Protein 6T6P (pdb70)

Solvent-accessible surface area: 33226 Å² total; per-residue (Å²): 102,107,61,1,49,91,77,3,0,0,0,0,16,0,3,131,35,38,0,36,1,0,0,55,2,0,14,125,20,16,3,68,0,0,0,2,25,158,52,83,71,0,84,51,4,0,41,56,7,91,162,92,68,21,97,1,67,42,20,79,6,42,10,11,89,57,101,59,0,73,42,1,0,52,87,0,33,142,49,19,23,78,5,42,1,0,0,4,21,16,37,37,80,98,77,25,54,0,35,142,2,73,59,60,38,3,58,39,0,11,59,22,1,0,19,0,5,0,2,0,0,5,13,1,0,68,43,2,54,131,117,44,60,5,23,0,0,0,7,4,14,26,7,30,72,0,36,79,10,19,0,0,29,0,0,0,8,0,0,2,0,0,0,0,44,0,0,4,50,9,2,7,143,64,40,1,4,0,0,0,0,1,8,19,16,3,50,25,124,158,29,149,65,49,82,120,92,55,38,107,95,23,42,94,66,7,29,12,42,80,15,0,101,19,106,11,0,0,34,1,0,7,24,0,8,12,110,20,0,90,1,3,7,6,15,28,4,59,0,5,0,18,22,66,40,102,107,59,1,50,91,75,2,0,0,0,0,17,0,3,89,8,42,0,36,1,0,0,55,1,0,14,125,20,15,3,65,0,0,0,1,26,171,53,82,72,0,84,50,4,0,26,48,7,98,151,93,69,21,96,6,61,33,14,80,6,30,12,11,82,54,99,66,0,70,42,2,0,48,86,0,33,146,51,24,23,77,5,40,1,0,0,4,20,16,36,49,67,111,76,25,60,0,34,144,1,72,60,66,46,3,62,53,0,12,56,31,1,0,20,0,5,0,1,0,0,5,13,1,0,68,44,1,54,131,114,44,60,5,24,0,0,0,7,4,14,24,7,28,73,1,36,78,9,20,1,0,29,0,0,0,8,0,0,2,0,0,0,0,43,0,0,4,51,7,2,6,140,66,40,1,4,0,0,0,0,1,9,16,32,11,72,19,57,125,36,200,75,43,78,132,93,59,51,107,106,29,53,94,71,7,31,13,41,79,21,0,100,15,105,10,0,0,36,1,0,6,24,0,8,13,107,21,0,89,1,2,7,7,17,28,3,57,1,5,0,17,21,65,39,104,105,60,1,45,79,66,1,0,0,0,1,14,0,4,133,35,39,0,39,1,0,0,55,2,0,14,125,24,20,3,59,0,0,0,1,25,163,52,82,71,0,84,50,4,0,24,49,6,94,149,92,70,22,99,2,66,43,18,77,6,43,11,12,87,58,103,59,0,71,42,1,0,54,83,0,33,143,54,28,24,78,4,42,1,0,0,5,23,18,36,38,80,99,76,26,56,1,35,139,2,72,60,62,38,3,58,40,0,10,58,23,1,0,20,0,5,0,1,0,0,5,13,1,0,70,44,2,56,132,115,42,60,6,22,0,0,0,6,3,14,23,7,28,72,0,37,78,10,18,1,0,30,0,0,0,8,0,0,2,0,0,0,0,43,0,0,3,52,8,2,6,142,63,38,1,4,0,0,0,0,1,9,19,16,3,49,23,131,157,29,148,65,49,84,122,98,59,33,97,99,22,39,94,65,7,29,13,41,83,14,0,100,18,104,10,0,0,33,1,0,6,24,0,5,13,107,20,0,91,1,3,7,6,15,30,4,56,0,4,0,17,22,63,39,102,106,60,1,44,77,65,1,0,0,0,1,15,0,4,89,9,41,0,38,1,0,0,56,2,0,16,126,23,21,3,60,0,0,0,1,26,175,54,82,70,0,85,49,4,0,26,49,6,93,150,92,71,23,99,2,66,42,20,78,5,27,13,12,82,54,98,63,0,70,41,1,0,51,89,0,33,148,54,29,24,76,4,42,1,0,0,4,20,16,37,48,68,110,76,24,58,1,36,143,2,72,61,67,44,3,60,53,0,11,58,29,1,0,21,0,5,0,2,0,0,4,13,1,0,62,44,1,67,143,114,44,60,6,23,0,1,0,7,3,13,23,7,29,72,1,36,77,10,19,1,0,31,0,0,0,8,0,0,2,0,0,0,0,42,0,0,3,50,6,2,6,138,66,39,1,4,0,0,0,0,1,10,17,30,11,72,20,79,126,35,212,75,43,78,132,92,60,44,107,104,30,64,94,71,6,31,13,41,79,20,0,96,15,103,10,0,0,34,1,0,7,25,0,5,13,104,21,0,91,1,3,7,6,15,29,4,56,0,4,0,18,21,66,36

Radius of gyration: 27.62 Å; Cα contacts (8 Å, |Δi|>4): 2661; chains: 4; bounding box: 66×59×77 Å

Foldseek 3Di:
DQLQALAEEEQEPCLFFLSLLLVLLNQVNHYAYEYEYQDPSSQVSQVVSVVVPGHYDYDYAQLLDLVRLVVSQVVSCVVRNHHAEYEADDFDADFAAPVPQDPVRLVVRLSRLAVSLVSNVVVNQVRLLVVLHHEYEYEAALCLVHDGRGPSNNVSRVNVLVVQQVCLVVCLVSQYAGEYEHEQAADGPVSVPDDPVVNVVSLVQAQQSDHHHSNLVSVVSNVCSGPNVSPPHSYYHYSTNNGRD/DQLQALAEEEFEPCLWFLRLLLVLLNQVNHYAYEYEYQDPSSQVSQVVSVVVPGHYDYDYAQLLDLVRLVVSQVVSCVVRNHHAEYEADDFDADFAAPVPQDPVRLVVRLSRQANSLVSNLVVNQVRLLVVLAHEYEYEAALCLVHDGRPPSNNVSRVNVLVVQQVCLVVCLVSQYAGEYEHEQAEDIPVCPPPDPVRVVVSLVQAPQSDHHYSNLVSVVSSVCSGPVVSPPHSYYHYSYNNGRD/DQLQALAEEEQEPCLFFLNLLLVLLLQVNHYAYEYEYQDPSSQVSQVVSVVVPGHYDYDYAQLLDLVRLVVVQVVSCVVRNHHAEYEADDFDADFAAPVPQDPVRLVVRLSRLAVSLVSNVVVNQVRLLVVLAHEYEYEAALCLVHDGRPPSNVVSRVNVLVVQQVCLVVCLVSQYAGEYEHEAAADGPVSVPDDPVVNVVSLVQAPQNDHHHSNLVSVVSSVCSGPVVSPPHSYYHYSTNNGRD/DQLQALAEEEQEPCLWFLNLLLVLLNQVNHYAYEYEYQDPSSQVSQVVSVVVPGHYDYDYAQLLDLVRLVVSQVVSCVVRNHHAEYEYDDFDADFAAPVPDDPVRLVVRLSRQANSLVSNVVVNQVPLLVVLAHEYEYEAALCLVHDGRPPSNVVSRVNVLVVQQVCLVVCLVSQYAGEYEHEQAEDIPVCPPPDPVNVVVSLVQAPQSDHHYSNLVSVVSSVCSGPVVSPPHSYYHYSTNNGRD

InterPro domains:
  IPR002347 Short-chain dehydrogenase/reductase SDR [PF13561] (12-242)
  IPR002347 Short-chain dehydrogenase/reductase SDR [PR00080] (80-91)
  IPR002347 Short-chain dehydrogenase/reductase SDR [PR00080] (133-141)
  IPR002347 Short-chain dehydrogenase/reductase SDR [PR00080] (152-171)
  IPR002347 Short-chain dehydrogenase/reductase SDR [PR00081] (7-24)
  IPR002347 Short-chain dehydrogenase/reductase SDR [PR00081] (80-91)
  IPR002347 Short-chain dehydrogenase/reductase SDR [PR00081] (127-143)
  IPR002347 Short-chain dehydrogenase/reductase SDR [PR00081] (152-171)
  IPR002347 Short-chain dehydrogenase/reductase SDR [PR00081] (173-190)
  IPR002347 Short-chain dehydrogenase/reductase SDR [PR00081] (206-226)
  IPR020904 Short-chain dehydrogenase/reductase, conserved site [PS00061] (139-167)
  IPR036291 NAD(P)-binding domain superfamily [SSF51735] (6-243)
  IPR050259 Short-chain dehydrogenases/reductases [PTHR42879] (2-243)
  IPR057326 Ketoreductase domain [SM00822] (6-183)

Sequence (980 aa):
SMALASKTAIVTGAARGIGFGIAQVLAREGARVIIADRDAHGEAAAASLRESGAQALFISCCNIAEKTQVEALFSSQAEEEAFGPVDILVNNAGINRDAMLHKLTEADWDTVIDVNLKGTFLCMQQAAIRMRERGAGRIINIASASWLGNVGQTNYSASKAGVVGMTKTACRELAKKGVTVNAICPGFIDTDMTRGVPENVWQIMISKIPAGYAGEAKDVGECVAFLASDGARYINGEVINVGGGMMVLSMALASKTAIVTGAARGIGFGIAQVLAREGARVIIADRDAHGEAAAASLRESGAQALLFISCCNIAEKTQVEALFSSQAEEAFGPVDILVNNAGINRDAMLHKLTEADWDTTVIDVNLKGTFLCMQQAAIRMRERGAGRIINIASASWLGNVGQTNYSASKAGVVGMTKTACRELAKKGVTVNAICPGFIDTDMMTRGVPENVWQIMISKIPAGYAGEAKDVGECVAFLASDGARYINGEVINVGGGMVLSMALASKTAIVTGAARGIGFGIAQVLAREGARVIIADRDAHGEAAAASLRESGAQALFISCNIAEEKTQVEALFSQAEEAFGPVDILVNNAGINRRDAMLHKLTEADWDTVIDVNLKGTFLCMQQAAIRMRERGAGRIINIASASWLGNVGQTNYSASKAGVVGMTKTACRELAKKGVTVNAICPGFIDTDMTRGVPENVWQIMISKIPAGYAGEAKDVGECVAFLASDGARYINGEVINVGGGMMVLSMALASKTAIVTGAARGIGFGIAQVLAREGARVIIADRDAHGEAAAASLRESGAQALFISCCNIAEKTQVEALFSSQAEEEAFGPVDILVNNAGINRDAMLHKLTEADWDTVIDVNLKGTFLCMQQAAIRMRERGAGRIINIASASWLGNVGQTNYSASKAGVVGMTKTACRELAKKGVTVNAICPGFIDTDMMTRGVPENVWQIMISKIPAGYAGEAKDVGECVAFLASDGARYINGEVINVGGGMVL

B-factor: mean 18.11, std 8.37, range [7.95, 67.36]

Secondary structure (DSSP, 8-state):
--TTTT-EEEEET-SSHHHHHHHHHHHHTT-EEEEEESSTTHHHHHHHHHHTT--EEEEE--TTSHHHHHHHHHHHHHHHSS--EEEE-------B-TTT--HHHHHHHIIIIIIHHHHHHHHHHHHHHHHT-EEEEEE--GGGG--TTBHHHHHHHHHHHHHHHHHHHHHGGGTEEEEEEEE-SB-STTGGGS-HHHHHHHHHT-TTSS-B-HHHHHHHHHHHHSGGGTT--S-EEEESTT---/--TTTT-EEEEET-SSHHHHHHHHHHHHTT-EEEEEESSTTHHHHHHHHHHTT--EEEEE--TTSHHHHHHHHHHHHHHHSS--EEEE-------B-TTT--HHHHHHHIIIIIIHHHHHHHHHHHHHHHHT-EEEEEE--GGGG--TTBHHHHHHHHHHHHHHHHHHHHHGGGTEEEEEEEE-SB--TT-TT--HHHHHHHHHT-TTSS-B-HHHHHHHHHHHHSGGGTT--S-EEEESTT---/--TTTT-EEEEET-SSHHHHHHHHHHHHTT-EEEEEESSTTHHHHHHHHHHTT--EEEEE--TTSHHHHHHHHHHHHHHHSS--EEEE-------B-TTT--HHHHHHHHIIIIIHHHHHHHHHHHHHHHHT-EEEEEE--GGGG--TTBHHHHHHHHHHHHHHHHHHHHHGGGTEEEEEEEE-SB-STTGGGS-HHHHHHHHHT-TTSS-B-HHHHHHHHHHHHSGGGTT--S-EEEESTT---/--TTTT-EEEEET-SSHHHHHHHHHHHHTT-EEEEEESSTTHHHHHHHHHHTT--EEEEE--TTSHHHHHHHHHHHHHHHSS--EEEE-------B-TTT--HHHHHHHIIIIIIHHHHHHHHHHHHHHHHT-EEEEEE--GGGG--TTBHHHHHHHHHHHHHHHHHHHHHGGGTEEEEEEEE-SB--TT-TTS-HHHHHHHHHT-TTSS-B-HHHHHHHHHHHHSGGGTT--S-EEEESTT---

Structure (mmCIF, N/CA/C/O backbone):
data_6T6P
#
_entry.id   6T6P
#
_cell.length_a   71.639
_cell.length_b   94.358
_cell.length_c   151.068
_cell.angle_alpha   90.000
_cell.angle_beta   90.000
_cell.angle_gamma   90.000
#
_symmetry.space_group_name_H-M   'P 21 21 21'
#
loop_
_entity.id
_entity.type
_entity.pdbx_description
1 polymer '3-oxoacyl-[acyl-carrier protein] reductase'
2 non-polymer 'PHOSPHATE ION'
3 non-polymer GLYCEROL
4 water water
#
loop_
_atom_site.group_PDB
_atom_site.id
_atom_site.type_symbol
_atom_site.label_atom_id
_atom_site.label_alt_id
_atom_site.label_comp_id
_atom_site.label_asym_id
_atom_site.label_entity_id
_atom_site.label_seq_id
_atom_site.pdbx_PDB_ins_code
_atom_site.Cartn_x
_atom_site.Cartn_y
_atom_site.Cartn_z
_atom_site.occupancy
_atom_site.B_iso_or_equiv
_atom_site.auth_seq_id
_atom_site.auth_comp_id
_atom_site.auth_asym_id
_atom_site.auth_atom_id
_atom_site.pdbx_PDB_model_num
ATOM 1 N N . SER A 1 1 ? 89.782 93.538 -33.513 1.00 48.26 0 SER A N 1
ATOM 2 C CA . SER A 1 1 ? 91.120 93.454 -34.177 1.00 45.63 0 SER A CA 1
ATOM 3 C C . SER A 1 1 ? 91.948 94.711 -33.869 1.00 41.18 0 SER A C 1
ATOM 4 O O . SER A 1 1 ? 91.426 95.831 -33.806 1.00 43.40 0 SER A O 1
ATOM 7 N N . MET A 1 2 ? 93.231 94.505 -33.630 1.00 34.91 1 MET A N 1
ATOM 8 C CA . MET A 1 2 ? 94.214 95.546 -33.649 1.00 31.07 1 MET A CA 1
ATOM 9 C C . MET A 1 2 ? 93.975 96.689 -32.625 1.00 26.80 1 MET A C 1
ATOM 10 O O . MET A 1 2 ? 94.321 97.844 -32.886 1.00 25.43 1 MET A O 1
ATOM 15 N N . ALA A 1 3 ? 93.519 96.340 -31.416 1.00 23.01 2 ALA A N 1
ATOM 16 C CA . ALA A 1 3 ? 93.326 97.317 -30.378 1.00 20.98 2 ALA A CA 1
ATOM 17 C C . ALA A 1 3 ? 94.641 97.981 -29.942 1.00 19.86 2 ALA A C 1
ATOM 18 O O . ALA A 1 3 ? 94.633 99.053 -29.365 1.00 20.65 2 ALA A O 1
ATOM 20 N N . LEU A 1 4 ? 95.774 97.315 -30.152 1.00 17.71 3 LEU A N 1
ATOM 21 C CA . LEU A 1 4 ? 97.068 97.820 -29.693 1.00 17.06 3 LEU A CA 1
ATOM 22 C C . LEU A 1 4 ? 98.018 98.045 -30.866 1.00 17.95 3 LEU A C 1
ATOM 23 O O . LEU A 1 4 ? 99.222 97.965 -30.709 1.00 17.12 3 LEU A O 1
ATOM 28 N N . ALA A 1 5 ? 97.469 98.358 -32.022 1.00 19.33 4 ALA A N 1
ATOM 29 C CA . ALA A 1 5 ? 98.292 98.523 -33.222 1.00 21.45 4 ALA A CA 1
ATOM 30 C C . ALA A 1 5 ? 99.475 99.454 -33.075 1.00 23.04 4 ALA A C 1
ATOM 31 O O . ALA A 1 5 ? 99.326 100.526 -32.605 1.00 24.98 4 ALA A O 1
ATOM 33 N N . SER A 1 6 ? 100.659 98.934 -33.339 1.00 24.85 5 SER A N 1
ATOM 34 C CA . SER A 1 6 ? 101.974 99.548 -33.225 1.00 26.41 5 SER A CA 1
ATOM 35 C C . SER A 1 6 ? 102.387 100.113 -31.878 1.00 24.31 5 SER A C 1
ATOM 36 O O . SER A 1 6 ? 103.389 100.789 -31.775 1.00 26.02 5 SER A O 1
ATOM 39 N N . LYS A 1 7 ? 101.685 99.694 -30.844 1.00 21.16 6 LYS A N 1
ATOM 40 C CA . LYS A 1 7 ? 102.175 99.901 -29.490 1.00 20.19 6 LYS A CA 1
ATOM 41 C C . LYS A 1 7 ? 103.340 98.977 -29.176 1.00 19.17 6 LYS A C 1
ATOM 42 O O . LYS A 1 7 ? 103.410 97.890 -29.710 1.00 22.56 6 LYS A O 1
ATOM 48 N N . THR A 1 8 ? 104.251 99.430 -28.385 1.00 16.96 7 THR A N 1
ATOM 49 C CA . THR A 1 8 ? 105.399 98.622 -27.952 1.00 16.20 7 THR A CA 1
ATOM 50 C C . THR A 1 8 ? 105.153 98.136 -26.512 1.00 14.63 7 THR A C 1
ATOM 51 O O . THR A 1 8 ? 104.844 98.986 -25.644 1.00 13.89 7 THR A O 1
ATOM 55 N N . ALA A 1 9 ? 105.283 96.828 -26.292 1.00 13.11 8 ALA A N 1
ATOM 56 C CA . ALA A 1 9 ? 105.079 96.271 -24.964 1.00 12.22 8 ALA A CA 1
ATOM 57 C C . ALA A 1 9 ? 106.258 95.471 -24.497 1.00 12.09 8 ALA A C 1
ATOM 58 O O . ALA A 1 9 ? 106.796 94.685 -25.269 1.00 12.93 8 ALA A O 1
ATOM 60 N N . ILE A 1 10 ? 106.654 95.650 -23.255 1.00 11.39 9 ILE A N 1
ATOM 61 C CA . ILE A 1 10 ? 107.584 94.746 -22.579 1.00 11.30 9 ILE A CA 1
ATOM 62 C C . ILE A 1 10 ? 106.761 93.858 -21.679 1.00 11.12 9 ILE A C 1
ATOM 63 O O . ILE A 1 10 ? 105.972 94.363 -20.868 1.00 10.58 9 ILE A O 1
ATOM 68 N N . VAL A 1 11 ? 106.940 92.529 -21.778 1.00 11.08 10 VAL A N 1
ATOM 69 C CA . VAL A 1 11 ? 106.341 91.578 -20.877 1.00 10.71 10 VAL A CA 1
ATOM 70 C C . VAL A 1 11 ? 107.491 90.852 -20.184 1.00 10.61 10 VAL A C 1
ATOM 71 O O . VAL A 1 11 ? 108.251 90.127 -20.846 1.00 10.49 10 VAL A O 1
ATOM 75 N N . THR A 1 12 ? 107.6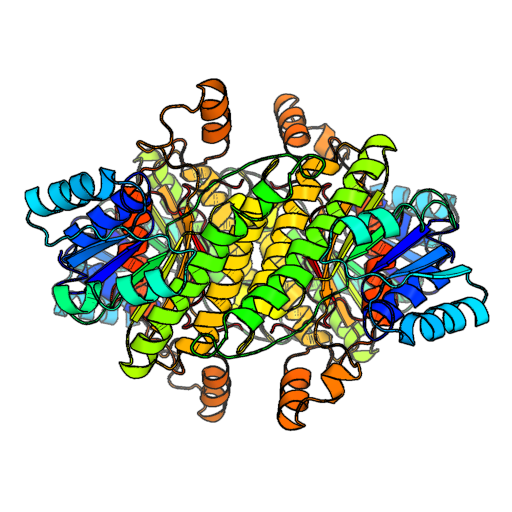23 91.037 -18.885 1.00 10.58 11 THR A N 1
ATOM 76 C CA . THR A 1 12 ? 108.657 90.306 -18.138 1.00 11.34 11 THR A CA 1
ATOM 77 C C . THR A 1 12 ? 108.161 88.902 -17.794 1.00 12.01 11 THR A C 1
ATOM 78 O O . THR A 1 12 ? 106.978 88.682 -17.610 1.00 12.80 11 THR A O 1
ATOM 82 N N . GLY A 1 13 ? 109.068 87.952 -17.706 1.00 12.50 12 GLY A N 1
ATOM 83 C CA . GLY A 1 13 ? 108.684 86.566 -17.390 1.00 13.29 12 GLY A CA 1
ATOM 84 C C . GLY A 1 13 ? 107.839 85.943 -18.466 1.00 14.56 12 GLY A C 1
ATOM 85 O O . GLY A 1 13 ? 106.908 85.190 -18.160 1.00 16.27 12 GLY A O 1
ATOM 86 N N . ALA A 1 14 ? 108.065 86.278 -19.719 1.00 13.67 13 ALA A N 1
ATOM 87 C CA . ALA A 1 14 ? 107.201 85.860 -20.807 1.00 14.52 13 ALA A CA 1
ATOM 88 C C . ALA A 1 14 ? 107.688 84.722 -21.650 1.00 14.59 13 ALA A C 1
ATOM 89 O O . ALA A 1 14 ? 107.110 84.427 -22.684 1.00 14.85 13 ALA A O 1
ATOM 91 N N . ALA A 1 15 ? 108.742 84.016 -21.224 1.00 14.51 14 ALA A N 1
ATOM 92 C CA . ALA A 1 15 ? 109.204 82.865 -21.975 1.00 15.89 14 ALA A CA 1
ATOM 93 C C . ALA A 1 15 ? 108.218 81.718 -21.949 1.00 16.24 14 ALA A C 1
ATOM 94 O O . ALA A 1 15 ? 108.174 80.951 -22.915 1.00 17.40 14 ALA A O 1
ATOM 96 N N . ARG A 1 16 ? 107.473 81.589 -20.848 1.00 16.44 15 ARG A N 1
ATOM 97 C CA . ARG A 1 16 ? 106.577 80.428 -20.633 1.00 17.54 15 ARG A CA 1
ATOM 98 C C . ARG A 1 16 ? 105.347 80.848 -19.875 1.00 16.24 15 ARG A C 1
ATOM 99 O O . ARG A 1 16 ? 105.259 81.963 -19.363 1.00 15.63 15 ARG A O 1
ATOM 107 N N . GLY A 1 17 ? 104.393 79.909 -19.795 1.00 16.27 16 GLY A N 1
ATOM 108 C CA . GLY A 1 17 ? 103.290 80.063 -18.868 1.00 15.42 16 GLY A CA 1
ATOM 109 C C . GLY A 1 17 ? 102.413 81.275 -19.080 1.00 14.48 16 GLY A C 1
ATOM 110 O O . GLY A 1 17 ? 102.127 81.627 -20.215 1.00 14.30 16 GLY A O 1
ATOM 111 N N . ILE A 1 18 ? 101.942 81.847 -17.991 1.00 14.24 17 ILE A N 1
ATOM 112 C CA . ILE A 1 18 ? 101.047 82.997 -18.037 1.00 13.40 17 ILE A CA 1
ATOM 113 C C . ILE A 1 18 ? 101.657 84.123 -18.862 1.00 12.95 17 ILE A C 1
ATOM 114 O O . ILE A 1 18 ? 100.973 84.699 -19.734 1.00 12.91 17 ILE A O 1
ATOM 119 N N . GLY A 1 19 ? 102.944 84.407 -18.652 1.00 12.55 18 GLY A N 1
ATOM 120 C CA . GLY A 1 19 ? 103.558 85.534 -19.366 1.00 12.08 18 GLY A CA 1
ATOM 121 C C . GLY A 1 19 ? 103.578 85.346 -20.882 1.00 12.21 18 GLY A C 1
ATOM 122 O O . GLY A 1 19 ? 103.353 86.292 -21.641 1.00 11.77 18 GLY A O 1
ATOM 123 N N . PHE A 1 20 ? 103.821 84.105 -21.345 1.00 12.39 19 PHE A N 1
ATOM 124 C CA . PHE A 1 20 ? 103.828 83.861 -22.767 1.00 13.08 19 PHE A CA 1
ATOM 125 C C . PHE A 1 20 ? 102.407 84.045 -23.330 1.00 13.37 19 PHE A C 1
ATOM 126 O O . PHE A 1 20 ? 102.235 84.596 -24.427 1.00 13.82 19 PHE A O 1
ATOM 134 N N . GLY A 1 21 ? 101.384 83.568 -22.623 1.00 13.26 20 GLY A N 1
ATOM 135 C CA . GLY A 1 21 ? 99.994 83.798 -23.094 1.00 13.37 20 GLY A CA 1
ATOM 136 C C . GLY A 1 21 ? 99.648 85.268 -23.166 1.00 13.01 20 GLY A C 1
ATOM 137 O O . GLY A 1 21 ? 98.936 85.698 -24.091 1.00 13.46 20 GLY A O 1
ATOM 138 N N . ILE A 1 22 ? 100.158 86.044 -22.208 1.00 11.79 21 ILE A N 1
ATOM 139 C CA . ILE A 1 22 ? 99.992 87.491 -22.297 1.00 11.35 21 ILE A CA 1
ATOM 140 C C . ILE A 1 22 ? 100.633 88.047 -23.588 1.00 11.61 21 ILE A C 1
ATOM 141 O O . ILE A 1 22 ? 100.027 88.840 -24.340 1.00 12.06 21 ILE A O 1
ATOM 146 N N . ALA A 1 23 ? 101.873 87.657 -23.811 1.00 11.38 22 ALA A N 1
ATOM 147 C CA . ALA A 1 23 ? 102.573 88.075 -25.009 1.00 12.26 22 ALA A CA 1
ATOM 148 C C . ALA A 1 23 ? 101.823 87.710 -26.280 1.00 12.89 22 ALA A C 1
ATOM 149 O O . ALA A 1 23 ? 101.746 88.509 -27.227 1.00 13.20 22 ALA A O 1
ATOM 151 N N . GLN A 1 24 ? 101.273 86.501 -26.340 1.00 13.60 23 GLN A N 1
ATOM 152 C CA . GLN A 1 24 ? 100.494 86.086 -27.495 1.00 14.56 23 GLN A CA 1
ATOM 153 C C . GLN A 1 24 ? 99.306 87.004 -27.776 1.00 13.96 23 GLN A C 1
ATOM 154 O O . GLN A 1 24 ? 99.046 87.336 -28.917 1.00 14.70 23 GLN A O 1
ATOM 160 N N . VAL A 1 25 ? 98.556 87.322 -26.724 1.00 13.27 24 VAL A N 1
ATOM 161 C CA . VAL A 1 25 ? 97.384 88.157 -26.929 1.00 13.36 24 VAL A CA 1
ATOM 162 C C . VAL A 1 25 ? 97.793 89.589 -27.311 1.00 13.07 24 VAL A C 1
ATOM 163 O O . VAL A 1 25 ? 97.165 90.202 -28.178 1.00 13.15 24 VAL A O 1
ATOM 167 N N . LEU A 1 26 ? 98.808 90.144 -26.688 1.00 12.38 25 LEU A N 1
ATOM 168 C CA . LEU A 1 26 ? 99.236 91.496 -27.059 1.00 12.46 25 LEU A CA 1
ATOM 169 C C . LEU A 1 26 ? 99.665 91.534 -28.540 1.00 13.15 25 LEU A C 1
ATOM 170 O O . LEU A 1 26 ? 99.332 92.473 -29.269 1.00 13.19 25 LEU A O 1
ATOM 175 N N . ALA A 1 27 ? 100.419 90.523 -28.961 1.00 13.32 26 ALA A N 1
ATOM 176 C CA . ALA A 1 27 ? 100.827 90.418 -30.363 1.00 14.49 26 ALA A CA 1
ATOM 177 C C . ALA A 1 27 ? 99.633 90.245 -31.301 1.00 15.23 26 ALA A C 1
ATOM 178 O O . ALA A 1 27 ? 99.587 90.841 -32.384 1.00 16.02 26 ALA A O 1
ATOM 180 N N . ARG A 1 28 ? 98.627 89.482 -30.878 1.00 15.35 27 ARG A N 1
ATOM 181 C CA . ARG A 1 28 ? 97.415 89.304 -31.687 1.00 16.58 27 ARG A CA 1
ATOM 182 C C . ARG A 1 28 ? 96.735 90.648 -31.931 1.00 16.53 27 ARG A C 1
ATOM 183 O O . ARG A 1 28 ? 96.226 90.919 -33.048 1.00 16.72 27 ARG A O 1
ATOM 191 N N . GLU A 1 29 ? 96.759 91.510 -30.927 1.00 15.40 28 GLU A N 1
ATOM 192 C CA . GLU A 1 29 ? 96.165 92.847 -31.003 1.00 16.04 28 GLU A CA 1
ATOM 193 C C . GLU A 1 29 ? 97.083 93.898 -31.616 1.00 15.75 28 GLU A C 1
ATOM 194 O O . GLU A 1 29 ? 96.725 95.090 -31.628 1.00 15.98 28 GLU A O 1
ATOM 200 N N . GLY A 1 30 ? 98.223 93.484 -32.126 1.00 15.94 29 GLY A N 1
ATOM 201 C CA . GLY A 1 30 ? 99.084 94.359 -32.916 1.00 16.45 29 GLY A CA 1
ATOM 202 C C . GLY A 1 30 ? 100.269 94.988 -32.218 1.00 16.02 29 GLY A C 1
ATOM 203 O O . GLY A 1 30 ? 101.003 95.776 -32.882 1.00 16.71 29 GLY A O 1
ATOM 204 N N . ALA A 1 31 ? 100.533 94.640 -30.958 1.00 14.78 30 ALA A N 1
ATOM 205 C CA . ALA A 1 31 ? 101.663 95.192 -30.259 1.00 14.50 30 ALA A CA 1
ATOM 206 C C . ALA A 1 31 ? 102.936 94.516 -30.725 1.00 15.01 30 ALA A C 1
ATOM 207 O O . ALA A 1 31 ? 102.940 93.351 -31.121 1.00 15.87 30 ALA A O 1
ATOM 209 N N . ARG A 1 32 ? 104.016 95.287 -30.723 1.00 14.95 31 ARG A N 1
ATOM 210 C CA . ARG A 1 32 ? 105.378 94.735 -30.900 1.00 15.67 31 ARG A CA 1
ATOM 211 C C . ARG A 1 32 ? 105.865 94.385 -29.516 1.00 14.57 31 ARG A C 1
ATOM 212 O O . ARG A 1 32 ? 105.806 95.218 -28.607 1.00 14.30 31 ARG A O 1
ATOM 220 N N . VAL A 1 33 ? 106.325 93.155 -29.321 1.00 14.43 32 VAL A N 1
ATOM 221 C CA . VAL A 1 33 ? 106.525 92.635 -27.992 1.00 13.91 32 VAL A CA 1
ATOM 222 C C . VAL A 1 33 ? 107.965 92.282 -27.688 1.00 13.95 32 VAL A C 1
ATOM 223 O O . VAL A 1 33 ? 108.597 91.572 -28.475 1.00 14.26 32 VAL A O 1
ATOM 227 N N . ILE A 1 34 ? 108.459 92.824 -26.559 1.00 13.20 33 ILE A N 1
ATOM 228 C CA . ILE A 1 34 ? 109.728 92.408 -25.979 1.00 13.87 33 ILE A CA 1
ATOM 229 C C . ILE A 1 34 ? 109.435 91.350 -24.921 1.00 13.44 33 ILE A C 1
ATOM 230 O O . ILE A 1 34 ? 108.730 91.616 -23.951 1.00 12.29 33 ILE A O 1
ATOM 235 N N . ILE A 1 35 ? 109.955 90.133 -25.135 1.00 14.41 34 ILE A N 1
ATOM 236 C CA . ILE A 1 35 ? 109.937 89.103 -24.122 1.00 15.51 34 ILE A CA 1
ATOM 237 C C . ILE A 1 35 ? 111.193 89.298 -23.271 1.00 14.52 34 ILE A C 1
ATOM 238 O O . ILE A 1 35 ? 112.295 89.126 -23.792 1.00 14.84 34 ILE A O 1
ATOM 243 N N . ALA A 1 36 ? 111.032 89.656 -22.009 1.00 14.12 35 ALA A N 1
ATOM 244 C CA . ALA A 1 36 ? 112.147 89.899 -21.118 1.00 14.75 35 ALA A CA 1
ATOM 245 C C . ALA A 1 36 ? 112.177 88.759 -20.101 1.00 15.36 35 ALA A C 1
ATOM 246 O O . ALA A 1 36 ? 111.207 88.582 -19.379 1.00 15.89 35 ALA A O 1
ATOM 248 N N . ASP A 1 37 ? 113.239 87.962 -20.056 1.00 16.16 36 ASP A N 1
ATOM 249 C CA . ASP A 1 37 ? 113.229 86.830 -19.148 1.00 16.17 36 ASP A CA 1
ATOM 250 C C . ASP A 1 37 ? 114.693 86.403 -18.938 1.00 17.27 36 ASP A C 1
ATOM 251 O O . ASP A 1 37 ? 115.556 86.743 -19.696 1.00 16.73 36 ASP A O 1
ATOM 256 N N . ARG A 1 38 ? 114.905 85.664 -17.849 1.00 18.36 37 ARG A N 1
ATOM 257 C CA . ARG A 1 38 ? 116.172 84.974 -17.628 1.00 21.09 37 ARG A CA 1
ATOM 258 C C . ARG A 1 38 ? 116.220 83.645 -18.352 1.00 21.50 37 ARG A C 1
ATOM 259 O O . ARG A 1 38 ? 117.285 83.143 -18.688 1.00 22.95 37 ARG A O 1
ATOM 267 N N . ASP A 1 39 ? 115.068 83.028 -18.538 1.00 21.07 38 ASP A N 1
ATOM 268 C CA . ASP A 1 39 ? 114.937 81.747 -19.188 1.00 22.28 38 ASP A CA 1
ATOM 269 C C . ASP A 1 39 ? 115.293 81.871 -20.665 1.00 23.82 38 ASP A C 1
ATOM 270 O O . ASP A 1 39 ? 114.608 82.601 -21.387 1.00 23.73 38 ASP A O 1
ATOM 275 N N . ALA A 1 40 ? 116.278 81.102 -21.106 1.00 24.17 39 ALA A N 1
ATOM 276 C CA . ALA A 1 40 ? 116.740 81.130 -22.498 1.00 25.63 39 ALA A CA 1
ATOM 277 C C . ALA A 1 40 ? 115.667 80.670 -23.497 1.00 25.30 39 ALA A C 1
ATOM 278 O O . ALA A 1 40 ? 115.796 80.944 -24.706 1.00 26.14 39 ALA A O 1
ATOM 280 N N . HIS A 1 41 ? 114.619 79.989 -23.008 1.00 23.99 40 HIS A N 1
ATOM 281 C CA . HIS A 1 41 ? 113.516 79.587 -23.848 1.00 23.58 40 HIS A CA 1
ATOM 282 C C . HIS A 1 41 ? 112.800 80.834 -24.372 1.00 22.20 40 HIS A C 1
ATOM 283 O O . HIS A 1 41 ? 111.952 80.735 -25.256 1.00 22.76 40 HIS A O 1
ATOM 290 N N . GLY A 1 42 ? 113.140 81.990 -23.820 1.00 21.21 41 GLY A N 1
ATOM 291 C CA . GLY A 1 42 ? 112.574 83.242 -24.305 1.00 19.78 41 GLY A CA 1
ATOM 292 C C . GLY A 1 42 ? 112.815 83.451 -25.790 1.00 20.89 41 GLY A C 1
ATOM 293 O O . GLY A 1 42 ? 111.992 84.063 -26.464 1.00 19.28 41 GLY A O 1
ATOM 294 N N . GLU A 1 43 ? 113.938 82.977 -26.292 1.00 21.98 42 GLU A N 1
ATOM 295 C CA . GLU A 1 43 ? 114.206 83.120 -27.720 1.00 23.29 42 GLU A CA 1
ATOM 296 C C . GLU A 1 43 ? 113.183 82.333 -28.573 1.00 24.05 42 GLU A C 1
ATOM 297 O O . GLU A 1 43 ? 112.651 82.835 -29.559 1.00 23.90 42 GLU A O 1
ATOM 303 N N . ALA A 1 44 ? 112.919 81.086 -28.171 1.00 24.18 43 ALA A N 1
ATOM 304 C CA . ALA A 1 44 ? 111.921 80.248 -28.849 1.00 24.33 43 ALA A CA 1
ATOM 305 C C . ALA A 1 44 ? 110.512 80.886 -28.753 1.00 22.89 43 ALA A C 1
ATOM 306 O O . ALA A 1 44 ? 109.717 80.814 -29.724 1.00 23.32 43 ALA A O 1
ATOM 308 N N . ALA A 1 45 ? 110.211 81.501 -27.607 1.00 20.94 44 ALA A N 1
ATOM 309 C CA . ALA A 1 45 ? 108.965 82.224 -27.393 1.00 20.09 44 ALA A CA 1
ATOM 310 C C . ALA A 1 45 ? 108.851 83.389 -28.415 1.00 19.80 44 ALA A C 1
ATOM 311 O O . ALA A 1 45 ? 107.830 83.548 -29.121 1.00 20.09 44 ALA A O 1
ATOM 313 N N . ALA A 1 46 ? 109.907 84.187 -28.507 1.00 19.24 45 ALA A N 1
ATOM 314 C CA . ALA A 1 46 ? 109.893 85.296 -29.457 1.00 19.34 45 ALA A CA 1
ATOM 315 C C . ALA A 1 46 ? 109.771 84.799 -30.904 1.00 20.50 45 ALA A C 1
ATOM 316 O O . ALA A 1 46 ? 109.028 85.370 -31.710 1.00 21.34 45 ALA A O 1
ATOM 318 N N . ALA A 1 47 ? 110.480 83.721 -31.218 1.00 21.33 46 ALA A N 1
ATOM 319 C CA . ALA A 1 47 ? 110.421 83.110 -32.541 1.00 23.19 46 ALA A CA 1
ATOM 320 C C . ALA A 1 47 ? 109.013 82.616 -32.879 1.00 23.47 46 ALA A C 1
ATOM 321 O O . ALA A 1 47 ? 108.557 82.743 -34.026 1.00 23.94 46 ALA A O 1
ATOM 323 N N . SER A 1 48 ? 108.323 82.057 -31.888 1.00 23.50 47 SER A N 1
ATOM 324 C CA . SER A 1 48 ? 106.951 81.586 -32.115 1.00 24.56 47 SER A CA 1
ATOM 325 C C . SER A 1 48 ? 106.038 82.776 -32.496 1.00 23.71 47 SER A C 1
ATOM 326 O O . SER A 1 48 ? 105.227 82.701 -33.452 1.00 24.32 47 SER A O 1
ATOM 329 N N . LEU A 1 49 ? 106.207 83.881 -31.795 1.00 21.93 48 LEU A N 1
ATOM 330 C CA . LEU A 1 49 ? 105.421 85.048 -32.115 1.00 21.42 48 LEU A CA 1
ATOM 331 C C . LEU A 1 49 ? 105.719 85.574 -33.551 1.00 22.33 48 LEU A C 1
ATOM 332 O O . LEU A 1 49 ? 104.804 85.982 -34.303 1.00 22.27 48 LEU A O 1
ATOM 337 N N . ARG A 1 50 ? 107.007 85.591 -33.883 1.00 22.71 49 ARG A N 1
ATOM 338 C CA . ARG A 1 50 ? 107.434 86.054 -35.208 1.00 24.48 49 ARG A CA 1
ATOM 339 C C . ARG A 1 50 ? 106.898 85.177 -36.311 1.00 26.99 49 ARG A C 1
ATOM 340 O O . ARG A 1 50 ? 106.489 85.702 -37.374 1.00 26.09 49 ARG A O 1
ATOM 348 N N . GLU A 1 51 ? 106.886 83.862 -36.072 1.00 30.31 50 GLU A N 1
ATOM 349 C CA . GLU A 1 51 ? 106.337 82.911 -37.042 1.00 33.69 50 GLU A CA 1
ATOM 350 C C . GLU A 1 51 ? 104.879 83.174 -37.355 1.00 33.02 50 GLU A C 1
ATOM 351 O O . GLU A 1 51 ? 104.442 82.975 -38.532 1.00 33.03 50 GLU A O 1
ATOM 357 N N . SER A 1 52 ? 104.137 83.675 -36.381 1.00 31.42 51 SER A N 1
ATOM 358 C CA . SER A 1 52 ? 102.745 84.095 -36.586 1.00 30.50 51 SER A CA 1
ATOM 359 C C . SER A 1 52 ? 102.556 85.451 -37.290 1.00 28.82 51 SER A C 1
ATOM 360 O O . SER A 1 52 ? 101.457 85.792 -37.641 1.00 30.25 51 SER A O 1
ATOM 363 N N . GLY A 1 53 ? 103.623 86.213 -37.531 1.00 26.41 52 GLY A N 1
ATOM 364 C CA . GLY A 1 53 ? 103.537 87.509 -38.216 1.00 24.82 52 GLY A CA 1
ATOM 365 C C . GLY A 1 53 ? 103.739 88.727 -37.375 1.00 23.32 52 GLY A C 1
ATOM 366 O O . GLY A 1 53 ? 103.765 89.846 -37.876 1.00 23.18 52 GLY A O 1
ATOM 367 N N . ALA A 1 54 ? 103.944 88.519 -36.073 1.00 21.27 53 ALA A N 1
ATOM 368 C CA . ALA A 1 54 ? 104.139 89.602 -35.134 1.00 19.76 53 ALA A CA 1
ATOM 369 C C . ALA A 1 54 ? 105.610 89.987 -35.075 1.00 19.23 53 ALA A C 1
ATOM 370 O O . ALA A 1 54 ? 106.502 89.254 -35.529 1.00 20.17 53 ALA A O 1
ATOM 372 N N . GLN A 1 55 ? 105.861 91.211 -34.628 1.00 18.59 54 GLN A N 1
ATOM 373 C CA . GLN A 1 55 ? 107.215 91.640 -34.327 1.00 18.19 54 GLN A CA 1
ATOM 374 C C . GLN A 1 55 ? 107.481 91.401 -32.857 1.00 16.71 54 GLN A C 1
ATOM 375 O O . GLN A 1 55 ? 106.769 91.863 -31.974 1.00 15.69 54 GLN A O 1
ATOM 381 N N . ALA A 1 56 ? 108.515 90.629 -32.602 1.00 16.95 55 ALA A N 1
ATOM 382 C CA . ALA A 1 56 ? 108.892 90.282 -31.247 1.00 16.37 55 ALA A CA 1
ATOM 383 C C . ALA A 1 56 ? 110.374 90.035 -31.139 1.00 17.12 55 ALA A C 1
ATOM 384 O O . ALA A 1 56 ? 111.006 89.562 -32.068 1.00 18.03 55 ALA A O 1
ATOM 386 N N . LEU A 1 57 ? 110.886 90.321 -29.950 1.00 16.67 56 LEU A N 1
ATOM 387 C CA . LEU A 1 57 ? 112.308 90.163 -29.646 1.00 18.03 56 LEU A CA 1
ATOM 388 C C . LEU A 1 57 ? 112.473 89.655 -28.237 1.00 16.47 56 LEU A C 1
ATOM 389 O O . LEU A 1 57 ? 111.765 90.114 -27.337 1.00 15.32 56 LEU A O 1
ATOM 394 N N . PHE A 1 58 ? 113.446 88.776 -28.058 1.00 16.72 57 PHE A N 1
ATOM 395 C CA . PHE A 1 58 ? 113.830 88.306 -26.692 1.00 16.46 57 PHE A CA 1
ATOM 396 C C . PHE A 1 58 ? 115.010 89.138 -26.199 1.00 16.52 57 PHE A C 1
ATOM 397 O O . PHE A 1 58 ? 116.006 89.275 -26.931 1.00 17.45 57 PHE A O 1
ATOM 405 N N . ILE A 1 59 ? 114.896 89.624 -24.977 1.00 16.56 58 ILE A N 1
ATOM 406 C CA . ILE A 1 59 ? 115.998 90.272 -24.260 1.00 17.10 58 ILE A CA 1
ATOM 407 C C . ILE A 1 59 ? 116.196 89.532 -22.952 1.00 17.62 58 ILE A C 1
ATOM 408 O O . ILE A 1 59 ? 115.325 89.552 -22.097 1.00 16.21 58 ILE A O 1
ATOM 413 N N . SER A 1 60 ? 117.363 88.912 -22.799 1.00 19.80 59 SER A N 1
ATOM 414 C CA . SER A 1 60 ? 117.755 88.219 -21.567 1.00 21.36 59 SER A CA 1
ATOM 415 C C . SER A 1 60 ? 117.981 89.276 -20.469 1.00 22.44 59 SER A C 1
ATOM 416 O O . SER A 1 60 ? 118.723 90.230 -20.694 1.00 25.42 59 SER A O 1
ATOM 419 N N . CYS A 1 61 ? 117.348 89.151 -19.314 1.00 20.28 60 CYS A N 1
ATOM 420 C CA A CYS A 1 61 ? 117.389 90.196 -18.278 0.80 20.43 60 CYS A CA 1
ATOM 421 C CA B CYS A 1 61 ? 117.605 90.052 -18.203 0.20 19.77 60 CYS A CA 1
ATOM 422 C C . CYS A 1 61 ? 117.096 89.515 -16.911 1.00 20.37 60 CYS A C 1
ATOM 423 O O . CYS A 1 61 ? 116.114 88.750 -16.822 1.00 21.21 60 CYS A O 1
ATOM 428 N N . ASN A 1 62 ? 117.815 89.894 -15.883 1.00 19.21 61 ASN A N 1
ATOM 429 C CA . ASN A 1 62 ? 117.435 89.590 -14.503 1.00 18.43 61 ASN A CA 1
ATOM 430 C C . ASN A 1 62 ? 116.938 90.902 -13.908 1.00 16.65 61 ASN A C 1
ATOM 431 O O . ASN A 1 62 ? 117.726 91.833 -13.621 1.00 16.31 61 ASN A O 1
ATOM 436 N N . ILE A 1 63 ? 115.615 90.983 -13.724 1.00 16.07 62 ILE A N 1
ATOM 437 C CA . ILE A 1 63 ? 114.992 92.237 -13.293 1.00 16.53 62 ILE A CA 1
ATOM 438 C C . ILE A 1 63 ? 115.326 92.656 -11.847 1.00 16.64 62 ILE A C 1
ATOM 439 O O . ILE A 1 63 ? 115.043 93.782 -11.467 1.00 15.56 62 ILE A O 1
ATOM 444 N N . ALA A 1 64 ? 115.973 91.790 -11.075 1.00 16.30 63 ALA A N 1
ATOM 445 C CA . ALA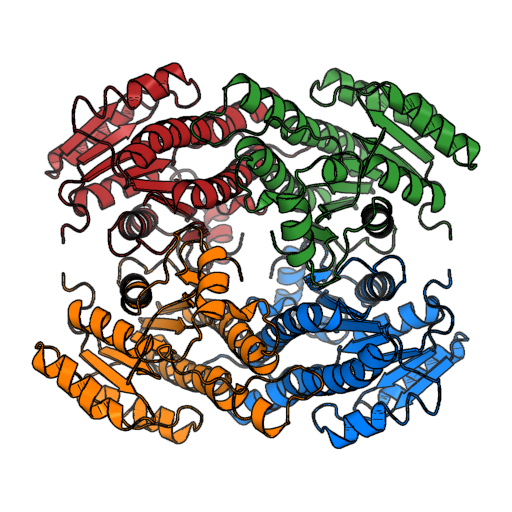 A 1 64 ? 116.426 92.179 -9.753 1.00 16.38 63 ALA A CA 1
ATOM 446 C C . ALA A 1 64 ? 117.591 93.154 -9.756 1.00 16.37 63 ALA A C 1
ATOM 447 O O . ALA A 1 64 ? 117.918 93.722 -8.710 1.00 17.42 63 ALA A O 1
ATOM 449 N N . GLU A 1 65 ? 118.296 93.286 -10.903 1.00 16.14 64 GLU A N 1
ATOM 450 C CA . GLU A 1 65 ? 119.411 94.209 -11.003 1.00 16.43 64 GLU A CA 1
ATOM 451 C C . GLU A 1 65 ? 119.029 95.464 -11.753 1.00 15.55 64 GLU A C 1
ATOM 452 O O . GLU A 1 65 ? 118.716 95.367 -12.956 1.00 14.28 64 GLU A O 1
ATOM 458 N N . LYS A 1 66 ? 119.126 96.614 -11.084 1.00 14.50 65 LYS A N 1
ATOM 459 C CA . LYS A 1 66 ? 118.729 97.879 -11.720 1.00 14.51 65 LYS A CA 1
ATOM 460 C C . LYS A 1 66 ? 119.436 98.144 -13.058 1.00 14.72 65 LYS A C 1
ATOM 461 O O . LYS A 1 66 ? 118.812 98.590 -14.024 1.00 14.53 65 LYS A O 1
ATOM 467 N N . THR A 1 67 ? 120.739 97.864 -13.125 1.00 15.25 66 THR A N 1
ATOM 468 C CA . THR A 1 67 ? 121.482 98.097 -14.393 1.00 16.00 66 THR A CA 1
ATOM 469 C C . THR A 1 67 ? 120.885 97.268 -15.535 1.00 15.57 66 THR A C 1
ATOM 470 O O . THR A 1 67 ? 120.838 97.760 -16.662 1.00 15.49 66 THR A O 1
ATOM 474 N N . GLN A 1 68 ? 120.469 96.030 -15.258 1.00 15.27 67 GLN A N 1
ATOM 475 C CA . GLN A 1 68 ? 119.884 95.180 -16.292 1.00 15.75 67 GLN A CA 1
ATOM 476 C C . GLN A 1 68 ? 118.501 95.716 -16.728 1.00 14.55 67 GLN A C 1
ATOM 477 O O . GLN A 1 68 ? 118.173 95.676 -17.908 1.00 14.47 67 GLN A O 1
ATOM 483 N N . VAL A 1 69 ? 117.714 96.202 -15.765 1.00 13.69 68 VAL A N 1
ATOM 484 C CA . VAL A 1 69 ? 116.427 96.813 -16.112 1.00 12.95 68 VAL A CA 1
ATOM 485 C C . VAL A 1 69 ? 116.617 98.080 -16.934 1.00 13.43 68 VAL A C 1
ATOM 486 O O . VAL A 1 69 ? 115.878 98.299 -17.920 1.00 13.07 68 VAL A O 1
ATOM 490 N N . GLU A 1 70 ? 117.605 98.889 -16.588 1.00 13.63 69 GLU A N 1
ATOM 491 C CA . GLU A 1 70 ? 117.898 100.087 -17.398 1.00 14.67 69 GLU A CA 1
ATOM 492 C C . GLU A 1 70 ? 118.275 99.695 -18.827 1.00 15.12 69 GLU A C 1
ATOM 493 O O . GLU A 1 70 ? 117.826 100.316 -19.795 1.00 15.75 69 GLU A O 1
ATOM 499 N N . ALA A 1 71 ? 119.100 98.663 -18.950 1.00 14.98 70 ALA A N 1
ATOM 500 C CA . ALA A 1 71 ? 119.512 98.180 -20.258 1.00 15.57 70 ALA A CA 1
ATOM 501 C C . ALA A 1 71 ? 118.345 97.585 -21.058 1.00 15.22 70 ALA A C 1
ATOM 502 O O . ALA A 1 71 ? 118.260 97.775 -22.267 1.00 16.04 70 ALA A O 1
ATOM 504 N N . LEU A 1 72 ? 117.482 96.866 -20.379 1.00 14.15 71 LEU A N 1
ATOM 505 C CA . LEU A 1 72 ? 116.275 96.323 -20.991 1.00 13.92 71 LEU A CA 1
ATOM 506 C C . LEU A 1 72 ? 115.461 97.421 -21.661 1.00 13.91 71 LEU A C 1
ATOM 507 O O . LEU A 1 72 ? 115.066 97.304 -22.844 1.00 13.64 71 LEU A O 1
ATOM 512 N N . PHE A 1 73 ? 115.187 98.469 -20.899 1.00 13.57 72 PHE A N 1
ATOM 513 C CA . PHE A 1 73 ? 114.370 99.565 -21.452 1.00 13.79 72 PHE A CA 1
ATOM 514 C C . PHE A 1 73 ? 115.084 100.287 -22.574 1.00 14.97 72 PHE A C 1
ATOM 515 O O . PHE A 1 73 ? 114.466 100.596 -23.608 1.00 15.06 72 PHE A O 1
ATOM 523 N N . SER A 1 74 ? 116.388 100.531 -22.441 1.00 15.55 73 SER A N 1
ATOM 524 C CA A SER A 1 74 ? 117.107 101.206 -23.524 0.70 16.85 73 SER A CA 1
ATOM 525 C CA B SER A 1 74 ? 117.105 101.212 -23.521 0.30 16.56 73 SER A CA 1
ATOM 526 C C . SER A 1 74 ? 117.124 100.366 -24.802 1.00 17.02 73 SER A C 1
ATOM 527 O O . SER A 1 74 ? 116.865 100.861 -25.892 1.00 16.79 73 SER A O 1
ATOM 532 N N . GLN A 1 75 ? 117.370 99.074 -24.670 1.00 17.10 74 GLN A N 1
ATOM 533 C CA . GLN A 1 75 ? 117.380 98.177 -25.816 1.00 18.51 74 GLN A CA 1
ATOM 534 C C . GLN A 1 75 ? 115.992 98.036 -26.456 1.00 17.41 74 GLN A C 1
ATOM 535 O O . GLN A 1 75 ? 115.869 97.993 -27.698 1.00 17.96 74 GLN A O 1
ATOM 541 N N . ALA A 1 76 ? 114.978 97.924 -25.619 1.00 16.05 75 ALA A N 1
ATOM 542 C CA . ALA A 1 76 ? 113.595 97.818 -26.100 1.00 16.08 75 ALA A CA 1
ATOM 543 C C . ALA A 1 76 ? 113.228 99.022 -26.979 1.00 16.56 75 ALA A C 1
ATOM 544 O O . ALA A 1 76 ? 112.642 98.875 -28.064 1.00 16.75 75 ALA A O 1
ATOM 546 N N . GLU A 1 77 ? 113.610 100.200 -26.507 1.00 16.85 76 GLU A N 1
ATOM 547 C CA . GLU A 1 77 ? 113.270 101.446 -27.195 1.00 17.78 76 GLU A CA 1
ATOM 548 C C . GLU A 1 77 ? 114.109 101.643 -28.447 1.00 18.81 76 GLU A C 1
ATOM 549 O O . GLU A 1 77 ? 113.615 102.188 -29.444 1.00 18.90 76 GLU A O 1
ATOM 555 N N . GLU A 1 78 ? 115.361 101.190 -28.430 1.00 19.33 77 GLU A N 1
ATOM 556 C CA A GLU A 1 78 ? 116.177 101.222 -29.659 0.70 21.47 77 GLU A CA 1
ATOM 557 C CA B GLU A 1 78 ? 116.181 101.217 -29.656 0.30 20.43 77 GLU A CA 1
ATOM 558 C C . GLU A 1 78 ? 115.564 100.340 -30.751 1.00 20.60 77 GLU A C 1
ATOM 559 O O . GLU A 1 78 ? 115.605 100.701 -31.930 1.00 21.67 77 GLU A O 1
ATOM 570 N N . ALA A 1 79 ? 115.012 99.191 -30.378 1.00 19.29 78 ALA A N 1
ATOM 571 C CA . ALA A 1 79 ? 114.448 98.249 -31.335 1.00 19.74 78 ALA A CA 1
ATOM 572 C C . ALA A 1 79 ? 113.050 98.683 -31.852 1.00 19.26 78 ALA A C 1
ATOM 573 O O . ALA A 1 79 ? 112.808 98.675 -33.052 1.00 19.97 78 ALA A O 1
ATOM 575 N N . PHE A 1 80 ? 112.171 99.064 -30.934 1.00 18.24 79 PHE A N 1
ATOM 576 C CA . PHE A 1 80 ? 110.749 99.216 -31.231 1.00 18.18 79 PHE A CA 1
ATOM 577 C C . PHE A 1 80 ? 110.199 100.590 -30.904 1.00 18.85 79 PHE A C 1
ATOM 578 O O . PHE A 1 80 ? 108.976 100.803 -31.077 1.00 20.57 79 PHE A O 1
ATOM 586 N N . GLY A 1 81 ? 111.010 101.539 -30.473 1.00 18.88 80 GLY A N 1
ATOM 587 C CA . GLY A 1 81 ? 110.494 102.851 -30.080 1.00 18.89 80 GLY A CA 1
ATOM 588 C C . GLY A 1 81 ? 109.955 102.896 -28.675 1.00 18.20 80 GLY A C 1
ATOM 589 O O . GLY A 1 81 ? 110.088 101.944 -27.926 1.00 18.01 80 GLY A O 1
ATOM 590 N N . PRO A 1 82 ? 109.351 104.028 -28.284 1.00 18.40 81 PRO A N 1
ATOM 591 C CA . PRO A 1 82 ? 108.912 104.228 -26.909 1.00 18.02 81 PRO A CA 1
ATOM 592 C C . PRO A 1 82 ? 108.037 103.099 -26.383 1.00 17.23 81 PRO A C 1
ATOM 593 O O . PRO A 1 82 ? 107.125 102.637 -27.108 1.00 17.22 81 PRO A O 1
ATOM 597 N N . VAL A 1 83 ? 108.278 102.699 -25.138 1.00 16.89 82 VAL A N 1
ATOM 598 C CA . VAL A 1 83 ? 107.528 101.627 -24.511 1.00 16.40 82 VAL A CA 1
ATOM 599 C C . VAL A 1 83 ? 106.187 102.163 -24.041 1.00 15.49 82 VAL A C 1
ATOM 600 O O . VAL A 1 83 ? 106.138 103.019 -23.161 1.00 17.82 82 VAL A O 1
ATOM 604 N N . ASP A 1 84 ? 105.131 101.697 -24.642 1.00 14.06 83 ASP A N 1
ATOM 605 C CA . ASP A 1 84 ? 103.770 102.138 -24.308 1.00 14.24 83 ASP A CA 1
ATOM 606 C C . ASP A 1 84 ? 103.186 101.330 -23.149 1.00 12.85 83 ASP A C 1
ATOM 607 O O . ASP A 1 84 ? 102.321 101.844 -22.437 1.00 11.61 83 ASP A O 1
ATOM 612 N N . ILE A 1 85 ? 103.549 100.046 -23.059 1.00 11.35 84 ILE A N 1
ATOM 613 C CA . ILE A 1 85 ? 102.934 99.102 -22.168 1.00 10.83 84 ILE A CA 1
ATOM 614 C C . ILE A 1 85 ? 104.044 98.305 -21.474 1.00 10.41 84 ILE A C 1
ATOM 615 O O . ILE A 1 85 ? 104.906 97.728 -22.135 1.00 10.04 84 ILE A O 1
ATOM 620 N N . LEU A 1 86 ? 104.002 98.259 -20.142 1.00 9.71 85 LEU A N 1
ATOM 621 C CA . LEU A 1 86 ? 104.854 97.378 -19.360 1.00 9.50 85 LEU A CA 1
ATOM 622 C C . LEU A 1 86 ? 103.937 96.392 -18.643 1.00 9.35 85 LEU A C 1
ATOM 623 O O . LEU A 1 86 ? 103.042 96.824 -17.893 1.00 9.61 85 LEU A O 1
ATOM 628 N N . VAL A 1 87 ? 104.202 95.102 -18.805 1.00 9.44 86 VAL A N 1
ATOM 629 C CA . VAL A 1 87 ? 103.530 94.051 -18.046 1.00 9.85 86 VAL A CA 1
ATOM 630 C C . VAL A 1 87 ? 104.560 93.363 -17.172 1.00 9.81 86 VAL A C 1
ATOM 631 O O . VAL A 1 87 ? 105.493 92.700 -17.661 1.00 10.13 86 VAL A O 1
ATOM 635 N N . ASN A 1 88 ? 104.411 93.535 -15.852 1.00 9.51 87 ASN A N 1
ATOM 636 C CA . ASN A 1 88 ? 105.322 92.926 -14.875 1.00 9.97 87 ASN A CA 1
ATOM 637 C C . ASN A 1 88 ? 104.757 91.569 -14.479 1.00 10.36 87 ASN A C 1
ATOM 638 O O . ASN A 1 88 ? 103.912 91.479 -13.564 1.00 10.60 87 ASN A O 1
ATOM 643 N N . ASN A 1 89 ? 105.214 90.533 -15.153 1.00 11.24 88 ASN A N 1
ATOM 644 C CA . ASN A 1 89 ? 104.789 89.145 -14.853 1.00 12.44 88 ASN A CA 1
ATOM 645 C C . ASN A 1 89 ? 105.862 88.296 -14.207 1.00 12.84 88 ASN A C 1
ATOM 646 O O . ASN A 1 89 ? 105.574 87.251 -13.622 1.00 14.29 88 ASN A O 1
ATOM 651 N N . ALA A 1 90 ? 107.110 88.696 -14.282 1.00 12.55 89 ALA A N 1
ATOM 652 C CA . ALA A 1 90 ? 108.211 87.880 -13.766 1.00 13.23 89 ALA A CA 1
ATOM 653 C C . ALA A 1 90 ? 108.026 87.663 -12.256 1.00 13.72 89 ALA A C 1
ATOM 654 O O . ALA A 1 90 ? 107.680 88.602 -11.496 1.00 12.48 89 ALA A O 1
ATOM 656 N N . GLY A 1 91 ? 108.252 86.421 -11.866 1.00 14.41 90 GLY A N 1
ATOM 657 C CA . GLY A 1 91 ? 108.176 86.076 -10.429 1.00 14.53 90 GLY A CA 1
ATOM 658 C C . GLY A 1 91 ? 108.709 84.681 -10.246 1.00 15.09 90 GLY A C 1
ATOM 659 O O . GLY A 1 91 ? 108.754 83.875 -11.215 1.00 16.98 90 GLY A O 1
ATOM 660 N N . ILE A 1 92 ? 109.226 84.402 -9.075 1.00 13.52 91 ILE A N 1
ATOM 661 C CA . ILE A 1 92 ? 109.709 83.092 -8.718 1.00 14.05 91 ILE A CA 1
ATOM 662 C C . ILE A 1 92 ? 109.051 82.642 -7.406 1.00 14.15 91 ILE A C 1
ATOM 663 O O . ILE A 1 92 ? 108.526 83.479 -6.633 1.00 12.35 91 ILE A O 1
ATOM 668 N N . ASN A 1 93 ? 109.118 81.337 -7.169 1.00 14.32 92 ASN A N 1
ATOM 669 C CA . ASN A 1 93 ? 108.687 80.772 -5.879 1.00 15.57 92 ASN A CA 1
ATOM 670 C C . ASN A 1 93 ? 109.868 80.082 -5.216 1.00 16.05 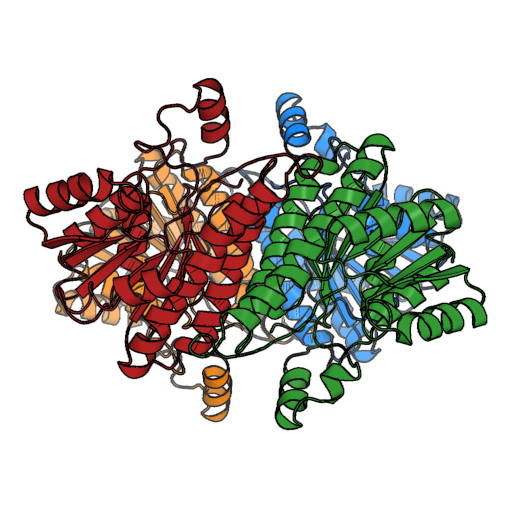92 ASN A C 1
ATOM 671 O O . ASN A 1 93 ? 110.632 79.329 -5.872 1.00 16.40 92 ASN A O 1
ATOM 676 N N . ARG A 1 94 ? 109.961 80.258 -3.907 1.00 15.52 93 ARG A N 1
ATOM 677 C CA . ARG A 1 94 ? 110.850 79.426 -3.061 1.00 16.37 93 ARG A CA 1
ATOM 678 C C . ARG A 1 94 ? 109.997 79.177 -1.801 1.00 16.00 93 ARG A C 1
ATOM 679 O O . ARG A 1 94 ? 110.185 79.837 -0.780 1.00 15.20 93 ARG A O 1
ATOM 687 N N . ASP A 1 95 ? 109.028 78.281 -1.945 1.00 15.22 94 ASP A N 1
ATOM 688 C CA . ASP A 1 95 ? 108.021 78.122 -0.878 1.00 15.32 94 ASP A CA 1
ATOM 689 C C . ASP A 1 95 ? 108.606 77.380 0.326 1.00 14.93 94 ASP A C 1
ATOM 690 O O . ASP A 1 95 ? 109.485 76.495 0.204 1.00 15.80 94 ASP A O 1
ATOM 695 N N . ALA A 1 96 ? 108.065 77.703 1.494 1.00 13.85 95 ALA A N 1
ATOM 696 C CA . ALA A 1 96 ? 108.394 77.068 2.735 1.00 14.38 95 ALA A CA 1
ATOM 697 C C . ALA A 1 96 ? 107.461 77.590 3.825 1.00 13.78 95 ALA A C 1
ATOM 698 O O . ALA A 1 96 ? 107.039 78.742 3.736 1.00 12.75 95 ALA A O 1
ATOM 700 N N . MET A 1 97 ? 107.209 76.736 4.799 1.00 14.85 96 MET A N 1
ATOM 701 C CA . MET A 1 97 ? 106.416 77.149 5.980 1.00 15.00 96 MET A CA 1
ATOM 702 C C . MET A 1 97 ? 107.143 78.296 6.712 1.00 14.50 96 MET A C 1
ATOM 703 O O . MET A 1 97 ? 108.370 78.370 6.677 1.00 14.64 96 MET A O 1
ATOM 708 N N . LEU A 1 98 ? 106.361 79.153 7.392 1.00 13.96 97 LEU A N 1
ATOM 709 C CA . LEU A 1 98 ? 106.950 80.328 8.071 1.00 13.71 97 LEU A CA 1
ATOM 710 C C . LEU A 1 98 ? 108.074 79.960 9.023 1.00 14.63 97 LEU A C 1
ATOM 711 O O . LEU A 1 98 ? 109.076 80.648 9.053 1.00 15.07 97 LEU A O 1
ATOM 716 N N . HIS A 1 99 ? 107.929 78.874 9.742 1.00 15.18 98 HIS A N 1
ATOM 717 C CA . HIS A 1 99 ? 108.924 78.453 10.764 1.00 16.38 98 HIS A CA 1
ATOM 718 C C . HIS A 1 99 ? 110.188 77.814 10.161 1.00 17.01 98 HIS A C 1
ATOM 719 O O . HIS A 1 99 ? 111.141 77.556 10.887 1.00 17.49 98 HIS A O 1
ATOM 726 N N . LYS A 1 100 ? 110.174 77.569 8.850 1.00 17.02 99 LYS A N 1
ATOM 727 C CA . LYS A 1 100 ? 111.264 76.886 8.141 1.00 18.31 99 LYS A CA 1
ATOM 728 C C . LYS A 1 100 ? 111.912 77.722 7.032 1.00 16.70 99 LYS A C 1
ATOM 729 O O . LYS A 1 100 ? 112.968 77.340 6.577 1.00 17.68 99 LYS A O 1
ATOM 735 N N . LEU A 1 101 ? 111.347 78.851 6.679 1.00 15.11 100 LEU A N 1
ATOM 736 C CA . LEU A 1 101 ? 111.803 79.620 5.515 1.00 14.25 100 LEU A CA 1
ATOM 737 C C . LEU A 1 101 ? 113.204 80.190 5.787 1.00 14.38 100 LEU A C 1
ATOM 738 O O . LEU A 1 101 ? 113.441 80.879 6.771 1.00 13.99 100 LEU A O 1
ATOM 743 N N . THR A 1 102 ? 114.183 79.841 4.937 1.00 14.52 101 THR A N 1
ATOM 744 C CA . THR A 1 102 ? 115.509 80.332 5.148 1.00 14.71 101 THR A CA 1
ATOM 745 C C . THR A 1 102 ? 115.587 81.810 4.758 1.00 14.06 101 THR A C 1
ATOM 746 O O . THR A 1 102 ? 114.835 82.325 3.940 1.00 13.43 101 THR A O 1
ATOM 750 N N . GLU A 1 103 ? 116.579 82.467 5.338 1.00 14.97 102 GLU A N 1
ATOM 751 C CA . GLU A 1 103 ? 116.795 83.844 4.981 1.00 14.91 102 GLU A CA 1
ATOM 752 C C . GLU A 1 103 ? 117.104 84.024 3.477 1.00 14.40 102 GLU A C 1
ATOM 753 O O . GLU A 1 103 ? 116.631 84.983 2.836 1.00 13.59 102 GLU A O 1
ATOM 759 N N . ALA A 1 104 ? 117.879 83.097 2.915 1.00 15.08 103 ALA A N 1
ATOM 760 C CA . ALA A 1 104 ? 118.191 83.229 1.485 1.00 15.31 103 ALA A CA 1
ATOM 761 C C . ALA A 1 104 ? 116.954 83.100 0.635 1.00 14.83 103 ALA A C 1
ATOM 762 O O . ALA A 1 104 ? 116.798 83.812 -0.358 1.00 14.39 103 ALA A O 1
ATOM 764 N N . ASP A 1 105 ? 116.051 82.186 0.983 1.00 14.64 104 ASP A N 1
ATOM 765 C CA . ASP A 1 105 ? 114.847 81.986 0.223 1.00 14.60 104 ASP A CA 1
ATOM 766 C C . ASP A 1 105 ? 113.859 83.167 0.349 1.00 13.31 104 ASP A C 1
ATOM 767 O O . ASP A 1 105 ? 113.129 83.521 -0.567 1.00 13.33 104 ASP A O 1
ATOM 772 N N . TRP A 1 106 ? 113.834 83.783 1.526 1.00 12.58 105 TRP A N 1
ATOM 773 C CA . TRP A 1 106 ? 113.114 85.044 1.731 1.00 11.94 105 TRP A CA 1
ATOM 774 C C . TRP A 1 106 ? 113.713 86.109 0.816 1.00 11.97 105 TRP A C 1
ATOM 775 O O . TRP A 1 106 ? 113.010 86.744 0.031 1.00 11.00 105 TRP A O 1
ATOM 786 N N . ASP A 1 107 ? 115.025 86.302 0.940 1.00 12.66 106 ASP A N 1
ATOM 787 C CA . ASP A 1 107 ? 115.677 87.395 0.260 1.00 13.37 106 ASP A CA 1
ATOM 788 C C . ASP A 1 107 ? 115.497 87.313 -1.240 1.00 13.28 106 ASP A C 1
ATOM 789 O O . ASP A 1 107 ? 115.210 88.320 -1.911 1.00 13.23 106 ASP A O 1
ATOM 794 N N . THR A 1 108 ? 115.687 86.114 -1.797 1.00 14.00 107 THR A N 1
ATOM 795 C CA . THR A 1 108 ? 115.638 85.955 -3.237 1.00 14.74 107 THR A CA 1
ATOM 796 C C . THR A 1 108 ? 114.277 86.248 -3.794 1.00 13.70 107 THR A C 1
ATOM 797 O O . THR A 1 108 ? 114.114 86.918 -4.848 1.00 13.86 107 THR A O 1
ATOM 801 N N . VAL A 1 109 ? 113.221 85.738 -3.161 1.00 13.00 108 VAL A N 1
ATOM 802 C CA . VAL A 1 109 ? 111.870 85.987 -3.648 1.00 12.01 108 VAL A CA 1
ATOM 803 C C . VAL A 1 109 ? 111.470 87.473 -3.553 1.00 11.11 108 VAL A C 1
ATOM 804 O O . VAL A 1 109 ? 110.832 88.006 -4.494 1.00 11.63 108 VAL A O 1
ATOM 808 N N . ILE A 1 110 ? 111.830 88.157 -2.469 1.00 11.13 109 ILE A N 1
ATOM 809 C CA . ILE A 1 110 ? 111.537 89.574 -2.368 1.00 11.78 109 ILE A CA 1
ATOM 810 C C . ILE A 1 110 ? 112.313 90.335 -3.448 1.00 11.52 109 ILE A C 1
ATOM 811 O O . ILE A 1 110 ? 111.791 91.258 -4.085 1.00 11.95 109 ILE A O 1
ATOM 816 N N . ASP A 1 111 ? 113.571 89.972 -3.657 1.00 12.52 110 ASP A N 1
ATOM 817 C CA . ASP A 1 111 ? 114.451 90.704 -4.588 1.00 13.71 110 ASP A CA 1
ATOM 818 C C . ASP A 1 111 ? 113.893 90.622 -6.025 1.00 13.39 110 ASP A C 1
ATOM 819 O O . ASP A 1 111 ? 113.832 91.642 -6.723 1.00 13.08 110 ASP A O 1
ATOM 824 N N . VAL A 1 112 ? 113.483 89.441 -6.478 1.00 13.20 111 VAL A N 1
ATOM 825 C CA . VAL A 1 112 ? 112.932 89.322 -7.808 1.00 13.83 111 VAL A CA 1
ATOM 826 C C . VAL A 1 112 ? 111.525 89.868 -7.894 1.00 13.37 111 VAL A C 1
ATOM 827 O O . VAL A 1 112 ? 111.205 90.693 -8.743 1.00 13.46 111 VAL A O 1
ATOM 831 N N . ASN A 1 113 ? 110.625 89.383 -7.045 1.00 11.85 112 ASN A N 1
ATOM 832 C CA . ASN A 1 113 ? 109.231 89.596 -7.252 1.00 11.27 112 ASN A CA 1
ATOM 833 C C . ASN A 1 113 ? 108.796 90.977 -6.860 1.00 11.51 112 ASN A C 1
ATOM 834 O O . ASN A 1 113 ? 107.847 91.527 -7.464 1.00 12.70 112 ASN A O 1
ATOM 839 N N . LEU A 1 114 ? 109.387 91.514 -5.805 1.00 10.35 113 LEU A N 1
ATOM 840 C CA . LEU A 1 114 ? 108.969 92.809 -5.304 1.00 10.08 113 LEU A CA 1
ATOM 841 C C . LEU A 1 114 ? 109.914 93.912 -5.781 1.00 9.84 113 LEU A C 1
ATOM 842 O O . LEU A 1 114 ? 109.468 94.857 -6.467 1.00 10.04 113 LEU A O 1
ATOM 847 N N . LYS A 1 115 ? 111.180 93.812 -5.442 1.00 9.89 114 LYS A N 1
ATOM 848 C CA . LYS A 1 115 ? 112.168 94.828 -5.904 1.00 10.35 114 LYS A CA 1
ATOM 849 C C . LYS A 1 115 ? 112.230 94.876 -7.411 1.00 10.33 114 LYS A C 1
ATOM 850 O O . LYS A 1 115 ? 112.249 95.960 -8.008 1.00 10.17 114 LYS A O 1
ATOM 856 N N . GLY A 1 116 ? 112.278 93.732 -8.063 1.00 10.25 115 GLY A N 1
ATOM 857 C CA . GLY A 1 116 ? 112.368 93.698 -9.552 1.00 10.69 115 GLY A CA 1
ATOM 858 C C . GLY A 1 116 ? 111.173 94.388 -10.174 1.00 10.40 115 GLY A C 1
ATOM 859 O O . GLY A 1 116 ? 111.319 95.158 -11.133 1.00 10.72 115 GLY A O 1
ATOM 860 N N . THR A 1 117 ? 109.983 94.154 -9.635 1.00 10.30 116 THR A N 1
ATOM 861 C CA . THR A 1 117 ? 108.782 94.822 -10.152 1.00 10.09 116 THR A CA 1
ATOM 862 C C . THR A 1 117 ? 108.875 96.333 -9.928 1.00 9.85 116 THR A C 1
ATOM 863 O O . THR A 1 117 ? 108.569 97.130 -10.834 1.00 9.61 116 THR A O 1
ATOM 867 N N . PHE A 1 118 ? 109.355 96.741 -8.751 1.00 9.29 117 PHE A N 1
ATOM 868 C CA . PHE A 1 118 ? 109.581 98.180 -8.522 1.00 9.33 117 PHE A CA 1
ATOM 869 C C . PHE A 1 118 ? 110.531 98.761 -9.562 1.00 9.64 117 PHE A C 1
ATOM 870 O O . PHE A 1 118 ? 110.284 99.815 -10.128 1.00 9.44 117 PHE A O 1
ATOM 878 N N . LEU A 1 119 ? 111.675 98.117 -9.788 1.00 9.25 118 LEU A N 1
ATOM 879 C CA . LEU A 1 119 ? 112.667 98.680 -10.689 1.00 9.85 118 LEU A CA 1
ATOM 880 C C . LEU A 1 119 ? 112.123 98.867 -12.105 1.00 9.87 118 LEU A C 1
ATOM 881 O O . LEU A 1 119 ? 112.382 99.858 -12.761 1.00 9.56 118 LEU A O 1
ATOM 886 N N . CYS A 1 120 ? 111.333 97.890 -12.560 1.00 9.69 119 CYS A N 1
ATOM 887 C CA . CYS A 1 120 ? 110.700 98.002 -13.899 1.00 9.70 119 CYS A CA 1
ATOM 888 C C . CYS A 1 120 ? 109.649 99.100 -13.932 1.00 9.53 119 CYS A C 1
ATOM 889 O O . CYS A 1 120 ? 109.591 99.884 -14.876 1.00 9.58 119 CYS A O 1
ATOM 892 N N . MET A 1 121 ? 108.788 99.145 -12.897 1.00 9.30 120 MET A N 1
ATOM 893 C CA . MET A 1 121 ? 107.801 100.221 -12.799 1.00 9.34 120 MET A CA 1
ATOM 894 C C . MET A 1 121 ? 108.465 101.562 -12.812 1.00 9.84 120 MET A C 1
ATOM 895 O O . MET A 1 121 ? 107.941 102.496 -13.433 1.00 9.97 120 MET A O 1
ATOM 900 N N . GLN A 1 122 ? 109.617 101.679 -12.148 1.00 9.51 121 GLN A N 1
ATOM 901 C CA . GLN A 1 122 ? 110.308 102.957 -12.072 1.00 10.13 121 GLN A CA 1
ATOM 902 C C . GLN A 1 122 ? 110.821 103.375 -13.448 1.00 10.82 121 GLN A C 1
ATOM 903 O O . GLN A 1 122 ? 110.687 104.555 -13.846 1.00 11.48 121 GLN A O 1
ATOM 909 N N . GLN A 1 123 ? 111.434 102.449 -14.180 1.00 10.80 122 GLN A N 1
ATOM 910 C CA . GLN A 1 123 ? 111.902 102.792 -15.529 1.00 11.24 122 GLN A CA 1
ATOM 911 C C . GLN A 1 123 ? 110.744 103.194 -16.458 1.00 11.30 122 GLN A C 1
ATOM 912 O O . GLN A 1 123 ? 110.896 104.067 -17.317 1.00 11.77 122 GLN A O 1
ATOM 918 N N . ALA A 1 124 ? 109.599 102.504 -16.323 1.00 10.86 123 ALA A N 1
ATOM 919 C CA . ALA A 1 124 ? 108.423 102.886 -17.097 1.00 11.05 123 ALA A CA 1
ATOM 920 C C . ALA A 1 124 ? 107.915 104.258 -16.717 1.00 11.58 123 ALA A C 1
ATOM 921 O O . ALA A 1 124 ? 107.652 105.109 -17.565 1.00 11.65 123 ALA A O 1
ATOM 923 N N . ALA A 1 125 ? 107.810 104.492 -15.406 1.00 11.35 124 ALA A N 1
ATOM 924 C CA . ALA A 1 125 ? 107.253 105.768 -14.915 1.00 11.93 124 ALA A CA 1
ATOM 925 C C . ALA A 1 125 ? 108.089 106.954 -15.363 1.00 12.74 124 ALA A C 1
ATOM 926 O O . ALA A 1 125 ? 107.514 107.978 -15.723 1.00 14.17 124 ALA A O 1
ATOM 928 N N . ILE A 1 126 ? 109.425 106.856 -15.327 1.00 13.16 125 ILE A N 1
ATOM 929 C CA . ILE A 1 126 ? 110.287 107.952 -15.693 1.00 14.52 125 ILE A CA 1
ATOM 930 C C . ILE A 1 126 ? 109.932 108.411 -17.120 1.00 14.67 125 ILE A C 1
ATOM 931 O O . ILE A 1 126 ? 109.901 109.634 -17.412 1.00 15.80 125 ILE A O 1
ATOM 936 N N . ARG A 1 127 ? 109.750 107.444 -17.982 1.00 13.59 126 ARG A N 1
ATOM 937 C CA . ARG A 1 127 ? 109.503 107.699 -19.395 1.00 14.11 126 ARG A CA 1
ATOM 938 C C . ARG A 1 127 ? 108.050 108.116 -19.647 1.00 13.90 126 ARG A C 1
ATOM 939 O O . ARG A 1 127 ? 107.789 109.114 -20.376 1.00 14.72 126 ARG A O 1
ATOM 947 N N . MET A 1 128 ? 107.126 107.339 -19.094 1.00 13.24 127 MET A N 1
ATOM 948 C CA . MET A 1 128 ? 105.707 107.569 -19.410 1.00 13.75 127 MET A CA 1
ATOM 949 C C . MET A 1 128 ? 105.196 108.879 -18.875 1.00 14.49 127 MET A C 1
ATOM 950 O O . MET A 1 128 ? 104.345 109.542 -19.540 1.00 14.68 127 MET A O 1
ATOM 955 N N . ARG A 1 129 ? 105.685 109.306 -17.713 1.00 15.66 128 ARG A N 1
ATOM 956 C CA . ARG A 1 129 ? 105.209 110.576 -17.189 1.00 17.14 128 ARG A CA 1
ATOM 957 C C . ARG A 1 129 ? 105.655 111.735 -18.029 1.00 18.87 128 ARG A C 1
ATOM 958 O O . ARG A 1 129 ? 104.956 112.727 -18.070 1.00 19.56 128 ARG A O 1
ATOM 966 N N . GLU A 1 130 ? 106.795 111.627 -18.706 1.00 19.85 129 GLU A N 1
ATOM 967 C CA . GLU A 1 130 ? 107.268 112.698 -19.602 1.00 22.82 129 GLU A CA 1
ATOM 968 C C . GLU A 1 130 ? 106.535 112.716 -20.906 1.00 21.62 129 GLU A C 1
ATOM 969 O O . GLU A 1 130 ? 106.356 113.759 -21.530 1.00 22.19 129 GLU A O 1
ATOM 975 N N . ARG A 1 131 ? 106.155 111.556 -21.361 1.00 21.09 130 ARG A N 1
ATOM 976 C CA . ARG A 1 131 ? 105.453 111.407 -22.647 1.00 21.95 130 ARG A CA 1
ATOM 977 C C . ARG A 1 131 ? 103.955 111.641 -22.533 1.00 21.07 130 ARG A C 1
ATOM 978 O O . ARG A 1 131 ? 103.307 111.888 -23.535 1.00 21.49 130 ARG A O 1
ATOM 986 N N . GLY A 1 132 ? 103.406 111.557 -21.333 1.00 19.13 131 GLY A N 1
ATOM 987 C CA . GLY A 1 132 ? 101.980 111.838 -21.130 1.00 18.82 131 GLY A CA 1
ATOM 988 C C . GLY A 1 132 ? 101.032 110.715 -21.506 1.00 17.49 131 GLY A C 1
ATOM 989 O O . GLY A 1 132 ? 99.858 110.949 -21.754 1.00 17.86 131 GLY A O 1
ATOM 990 N N . ALA A 1 133 ? 101.533 109.495 -21.491 1.00 16.33 132 ALA A N 1
ATOM 991 C CA . ALA A 1 133 ? 100.750 108.331 -21.820 1.00 15.66 132 ALA A CA 1
ATOM 992 C C . ALA A 1 133 ? 101.454 107.092 -21.369 1.00 14.58 132 ALA A C 1
ATOM 993 O O . ALA A 1 133 ? 102.662 107.032 -21.391 1.00 15.10 132 ALA A O 1
ATOM 995 N N . GLY A 1 134 ? 100.682 106.066 -21.020 1.00 12.56 133 GLY A N 1
ATOM 996 C CA . GLY A 1 134 ? 101.275 104.784 -20.712 1.00 11.98 133 GLY A CA 1
ATOM 997 C C . GLY A 1 134 ? 100.341 103.817 -20.045 1.00 11.10 133 GLY A C 1
ATOM 998 O O . GLY A 1 134 ? 99.267 104.190 -19.573 1.00 10.84 133 GLY A O 1
ATOM 999 N N . ARG A 1 135 ? 100.787 102.568 -20.002 1.00 10.58 134 ARG A N 1
ATOM 1000 C CA . ARG A 1 135 ? 100.081 101.478 -19.327 1.00 10.13 134 ARG A CA 1
ATOM 1001 C C . ARG A 1 135 ? 101.095 100.660 -18.552 1.00 10.27 134 ARG A C 1
ATOM 1002 O O . ARG A 1 135 ? 102.075 100.213 -19.121 1.00 9.55 134 ARG A O 1
ATOM 1010 N N . ILE A 1 136 ? 100.841 100.423 -17.267 1.00 9.60 135 ILE A N 1
ATOM 1011 C CA . ILE A 1 136 ? 101.614 99.505 -16.440 1.00 10.20 135 ILE A CA 1
ATOM 1012 C C . ILE A 1 136 ? 100.603 98.498 -15.898 1.00 9.80 135 ILE A C 1
ATOM 1013 O O . ILE A 1 136 ? 99.608 98.889 -15.251 1.00 9.90 135 ILE A O 1
ATOM 1018 N N . ILE A 1 137 ? 100.848 97.208 -16.142 1.00 9.52 136 ILE A N 1
ATOM 1019 C CA . ILE A 1 137 ? 99.949 96.144 -15.696 1.00 9.79 136 ILE A CA 1
ATOM 1020 C C . ILE A 1 137 ? 100.815 95.181 -14.916 1.00 9.89 136 ILE A C 1
ATOM 1021 O O . ILE A 1 137 ? 101.722 94.552 -15.467 1.00 9.90 136 ILE A O 1
ATOM 1026 N N . ASN A 1 138 ? 100.514 95.063 -13.631 1.00 9.52 137 ASN A N 1
ATOM 1027 C CA . ASN A 1 138 ? 101.255 94.147 -12.762 1.00 9.53 137 ASN A CA 1
ATOM 1028 C C . ASN A 1 138 ? 100.496 92.868 -12.582 1.00 9.92 137 ASN A C 1
ATOM 1029 O O . ASN A 1 138 ? 99.310 92.873 -12.280 1.00 10.98 137 ASN A O 1
ATOM 1034 N N . ILE A 1 139 ? 101.172 91.740 -12.738 1.00 9.54 138 ILE A N 1
ATOM 1035 C CA . ILE A 1 139 ? 100.528 90.450 -12.479 1.00 10.31 138 ILE A CA 1
ATOM 1036 C C . ILE A 1 139 ? 100.858 90.104 -11.037 1.00 10.84 138 ILE A C 1
ATOM 1037 O O . ILE A 1 139 ? 102.049 89.866 -10.689 1.00 11.71 138 ILE A O 1
ATOM 1042 N N . ALA A 1 140 ? 99.843 90.057 -10.185 1.00 11.00 139 ALA A N 1
ATOM 1043 C CA . ALA A 1 140 ? 100.050 89.742 -8.773 1.00 11.95 139 ALA A CA 1
ATOM 1044 C C . ALA A 1 140 ? 99.786 88.220 -8.656 1.00 12.88 139 ALA A C 1
ATOM 1045 O O . ALA A 1 140 ? 100.403 87.436 -9.385 1.00 13.16 139 ALA A O 1
ATOM 1047 N N . SER A 1 141 ? 98.860 87.799 -7.819 1.00 11.87 140 SER A N 1
ATOM 1048 C CA . SER A 1 141 ? 98.640 86.371 -7.565 1.00 12.06 140 SER A CA 1
ATOM 1049 C C . SER A 1 141 ? 97.416 86.277 -6.670 1.00 12.01 140 SER A C 1
ATOM 1050 O O . SER A 1 141 ? 97.234 87.129 -5.812 1.00 12.45 140 SER A O 1
ATOM 1053 N N . ALA A 1 142 ? 96.683 85.199 -6.785 1.00 11.87 141 ALA A N 1
ATOM 1054 C CA . ALA A 1 142 ? 95.668 84.859 -5.820 1.00 12.41 141 ALA A CA 1
ATOM 1055 C C . ALA A 1 142 ? 96.223 84.731 -4.397 1.00 12.60 141 ALA A C 1
ATOM 1056 O O . ALA A 1 142 ? 95.478 84.974 -3.423 1.00 13.43 141 ALA A O 1
ATOM 1058 N N . SER A 1 143 ? 97.512 84.437 -4.277 1.00 11.84 142 SER A N 1
ATOM 1059 C CA . SER A 1 143 ? 98.181 84.318 -2.993 1.00 12.34 142 SER A CA 1
ATOM 1060 C C . SER A 1 143 ? 98.402 85.624 -2.237 1.00 11.49 142 SER A C 1
ATOM 1061 O O . SER A 1 143 ? 98.886 85.566 -1.098 1.00 11.40 142 SER A O 1
ATOM 1064 N N . TRP A 1 144 ? 98.078 86.778 -2.809 1.00 10.92 143 TRP A N 1
ATOM 1065 C CA . TRP A 1 144 ? 98.383 88.038 -2.139 1.00 11.04 143 TRP A CA 1
ATOM 1066 C C . TRP A 1 144 ? 97.604 88.201 -0.835 1.00 10.88 143 TRP A C 1
ATOM 1067 O O . TRP A 1 144 ? 98.057 88.963 0.041 1.00 11.87 143 TRP A O 1
ATOM 1078 N N . LEU A 1 145 ? 96.470 87.514 -0.701 1.00 10.57 144 LEU A N 1
ATOM 1079 C CA . LEU A 1 145 ? 95.703 87.503 0.569 1.00 10.76 144 LEU A CA 1
ATOM 1080 C C . LEU A 1 145 ? 95.867 86.225 1.379 1.00 10.54 144 LEU A C 1
ATOM 1081 O O . LEU A 1 145 ? 95.001 85.857 2.160 1.00 10.86 144 LEU A O 1
ATOM 1086 N N . GLY A 1 146 ? 97.038 85.601 1.204 1.00 10.53 145 GLY A N 1
ATOM 1087 C CA . GLY A 1 146 ? 97.454 84.468 1.973 1.00 11.04 145 GLY A CA 1
ATOM 1088 C C . GLY A 1 146 ? 97.416 83.127 1.270 1.00 12.00 145 GLY A C 1
ATOM 1089 O O . GLY A 1 146 ? 96.489 82.847 0.518 1.00 12.04 145 GLY A O 1
ATOM 1090 N N . ASN A 1 147 ? 98.422 82.286 1.544 1.00 11.37 146 ASN A N 1
ATOM 1091 C CA . ASN A 1 147 ? 98.429 80.914 1.053 1.00 11.82 146 ASN A CA 1
ATOM 1092 C C . ASN A 1 147 ? 99.470 80.154 1.851 1.00 12.31 146 ASN A C 1
ATOM 1093 O O . ASN A 1 147 ? 100.587 80.621 1.971 1.00 11.96 146 ASN A O 1
ATOM 1098 N N . VAL A 1 148 ? 99.100 78.983 2.351 1.00 12.88 147 VAL A N 1
ATOM 1099 C CA . VAL A 1 148 ? 100.009 78.122 3.117 1.00 13.45 147 VAL A CA 1
ATOM 1100 C C . VAL A 1 148 ? 101.321 77.913 2.347 1.00 13.69 147 VAL A C 1
ATOM 1101 O O . VAL A 1 148 ? 101.306 77.618 1.125 1.00 13.88 147 VAL A O 1
ATOM 1105 N N . GLY A 1 149 ? 102.444 78.056 3.051 1.00 13.38 148 GLY A N 1
ATOM 1106 C CA . GLY A 1 149 ? 103.768 77.808 2.473 1.00 13.59 148 GLY A CA 1
ATOM 1107 C C . GLY A 1 149 ? 104.338 78.970 1.697 1.00 12.67 148 GLY A C 1
ATOM 1108 O O . GLY A 1 149 ? 105.400 78.843 1.110 1.00 13.33 148 GLY A O 1
ATOM 1109 N N . GLN A 1 150 ? 103.658 80.135 1.683 1.00 12.30 149 GLN A N 1
ATOM 1110 C CA . GLN A 1 150 ? 104.029 81.230 0.805 1.00 12.05 149 GLN A CA 1
ATOM 1111 C C . GLN A 1 150 ? 104.198 82.548 1.556 1.00 11.50 149 GLN A C 1
ATOM 1112 O O . GLN A 1 150 ? 103.843 83.607 1.058 1.00 11.33 149 GLN A O 1
ATOM 1118 N N . THR A 1 151 ? 104.832 82.488 2.728 1.00 11.54 150 THR A N 1
ATOM 1119 C CA . THR A 1 151 ? 105.141 83.760 3.431 1.00 11.13 150 THR A CA 1
ATOM 1120 C C . THR A 1 151 ? 105.847 84.768 2.514 1.00 10.80 150 THR A C 1
ATOM 1121 O O . THR A 1 151 ? 105.428 85.942 2.412 1.00 10.34 150 THR A O 1
ATOM 1125 N N . ASN A 1 152 ? 106.928 84.335 1.887 1.00 10.44 151 ASN A N 1
ATOM 1126 C CA . ASN A 1 152 ? 107.700 85.212 1.002 1.00 10.34 151 ASN A CA 1
ATOM 1127 C C . ASN A 1 152 ? 106.928 85.606 -0.253 1.00 9.96 151 ASN A C 1
ATOM 1128 O O . ASN A 1 152 ? 106.913 86.772 -0.635 1.00 10.04 151 ASN A O 1
ATOM 1133 N N . TYR A 1 153 ? 106.284 84.623 -0.876 1.00 10.35 152 TYR A N 1
ATOM 1134 C CA . TYR A 1 153 ? 105.571 84.886 -2.145 1.00 10.08 152 TYR A CA 1
ATOM 1135 C C . TYR A 1 153 ? 104.372 85.793 -1.914 1.00 9.69 152 TYR A C 1
ATOM 1136 O O . TYR A 1 153 ? 104.188 86.786 -2.650 1.00 9.39 152 TYR A O 1
ATOM 1145 N N . SER A 1 154 ? 103.591 85.506 -0.896 1.00 9.66 153 SER A N 1
ATOM 1146 C CA . SER A 1 154 ? 102.432 86.357 -0.560 1.00 9.80 153 SER A CA 1
ATOM 1147 C C . SER A 1 154 ? 102.863 87.772 -0.158 1.00 9.71 153 SER A C 1
ATOM 1148 O O . SER A 1 154 ? 102.248 88.759 -0.562 1.00 9.89 153 SER A O 1
ATOM 1151 N N . ALA A 1 155 ? 103.957 87.889 0.581 1.00 9.53 154 ALA A N 1
ATOM 1152 C CA . ALA A 1 155 ? 104.503 89.213 0.902 1.00 9.74 154 ALA A CA 1
ATOM 1153 C C . ALA A 1 155 ? 104.812 89.955 -0.370 1.00 9.90 154 ALA A C 1
ATOM 1154 O O . ALA A 1 155 ? 104.478 91.152 -0.511 1.00 9.28 154 ALA A O 1
ATOM 1156 N N . SER A 1 156 ? 105.506 89.274 -1.277 1.00 9.96 155 SER A N 1
ATOM 1157 C CA . SER A 1 156 ? 105.955 89.933 -2.492 1.00 9.59 155 SER A CA 1
ATOM 1158 C C . SER A 1 156 ? 104.755 90.384 -3.362 1.00 9.22 155 SER A C 1
ATOM 1159 O O . SER A 1 156 ? 104.746 91.493 -3.920 1.00 9.27 155 SER A O 1
ATOM 1162 N N . LYS A 1 157 ? 103.749 89.541 -3.489 1.00 9.21 156 LYS A N 1
ATOM 1163 C CA . LYS A 1 157 ? 102.646 89.864 -4.387 1.00 9.23 156 LYS A CA 1
ATOM 1164 C C . LYS A 1 157 ? 101.653 90.856 -3.782 1.00 9.14 156 LYS A C 1
ATOM 1165 O O . LYS A 1 157 ? 101.107 91.712 -4.482 1.00 9.02 156 LYS A O 1
ATOM 1171 N N . ALA A 1 158 ? 101.437 90.782 -2.463 1.00 8.87 157 ALA A N 1
ATOM 1172 C CA . ALA A 1 158 ? 100.690 91.874 -1.791 1.00 8.96 157 ALA A CA 1
ATOM 1173 C C . ALA A 1 158 ? 101.454 93.176 -1.917 1.00 8.58 157 ALA A C 1
ATOM 1174 O O . ALA A 1 158 ? 100.861 94.227 -2.174 1.00 9.14 157 ALA A O 1
ATOM 1176 N N . GLY A 1 159 ? 102.770 93.145 -1.789 1.00 9.07 158 GLY A N 1
ATOM 1177 C CA . GLY A 1 159 ? 103.557 94.347 -1.980 1.00 9.13 158 GLY A CA 1
ATOM 1178 C C . GLY A 1 159 ? 103.395 94.946 -3.355 1.00 9.25 158 GLY A C 1
ATOM 1179 O O . GLY A 1 159 ? 103.306 96.192 -3.487 1.00 8.91 158 GLY A O 1
ATOM 1180 N N . VAL A 1 160 ? 103.302 94.102 -4.362 1.00 8.73 159 VAL A N 1
ATOM 1181 C CA . VAL A 1 160 ? 103.029 94.568 -5.751 1.00 9.01 159 VAL A CA 1
ATOM 1182 C C . VAL A 1 160 ? 101.687 95.296 -5.824 1.00 9.40 159 VAL A C 1
ATOM 1183 O O . VAL A 1 160 ? 101.563 96.320 -6.464 1.00 9.22 159 VAL A O 1
ATOM 1187 N N . VAL A 1 161 ? 100.670 94.784 -5.150 1.00 8.92 160 VAL A N 1
ATOM 1188 C CA . VAL A 1 161 ? 99.377 95.491 -5.113 1.00 8.89 160 VAL A CA 1
ATOM 1189 C C . VAL A 1 161 ? 99.497 96.863 -4.466 1.00 9.35 160 VAL A C 1
ATOM 1190 O O . VAL A 1 161 ? 98.990 97.857 -5.016 1.00 9.24 160 VAL A O 1
ATOM 1194 N N . GLY A 1 162 ? 100.218 96.961 -3.346 1.00 9.04 161 GLY A N 1
ATOM 1195 C CA . GLY A 1 162 ? 100.400 98.278 -2.728 1.00 9.36 161 GLY A CA 1
ATOM 1196 C C . GLY A 1 162 ? 101.099 99.224 -3.684 1.00 9.12 161 GLY A C 1
ATOM 1197 O O . GLY A 1 162 ? 100.711 100.432 -3.805 1.00 9.21 161 GLY A O 1
ATOM 1198 N N . MET A 1 163 ? 102.119 98.764 -4.400 1.00 9.27 162 MET A N 1
ATOM 1199 C CA . MET A 1 163 ? 102.837 99.658 -5.290 1.00 9.29 162 MET A CA 1
ATOM 1200 C C . MET A 1 163 ? 101.942 100.069 -6.472 1.00 8.72 162 MET A C 1
ATOM 1201 O O . MET A 1 163 ? 102.067 101.192 -6.995 1.00 9.01 162 MET A O 1
ATOM 1206 N N . THR A 1 164 ? 101.108 99.146 -6.939 1.00 8.27 163 THR A N 1
ATOM 1207 C CA . THR A 1 164 ? 100.183 99.427 -8.041 1.00 8.47 163 THR A CA 1
ATOM 1208 C C . THR A 1 164 ? 99.309 100.616 -7.691 1.00 8.86 163 THR A C 1
ATOM 1209 O O . THR A 1 164 ? 99.110 101.545 -8.476 1.00 8.84 163 THR A O 1
ATOM 1213 N N . LYS A 1 165 ? 98.756 100.549 -6.478 1.00 8.53 164 LYS A N 1
ATOM 1214 C CA . LYS A 1 165 ? 97.857 101.590 -6.043 1.00 9.36 164 LYS A CA 1
ATOM 1215 C C . LYS A 1 165 ? 98.570 102.942 -5.852 1.00 9.07 164 LYS A C 1
ATOM 1216 O O . LYS A 1 165 ? 98.074 103.999 -6.237 1.00 9.73 164 LYS A O 1
ATOM 1222 N N . THR A 1 166 ? 99.748 102.904 -5.249 1.00 8.81 165 THR A N 1
ATOM 1223 C CA . THR A 1 166 ? 100.558 104.119 -5.127 1.00 9.08 165 THR A CA 1
ATOM 1224 C C . THR A 1 166 ? 100.868 104.752 -6.501 1.00 9.54 165 THR A C 1
ATOM 1225 O O . THR A 1 166 ? 100.760 105.973 -6.666 1.00 9.69 165 THR A O 1
ATOM 1229 N N . ALA A 1 167 ? 101.260 103.894 -7.425 1.00 9.29 166 ALA A N 1
ATOM 1230 C CA . ALA A 1 167 ? 101.634 104.373 -8.738 1.00 9.40 166 ALA A CA 1
ATOM 1231 C C . ALA A 1 167 ? 100.481 105.002 -9.490 1.00 9.24 166 ALA A C 1
ATOM 1232 O O . ALA A 1 167 ? 100.616 106.039 -10.167 1.00 9.57 166 ALA A O 1
ATOM 1234 N N . CYS A 1 168 ? 99.294 104.390 -9.357 1.00 9.03 167 CYS A N 1
ATOM 1235 C CA . CYS A 1 168 ? 98.064 105.035 -9.869 1.00 9.57 167 CYS A CA 1
ATOM 1236 C C . CYS A 1 168 ? 97.915 106.448 -9.331 1.00 9.88 167 CYS A C 1
ATOM 1237 O O . CYS A 1 168 ? 97.720 107.425 -10.093 1.00 9.77 167 CYS A O 1
ATOM 1240 N N . ARG A 1 169 ? 98.065 106.619 -8.005 1.00 9.83 168 ARG A N 1
ATOM 1241 C CA . ARG A 1 169 ? 97.887 107.932 -7.455 1.00 10.68 168 ARG A CA 1
ATOM 1242 C C . ARG A 1 169 ? 98.894 108.948 -7.980 1.00 10.66 168 ARG A C 1
ATOM 1243 O O . ARG A 1 169 ? 98.540 110.142 -8.129 1.00 11.84 168 ARG A O 1
ATOM 1251 N N . GLU A 1 170 ? 100.121 108.520 -8.237 1.00 10.37 169 GLU A N 1
ATOM 1252 C CA . GLU A 1 170 ? 101.154 109.434 -8.725 1.00 10.71 169 GLU A CA 1
ATOM 1253 C C . GLU A 1 170 ? 101.064 109.692 -10.223 1.00 10.73 169 GLU A C 1
ATOM 1254 O O . GLU A 1 170 ? 101.443 110.804 -10.651 1.00 11.31 169 GLU A O 1
ATOM 1260 N N . LEU A 1 171 ? 100.651 108.703 -10.999 1.00 10.48 170 LEU A N 1
ATOM 1261 C CA . LEU A 1 171 ? 100.797 108.773 -12.451 1.00 10.95 170 LEU A CA 1
ATOM 1262 C C . LEU A 1 171 ? 99.519 109.016 -13.237 1.00 10.73 170 LEU A C 1
ATOM 1263 O O . LEU A 1 171 ? 99.572 109.379 -14.424 1.00 10.84 170 LEU A O 1
ATOM 1268 N N . ALA A 1 172 ? 98.366 108.852 -12.581 1.00 10.59 171 ALA A N 1
ATOM 1269 C CA . ALA A 1 172 ? 97.089 109.039 -13.323 1.00 10.87 171 ALA A CA 1
ATOM 1270 C C . ALA A 1 172 ? 96.978 110.391 -13.991 1.00 11.96 171 ALA A C 1
ATOM 1271 O O . ALA A 1 172 ? 96.462 110.480 -15.128 1.00 11.41 171 ALA A O 1
ATOM 1273 N N . LYS A 1 173 ? 97.403 111.449 -13.325 1.00 12.86 172 LYS A N 1
ATOM 1274 C CA . LYS A 1 173 ? 97.277 112.787 -13.890 1.00 15.20 172 LYS A CA 1
ATOM 1275 C C . LYS A 1 173 ? 98.214 113.013 -15.069 1.00 15.42 172 LYS A C 1
ATOM 1276 O O . LYS A 1 173 ? 98.067 113.985 -15.771 1.00 16.15 172 LYS A O 1
ATOM 1282 N N . LYS A 1 174 ? 99.158 112.115 -15.270 1.00 15.39 173 LYS A N 1
ATOM 1283 C CA . LYS A 1 174 ? 100.076 112.140 -16.421 1.00 16.82 173 LYS A CA 1
ATOM 1284 C C . LYS A 1 174 ? 99.581 111.293 -17.576 1.00 16.99 173 LYS A C 1
ATOM 1285 O O . LYS A 1 174 ? 100.375 111.046 -18.516 1.00 18.60 173 LYS A O 1
ATOM 1291 N N . GLY A 1 175 ? 98.364 110.765 -17.505 1.00 15.36 174 GLY A N 1
ATOM 1292 C CA . GLY A 1 175 ? 97.822 109.938 -18.577 1.00 15.49 174 GLY A CA 1
ATOM 1293 C C . GLY A 1 175 ? 98.256 108.483 -18.573 1.00 14.71 174 GLY A C 1
ATOM 1294 O O . GLY A 1 175 ? 98.125 107.804 -19.603 1.00 15.41 174 GLY A O 1
ATOM 1295 N N . VAL A 1 176 ? 98.728 108.005 -17.432 1.00 13.15 175 VAL A N 1
ATOM 1296 C CA . VAL A 1 176 ? 99.164 106.656 -17.310 1.00 12.36 175 VAL A CA 1
ATOM 1297 C C . VAL A 1 176 ? 98.182 105.890 -16.417 1.00 12.20 175 VAL A C 1
ATOM 1298 O O . VAL A 1 176 ? 97.707 106.450 -15.414 1.00 13.51 175 VAL A O 1
ATOM 1302 N N . THR A 1 177 ? 97.867 104.654 -16.748 1.00 10.96 176 THR A N 1
ATOM 1303 C CA . THR A 1 177 ? 97.124 103.811 -15.827 1.00 10.15 176 THR A CA 1
ATOM 1304 C C . THR A 1 177 ? 97.999 102.711 -15.300 1.00 10.00 176 THR A C 1
ATOM 1305 O O . THR A 1 177 ? 98.899 102.214 -16.034 1.00 9.71 176 THR A O 1
ATOM 1309 N N . VAL A 1 178 ? 97.772 102.342 -14.039 1.00 9.21 177 VAL A N 1
ATOM 1310 C CA . VAL A 1 178 ? 98.527 101.293 -13.353 1.00 9.24 177 VAL A CA 1
ATOM 1311 C C . VAL A 1 178 ? 97.503 100.420 -12.703 1.00 9.11 177 VAL A C 1
ATOM 1312 O O . VAL A 1 178 ? 96.748 100.879 -11.812 1.00 9.60 177 VAL A O 1
ATOM 1316 N N . ASN A 1 179 ? 97.485 99.150 -13.079 1.00 8.63 178 ASN A N 1
ATOM 1317 C CA . ASN A 1 179 ? 96.493 98.191 -12.599 1.00 8.45 178 ASN A CA 1
ATOM 1318 C C . ASN A 1 179 ? 97.146 96.873 -12.348 1.00 9.01 178 ASN A C 1
ATOM 1319 O O . ASN A 1 179 ? 98.254 96.595 -12.861 1.00 9.47 178 ASN A O 1
ATOM 1324 N N . ALA A 1 180 ? 96.494 95.995 -11.579 1.00 9.03 179 ALA A N 1
ATOM 1325 C CA . ALA A 1 180 ? 97.027 94.666 -11.300 1.00 9.17 179 ALA A CA 1
ATOM 1326 C C . ALA A 1 180 ? 95.988 93.624 -11.674 1.00 10.43 179 ALA A C 1
ATOM 1327 O O . ALA A 1 180 ? 94.755 93.863 -11.570 1.00 10.48 179 ALA A O 1
ATOM 1329 N N . ILE A 1 181 ? 96.462 92.467 -12.106 1.00 10.19 180 ILE A N 1
ATOM 1330 C CA . ILE A 1 181 ? 95.618 91.309 -12.340 1.00 11.03 180 ILE A CA 1
ATOM 1331 C C . ILE A 1 181 ? 96.071 90.208 -11.381 1.00 11.75 180 ILE A C 1
ATOM 1332 O O . ILE A 1 181 ? 97.283 89.968 -11.249 1.00 12.04 180 ILE A O 1
ATOM 1337 N N . CYS A 1 182 ? 95.136 89.495 -10.742 1.00 11.80 181 CYS A N 1
ATOM 1338 C CA . CYS A 1 182 ? 95.417 88.266 -9.939 1.00 12.15 181 CYS A CA 1
ATOM 1339 C C . CYS A 1 182 ? 94.856 87.071 -10.674 1.00 12.11 181 CYS A C 1
ATOM 1340 O O . CYS A 1 182 ? 93.653 86.812 -10.662 1.00 11.94 181 CYS A O 1
ATOM 1343 N N . PRO A 1 183 ? 95.726 86.316 -11.391 1.00 11.20 182 PRO A N 1
ATOM 1344 C CA . PRO A 1 183 ? 95.226 85.065 -11.975 1.00 11.81 182 PRO A CA 1
ATOM 1345 C C . PRO A 1 183 ? 94.741 84.133 -10.864 1.00 12.90 182 PRO A C 1
ATOM 1346 O O . PRO A 1 183 ? 95.277 84.191 -9.731 1.00 13.95 182 PRO A O 1
ATOM 1350 N N . GLY A 1 184 ? 93.764 83.304 -11.175 1.00 13.00 183 GLY A N 1
ATOM 1351 C CA . GLY A 1 184 ? 93.302 82.221 -10.310 1.00 14.02 183 GLY A CA 1
ATOM 1352 C C . GLY A 1 184 ? 94.162 81.014 -10.545 1.00 15.19 183 GLY A C 1
ATOM 1353 O O . GLY A 1 184 ? 95.420 81.106 -10.572 1.00 16.88 183 GLY A O 1
ATOM 1354 N N . PHE A 1 185 ? 93.540 79.878 -10.703 1.00 14.55 184 PHE A N 1
ATOM 1355 C CA . PHE A 1 185 ? 94.212 78.631 -11.000 1.00 15.19 184 PHE A CA 1
ATOM 1356 C C . PHE A 1 185 ? 94.191 78.514 -12.514 1.00 14.87 184 PHE A C 1
ATOM 1357 O O . PHE A 1 185 ? 93.127 78.218 -13.143 1.00 15.27 184 PHE A O 1
ATOM 1365 N N . ILE A 1 186 ? 95.361 78.701 -13.132 1.00 14.35 185 ILE A N 1
ATOM 1366 C CA . ILE A 1 186 ? 95.549 78.666 -14.588 1.00 15.15 185 ILE A CA 1
ATOM 1367 C C . ILE A 1 186 ? 96.309 77.411 -14.959 1.00 17.16 185 ILE A C 1
ATOM 1368 O O . ILE A 1 186 ? 97.315 77.119 -14.300 1.00 17.31 185 ILE A O 1
ATOM 1373 N N . ASP A 1 187 ? 95.857 76.694 -15.974 1.00 17.95 186 ASP A N 1
ATOM 1374 C CA . ASP A 1 187 ? 96.434 75.437 -16.438 1.00 20.47 186 ASP A CA 1
ATOM 1375 C C . ASP A 1 187 ? 97.732 75.812 -17.148 1.00 21.33 186 ASP A C 1
ATOM 1376 O O . ASP A 1 187 ? 97.746 76.395 -18.211 1.00 20.92 186 ASP A O 1
ATOM 1381 N N . THR A 1 188 ? 98.826 75.468 -16.478 1.00 22.04 187 THR A N 1
ATOM 1382 C CA . THR A 1 188 ? 100.169 75.644 -17.004 1.00 22.58 187 THR A CA 1
ATOM 1383 C C . THR A 1 188 ? 100.965 74.425 -16.579 1.00 24.24 187 THR A C 1
ATOM 1384 O O . THR A 1 188 ? 100.481 73.561 -15.779 1.00 23.47 187 THR A O 1
ATOM 1388 N N . ASP A 1 189 ? 102.201 74.373 -17.102 1.00 25.80 188 ASP A N 1
ATOM 1389 C CA . ASP A 1 189 ? 103.083 73.298 -16.668 1.00 26.97 188 ASP A CA 1
ATOM 1390 C C . ASP A 1 189 ? 103.292 73.265 -15.165 1.00 26.03 188 ASP A C 1
ATOM 1391 O O . ASP A 1 189 ? 103.421 72.116 -14.617 1.00 26.57 188 ASP A O 1
ATOM 1396 N N . MET A 1 190 ? 103.296 74.441 -14.553 1.00 25.75 189 MET A N 1
ATOM 1397 C CA . MET A 1 190 ? 103.530 74.506 -13.099 1.00 27.04 189 MET A CA 1
ATOM 1398 C C . MET A 1 190 ? 102.346 73.991 -12.265 1.00 26.99 189 MET A C 1
ATOM 1399 O O . MET A 1 190 ? 102.520 73.206 -11.291 1.00 25.46 189 MET A O 1
ATOM 1404 N N . THR A 1 191 ? 101.145 74.376 -12.700 1.00 25.85 190 THR A N 1
ATOM 1405 C CA . THR A 1 191 ? 99.976 73.866 -11.937 1.00 25.95 190 THR A CA 1
ATOM 1406 C C . THR A 1 191 ? 99.715 72.428 -12.244 1.00 27.67 190 THR A C 1
ATOM 1407 O O . THR A 1 191 ? 99.233 71.717 -11.382 1.00 28.56 190 THR A O 1
ATOM 1411 N N . ARG A 1 192 ? 100.046 71.918 -13.444 1.00 28.93 191 ARG A N 1
ATOM 1412 C CA . ARG A 1 192 ? 99.919 70.509 -13.722 1.00 31.38 191 ARG A CA 1
ATOM 1413 C C . ARG A 1 192 ? 100.911 69.631 -12.937 1.00 32.04 191 ARG A C 1
ATOM 1414 O O . ARG A 1 192 ? 100.746 68.415 -12.939 1.00 31.43 191 ARG A O 1
ATOM 1422 N N . GLY A 1 193 ? 101.900 70.251 -12.292 1.00 31.24 192 GLY A N 1
ATOM 1423 C CA . GLY A 1 193 ? 102.866 69.528 -11.494 1.00 33.02 192 GLY A CA 1
ATOM 1424 C C . GLY A 1 193 ? 102.550 69.362 -10.006 1.00 33.17 192 GLY A C 1
ATOM 1425 O O . GLY A 1 193 ? 103.256 68.669 -9.307 1.00 33.91 192 GLY A O 1
ATOM 1426 N N . VAL A 1 194 ? 101.410 69.882 -9.574 1.00 31.82 193 VAL A N 1
ATOM 1427 C CA . VAL A 1 194 ? 100.941 69.654 -8.236 1.00 31.47 193 VAL A CA 1
ATOM 1428 C C . VAL A 1 194 ? 100.413 68.232 -8.112 1.00 32.58 193 VAL A C 1
ATOM 1429 O O . VAL A 1 194 ? 100.071 67.574 -9.111 1.00 33.73 193 VAL A O 1
ATOM 1433 N N . PRO A 1 195 ? 100.353 67.717 -6.874 1.00 34.19 194 PRO A N 1
ATOM 1434 C CA . PRO A 1 195 ? 99.754 66.383 -6.679 1.00 36.17 194 PRO A CA 1
ATOM 1435 C C . PRO A 1 195 ? 98.283 66.324 -7.138 1.00 38.63 194 PRO A C 1
ATOM 1436 O O . PRO A 1 195 ? 97.562 67.337 -7.114 1.00 34.45 194 PRO A O 1
ATOM 1440 N N . GLU A 1 196 ? 97.866 65.148 -7.550 1.00 42.05 195 GLU A N 1
ATOM 1441 C CA . GLU A 1 196 ? 96.485 64.920 -7.978 1.00 44.94 195 GLU A CA 1
ATOM 1442 C C . GLU A 1 196 ? 95.434 65.440 -6.957 1.00 43.88 195 GLU A C 1
ATOM 1443 O O . GLU A 1 196 ? 94.456 66.089 -7.371 1.00 40.01 195 GLU A O 1
ATOM 1449 N N . ASN A 1 197 ? 95.636 65.165 -5.649 1.00 43.82 196 ASN A N 1
ATOM 1450 C CA . ASN A 1 197 ? 94.667 65.587 -4.624 1.00 43.78 196 ASN A CA 1
ATOM 1451 C C . ASN A 1 197 ? 94.540 67.110 -4.568 1.00 39.66 196 ASN A C 1
ATOM 1452 O O . ASN A 1 197 ? 93.440 67.629 -4.389 1.00 39.23 196 ASN A O 1
ATOM 1457 N N . VAL A 1 198 ? 95.663 67.812 -4.747 1.00 34.52 197 VAL A N 1
ATOM 1458 C CA . VAL A 1 198 ? 95.690 69.266 -4.758 1.00 30.79 197 VAL A CA 1
ATOM 1459 C C . VAL A 1 198 ? 94.997 69.807 -6.013 1.00 28.15 197 VAL A C 1
ATOM 1460 O O . VAL A 1 198 ? 94.258 70.777 -5.888 1.00 25.33 197 VAL A O 1
ATOM 1464 N N . TRP A 1 199 ? 95.199 69.197 -7.186 1.00 26.88 198 TRP A N 1
ATOM 1465 C CA . TRP A 1 199 ? 94.518 69.589 -8.398 1.00 27.10 198 TRP A CA 1
ATOM 1466 C C . TRP A 1 199 ? 92.985 69.491 -8.205 1.00 27.91 198 TRP A C 1
ATOM 1467 O O . TRP A 1 199 ? 92.237 70.449 -8.530 1.00 26.35 198 TRP A O 1
ATOM 1478 N N . GLN A 1 200 ? 92.538 68.391 -7.640 1.00 29.22 199 GLN A N 1
ATOM 1479 C CA . GLN A 1 200 ? 91.102 68.178 -7.450 1.00 30.60 199 GLN A CA 1
ATOM 1480 C C . GLN A 1 200 ? 90.529 69.144 -6.491 1.00 28.63 199 GLN A C 1
ATOM 1481 O O . GLN A 1 200 ? 89.444 69.669 -6.754 1.00 27.58 199 GLN A O 1
ATOM 1487 N N . ILE A 1 201 ? 91.240 69.412 -5.408 1.00 27.57 200 ILE A N 1
ATOM 1488 C CA . ILE A 1 201 ? 90.817 70.415 -4.430 1.00 28.43 200 ILE A CA 1
ATOM 1489 C C . ILE A 1 201 ? 90.701 71.788 -5.125 1.00 26.02 200 ILE A C 1
ATOM 1490 O O . ILE A 1 201 ? 89.745 72.478 -4.944 1.00 25.43 200 ILE A O 1
ATOM 1495 N N . MET A 1 202 ? 91.714 72.177 -5.870 1.00 24.69 201 MET A N 1
ATOM 1496 C CA . MET A 1 202 ? 91.690 73.469 -6.569 1.00 23.60 201 MET A CA 1
ATOM 1497 C C . MET A 1 202 ? 90.528 73.555 -7.556 1.00 22.44 201 MET A C 1
ATOM 1498 O O . MET A 1 202 ? 89.857 74.581 -7.504 1.00 21.02 201 MET A O 1
ATOM 1503 N N . ILE A 1 203 ? 90.275 72.539 -8.376 1.00 23.10 202 ILE A N 1
ATOM 1504 C CA . ILE A 1 203 ? 89.140 72.607 -9.296 1.00 23.43 202 ILE A CA 1
ATOM 1505 C C . ILE A 1 203 ? 87.810 72.754 -8.505 1.00 23.59 202 ILE A C 1
ATOM 1506 O O . ILE A 1 203 ? 86.924 73.523 -8.905 1.00 21.72 202 ILE A O 1
ATOM 1511 N N . SER A 1 204 ? 87.712 72.092 -7.337 1.00 23.66 203 SER A N 1
ATOM 1512 C CA . SER A 1 204 ? 86.503 72.185 -6.522 1.00 23.62 203 SER A CA 1
ATOM 1513 C C . SER A 1 204 ? 86.296 73.589 -5.959 1.00 21.80 203 SER A C 1
ATOM 1514 O O . SER A 1 204 ? 85.157 73.899 -5.568 1.00 22.41 203 SER A O 1
ATOM 1517 N N . LYS A 1 205 ? 87.327 74.444 -5.931 1.00 19.84 204 LYS A N 1
ATOM 1518 C CA . LYS A 1 205 ? 87.221 75.801 -5.436 1.00 18.88 204 LYS A CA 1
ATOM 1519 C C . LYS A 1 205 ? 86.870 76.796 -6.541 1.00 16.87 204 LYS A C 1
ATOM 1520 O O . LYS A 1 205 ? 86.747 77.970 -6.258 1.00 16.74 204 LYS A O 1
ATOM 1526 N N . ILE A 1 206 ? 86.769 76.315 -7.785 1.00 16.22 205 ILE A N 1
ATOM 1527 C CA . ILE A 1 206 ? 86.530 77.228 -8.939 1.00 15.27 205 ILE A CA 1
ATOM 1528 C C . ILE A 1 206 ? 85.055 77.057 -9.394 1.00 15.35 205 ILE A C 1
ATOM 1529 O O . ILE A 1 206 ? 84.654 76.044 -9.943 1.00 16.38 205 ILE A O 1
ATOM 1534 N N . PRO A 1 207 ? 84.239 78.122 -9.194 1.00 14.61 206 PRO A N 1
ATOM 1535 C CA . PRO A 1 207 ? 82.878 78.014 -9.655 1.00 14.90 206 PRO A CA 1
ATOM 1536 C C . PRO A 1 207 ? 82.710 77.625 -11.154 1.00 14.93 206 PRO A C 1
ATOM 1537 O O . PRO A 1 207 ? 81.841 76.838 -11.489 1.00 15.67 206 PRO A O 1
ATOM 1541 N N . ALA A 1 208 ? 83.564 78.177 -11.992 1.00 14.20 207 ALA A N 1
ATOM 1542 C CA . ALA A 1 208 ? 83.552 77.801 -13.435 1.00 14.61 207 ALA A CA 1
ATOM 1543 C C . ALA A 1 208 ? 83.781 76.335 -13.708 1.00 15.71 207 ALA A C 1
ATOM 1544 O O . ALA A 1 208 ? 83.319 75.848 -14.700 1.00 16.52 207 ALA A O 1
ATOM 1546 N N . GLY A 1 209 ? 84.488 75.667 -12.797 1.00 16.01 208 GLY A N 1
ATOM 1547 C CA . GLY A 1 209 ? 84.642 74.199 -12.877 1.00 17.47 208 GLY A CA 1
ATOM 1548 C C . GLY A 1 209 ? 85.819 73.734 -13.732 1.00 18.02 208 GLY A C 1
ATOM 1549 O O . GLY A 1 209 ? 85.886 72.547 -14.005 1.00 19.69 208 GLY A O 1
ATOM 1550 N N . TYR A 1 210 ? 86.683 74.654 -14.146 1.00 17.69 209 TYR A N 1
ATOM 1551 C CA . TYR A 1 210 ? 87.871 74.316 -14.945 1.00 18.33 209 TYR A CA 1
ATOM 1552 C C . TYR A 1 210 ? 88.926 75.338 -14.668 1.00 16.93 209 TYR A C 1
ATOM 1553 O O . TYR A 1 210 ? 88.670 76.469 -14.262 1.00 15.66 209 TYR A O 1
ATOM 1562 N N . ALA A 1 211 ? 90.186 74.931 -14.854 1.00 17.08 210 ALA A N 1
ATOM 1563 C CA . ALA A 1 211 ? 91.325 75.796 -14.767 1.00 16.36 210 ALA A CA 1
ATOM 1564 C C . ALA A 1 211 ? 91.453 76.622 -16.040 1.00 16.13 210 ALA A C 1
ATOM 1565 O O . ALA A 1 211 ? 91.256 76.082 -17.138 1.00 16.95 210 ALA A O 1
ATOM 1567 N N . GLY A 1 212 ? 91.730 77.883 -15.890 1.00 15.34 211 GLY A N 1
ATOM 1568 C CA . GLY A 1 212 ? 91.793 78.829 -17.011 1.00 15.68 211 GLY A CA 1
ATOM 1569 C C . GLY A 1 212 ? 93.061 78.641 -17.851 1.00 16.78 211 GLY A C 1
ATOM 1570 O O . GLY A 1 212 ? 93.861 77.730 -17.567 1.00 16.75 211 GLY A O 1
ATOM 1571 N N . GLU A 1 213 ? 93.191 79.403 -18.914 1.00 16.97 212 GLU A N 1
ATOM 1572 C CA . GLU A 1 213 ? 94.373 79.327 -19.806 1.00 17.87 212 GLU A CA 1
ATOM 1573 C C . GLU A 1 213 ? 95.150 80.603 -19.688 1.00 15.66 212 GLU A C 1
ATOM 1574 O O . GLU A 1 213 ? 94.632 81.646 -19.296 1.00 13.51 212 GLU A O 1
ATOM 1580 N N . ALA A 1 214 ? 96.437 80.539 -20.052 1.00 14.68 213 ALA A N 1
ATOM 1581 C CA . ALA A 1 214 ? 97.227 81.748 -20.009 1.00 13.89 213 ALA A CA 1
ATOM 1582 C C . ALA A 1 214 ? 96.611 82.874 -20.835 1.00 13.51 213 ALA A C 1
ATOM 1583 O O . ALA A 1 214 ? 96.706 84.039 -20.414 1.00 12.56 213 ALA A O 1
ATOM 1585 N N . LYS A 1 215 ? 96.027 82.542 -21.965 1.00 14.31 214 LYS A N 1
ATOM 1586 C CA . LYS A 1 215 ? 95.385 83.561 -22.801 1.00 15.54 214 LYS A CA 1
ATOM 1587 C C . LYS A 1 215 ? 94.220 84.269 -22.125 1.00 14.35 214 LYS A C 1
ATOM 1588 O O . LYS A 1 215 ? 93.921 85.417 -22.485 1.00 13.82 214 LYS A O 1
ATOM 1594 N N . ASP A 1 216 ? 93.591 83.645 -21.124 1.00 14.27 215 ASP A N 1
ATOM 1595 C CA . ASP A 1 216 ? 92.545 84.366 -20.386 1.00 13.35 215 ASP A CA 1
ATOM 1596 C C . ASP A 1 216 ? 93.138 85.531 -19.657 1.00 12.38 215 ASP A C 1
ATOM 1597 O O . ASP A 1 216 ? 92.556 86.648 -19.622 1.00 12.13 215 ASP A O 1
ATOM 1602 N N . VAL A 1 217 ? 94.300 85.368 -19.027 1.00 11.67 216 VAL A N 1
ATOM 1603 C CA . VAL A 1 217 ? 94.985 86.461 -18.416 1.00 11.16 216 VAL A CA 1
ATOM 1604 C C . VAL A 1 217 ? 95.351 87.502 -19.480 1.00 10.94 216 VAL A C 1
ATOM 1605 O O . VAL A 1 217 ? 95.165 88.723 -19.274 1.00 10.75 216 VAL A O 1
ATOM 1609 N N . GLY A 1 218 ? 95.859 87.027 -20.606 1.00 11.05 217 GLY A N 1
ATOM 1610 C CA . GLY A 1 218 ? 96.214 87.907 -21.692 1.00 11.06 217 GLY A CA 1
ATOM 1611 C C . GLY A 1 218 ? 95.075 88.807 -22.197 1.00 11.05 217 GLY A C 1
ATOM 1612 O O . GLY A 1 218 ? 95.313 89.966 -22.521 1.00 10.29 217 GLY A O 1
ATOM 1613 N N . GLU A 1 219 ? 93.889 88.263 -22.297 1.00 11.52 218 GLU A N 1
ATOM 1614 C CA . GLU A 1 219 ? 92.723 89.081 -22.744 1.00 12.26 218 GLU A CA 1
ATOM 1615 C C . GLU A 1 219 ? 92.488 90.246 -21.800 1.00 11.63 218 GLU A C 1
ATOM 1616 O O . GLU A 1 219 ? 92.192 91.367 -22.249 1.00 12.00 218 GLU A O 1
ATOM 1622 N N . CYS A 1 220 ? 92.593 90.029 -20.491 1.00 11.28 219 CYS A N 1
ATOM 1623 C CA . CYS A 1 220 ? 92.395 91.116 -19.546 1.00 11.35 219 CYS A CA 1
ATOM 1624 C C . CYS A 1 220 ? 93.532 92.138 -19.636 1.00 10.79 219 CYS A C 1
ATOM 1625 O O . CYS A 1 220 ? 93.309 93.359 -19.601 1.00 10.62 219 CYS A O 1
ATOM 1628 N N . VAL A 1 221 ? 94.766 91.663 -19.809 1.00 10.47 220 VAL A N 1
ATOM 1629 C CA . VAL A 1 221 ? 95.889 92.573 -19.993 1.00 10.36 220 VAL A CA 1
ATOM 1630 C C . VAL A 1 221 ? 95.651 93.447 -21.232 1.00 10.36 220 VAL A C 1
ATOM 1631 O O . VAL A 1 221 ? 95.869 94.678 -21.183 1.00 10.95 220 VAL A O 1
ATOM 1635 N N . ALA A 1 222 ? 95.230 92.844 -22.315 1.00 10.61 221 ALA A N 1
ATOM 1636 C CA . ALA A 1 222 ? 95.061 93.558 -23.575 1.00 11.05 221 ALA A CA 1
ATOM 1637 C C . ALA A 1 222 ? 93.961 94.605 -23.447 1.00 11.00 221 ALA A C 1
ATOM 1638 O O . ALA A 1 222 ? 94.105 95.727 -23.959 1.00 11.61 221 ALA A O 1
ATOM 1640 N N . PHE A 1 223 ? 92.869 94.287 -22.743 1.00 10.84 222 PHE A N 1
ATOM 1641 C CA . PHE A 1 223 ? 91.862 95.317 -22.480 1.00 10.97 222 PHE A CA 1
ATOM 1642 C C . PHE A 1 223 ? 92.430 96.443 -21.666 1.00 10.18 222 PHE A C 1
ATOM 1643 O O . PHE A 1 223 ? 92.249 97.622 -22.018 1.00 10.47 222 PHE A O 1
ATOM 1651 N N . LEU A 1 224 ? 93.086 96.149 -20.555 1.00 9.98 223 LEU A N 1
ATOM 1652 C CA . LEU A 1 224 ? 93.610 97.242 -19.719 1.00 9.85 223 LEU A CA 1
ATOM 1653 C C . LEU A 1 224 ? 94.630 98.110 -20.489 1.00 10.26 223 LEU A C 1
ATOM 1654 O O . LEU A 1 224 ? 94.695 99.324 -20.295 1.00 10.26 223 LEU A O 1
ATOM 1659 N N . ALA A 1 225 ? 95.381 97.477 -21.417 1.00 10.35 224 ALA A N 1
ATOM 1660 C CA . ALA A 1 225 ? 96.350 98.193 -22.217 1.00 11.13 224 ALA A CA 1
ATOM 1661 C C . ALA A 1 225 ? 95.757 99.090 -23.263 1.00 11.63 224 ALA A C 1
ATOM 1662 O O . ALA A 1 225 ? 96.459 99.943 -23.865 1.00 12.86 224 ALA A O 1
ATOM 1664 N N . SER A 1 226 ? 94.491 98.876 -23.595 1.00 11.57 225 SER A N 1
ATOM 1665 C CA . SER A 1 226 ? 93.821 99.581 -24.655 1.00 12.66 225 SER A CA 1
ATOM 1666 C C . SER A 1 226 ? 93.383 100.996 -24.279 1.00 13.02 225 SER A C 1
ATOM 1667 O O . SER A 1 226 ? 93.251 101.331 -23.102 1.00 11.91 225 SER A O 1
ATOM 1670 N N . ASP A 1 227 ? 93.116 101.803 -25.312 1.00 14.41 226 ASP A N 1
ATOM 1671 C CA . ASP A 1 227 ? 92.602 103.166 -25.058 1.00 16.61 226 ASP A CA 1
ATOM 1672 C C . ASP A 1 227 ? 91.293 103.171 -24.352 1.00 15.72 226 ASP A C 1
ATOM 1673 O O . ASP A 1 227 ? 91.015 104.115 -23.559 1.00 16.67 226 ASP A O 1
ATOM 1678 N N . GLY A 1 228 ? 90.464 102.156 -24.608 1.00 15.20 227 GLY A N 1
ATOM 1679 C CA . GLY A 1 228 ? 89.185 102.001 -23.921 1.00 15.28 227 GLY A CA 1
ATOM 1680 C C . GLY A 1 228 ? 89.180 101.934 -22.437 1.00 14.93 227 GLY A C 1
ATOM 1681 O O . GLY A 1 228 ? 88.170 102.229 -21.793 1.00 16.18 227 GLY A O 1
ATOM 1682 N N . ALA A 1 229 ? 90.305 101.489 -21.870 1.00 13.04 228 ALA A N 1
ATOM 1683 C CA . ALA A 1 229 ? 90.459 101.354 -20.435 1.00 12.07 228 ALA A CA 1
ATOM 1684 C C . ALA A 1 229 ? 91.185 102.535 -19.799 1.00 11.75 228 ALA A C 1
ATOM 1685 O O . ALA A 1 229 ? 91.707 102.388 -18.699 1.00 10.73 228 ALA A O 1
ATOM 1687 N N . ARG A 1 230 ? 91.171 103.694 -20.432 1.00 11.99 229 ARG A N 1
ATOM 1688 C CA . ARG A 1 230 ? 91.866 104.869 -19.912 1.00 12.69 229 ARG A CA 1
ATOM 1689 C C . ARG A 1 230 ? 91.422 105.323 -18.509 1.00 11.92 229 ARG A C 1
ATOM 1690 O O . ARG A 1 230 ? 92.214 105.949 -17.811 1.00 11.66 229 ARG A O 1
ATOM 1698 N N . TYR A 1 231 ? 90.185 104.998 -18.142 1.00 11.21 230 TYR A N 1
ATOM 1699 C CA . TYR A 1 231 ? 89.612 105.425 -16.866 1.00 10.60 230 TYR A CA 1
ATOM 1700 C C . TYR A 1 231 ? 89.600 104.337 -15.825 1.00 10.45 230 TYR A C 1
ATOM 1701 O O . TYR A 1 231 ? 88.933 104.499 -14.765 1.00 10.91 230 TYR A O 1
ATOM 1710 N N . ILE A 1 232 ? 90.247 103.194 -16.086 1.00 9.92 231 ILE A N 1
ATOM 1711 C CA . ILE A 1 232 ? 90.429 102.161 -15.088 1.00 9.90 231 ILE A CA 1
ATOM 1712 C C . ILE A 1 232 ? 91.814 102.326 -14.516 1.00 9.74 231 ILE A C 1
ATOM 1713 O O . ILE A 1 232 ? 92.804 102.233 -15.258 1.00 9.43 231 ILE A O 1
ATOM 1718 N N . ASN A 1 233 ? 91.934 102.609 -13.210 1.00 9.66 232 ASN A N 1
ATOM 1719 C CA . ASN A 1 233 ? 93.227 102.912 -12.639 1.00 9.74 232 ASN A CA 1
ATOM 1720 C C . ASN A 1 233 ? 93.254 102.476 -11.195 1.00 9.67 232 ASN A C 1
ATOM 1721 O O . ASN A 1 233 ? 92.281 102.734 -10.445 1.00 9.79 232 ASN A O 1
ATOM 1726 N N . GLY A 1 234 ? 94.334 101.798 -10.797 1.00 9.10 233 GLY A N 1
ATOM 1727 C CA . GLY A 1 234 ? 94.496 101.337 -9.409 1.00 9.52 233 GLY A CA 1
ATOM 1728 C C . GLY A 1 234 ? 93.722 100.106 -9.067 1.00 9.92 233 GLY A C 1
ATOM 1729 O O . GLY A 1 234 ? 93.595 99.811 -7.877 1.00 10.53 233 GLY A O 1
ATOM 1730 N N . GLU A 1 235 ? 93.204 99.386 -10.058 1.00 9.92 234 GLU A N 1
ATOM 1731 C CA . GLU A 1 235 ? 92.366 98.223 -9.810 1.00 10.91 234 GLU A CA 1
ATOM 1732 C C . GLU A 1 235 ? 93.163 96.946 -9.642 1.00 11.03 234 GLU A C 1
ATOM 1733 O O . GLU A 1 235 ? 94.275 96.830 -10.151 1.00 11.58 234 GLU A O 1
ATOM 1739 N N . VAL A 1 236 ? 92.542 95.981 -8.970 1.00 11.57 235 VAL A N 1
ATOM 1740 C CA . VAL A 1 236 ? 93.081 94.645 -8.817 1.00 12.07 235 VAL A CA 1
ATOM 1741 C C . VAL A 1 236 ? 92.008 93.719 -9.329 1.00 12.76 235 VAL A C 1
ATOM 1742 O O . VAL A 1 236 ? 90.939 93.595 -8.697 1.00 14.99 235 VAL A O 1
ATOM 1746 N N . ILE A 1 237 ? 92.194 93.139 -10.495 1.00 11.87 236 ILE A N 1
ATOM 1747 C CA . ILE A 1 237 ? 91.148 92.348 -11.143 1.00 11.41 236 ILE A CA 1
ATOM 1748 C C . ILE A 1 237 ? 91.542 90.864 -11.117 1.00 11.18 236 ILE A C 1
ATOM 1749 O O . ILE A 1 237 ? 92.612 90.514 -11.592 1.00 11.65 236 ILE A O 1
ATOM 1754 N N . ASN A 1 238 ? 90.680 90.035 -10.549 1.00 10.44 237 ASN A N 1
ATOM 1755 C CA . ASN A 1 238 ? 90.889 88.589 -10.540 1.00 10.94 237 ASN A CA 1
ATOM 1756 C C . ASN A 1 238 ? 90.439 87.993 -11.849 1.00 10.31 237 ASN A C 1
ATOM 1757 O O . ASN A 1 238 ? 89.371 88.295 -12.347 1.00 10.73 237 ASN A O 1
ATOM 1762 N N . VAL A 1 239 ? 91.289 87.153 -12.427 1.00 9.81 238 VAL A N 1
ATOM 1763 C CA . VAL A 1 239 ? 90.955 86.360 -13.610 1.00 10.18 238 VAL A CA 1
ATOM 1764 C C . VAL A 1 239 ? 91.039 84.900 -13.181 1.00 10.30 238 VAL A C 1
ATOM 1765 O O . VAL A 1 239 ? 92.078 84.233 -13.300 1.00 10.70 238 VAL A O 1
ATOM 1769 N N . GLY A 1 240 ? 89.946 84.414 -12.640 1.00 9.99 239 GLY A N 1
ATOM 1770 C CA . GLY A 1 240 ? 89.925 83.129 -11.934 1.00 10.25 239 GLY A CA 1
ATOM 1771 C C . GLY A 1 240 ? 88.678 82.348 -11.909 1.00 11.05 239 GLY A C 1
ATOM 1772 O O . GLY A 1 240 ? 88.550 81.397 -11.114 1.00 11.31 239 GLY A O 1
ATOM 1773 N N . GLY A 1 241 ? 87.688 82.651 -12.759 1.00 10.78 240 GLY A N 1
ATOM 1774 C CA . GLY A 1 241 ? 86.485 81.859 -12.818 1.00 11.59 240 GLY A CA 1
ATOM 1775 C C . GLY A 1 241 ? 85.677 81.817 -11.522 1.00 11.76 240 GLY A C 1
ATOM 1776 O O . GLY A 1 241 ? 84.907 80.877 -11.355 1.00 12.08 240 GLY A O 1
ATOM 1777 N N . GLY A 1 242 ? 85.868 82.853 -10.691 1.00 11.44 241 GLY A N 1
ATOM 1778 C CA . GLY A 1 242 ? 85.187 82.937 -9.417 1.00 12.31 241 GLY A CA 1
ATOM 1779 C C . GLY A 1 242 ? 85.960 82.336 -8.243 1.00 13.54 241 GLY A C 1
ATOM 1780 O O . GLY A 1 242 ? 85.414 82.307 -7.114 1.00 13.68 241 GLY A O 1
ATOM 1781 N N . MET A 1 243 ? 87.146 81.785 -8.484 1.00 13.67 242 MET A N 1
ATOM 1782 C CA A MET A 1 243 ? 87.863 81.067 -7.418 0.70 14.83 242 MET A CA 1
ATOM 1783 C CA B MET A 1 243 ? 87.858 81.070 -7.425 0.30 14.53 242 MET A CA 1
ATOM 1784 C C . MET A 1 243 ? 88.276 81.978 -6.273 1.00 14.42 242 MET A C 1
ATOM 1785 O O . MET A 1 243 ? 88.839 83.052 -6.491 1.00 14.02 242 MET A O 1
ATOM 1794 N N . VAL A 1 244 ? 88.009 81.524 -5.039 1.00 15.84 243 VAL A N 1
ATOM 1795 C CA . VAL A 1 244 ? 88.514 82.230 -3.838 1.00 17.02 243 VAL A CA 1
ATOM 1796 C C . VAL A 1 244 ? 89.518 81.300 -3.152 1.00 16.76 243 VAL A C 1
ATOM 1797 O O . VAL A 1 244 ? 89.203 80.148 -2.897 1.00 18.35 243 VAL A O 1
ATOM 1801 N N . LEU A 1 245 ? 90.748 81.781 -3.010 1.00 17.20 244 LEU A N 1
ATOM 1802 C CA . LEU A 1 245 ? 91.827 80.890 -2.529 1.00 18.06 244 LEU A CA 1
ATOM 1803 C C . LEU A 1 245 ? 91.722 80.824 -1.014 1.00 19.86 244 LEU A C 1
ATOM 1804 O O . LEU A 1 245 ? 91.476 81.865 -0.337 1.00 20.33 244 LEU A O 1
ATOM 1810 N N . SER B 1 1 ? 89.866 94.810 33.739 1.00 50.44 0 SER B N 1
ATOM 1811 C CA . SER B 1 1 ? 91.186 94.775 34.451 1.00 49.33 0 SER B CA 1
ATOM 1812 C C . SER B 1 1 ? 91.912 93.441 34.189 1.00 43.18 0 SER B C 1
ATOM 1813 O O . SER B 1 1 ? 91.291 92.380 34.131 1.00 44.42 0 SER B O 1
ATOM 1816 N N . MET B 1 2 ? 93.205 93.529 33.954 1.00 36.56 1 MET B N 1
ATOM 1817 C CA . MET B 1 2 ? 94.092 92.401 33.941 1.00 32.04 1 MET B CA 1
ATOM 1818 C C . MET B 1 2 ? 93.733 91.305 32.901 1.00 28.03 1 MET B C 1
ATOM 1819 O O . MET B 1 2 ? 93.963 90.127 33.137 1.00 27.46 1 MET B O 1
ATOM 1824 N N . ALA B 1 3 ? 93.311 91.724 31.700 1.00 23.08 2 ALA B N 1
ATOM 1825 C CA . ALA B 1 3 ? 93.016 90.791 30.634 1.00 21.72 2 ALA B CA 1
ATOM 1826 C C . ALA B 1 3 ? 94.265 89.991 30.196 1.00 20.64 2 ALA B C 1
ATOM 1827 O O . ALA B 1 3 ? 94.144 88.938 29.597 1.00 20.57 2 ALA B O 1
ATOM 1829 N N . LEU B 1 4 ? 95.466 90.529 30.416 1.00 18.81 3 LEU B N 1
ATOM 1830 C CA . LEU B 1 4 ? 96.681 89.910 29.943 1.00 18.22 3 LEU B CA 1
ATOM 1831 C C . LEU B 1 4 ? 97.613 89.569 31.123 1.00 18.94 3 LEU B C 1
ATOM 1832 O O . LEU B 1 4 ? 98.813 89.516 30.949 1.00 18.63 3 LEU B O 1
ATOM 1837 N N . ALA B 1 5 ? 97.040 89.317 32.287 1.00 20.96 4 ALA B N 1
ATOM 1838 C CA . ALA B 1 5 ? 97.845 89.057 33.475 1.00 23.11 4 ALA B CA 1
ATOM 1839 C C . ALA B 1 5 ? 98.922 88.009 33.314 1.00 24.87 4 ALA B C 1
ATOM 1840 O O . ALA B 1 5 ? 98.649 86.958 32.859 1.00 25.51 4 ALA B O 1
ATOM 1842 N N . SER B 1 6 ? 100.161 88.402 33.572 1.00 26.15 5 SER B N 1
ATOM 1843 C CA . SER B 1 6 ? 101.406 87.642 33.436 1.00 27.38 5 SER B CA 1
ATOM 1844 C C . SER B 1 6 ? 101.748 87.055 32.091 1.00 25.51 5 SER B C 1
ATOM 1845 O O . SER B 1 6 ? 102.639 86.250 31.969 1.00 27.28 5 SER B O 1
ATOM 1848 N N . LYS B 1 7 ? 101.091 87.545 31.070 1.00 22.47 6 LYS B N 1
ATOM 1849 C CA . LYS B 1 7 ? 101.546 87.284 29.712 1.00 21.77 6 LYS B CA 1
ATOM 1850 C C . LYS B 1 7 ? 102.796 88.093 29.390 1.00 20.51 6 LYS B C 1
ATOM 1851 O O . LYS B 1 7 ? 102.963 89.158 29.904 1.00 24.74 6 LYS B O 1
ATOM 1857 N N . THR B 1 8 ? 103.674 87.546 28.604 1.00 18.38 7 THR B N 1
ATOM 1858 C CA . THR B 1 8 ? 104.890 88.233 28.163 1.00 17.77 7 THR B CA 1
ATOM 1859 C C . THR B 1 8 ? 104.695 88.757 26.743 1.00 15.90 7 THR B C 1
ATOM 1860 O O . THR B 1 8 ? 104.289 87.970 25.879 1.00 15.58 7 THR B O 1
ATOM 1864 N N . ALA B 1 9 ? 104.981 90.046 26.513 1.00 14.52 8 ALA B N 1
ATOM 1865 C CA . ALA B 1 9 ? 104.795 90.635 25.204 1.00 13.69 8 ALA B CA 1
ATOM 1866 C C . ALA B 1 9 ? 106.081 91.303 24.730 1.00 13.54 8 ALA B C 1
ATOM 1867 O O . ALA B 1 9 ? 106.698 92.019 25.511 1.00 15.10 8 ALA B O 1
ATOM 1869 N N . ILE B 1 10 ? 106.442 91.084 23.475 1.00 12.66 9 ILE B N 1
ATOM 1870 C CA . ILE B 1 10 ? 107.465 91.892 22.818 1.00 12.56 9 ILE B CA 1
ATOM 1871 C C . ILE B 1 10 ? 106.788 92.874 21.904 1.00 12.13 9 ILE B C 1
ATOM 1872 O O . ILE B 1 10 ? 105.945 92.466 21.102 1.00 11.42 9 ILE B O 1
ATOM 1877 N N . VAL B 1 11 ? 107.110 94.164 22.031 1.00 11.99 10 VAL B N 1
ATOM 1878 C CA . VAL B 1 11 ? 106.604 95.208 21.125 1.00 12.11 10 VAL B CA 1
ATOM 1879 C C . VAL B 1 11 ? 107.823 95.820 20.452 1.00 11.95 10 VAL B C 1
ATOM 1880 O O . VAL B 1 11 ? 108.659 96.419 21.107 1.00 12.37 10 VAL B O 1
ATOM 1884 N N . THR B 1 12 ? 107.925 95.635 19.141 1.00 11.77 11 THR B N 1
ATOM 1885 C CA . THR B 1 12 ? 109.029 96.259 18.403 1.00 12.06 11 THR B CA 1
ATOM 1886 C C . THR B 1 12 ? 108.694 97.716 18.083 1.00 12.71 11 THR B C 1
ATOM 1887 O O . THR B 1 12 ? 107.530 98.087 17.940 1.00 11.94 11 THR B O 1
ATOM 1891 N N . GLY B 1 13 ? 109.735 98.544 17.991 1.00 13.36 12 GLY B N 1
ATOM 1892 C CA . GLY B 1 13 ? 109.525 99.974 17.705 1.00 14.00 12 GLY B CA 1
ATOM 1893 C C . GLY B 1 13 ? 108.765 100.685 18.809 1.00 15.00 12 GLY B C 1
ATOM 1894 O O . GLY B 1 13 ? 107.955 101.561 18.505 1.00 17.35 12 GLY B O 1
ATOM 1895 N N . ALA B 1 14 ? 108.938 100.293 20.061 1.00 14.52 13 ALA B N 1
ATOM 1896 C CA . ALA B 1 14 ? 108.104 100.794 21.134 1.00 14.45 13 ALA B CA 1
ATOM 1897 C C . ALA B 1 14 ? 108.728 101.873 22.016 1.00 15.07 13 ALA B C 1
ATOM 1898 O O . ALA B 1 14 ? 108.186 102.193 23.069 1.00 15.66 13 ALA B O 1
ATOM 1900 N N . ALA B 1 15 ? 109.853 102.463 21.604 1.00 15.31 14 ALA B N 1
ATOM 1901 C CA . ALA B 1 15 ? 110.435 103.507 22.387 1.00 16.40 14 ALA B CA 1
ATOM 1902 C C . ALA B 1 15 ? 109.592 104.775 22.410 1.00 16.71 14 ALA B C 1
ATOM 1903 O O . ALA B 1 15 ? 109.643 105.526 23.395 1.00 17.23 14 ALA B O 1
ATOM 1905 N N . ARG B 1 16 ? 108.877 105.024 21.306 1.00 16.86 15 ARG B N 1
ATOM 1906 C CA . ARG B 1 16 ? 108.074 106.249 21.140 1.00 18.16 15 ARG B CA 1
ATOM 1907 C C . ARG B 1 16 ? 106.819 105.945 20.336 1.00 15.78 15 ARG B C 1
ATOM 1908 O O . ARG B 1 16 ? 106.618 104.841 19.841 1.00 14.74 15 ARG B O 1
ATOM 1916 N N . GLY B 1 17 ? 105.978 106.940 20.170 1.00 15.32 16 GLY B N 1
ATOM 1917 C CA . GLY B 1 17 ? 104.912 106.862 19.213 1.00 14.63 16 GLY B CA 1
ATOM 1918 C C . GLY B 1 17 ? 103.863 105.820 19.479 1.00 14.14 16 GLY B C 1
ATOM 1919 O O . GLY B 1 17 ? 103.513 105.520 20.630 1.00 14.42 16 GLY B O 1
ATOM 1920 N N . ILE B 1 18 ? 103.343 105.278 18.360 1.00 13.33 17 ILE B N 1
ATOM 1921 C CA . ILE B 1 18 ? 102.290 104.260 18.433 1.00 13.11 17 ILE B CA 1
ATOM 1922 C C . ILE B 1 18 ? 102.761 103.083 19.268 1.00 13.09 17 ILE B C 1
ATOM 1923 O O . ILE B 1 18 ? 102.026 102.589 20.144 1.00 13.17 17 ILE B O 1
ATOM 1928 N N . GLY B 1 19 ? 103.993 102.654 19.087 1.00 12.51 18 GLY B N 1
ATOM 1929 C CA . GLY B 1 19 ? 104.488 101.476 19.791 1.00 12.13 18 GLY B CA 1
ATOM 1930 C C . GLY B 1 19 ? 104.538 101.662 21.290 1.00 12.32 18 GLY B C 1
ATOM 1931 O O . GLY B 1 19 ? 104.206 100.723 22.046 1.00 11.97 18 GLY B O 1
ATOM 1932 N N . PHE B 1 20 ? 104.925 102.844 21.740 1.00 12.81 19 PHE B N 1
ATOM 1933 C CA . PHE B 1 20 ? 104.961 103.084 23.189 1.00 13.47 19 PHE B CA 1
ATOM 1934 C C . PHE B 1 20 ? 103.515 103.064 23.746 1.00 13.70 19 PHE B C 1
ATOM 1935 O O . PHE B 1 20 ? 103.274 102.523 24.822 1.00 14.21 19 PHE B O 1
ATOM 1943 N N . GLY B 1 21 ? 102.552 103.635 23.020 1.00 13.52 20 GLY B N 1
ATOM 1944 C CA . GLY B 1 21 ? 101.141 103.571 23.494 1.00 13.60 20 GLY B CA 1
ATOM 1945 C C . GLY B 1 21 ? 100.635 102.149 23.540 1.00 13.18 20 GLY B C 1
ATOM 1946 O O . GLY B 1 21 ? 99.874 101.791 24.468 1.00 14.17 20 GLY B O 1
ATOM 1947 N N . ILE B 1 22 ? 101.045 101.326 22.590 1.00 12.11 21 ILE B N 1
ATOM 1948 C CA . ILE B 1 22 ? 100.699 99.903 22.651 1.00 11.77 21 ILE B CA 1
ATOM 1949 C C . ILE B 1 22 ? 101.281 99.275 23.927 1.00 12.18 21 ILE B C 1
ATOM 1950 O O . ILE B 1 22 ? 100.592 98.557 24.691 1.00 12.18 21 ILE B O 1
ATOM 1955 N N . ALA B 1 23 ? 102.571 99.521 24.151 1.00 12.09 22 ALA B N 1
ATOM 1956 C CA . ALA B 1 23 ? 103.198 99.010 25.362 1.00 12.99 22 ALA B CA 1
ATOM 1957 C C . ALA B 1 23 ? 102.496 99.451 26.641 1.00 13.72 22 ALA B C 1
ATOM 1958 O O . ALA B 1 23 ? 102.327 98.649 27.566 1.00 13.46 22 ALA B O 1
ATOM 1960 N N . GLN B 1 24 ? 102.075 100.723 26.714 1.00 13.86 23 GLN B N 1
ATOM 1961 C CA . GLN B 1 24 ? 101.358 101.203 27.873 1.00 14.63 23 GLN B CA 1
ATOM 1962 C C . GLN B 1 24 ? 100.060 100.418 28.137 1.00 14.15 23 GLN B C 1
ATOM 1963 O O . GLN B 1 24 ? 99.743 100.117 29.268 1.00 14.46 23 GLN B O 1
ATOM 1969 N N . VAL B 1 25 ? 99.290 100.193 27.079 1.00 13.69 24 VAL B N 1
ATOM 1970 C CA . VAL B 1 25 ? 98.026 99.502 27.264 1.00 13.65 24 VAL B CA 1
ATOM 1971 C C . VAL B 1 25 ? 98.270 98.035 27.643 1.00 13.74 24 VAL B C 1
ATOM 1972 O O . VAL B 1 25 ? 97.572 97.478 28.498 1.00 13.79 24 VAL B O 1
ATOM 1976 N N . LEU B 1 26 ? 99.225 97.357 27.006 1.00 13.26 25 LEU B N 1
ATOM 1977 C CA . LEU B 1 26 ? 99.509 95.990 27.377 1.00 13.71 25 LEU B CA 1
ATOM 1978 C C . LEU B 1 26 ? 99.922 95.875 28.856 1.00 14.51 25 LEU B C 1
ATOM 1979 O O . LEU B 1 26 ? 99.499 94.972 29.569 1.00 14.58 25 LEU B O 1
ATOM 1984 N N . ALA B 1 27 ? 100.772 96.785 29.283 1.00 14.51 26 ALA B N 1
ATOM 1985 C CA . ALA B 1 27 ? 101.197 96.859 30.706 1.00 15.53 26 ALA B CA 1
ATOM 1986 C C . ALA B 1 27 ? 100.016 97.133 31.623 1.00 16.08 26 ALA B C 1
ATOM 1987 O O . ALA B 1 27 ? 99.916 96.534 32.717 1.00 15.92 26 ALA B O 1
ATOM 1989 N N . ARG B 1 28 ? 99.097 98.007 31.209 1.00 16.16 27 ARG B N 1
ATOM 1990 C CA . ARG B 1 28 ? 97.920 98.309 32.019 1.00 17.06 27 ARG B CA 1
ATOM 1991 C C . ARG B 1 28 ? 97.103 97.031 32.247 1.00 17.44 27 ARG B C 1
ATOM 1992 O O . ARG B 1 28 ? 96.562 96.817 33.357 1.00 18.41 27 ARG B O 1
ATOM 2000 N N . GLU B 1 29 ? 97.036 96.184 31.237 1.00 17.06 28 GLU B N 1
ATOM 2001 C CA . GLU B 1 29 ? 96.305 94.922 31.304 1.00 17.47 28 GLU B CA 1
ATOM 2002 C C . GLU B 1 29 ? 97.110 93.774 31.900 1.00 17.49 28 GLU B C 1
ATOM 2003 O O . GLU B 1 29 ? 96.631 92.630 31.923 1.00 18.12 28 GLU B O 1
ATOM 2009 N N . GLY B 1 30 ? 98.291 94.062 32.422 1.00 17.18 29 GLY B N 1
ATOM 2010 C CA . GLY B 1 30 ? 99.056 93.075 33.200 1.00 17.68 29 GLY B CA 1
ATOM 2011 C C . GLY B 1 30 ? 100.170 92.355 32.504 1.00 17.06 29 GLY B C 1
ATOM 2012 O O . GLY B 1 30 ? 100.802 91.507 33.131 1.00 17.45 29 GLY B O 1
ATOM 2013 N N . ALA B 1 31 ? 100.459 92.673 31.243 1.00 16.06 30 ALA B N 1
ATOM 2014 C CA . ALA B 1 31 ? 101.532 92.027 30.520 1.00 15.85 30 ALA B CA 1
ATOM 2015 C C . ALA B 1 31 ? 102.855 92.543 30.986 1.00 16.67 30 ALA B C 1
ATOM 2016 O O . ALA B 1 31 ? 102.989 93.703 31.383 1.00 16.93 30 ALA B O 1
ATOM 2018 N N . ARG B 1 32 ? 103.847 91.646 30.995 1.00 16.54 31 ARG B N 1
ATOM 2019 C CA . ARG B 1 32 ? 105.258 92.059 31.164 1.00 17.03 31 ARG B CA 1
ATOM 2020 C C . ARG B 1 32 ? 105.788 92.380 29.781 1.00 16.05 31 ARG B C 1
ATOM 2021 O O . ARG B 1 32 ? 105.635 91.565 28.851 1.00 16.30 31 ARG B O 1
ATOM 2029 N N . VAL B 1 33 ? 106.371 93.564 29.607 1.00 15.76 32 VAL B N 1
ATOM 2030 C CA . VAL B 1 33 ? 106.619 94.070 28.281 1.00 15.40 32 VAL B CA 1
ATOM 2031 C C . VAL B 1 33 ? 108.111 94.247 27.966 1.00 15.41 32 VAL B C 1
ATOM 2032 O O . VAL B 1 33 ? 108.823 94.864 28.768 1.00 15.58 32 VAL B O 1
ATOM 2036 N N . ILE B 1 34 ? 108.532 93.686 26.836 1.00 15.11 33 ILE B N 1
ATOM 2037 C CA . ILE B 1 34 ? 109.851 93.939 26.263 1.00 15.91 33 ILE B CA 1
ATOM 2038 C C . ILE B 1 34 ? 109.693 95.026 25.202 1.00 15.62 33 ILE B C 1
ATOM 2039 O O . ILE B 1 34 ? 108.960 94.844 24.225 1.00 14.22 33 ILE B O 1
ATOM 2044 N N . ILE B 1 35 ? 110.345 96.160 25.414 1.00 16.58 34 ILE B N 1
ATOM 2045 C CA . ILE B 1 35 ? 110.458 97.198 24.391 1.00 16.95 34 ILE B CA 1
ATOM 2046 C C . ILE B 1 35 ? 111.684 96.840 23.561 1.00 16.25 34 ILE B C 1
ATOM 2047 O O . ILE B 1 35 ? 112.797 96.897 24.087 1.00 16.97 34 ILE B O 1
ATOM 2052 N N . ALA B 1 36 ? 111.492 96.497 22.284 1.00 15.87 35 ALA B N 1
ATOM 2053 C CA . ALA B 1 36 ? 112.576 96.188 21.394 1.00 16.00 35 ALA B CA 1
ATOM 2054 C C . ALA B 1 36 ? 112.730 97.353 20.414 1.00 16.54 35 ALA B C 1
ATOM 2055 O O . ALA B 1 36 ? 111.791 97.652 19.663 1.00 16.38 35 ALA B O 1
ATOM 2057 N N . ASP B 1 37 ? 113.881 98.010 20.387 1.00 16.87 36 ASP B N 1
ATOM 2058 C CA . ASP B 1 37 ? 114.031 99.139 19.509 1.00 17.74 36 ASP B CA 1
ATOM 2059 C C . ASP B 1 37 ? 115.533 99.392 19.305 1.00 19.02 36 ASP B C 1
ATOM 2060 O O . ASP B 1 37 ? 116.345 98.949 20.096 1.00 18.06 36 ASP B O 1
ATOM 2065 N N . ARG B 1 38 ? 115.846 100.131 18.269 1.00 21.16 37 ARG B N 1
ATOM 2066 C CA . ARG B 1 38 ? 117.222 100.680 18.117 1.00 24.71 37 ARG B CA 1
ATOM 2067 C C . ARG B 1 38 ? 117.386 101.985 18.850 1.00 26.09 37 ARG B C 1
ATOM 2068 O O . ARG B 1 38 ? 118.503 102.341 19.235 1.00 29.63 37 ARG B O 1
ATOM 2076 N N . ASP B 1 39 ? 116.311 102.728 18.998 1.00 25.71 38 ASP B N 1
ATOM 2077 C CA . ASP B 1 39 ? 116.310 104.007 19.689 1.00 27.09 38 ASP B CA 1
ATOM 2078 C C . ASP B 1 39 ? 116.641 103.837 21.163 1.00 29.35 38 ASP B C 1
ATOM 2079 O O . ASP B 1 39 ? 115.886 103.179 21.875 1.00 28.90 38 ASP B O 1
ATOM 2084 N N . ALA B 1 40 ? 117.712 104.482 21.621 1.00 29.47 39 ALA B N 1
ATOM 2085 C CA . ALA B 1 40 ? 118.159 104.388 23.017 1.00 30.87 39 ALA B CA 1
ATOM 2086 C C . ALA B 1 40 ? 117.146 104.971 24.008 1.00 29.60 39 ALA B C 1
ATOM 2087 O O . ALA B 1 40 ? 117.228 104.670 25.210 1.00 30.36 39 ALA B O 1
ATOM 2089 N N . HIS B 1 41 ? 116.188 105.778 23.516 1.00 27.81 40 HIS B N 1
ATOM 2090 C CA . HIS B 1 41 ? 115.119 106.290 24.348 1.00 26.35 40 HIS B CA 1
ATOM 2091 C C . HIS B 1 41 ? 114.268 105.122 24.848 1.00 24.03 40 HIS B C 1
ATOM 2092 O O . HIS B 1 41 ? 113.434 105.301 25.735 1.00 24.03 40 HIS B O 1
ATOM 2099 N N . GLY B 1 42 ? 114.477 103.948 24.285 1.00 23.06 41 GLY B N 1
ATOM 2100 C CA . GLY B 1 42 ? 113.771 102.761 24.748 1.00 22.53 41 GLY B CA 1
ATOM 2101 C C . GLY B 1 42 ? 113.978 102.501 26.225 1.00 23.19 41 GLY B C 1
ATOM 2102 O O . GLY B 1 42 ? 113.093 101.979 26.900 1.00 22.83 41 GLY B O 1
ATOM 2103 N N . GLU B 1 43 ? 115.147 102.829 26.744 1.00 23.33 42 GLU B N 1
ATOM 2104 C CA . GLU B 1 43 ? 115.394 102.626 28.164 1.00 24.49 42 GLU B CA 1
ATOM 2105 C C . GLU B 1 43 ? 114.468 103.515 29.030 1.00 24.53 42 GLU B C 1
ATOM 2106 O O . GLU B 1 43 ? 113.862 103.057 30.009 1.00 24.77 42 GLU B O 1
ATOM 2112 N N . ALA B 1 44 ? 114.361 104.792 28.648 1.00 24.88 43 ALA B N 1
ATOM 2113 C CA . ALA B 1 44 ? 113.464 105.726 29.335 1.00 25.39 43 ALA B CA 1
ATOM 2114 C C . ALA B 1 44 ? 111.981 105.268 29.223 1.00 23.70 43 ALA B C 1
ATOM 2115 O O . ALA B 1 44 ? 111.194 105.419 30.182 1.00 23.89 43 ALA B O 1
ATOM 2117 N N . ALA B 1 45 ? 111.626 104.725 28.073 1.00 22.11 44 ALA B N 1
ATOM 2118 C CA . ALA B 1 45 ? 110.289 104.143 27.827 1.00 20.97 44 ALA B CA 1
ATOM 2119 C C . ALA B 1 45 ? 110.032 102.987 28.833 1.00 20.99 44 ALA B C 1
ATOM 2120 O O . ALA B 1 45 ? 108.995 102.949 29.526 1.00 20.20 44 ALA B O 1
ATOM 2122 N N . ALA B 1 46 ? 110.995 102.067 28.913 1.00 20.26 45 ALA B N 1
ATOM 2123 C CA . ALA B 1 46 ? 110.818 100.941 29.851 1.00 20.25 45 ALA B CA 1
ATOM 2124 C C . ALA B 1 46 ? 110.761 101.434 31.305 1.00 20.78 45 ALA B C 1
ATOM 2125 O O . ALA B 1 46 ? 109.957 100.950 32.107 1.00 20.62 45 ALA B O 1
ATOM 2127 N N . ALA B 1 47 ? 111.585 102.422 31.642 1.00 21.93 46 ALA B N 1
ATOM 2128 C CA . ALA B 1 47 ? 111.581 103.008 32.968 1.00 23.26 46 ALA B CA 1
ATOM 2129 C C . ALA B 1 47 ? 110.252 103.668 33.302 1.00 23.70 46 ALA B C 1
ATOM 2130 O O . ALA B 1 47 ? 109.782 103.579 34.450 1.00 24.10 46 ALA B O 1
ATOM 2132 N N . SER B 1 48 ? 109.630 104.316 32.313 1.00 23.65 47 SER B N 1
ATOM 2133 C CA . SER B 1 48 ? 108.323 104.938 32.543 1.00 24.31 47 SER B CA 1
ATOM 2134 C C . SER B 1 48 ? 107.286 103.871 32.901 1.00 23.24 47 SER B C 1
ATOM 2135 O O . SER B 1 48 ? 106.479 104.031 33.849 1.00 24.19 47 SER B O 1
ATOM 2138 N N . LEU B 1 49 ? 107.322 102.759 32.187 1.00 22.08 48 LEU B N 1
ATOM 2139 C CA . LEU B 1 49 ? 106.406 101.685 32.489 1.00 21.36 48 LEU B CA 1
ATOM 2140 C C . LEU B 1 49 ? 106.634 101.126 33.920 1.00 22.40 48 LEU B C 1
ATOM 2141 O O . LEU B 1 49 ? 105.667 100.825 34.674 1.00 22.02 48 LEU B O 1
ATOM 2146 N N . ARG B 1 50 ? 107.905 100.939 34.251 1.00 22.77 49 ARG B N 1
ATOM 2147 C CA . ARG B 1 50 ? 108.279 100.415 35.582 1.00 24.51 49 ARG B CA 1
ATOM 2148 C C . ARG B 1 50 ? 107.823 101.345 36.696 1.00 27.19 49 ARG B C 1
ATOM 2149 O O . ARG B 1 50 ? 107.350 100.874 37.744 1.00 27.02 49 ARG B O 1
ATOM 2157 N N . GLU B 1 51 ? 107.973 102.645 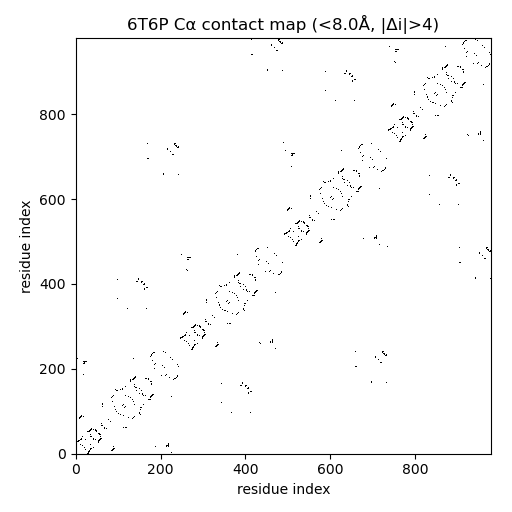36.470 1.00 30.73 50 GLU B N 1
ATOM 2158 C CA . GLU B 1 51 ? 107.541 103.654 37.441 1.00 33.94 50 GLU B CA 1
ATOM 2159 C C . GLU B 1 51 ? 106.054 103.577 37.749 1.00 33.18 50 GLU B C 1
ATOM 2160 O O . GLU B 1 51 ? 105.650 103.830 38.914 1.00 33.66 50 GLU B O 1
ATOM 2166 N N . SER B 1 52 ? 105.262 103.180 36.770 1.00 31.46 51 SER B N 1
ATOM 2167 C CA . SER B 1 52 ? 103.832 102.939 36.957 1.00 30.78 51 SER B CA 1
ATOM 2168 C C . SER B 1 52 ? 103.471 101.603 37.634 1.00 29.86 51 SER B C 1
ATOM 2169 O O . SER B 1 52 ? 102.320 101.386 37.957 1.00 31.09 51 SER B O 1
ATOM 2172 N N . GLY B 1 53 ? 104.440 100.717 37.884 1.00 27.28 52 GLY B N 1
ATOM 2173 C CA . GLY B 1 53 ? 104.206 99.440 38.539 1.00 26.08 52 GLY B CA 1
ATOM 2174 C C . GLY B 1 53 ? 104.251 98.210 37.678 1.00 24.08 52 GLY B C 1
ATOM 2175 O O . GLY B 1 53 ? 104.134 97.091 38.174 1.00 24.47 52 GLY B O 1
ATOM 2176 N N . ALA B 1 54 ? 104.485 98.406 36.396 1.00 22.34 53 ALA B N 1
ATOM 2177 C CA . ALA B 1 54 ? 104.569 97.311 35.441 1.00 20.77 53 ALA B CA 1
ATOM 2178 C C . ALA B 1 54 ? 105.989 96.752 35.393 1.00 20.60 53 ALA B C 1
ATOM 2179 O O . ALA B 1 54 ? 106.942 97.368 35.874 1.00 21.69 53 ALA B O 1
ATOM 2181 N N . GLN B 1 55 ? 106.104 95.524 34.921 1.00 19.57 54 GLN B N 1
ATOM 2182 C CA . GLN B 1 55 ? 107.415 94.945 34.633 1.00 19.60 54 GLN B CA 1
ATOM 2183 C C . GLN B 1 55 ? 107.697 95.153 33.164 1.00 18.16 54 GLN B C 1
ATOM 2184 O O . GLN B 1 55 ? 106.941 94.765 32.278 1.00 16.90 54 GLN B O 1
ATOM 2190 N N . ALA B 1 56 ? 108.816 95.820 32.912 1.00 17.93 55 ALA B N 1
ATOM 2191 C CA . ALA B 1 56 ? 109.247 96.097 31.556 1.00 17.39 55 ALA B CA 1
ATOM 2192 C C . ALA B 1 56 ? 110.726 96.172 31.437 1.00 17.97 55 ALA B C 1
ATOM 2193 O O . ALA B 1 56 ? 111.417 96.560 32.382 1.00 18.93 55 ALA B O 1
ATOM 2195 N N . LEU B 1 57 ? 111.213 95.845 30.249 1.00 17.71 56 LEU B N 1
ATOM 2196 C CA A LEU B 1 57 ? 112.653 95.846 29.950 0.60 18.66 56 LEU B CA 1
ATOM 2197 C CA B LEU B 1 57 ? 112.648 95.848 29.951 0.40 18.22 56 LEU B CA 1
ATOM 2198 C C . LEU B 1 57 ? 112.858 96.337 28.539 1.00 17.66 56 LEU B C 1
ATOM 2199 O O . LEU B 1 57 ? 112.116 95.991 27.638 1.00 17.05 56 LEU B O 1
ATOM 2208 N N . PHE B 1 58 ? 113.905 97.133 28.362 1.00 18.05 57 PHE B N 1
ATOM 2209 C CA . PHE B 1 58 ? 114.372 97.544 27.024 1.00 17.84 57 PHE B CA 1
ATOM 2210 C C . PHE B 1 58 ? 115.461 96.601 26.554 1.00 17.98 57 PHE B C 1
ATOM 2211 O O . PHE B 1 58 ? 116.417 96.349 27.298 1.00 19.30 57 PHE B O 1
ATOM 2219 N N . ILE B 1 59 ? 115.325 96.134 25.315 1.00 18.06 58 ILE B N 1
ATOM 2220 C CA . ILE B 1 59 ? 116.355 95.372 24.631 1.00 18.53 58 ILE B CA 1
ATOM 2221 C C . ILE B 1 59 ? 116.639 96.076 23.329 1.00 18.84 58 ILE B C 1
ATOM 2222 O O . ILE B 1 59 ? 115.763 96.149 22.436 1.00 17.54 58 ILE B O 1
ATOM 2227 N N . SER B 1 60 ? 117.880 96.555 23.202 1.00 20.01 59 SER B N 1
ATOM 2228 C CA . SER B 1 60 ? 118.338 97.221 21.964 1.00 20.88 59 SER B CA 1
ATOM 2229 C C . SER B 1 60 ? 118.468 96.143 20.873 1.00 21.50 59 SER B C 1
ATOM 2230 O O . SER B 1 60 ? 119.081 95.103 21.105 1.00 23.08 59 SER B O 1
ATOM 2233 N N A CYS B 1 61 ? 117.865 96.351 19.707 0.80 20.82 60 CYS B N 1
ATOM 2234 N N B CYS B 1 61 ? 117.861 96.354 19.709 0.20 20.07 60 CYS B N 1
ATOM 2235 C CA A CYS B 1 61 ? 117.806 95.314 18.666 0.80 20.98 60 CYS B CA 1
ATOM 2236 C CA B CYS B 1 61 ? 118.048 95.432 18.606 0.20 19.43 60 CYS B CA 1
ATOM 2237 C C A CYS B 1 61 ? 117.600 96.006 17.319 0.80 20.23 60 CYS B C 1
ATOM 2238 C C B CYS B 1 61 ? 117.630 96.035 17.306 0.20 18.96 60 CYS B C 1
ATOM 2239 O O A CYS B 1 61 ? 116.721 96.918 17.205 0.80 22.37 60 CYS B O 1
ATOM 2240 O O B CYS B 1 61 ? 116.743 96.921 17.211 0.20 19.22 60 CYS B O 1
ATOM 2245 N N . ASN B 1 62 ? 118.316 95.557 16.287 1.00 18.97 61 ASN B N 1
ATOM 2246 C CA . ASN B 1 62 ? 117.998 95.891 14.905 1.00 17.83 61 ASN B CA 1
ATOM 2247 C C . ASN B 1 62 ? 117.275 94.689 14.306 1.00 17.02 61 ASN B C 1
ATOM 2248 O O . ASN B 1 62 ? 117.882 93.662 14.020 1.00 16.67 61 ASN B O 1
ATOM 2253 N N . ILE B 1 63 ? 115.967 94.823 14.112 1.00 15.81 62 ILE B N 1
ATOM 2254 C CA . ILE B 1 63 ? 115.160 93.691 13.658 1.00 15.71 62 ILE B CA 1
ATOM 2255 C C . ILE B 1 63 ? 115.396 93.247 12.231 1.00 15.32 62 ILE B C 1
ATOM 2256 O O . ILE B 1 63 ? 114.918 92.185 11.827 1.00 14.59 62 ILE B O 1
ATOM 2261 N N . ALA B 1 64 ? 116.168 94.010 11.454 1.00 15.23 63 ALA B N 1
ATOM 2262 C CA . ALA B 1 64 ? 116.539 93.548 10.126 1.00 15.40 63 ALA B CA 1
ATOM 2263 C C . ALA B 1 64 ? 117.601 92.485 10.138 1.00 16.62 63 ALA B C 1
ATOM 2264 O O . ALA B 1 64 ? 117.885 91.889 9.087 1.00 16.80 63 ALA B O 1
ATOM 2266 N N . GLU B 1 65 ? 118.258 92.233 11.273 1.00 16.31 64 GLU B N 1
ATOM 2267 C CA . GLU B 1 65 ? 119.304 91.221 11.367 1.00 17.68 64 GLU B CA 1
ATOM 2268 C C . GLU B 1 65 ? 118.810 90.019 12.122 1.00 17.07 64 GLU B C 1
ATOM 2269 O O . GLU B 1 65 ? 118.532 90.114 13.315 1.00 16.45 64 GLU B O 1
ATOM 2275 N N . LYS B 1 66 ? 118.756 88.870 11.440 1.00 16.51 65 LYS B N 1
ATOM 2276 C CA . LYS B 1 66 ? 118.248 87.651 12.041 1.00 16.16 65 LYS B CA 1
ATOM 2277 C C . LYS B 1 66 ? 118.937 87.272 13.379 1.00 16.69 65 LYS B C 1
ATOM 2278 O O . LYS B 1 66 ? 118.261 86.900 14.325 1.00 15.97 65 LYS B O 1
ATOM 2284 N N . THR B 1 67 ? 120.253 87.399 13.440 1.00 17.41 66 THR B N 1
ATOM 2285 C CA . THR B 1 67 ? 120.962 87.035 14.680 1.00 18.69 66 THR B CA 1
ATOM 2286 C C . THR B 1 67 ? 120.500 87.903 15.858 1.00 17.81 66 THR B C 1
ATOM 2287 O O . THR B 1 67 ? 120.413 87.416 16.984 1.00 18.25 66 THR B O 1
ATOM 2291 N N . GLN B 1 68 ? 120.240 89.187 15.593 1.00 17.46 67 GLN B N 1
ATOM 2292 C CA . GLN B 1 68 ? 119.729 90.082 16.656 1.00 17.40 67 GLN B CA 1
ATOM 2293 C C . GLN B 1 68 ? 118.321 89.733 17.071 1.00 16.99 67 GLN B C 1
ATOM 2294 O O . GLN B 1 68 ? 117.988 89.804 18.263 1.00 17.34 67 GLN B O 1
ATOM 2300 N N . VAL B 1 69 ? 117.480 89.362 16.116 1.00 15.93 68 VAL B N 1
ATOM 2301 C CA . VAL B 1 69 ? 116.105 88.914 16.446 1.00 15.28 68 VAL B CA 1
ATOM 2302 C C . VAL B 1 69 ? 116.148 87.619 17.252 1.00 15.66 68 VAL B C 1
ATOM 2303 O O . VAL B 1 69 ? 115.400 87.474 18.220 1.00 15.24 68 VAL B O 1
ATOM 2307 N N . GLU B 1 70 ? 117.036 86.701 16.895 1.00 16.11 69 GLU B N 1
ATOM 2308 C CA . GLU B 1 70 ? 117.195 85.480 17.677 1.00 17.12 69 GLU B CA 1
ATOM 2309 C C . GLU B 1 70 ? 117.596 85.795 19.124 1.00 17.28 69 GLU B C 1
ATOM 2310 O O . GLU B 1 70 ? 117.062 85.231 20.075 1.00 18.40 69 GLU B O 1
ATOM 2316 N N . ALA B 1 71 ? 118.551 86.708 19.263 1.00 17.50 70 ALA B N 1
ATOM 2317 C CA . ALA B 1 71 ? 119.001 87.129 20.585 1.00 18.10 70 ALA B CA 1
ATOM 2318 C C . ALA B 1 71 ? 117.901 87.861 21.391 1.00 17.62 70 ALA B C 1
ATOM 2319 O O . ALA B 1 71 ? 117.788 87.663 22.588 1.00 18.73 70 ALA B O 1
ATOM 2321 N N . LEU B 1 72 ? 117.128 88.687 20.712 1.00 17.29 71 LEU B N 1
ATOM 2322 C CA . LEU B 1 72 ? 116.008 89.365 21.322 1.00 16.68 71 LEU B CA 1
ATOM 2323 C C . LEU B 1 72 ? 115.048 88.363 21.970 1.00 16.56 71 LEU B C 1
ATOM 2324 O O . LEU B 1 72 ? 114.648 88.519 23.149 1.00 16.50 71 LEU B O 1
ATOM 2329 N N . PHE B 1 73 ? 114.655 87.352 21.202 1.00 15.72 72 PHE B N 1
ATOM 2330 C CA . PHE B 1 73 ? 113.718 86.369 21.725 1.00 16.15 72 PHE B CA 1
ATOM 2331 C C . PHE B 1 73 ? 114.333 85.563 22.851 1.00 17.57 72 PHE B C 1
ATOM 2332 O O . PHE B 1 73 ? 113.659 85.310 23.881 1.00 17.77 72 PHE B O 1
ATOM 2340 N N . SER B 1 74 ? 115.596 85.162 22.731 1.00 18.58 73 SER B N 1
ATOM 2341 C CA A SER B 1 74 ? 116.206 84.388 23.795 0.80 20.95 73 SER B CA 1
ATOM 2342 C CA B SER B 1 74 ? 116.215 84.381 23.797 0.20 19.64 73 SER B CA 1
ATOM 2343 C C . SER B 1 74 ? 116.318 85.211 25.087 1.00 20.56 73 SER B C 1
ATOM 2344 O O . SER B 1 74 ? 116.015 84.729 26.180 1.00 21.04 73 SER B O 1
ATOM 2349 N N . GLN B 1 75 ? 116.720 86.462 24.970 1.00 20.39 74 GLN B N 1
ATOM 2350 C CA . GLN B 1 75 ? 116.835 87.331 26.132 1.00 21.29 74 GLN B CA 1
ATOM 2351 C C . GLN B 1 75 ? 115.462 87.651 26.757 1.00 20.10 74 GLN B C 1
ATOM 2352 O O . GLN B 1 75 ? 115.345 87.693 27.997 1.00 19.75 74 GLN B O 1
ATOM 2358 N N . ALA B 1 76 ? 114.470 87.896 25.915 1.00 18.55 75 ALA B N 1
ATOM 2359 C CA . ALA B 1 76 ? 113.125 88.154 26.389 1.00 18.17 75 ALA B CA 1
ATOM 2360 C C . ALA B 1 76 ? 112.615 86.979 27.252 1.00 18.54 75 ALA B C 1
ATOM 2361 O O . ALA B 1 76 ? 112.019 87.184 28.321 1.00 18.58 75 ALA B O 1
ATOM 2363 N N . GLU B 1 77 ? 112.847 85.773 26.786 1.00 18.71 76 GLU B N 1
ATOM 2364 C CA . GLU B 1 77 ? 112.360 84.582 27.452 1.00 20.40 76 GLU B CA 1
ATOM 2365 C C . GLU B 1 77 ? 113.164 84.265 28.706 1.00 21.88 76 GLU B C 1
ATOM 2366 O O . GLU B 1 77 ? 112.609 83.769 29.705 1.00 21.74 76 GLU B O 1
ATOM 2372 N N . GLU B 1 78 ? 114.466 84.565 28.702 1.00 22.69 77 GLU B N 1
ATOM 2373 C CA . GLU B 1 78 ? 115.260 84.443 29.939 1.00 25.38 77 GLU B CA 1
ATOM 2374 C C . GLU B 1 78 ? 114.743 85.386 31.025 1.00 23.87 77 GLU B C 1
ATOM 2375 O O . GLU B 1 78 ? 114.729 85.029 32.202 1.00 25.03 77 GLU B O 1
ATOM 2381 N N . ALA B 1 79 ? 114.319 86.593 30.647 1.00 21.91 78 ALA B N 1
ATOM 2382 C CA . ALA B 1 79 ? 113.833 87.581 31.601 1.00 21.84 78 ALA B CA 1
ATOM 2383 C C . ALA B 1 79 ? 112.419 87.306 32.104 1.00 21.44 78 ALA B C 1
ATOM 2384 O O . ALA B 1 79 ? 112.175 87.323 33.330 1.00 21.91 78 ALA B O 1
ATOM 2386 N N . PHE B 1 80 ? 111.496 87.029 31.181 1.00 19.94 79 PHE B N 1
ATOM 2387 C CA . PHE B 1 80 ? 110.078 87.030 31.485 1.00 20.24 79 PHE B CA 1
ATOM 2388 C C . PHE B 1 80 ? 109.377 85.727 31.146 1.00 20.74 79 PHE B C 1
ATOM 2389 O O . PHE B 1 80 ? 108.137 85.633 31.323 1.00 21.65 79 PHE B O 1
ATOM 2397 N N . GLY B 1 81 ? 110.086 84.696 30.713 1.00 21.10 80 GLY B N 1
ATOM 2398 C CA . GLY B 1 81 ? 109.433 83.446 30.312 1.00 21.17 80 GLY B CA 1
ATOM 2399 C C . GLY B 1 81 ? 108.897 83.484 28.901 1.00 20.33 80 GLY B C 1
ATOM 2400 O O . GLY B 1 81 ? 109.140 84.443 28.161 1.00 19.68 80 GLY B O 1
ATOM 2401 N N . PRO B 1 82 ? 108.181 82.432 28.488 1.00 20.32 81 PRO B N 1
ATOM 2402 C CA . PRO B 1 82 ? 107.706 82.318 27.112 1.00 20.12 81 PRO B CA 1
ATOM 2403 C C . PRO B 1 82 ? 106.992 83.536 26.590 1.00 19.29 81 PRO B C 1
ATOM 2404 O O . PRO B 1 82 ? 106.150 84.085 27.293 1.00 19.36 81 PRO B O 1
ATOM 2408 N N . VAL B 1 83 ? 107.287 83.910 25.352 1.00 18.26 82 VAL B N 1
ATOM 2409 C CA . VAL B 1 83 ? 106.658 85.065 24.718 1.00 18.23 82 VAL B CA 1
ATOM 2410 C C . VAL B 1 83 ? 105.264 84.658 24.243 1.00 17.22 82 VAL B C 1
ATOM 2411 O O . VAL B 1 83 ? 105.120 83.816 23.388 1.00 18.64 82 VAL B O 1
ATOM 2415 N N . ASP B 1 84 ? 104.263 85.252 24.827 1.00 15.73 83 ASP B N 1
ATOM 2416 C CA . ASP B 1 84 ? 102.864 84.961 24.491 1.00 15.59 83 ASP B CA 1
ATOM 2417 C C . ASP B 1 84 ? 102.361 85.846 23.378 1.00 13.76 83 ASP B C 1
ATOM 2418 O O . ASP B 1 84 ? 101.453 85.453 22.652 1.00 12.56 83 ASP B O 1
ATOM 2423 N N . ILE B 1 85 ? 102.877 87.086 23.313 1.00 12.81 84 ILE B N 1
ATOM 2424 C CA . ILE B 1 85 ? 102.368 88.118 22.422 1.00 12.00 84 ILE B CA 1
ATOM 2425 C C . ILE B 1 85 ? 103.542 88.766 21.708 1.00 11.76 84 ILE B C 1
ATOM 2426 O O . ILE B 1 85 ? 104.480 89.224 22.377 1.00 11.43 84 ILE B O 1
ATOM 2431 N N . LEU B 1 86 ? 103.484 88.837 20.380 1.00 10.93 85 LEU B N 1
ATOM 2432 C CA . LEU B 1 86 ? 104.439 89.625 19.613 1.00 10.83 85 LEU B CA 1
ATOM 2433 C C . LEU B 1 86 ? 103.637 90.709 18.897 1.00 10.61 85 LEU B C 1
ATOM 2434 O O . LEU B 1 86 ? 102.701 90.372 18.141 1.00 9.81 85 LEU B O 1
ATOM 2439 N N . VAL B 1 87 ? 104.052 91.975 19.071 1.00 10.66 86 VAL B N 1
ATOM 2440 C CA . VAL B 1 87 ? 103.502 93.076 18.327 1.00 10.41 86 VAL B CA 1
ATOM 2441 C C . VAL B 1 87 ? 104.596 93.644 17.436 1.00 10.69 86 VAL B C 1
ATOM 2442 O O . VAL B 1 87 ? 105.602 94.221 17.930 1.00 11.26 86 VAL B O 1
ATOM 2446 N N . ASN B 1 88 ? 104.412 93.486 16.111 1.00 10.28 87 ASN B N 1
ATOM 2447 C CA . ASN B 1 88 ? 105.385 94.008 15.129 1.00 10.68 87 ASN B CA 1
ATOM 2448 C C . ASN B 1 88 ? 104.965 95.420 14.756 1.00 10.70 87 ASN B C 1
ATOM 2449 O O . ASN B 1 88 ? 104.129 95.621 13.851 1.00 11.18 87 ASN B O 1
ATOM 2454 N N . ASN B 1 89 ? 105.519 96.401 15.459 1.00 11.76 88 ASN B N 1
ATOM 2455 C CA . ASN B 1 89 ? 105.201 97.821 15.225 1.00 12.53 88 ASN B CA 1
ATOM 2456 C C . ASN B 1 89 ? 106.313 98.580 14.546 1.00 12.88 88 ASN B C 1
ATOM 2457 O O . ASN B 1 89 ? 106.026 99.622 13.924 1.00 13.69 88 ASN B O 1
ATOM 2462 N N . ALA B 1 90 ? 107.552 98.095 14.602 1.00 12.47 89 ALA B N 1
ATOM 2463 C CA . ALA B 1 90 ? 108.660 98.811 14.067 1.00 12.99 89 ALA B CA 1
ATOM 2464 C C . ALA B 1 90 ? 108.460 99.104 12.569 1.00 13.61 89 ALA B C 1
ATOM 2465 O O . ALA B 1 90 ? 108.055 98.223 11.789 1.00 13.53 89 ALA B O 1
ATOM 2467 N N . GLY B 1 91 ? 108.766 100.337 12.199 1.00 14.39 90 GLY B N 1
ATOM 2468 C CA . GLY B 1 91 ? 108.583 100.765 10.797 1.00 14.62 90 GLY B CA 1
ATOM 2469 C C . GLY B 1 91 ? 109.283 102.089 10.611 1.00 15.76 90 GLY B C 1
ATOM 2470 O O . GLY B 1 91 ? 109.377 102.852 11.565 1.00 17.98 90 GLY B O 1
ATOM 2471 N N . ILE B 1 92 ? 109.843 102.326 9.421 1.00 14.47 91 ILE B N 1
ATOM 2472 C CA . ILE B 1 92 ? 110.448 103.587 9.076 1.00 15.20 91 ILE B CA 1
ATOM 2473 C C . ILE B 1 92 ? 109.918 104.028 7.710 1.00 13.93 91 ILE B C 1
ATOM 2474 O O . ILE B 1 92 ? 109.343 103.224 6.958 1.00 13.35 91 ILE B O 1
ATOM 2479 N N . ASN B 1 93 ? 110.104 105.308 7.423 1.00 14.22 92 ASN B N 1
ATOM 2480 C CA . ASN B 1 93 ? 109.741 105.882 6.116 1.00 14.77 92 ASN B CA 1
ATOM 2481 C C . ASN B 1 93 ? 110.981 106.505 5.511 1.00 14.15 92 ASN B C 1
ATOM 2482 O O . ASN B 1 93 ? 111.819 107.140 6.184 1.00 14.83 92 ASN B O 1
ATOM 2487 N N . ARG B 1 94 ? 111.114 106.325 4.199 1.00 13.48 93 ARG B N 1
ATOM 2488 C CA . ARG B 1 94 ? 112.070 107.019 3.369 1.00 13.96 93 ARG B CA 1
ATOM 2489 C C . ARG B 1 94 ? 111.296 107.327 2.087 1.00 13.54 93 ARG B C 1
ATOM 2490 O O . ARG B 1 94 ? 111.418 106.635 1.060 1.00 13.17 93 ARG B O 1
ATOM 2498 N N . ASP B 1 95 ? 110.416 108.317 2.177 1.00 12.74 94 ASP B N 1
ATOM 2499 C CA . ASP B 1 95 ? 109.454 108.577 1.081 1.00 12.80 94 ASP B CA 1
ATOM 2500 C C . ASP B 1 95 ? 110.136 109.209 -0.113 1.00 12.52 94 ASP B C 1
ATOM 2501 O O . ASP B 1 95 ? 111.100 109.972 0.006 1.00 12.72 94 ASP B O 1
ATOM 2506 N N . ALA B 1 96 ? 109.569 108.933 -1.292 1.00 12.01 95 ALA B N 1
ATOM 2507 C CA . ALA B 1 96 ? 109.987 109.542 -2.533 1.00 12.57 95 ALA B CA 1
ATOM 2508 C C . ALA B 1 96 ? 109.008 109.095 -3.623 1.00 12.18 95 ALA B C 1
ATOM 2509 O O . ALA B 1 96 ? 108.484 107.991 -3.538 1.00 11.35 95 ALA B O 1
ATOM 2511 N N . MET B 1 97 ? 108.840 109.979 -4.602 1.00 13.00 96 MET B N 1
ATOM 2512 C CA . MET B 1 97 ? 108.010 109.632 -5.775 1.00 13.30 96 MET B CA 1
ATOM 2513 C C . MET B 1 97 ? 108.625 108.412 -6.501 1.00 12.94 96 MET B C 1
ATOM 2514 O O . MET B 1 97 ? 109.842 108.225 -6.475 1.00 12.82 96 MET B O 1
ATOM 2519 N N . LEU B 1 98 ? 107.778 107.644 -7.200 1.00 12.11 97 LEU B N 1
ATOM 2520 C CA . LEU B 1 98 ? 108.236 106.428 -7.870 1.00 12.20 97 LEU B CA 1
ATOM 2521 C C . LEU B 1 98 ? 109.402 106.683 -8.816 1.00 12.88 97 LEU B C 1
ATOM 2522 O O . LEU B 1 98 ? 110.348 105.889 -8.856 1.00 12.98 97 LEU B O 1
ATOM 2527 N N . HIS B 1 99 ? 109.378 107.784 -9.534 1.00 13.48 98 HIS B N 1
ATOM 2528 C CA . HIS B 1 99 ? 110.393 108.110 -10.554 1.00 14.65 98 HIS B CA 1
ATOM 2529 C C . HIS B 1 99 ? 111.717 108.611 -9.953 1.00 15.23 98 HIS B C 1
ATOM 2530 O O . HIS B 1 99 ? 112.700 108.785 -10.670 1.00 16.49 98 HIS B O 1
ATOM 2537 N N . LYS B 1 100 ? 111.721 108.847 -8.627 1.00 15.46 99 LYS B N 1
ATOM 2538 C CA . LYS B 1 100 ? 112.887 109.431 -7.925 1.00 16.53 99 LYS B CA 1
ATOM 2539 C C . LYS B 1 100 ? 113.426 108.500 -6.818 1.00 15.61 99 LYS B C 1
ATOM 2540 O O . LYS B 1 100 ? 114.516 108.796 -6.335 1.00 16.06 99 LYS B O 1
ATOM 2546 N N . LEU B 1 101 ? 112.744 107.445 -6.448 1.00 13.52 100 LEU B N 1
ATOM 2547 C CA . LEU B 1 101 ? 113.101 106.641 -5.277 1.00 13.00 100 LEU B CA 1
ATOM 2548 C C . LEU B 1 101 ? 114.445 105.952 -5.486 1.00 13.16 100 LEU B C 1
ATOM 2549 O O . LEU B 1 101 ? 114.636 105.205 -6.470 1.00 12.98 100 LEU B O 1
ATOM 2554 N N . THR B 1 102 ? 115.418 106.219 -4.631 1.00 13.12 101 THR B N 1
ATOM 2555 C CA . THR B 1 102 ? 116.694 105.602 -4.764 1.00 13.57 101 THR B CA 1
ATOM 2556 C C . THR B 1 102 ? 116.626 104.145 -4.331 1.00 13.03 101 THR B C 1
ATOM 2557 O O . THR B 1 102 ? 115.815 103.717 -3.519 1.00 12.15 101 THR B O 1
ATOM 2561 N N . GLU B 1 103 ? 117.568 103.390 -4.866 1.00 14.13 102 GLU B N 1
ATOM 2562 C CA . GLU B 1 103 ? 117.664 102.005 -4.455 1.00 15.03 102 GLU B CA 1
ATOM 2563 C C . GLU B 1 103 ? 117.938 101.867 -2.939 1.00 14.56 102 GLU B C 1
ATOM 2564 O O . GLU B 1 103 ? 117.400 100.975 -2.270 1.00 14.34 102 GLU B O 1
ATOM 2570 N N . ALA B 1 104 ? 118.779 102.744 -2.406 1.00 15.08 103 ALA B N 1
ATOM 2571 C CA . ALA B 1 104 ? 119.078 102.676 -0.967 1.00 15.12 103 ALA B CA 1
ATOM 2572 C C . ALA B 1 104 ? 117.812 102.906 -0.136 1.00 14.56 103 ALA B C 1
ATOM 2573 O O . ALA B 1 104 ? 117.587 102.233 0.882 1.00 14.58 103 ALA B O 1
ATOM 2575 N N . ASP B 1 105 ? 116.996 103.883 -0.537 1.00 13.93 104 ASP B N 1
ATOM 2576 C CA . ASP B 1 105 ? 115.784 104.190 0.204 1.00 13.42 104 ASP B CA 1
ATOM 2577 C C . ASP B 1 105 ? 114.727 103.070 0.099 1.00 12.34 104 ASP B C 1
ATOM 2578 O O . ASP B 1 105 ? 113.970 102.784 1.026 1.00 11.83 104 ASP B O 1
ATOM 2583 N N . TRP B 1 106 ? 114.661 102.426 -1.077 1.00 11.89 105 TRP B N 1
ATOM 2584 C CA . TRP B 1 106 ? 113.874 101.218 -1.260 1.00 11.84 105 TRP B CA 1
ATOM 2585 C C . TRP B 1 106 ? 114.355 100.149 -0.281 1.00 11.85 105 TRP B C 1
ATOM 2586 O O . TRP B 1 106 ? 113.561 99.587 0.509 1.00 11.01 105 TRP B O 1
ATOM 2597 N N . ASP B 1 107 ? 115.640 99.850 -0.358 1.00 12.63 106 ASP B N 1
ATOM 2598 C CA . ASP B 1 107 ? 116.189 98.733 0.378 1.00 13.77 106 ASP B CA 1
ATOM 2599 C C . ASP B 1 107 ? 115.982 98.893 1.875 1.00 13.95 106 ASP B C 1
ATOM 2600 O O . ASP B 1 107 ? 115.600 97.921 2.565 1.00 14.85 106 ASP B O 1
ATOM 2605 N N . THR B 1 108 ? 116.231 100.085 2.406 1.00 14.42 107 THR B N 1
ATOM 2606 C CA A THR B 1 108 ? 116.163 100.323 3.827 0.70 14.92 107 THR B CA 1
ATOM 2607 C CA B THR B 1 108 ? 116.168 100.293 3.840 0.30 14.55 107 THR B CA 1
ATOM 2608 C C . THR B 1 108 ? 114.751 100.075 4.384 1.00 14.12 107 THR B C 1
ATOM 2609 O O . THR B 1 108 ? 114.520 99.438 5.431 1.00 13.64 107 THR B O 1
ATOM 2616 N N . VAL B 1 109 ? 113.745 100.613 3.675 1.00 12.59 108 VAL B N 1
ATOM 2617 C CA . VAL B 1 109 ? 112.378 100.458 4.128 1.00 11.61 108 VAL B CA 1
ATOM 2618 C C . VAL B 1 109 ? 111.886 99.010 4.058 1.00 11.09 108 VAL B C 1
ATOM 2619 O O . VAL B 1 109 ? 111.200 98.538 4.980 1.00 11.75 108 VAL B O 1
ATOM 2623 N N . ILE B 1 110 ? 112.218 98.297 2.995 1.00 11.35 109 ILE B N 1
ATOM 2624 C CA . ILE B 1 110 ? 111.825 96.890 2.897 1.00 11.94 109 ILE B CA 1
ATOM 2625 C C . ILE B 1 110 ? 112.538 96.093 3.996 1.00 11.87 109 ILE B C 1
ATOM 2626 O O . ILE B 1 110 ? 111.905 95.231 4.625 1.00 11.19 109 ILE B O 1
ATOM 2631 N N . ASP B 1 111 ? 113.791 96.388 4.244 1.00 12.51 110 ASP B N 1
ATOM 2632 C CA . ASP B 1 111 ? 114.599 95.626 5.216 1.00 14.13 110 ASP B CA 1
ATOM 2633 C C . ASP B 1 111 ? 114.019 95.735 6.622 1.00 13.88 110 ASP B C 1
ATOM 2634 O O . ASP B 1 111 ? 113.848 94.710 7.333 1.00 13.37 110 ASP B O 1
ATOM 2639 N N . VAL B 1 112 ? 113.676 96.943 7.054 1.00 13.15 111 VAL B N 1
ATOM 2640 C CA . VAL B 1 112 ? 113.107 97.129 8.375 1.00 13.37 111 VAL B CA 1
ATOM 2641 C C . VAL B 1 112 ? 111.669 96.665 8.437 1.00 12.67 111 VAL B C 1
ATOM 2642 O O . VAL B 1 112 ? 111.280 95.850 9.318 1.00 13.01 111 VAL B O 1
ATOM 2646 N N . ASN B 1 113 ? 110.825 97.199 7.544 1.00 11.58 112 ASN B N 1
ATOM 2647 C CA . ASN B 1 113 ? 109.422 97.079 7.726 1.00 11.17 112 ASN B CA 1
ATOM 2648 C C . ASN B 1 113 ? 108.906 95.704 7.368 1.00 11.85 112 ASN B C 1
ATOM 2649 O O . ASN B 1 113 ? 107.918 95.232 7.956 1.00 14.01 112 ASN B O 1
ATOM 2654 N N . LEU B 1 114 ? 109.449 95.146 6.292 1.00 11.03 113 LEU B N 1
ATOM 2655 C CA . LEU B 1 114 ? 108.939 93.886 5.769 1.00 10.66 113 LEU B CA 1
ATOM 2656 C C . LEU B 1 114 ? 109.792 92.708 6.241 1.00 10.88 113 LEU B C 1
ATOM 2657 O O . LEU B 1 114 ? 109.281 91.802 6.911 1.00 10.15 113 LEU B O 1
ATOM 2662 N N . LYS B 1 115 ? 111.092 92.744 5.948 1.00 10.79 114 LYS B N 1
ATOM 2663 C CA . LYS B 1 115 ? 111.980 91.658 6.402 1.00 10.99 114 LYS B CA 1
ATOM 2664 C C . LYS B 1 115 ? 112.006 91.584 7.929 1.00 11.18 114 LYS B C 1
ATOM 2665 O O . LYS B 1 115 ? 111.956 90.477 8.483 1.00 11.14 114 LYS B O 1
ATOM 2671 N N . GLY B 1 116 ? 112.107 92.745 8.591 1.00 11.60 115 GLY B N 1
ATOM 2672 C CA . GLY B 1 116 ? 112.158 92.713 10.067 1.00 11.93 115 GLY B CA 1
ATOM 2673 C C . GLY B 1 116 ? 110.920 92.095 10.664 1.00 11.77 115 GLY B C 1
ATOM 2674 O O . GLY B 1 116 ? 111.009 91.290 11.590 1.00 11.48 115 GLY B O 1
ATOM 2675 N N . THR B 1 117 ? 109.754 92.408 10.116 1.00 11.02 116 THR B N 1
ATOM 2676 C CA . THR B 1 117 ? 108.519 91.796 10.585 1.00 10.90 116 THR B CA 1
ATOM 2677 C C . THR B 1 117 ? 108.516 90.303 10.312 1.00 10.42 116 THR B C 1
ATOM 2678 O O . THR B 1 117 ? 108.134 89.523 11.193 1.00 10.93 116 THR B O 1
ATOM 2682 N N . PHE B 1 118 ? 108.974 89.882 9.132 1.00 9.75 117 PHE B N 1
ATOM 2683 C CA . PHE B 1 118 ? 109.089 88.444 8.860 1.00 9.78 117 PHE B CA 1
ATOM 2684 C C . PHE B 1 118 ? 109.978 87.768 9.898 1.00 10.20 117 PHE B C 1
ATOM 2685 O O . PHE B 1 118 ? 109.617 86.713 10.437 1.00 10.57 117 PHE B O 1
ATOM 2693 N N . LEU B 1 119 ? 111.159 88.323 10.161 1.00 10.22 118 LEU B N 1
ATOM 2694 C CA . LEU B 1 119 ? 112.090 87.657 11.035 1.00 10.89 118 LEU B CA 1
ATOM 2695 C C . LEU B 1 119 ? 111.516 87.478 12.451 1.00 10.76 118 LEU B C 1
ATOM 2696 O O . LEU B 1 119 ? 111.697 86.424 13.082 1.00 11.01 118 LEU B O 1
ATOM 2701 N N . CYS B 1 120 ? 110.829 88.501 12.930 1.00 10.69 119 CYS B N 1
ATOM 2702 C CA . CYS B 1 120 ? 110.211 88.420 14.248 1.00 10.95 119 CYS B CA 1
ATOM 2703 C C . CYS B 1 120 ? 109.031 87.431 14.250 1.00 10.83 119 CYS B C 1
ATOM 2704 O O . CYS B 1 120 ? 108.890 86.632 15.171 1.00 11.89 119 CYS B O 1
ATOM 2707 N N . MET B 1 121 ? 108.175 87.487 13.212 1.00 10.45 120 MET B N 1
ATOM 2708 C CA . MET B 1 121 ? 107.089 86.521 13.089 1.00 10.58 120 MET B CA 1
ATOM 2709 C C . MET B 1 121 ? 107.618 85.117 13.093 1.00 10.92 120 MET B C 1
ATOM 2710 O O . MET B 1 121 ? 106.984 84.231 13.720 1.00 10.87 120 MET B O 1
ATOM 2715 N N . GLN B 1 122 ? 108.750 84.895 12.419 1.00 10.63 121 GLN B N 1
ATOM 2716 C CA . GLN B 1 122 ? 109.323 83.575 12.337 1.00 11.23 121 GLN B CA 1
ATOM 2717 C C . GLN B 1 122 ? 109.768 83.065 13.712 1.00 11.91 121 GLN B C 1
ATOM 2718 O O . GLN B 1 122 ? 109.500 81.907 14.082 1.00 12.15 121 GLN B O 1
ATOM 2724 N N . GLN B 1 123 ? 110.477 83.916 14.460 1.00 12.02 122 GLN B N 1
ATOM 2725 C CA . GLN B 1 123 ? 110.891 83.493 15.783 1.00 12.79 122 GLN B CA 1
ATOM 2726 C C . GLN B 1 123 ? 109.710 83.226 16.719 1.00 12.83 122 GLN B C 1
ATOM 2727 O O . GLN B 1 123 ? 109.771 82.310 17.567 1.00 13.85 122 GLN B O 1
ATOM 2733 N N . ALA B 1 124 ? 108.642 84.024 16.596 1.00 12.46 123 ALA B N 1
ATOM 2734 C CA . ALA B 1 124 ? 107.434 83.763 17.387 1.00 12.73 123 ALA B CA 1
ATOM 2735 C C . ALA B 1 124 ? 106.791 82.447 16.973 1.00 13.00 123 ALA B C 1
ATOM 2736 O O . ALA B 1 124 ? 106.420 81.624 17.797 1.00 13.13 123 ALA B O 1
ATOM 2738 N N . ALA B 1 125 ? 106.655 82.236 15.667 1.00 12.31 124 ALA B N 1
ATOM 2739 C CA . ALA B 1 125 ? 105.996 81.031 15.166 1.00 13.06 124 ALA B CA 1
ATOM 2740 C C . ALA B 1 125 ? 106.673 79.767 15.577 1.00 13.98 124 ALA B C 1
ATOM 2741 O O . ALA B 1 125 ? 105.998 78.784 15.921 1.00 14.57 124 ALA B O 1
ATOM 2743 N N . ILE B 1 126 ? 108.016 79.730 15.547 1.00 14.65 125 ILE B N 1
ATOM 2744 C CA . ILE B 1 126 ? 108.760 78.516 15.884 1.00 15.50 125 ILE B CA 1
ATOM 2745 C C . ILE B 1 126 ? 108.345 78.094 17.320 1.00 15.78 125 ILE B C 1
ATOM 2746 O O . ILE B 1 126 ? 108.192 76.903 17.608 1.00 16.68 125 ILE B O 1
ATOM 2751 N N . ARG B 1 127 ? 108.279 79.073 18.196 1.00 15.25 126 ARG B N 1
ATOM 2752 C CA . ARG B 1 127 ? 107.972 78.851 19.606 1.00 15.79 126 ARG B CA 1
ATOM 2753 C C . ARG B 1 127 ? 106.490 78.573 19.848 1.00 15.96 126 ARG B C 1
ATOM 2754 O O . ARG B 1 127 ? 106.128 77.598 20.557 1.00 16.66 126 ARG B O 1
ATOM 2762 N N . MET B 1 128 ? 105.659 79.430 19.297 1.00 15.27 127 MET B N 1
ATOM 2763 C CA . MET B 1 128 ? 104.220 79.369 19.598 1.00 15.44 127 MET B CA 1
ATOM 2764 C C . MET B 1 128 ? 103.585 78.107 19.054 1.00 16.68 127 MET B C 1
ATOM 2765 O O . MET B 1 128 ? 102.663 77.536 19.708 1.00 16.83 127 MET B O 1
ATOM 2770 N N . ARG B 1 129 ? 104.038 77.639 17.897 1.00 17.55 128 ARG B N 1
ATOM 2771 C CA . ARG B 1 129 ? 103.438 76.438 17.357 1.00 19.69 128 ARG B CA 1
ATOM 2772 C C . ARG B 1 129 ? 103.753 75.227 18.187 1.00 20.91 128 ARG B C 1
ATOM 2773 O O . ARG B 1 129 ? 102.952 74.310 18.208 1.00 20.84 128 ARG B O 1
ATOM 2781 N N . GLU B 1 130 ? 104.896 75.210 18.859 1.00 21.34 129 GLU B N 1
ATOM 2782 C CA . GLU B 1 130 ? 105.261 74.084 19.750 1.00 24.02 129 GLU B CA 1
ATOM 2783 C C . GLU B 1 130 ? 104.511 74.139 21.054 1.00 22.88 129 GLU B C 1
ATOM 2784 O O . GLU B 1 130 ? 104.203 73.089 21.644 1.00 23.32 129 GLU B O 1
ATOM 2790 N N . ARG B 1 131 ? 104.240 75.331 21.527 1.00 21.24 130 ARG B N 1
ATOM 2791 C CA . ARG B 1 131 ? 103.562 75.529 22.788 1.00 22.27 130 ARG B CA 1
ATOM 2792 C C . ARG B 1 131 ? 102.048 75.447 22.684 1.00 21.76 130 ARG B C 1
ATOM 2793 O O . ARG B 1 131 ? 101.386 75.266 23.680 1.00 22.27 130 ARG B O 1
ATOM 2801 N N . GLY B 1 132 ? 101.508 75.610 21.489 1.00 19.89 131 GLY B N 1
ATOM 2802 C CA . GLY B 1 132 ? 100.061 75.510 21.286 1.00 19.53 131 GLY B CA 1
ATOM 2803 C C . GLY B 1 132 ? 99.248 76.712 21.662 1.00 17.97 131 GLY B C 1
ATOM 2804 O O . GLY B 1 132 ? 98.054 76.611 21.916 1.00 19.12 131 GLY B O 1
ATOM 2805 N N . ALA B 1 133 ? 99.872 77.877 21.678 1.00 16.89 132 ALA B N 1
ATOM 2806 C CA . ALA B 1 133 ? 99.183 79.116 22.005 1.00 16.45 132 ALA B CA 1
ATOM 2807 C C . ALA B 1 133 ? 100.015 80.278 21.541 1.00 15.61 132 ALA B C 1
ATOM 2808 O O . ALA B 1 133 ? 101.246 80.198 21.556 1.00 16.16 132 ALA B O 1
ATOM 2810 N N . GLY B 1 134 ? 99.364 81.392 21.239 1.00 13.87 133 GLY B N 1
ATOM 2811 C CA . GLY B 1 134 ? 100.107 82.634 20.978 1.00 13.12 133 GLY B CA 1
ATOM 2812 C C . GLY B 1 134 ? 99.269 83.679 20.270 1.00 12.00 133 GLY B C 1
ATOM 2813 O O . GLY B 1 134 ? 98.154 83.419 19.778 1.00 11.44 133 GLY B O 1
ATOM 2814 N N . ARG B 1 135 ? 99.832 84.882 20.222 1.00 11.10 134 ARG B N 1
ATOM 2815 C CA . ARG B 1 135 ? 99.240 86.028 19.550 1.00 10.75 134 ARG B CA 1
ATOM 2816 C C . ARG B 1 135 ? 100.327 86.764 18.792 1.00 10.75 134 ARG B C 1
ATOM 2817 O O . ARG B 1 135 ? 101.369 87.096 19.359 1.00 11.26 134 ARG B O 1
ATOM 2825 N N . ILE B 1 136 ? 100.100 87.034 17.522 1.00 10.30 135 ILE B N 1
ATOM 2826 C CA . ILE B 1 136 ? 100.974 87.869 16.697 1.00 10.33 135 ILE B CA 1
ATOM 2827 C C . ILE B 1 136 ? 100.075 88.980 16.166 1.00 9.98 135 ILE B C 1
ATOM 2828 O O . ILE B 1 136 ? 99.064 88.697 15.513 1.00 9.39 135 ILE B O 1
ATOM 2833 N N . ILE B 1 137 ? 100.463 90.221 16.404 1.00 9.62 136 ILE B N 1
ATOM 2834 C CA . ILE B 1 137 ? 99.689 91.376 15.966 1.00 9.93 136 ILE B CA 1
ATOM 2835 C C . ILE B 1 137 ? 100.645 92.271 15.191 1.00 10.01 136 ILE B C 1
ATOM 2836 O O . ILE B 1 137 ? 101.618 92.786 15.732 1.00 10.46 136 ILE B O 1
ATOM 2841 N N . ASN B 1 138 ? 100.347 92.431 13.910 1.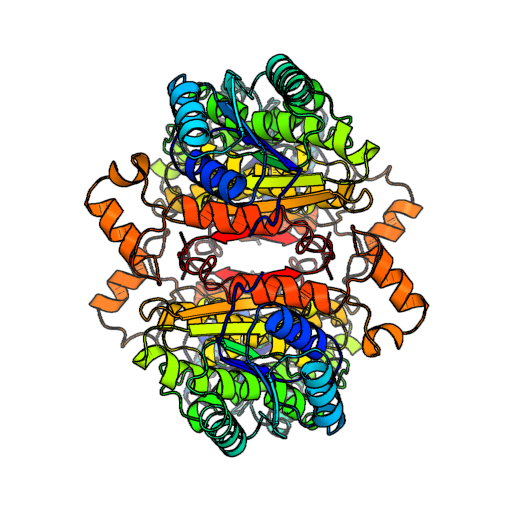00 9.81 137 ASN B N 1
ATOM 2842 C CA . ASN B 1 138 ? 101.194 93.247 13.033 1.00 10.29 137 ASN B CA 1
ATOM 2843 C C . ASN B 1 138 ? 100.588 94.607 12.853 1.00 10.11 137 ASN B C 1
ATOM 2844 O O . ASN B 1 138 ? 99.417 94.717 12.514 1.00 10.10 137 ASN B O 1
ATOM 2849 N N . ILE B 1 139 ? 101.387 95.658 13.005 1.00 9.97 138 ILE B N 1
ATOM 2850 C CA . ILE B 1 139 ? 100.879 97.004 12.751 1.00 10.53 138 ILE B CA 1
ATOM 2851 C C . ILE B 1 139 ? 101.243 97.330 11.311 1.00 11.00 138 ILE B C 1
ATOM 2852 O O . ILE B 1 139 ? 102.442 97.472 10.976 1.00 12.49 138 ILE B O 1
ATOM 2857 N N . ALA B 1 140 ? 100.246 97.454 10.441 1.00 10.84 139 ALA B N 1
ATOM 2858 C CA . ALA B 1 140 ? 100.460 97.756 9.036 1.00 11.41 139 ALA B CA 1
ATOM 2859 C C . ALA B 1 140 ? 100.321 99.292 8.919 1.00 12.72 139 ALA B C 1
ATOM 2860 O O . ALA B 1 140 ? 100.991 100.017 9.654 1.00 13.15 139 ALA B O 1
ATOM 2862 N N . SER B 1 141 ? 99.466 99.789 8.044 1.00 12.79 140 SER B N 1
ATOM 2863 C CA . SER B 1 141 ? 99.334 101.217 7.814 1.00 11.86 140 SER B CA 1
ATOM 2864 C C . SER B 1 141 ? 98.151 101.409 6.896 1.00 11.60 140 SER B C 1
ATOM 2865 O O . SER B 1 141 ? 97.905 100.573 6.035 1.00 11.92 140 SER B O 1
ATOM 2868 N N . ALA B 1 142 ? 97.497 102.552 7.003 1.00 11.63 141 ALA B N 1
ATOM 2869 C CA . ALA B 1 142 ? 96.485 102.919 6.026 1.00 11.43 141 ALA B CA 1
ATOM 2870 C C . ALA B 1 142 ? 97.084 103.024 4.611 1.00 11.61 141 ALA B C 1
ATOM 2871 O O . ALA B 1 142 ? 96.334 102.868 3.639 1.00 12.04 141 ALA B O 1
ATOM 2873 N N . SER B 1 143 ? 98.399 103.227 4.512 1.00 11.45 142 SER B N 1
ATOM 2874 C CA . SER B 1 143 ? 99.097 103.261 3.204 1.00 11.52 142 SER B CA 1
ATOM 2875 C C . SER B 1 143 ? 99.210 101.964 2.473 1.00 11.23 142 SER B C 1
ATOM 2876 O O . SER B 1 143 ? 99.706 101.967 1.339 1.00 11.05 142 SER B O 1
ATOM 2879 N N . TRP B 1 144 ? 98.777 100.842 3.041 1.00 10.69 143 TRP B N 1
ATOM 2880 C CA . TRP B 1 144 ? 98.952 99.552 2.361 1.00 11.14 143 TRP B CA 1
ATOM 2881 C C . TRP B 1 144 ? 98.180 99.485 1.077 1.00 11.05 143 TRP B C 1
ATOM 2882 O O . TRP B 1 144 ? 98.556 98.672 0.186 1.00 11.92 143 TRP B O 1
ATOM 2893 N N . LEU B 1 145 ? 97.118 100.287 0.929 1.00 10.10 144 LEU B N 1
ATOM 2894 C CA . LEU B 1 145 ? 96.341 100.373 -0.323 1.00 10.82 144 LEU B CA 1
ATOM 2895 C C . LEU B 1 145 ? 96.633 101.608 -1.152 1.00 10.51 144 LEU B C 1
ATOM 2896 O O . LEU B 1 145 ? 95.820 102.072 -1.930 1.00 11.27 144 LEU B O 1
ATOM 2901 N N . GLY B 1 146 ? 97.867 102.124 -0.978 1.00 10.16 145 GLY B N 1
ATOM 2902 C CA . GLY B 1 146 ? 98.394 103.194 -1.771 1.00 10.58 145 GLY B CA 1
ATOM 2903 C C . GLY B 1 146 ? 98.508 104.515 -1.032 1.00 10.88 145 GLY B C 1
ATOM 2904 O O . GLY B 1 146 ? 97.593 104.904 -0.340 1.00 10.52 145 GLY B O 1
ATOM 2905 N N . ASN B 1 147 ? 99.543 105.293 -1.369 1.00 10.61 146 ASN B N 1
ATOM 2906 C CA . ASN B 1 147 ? 99.638 106.684 -0.898 1.00 11.09 146 ASN B CA 1
ATOM 2907 C C . ASN B 1 147 ? 100.754 107.344 -1.686 1.00 11.24 146 ASN B C 1
ATOM 2908 O O . ASN B 1 147 ? 101.834 106.748 -1.827 1.00 11.21 146 ASN B O 1
ATOM 2913 N N . VAL B 1 148 ? 100.526 108.550 -2.188 1.00 11.62 147 VAL B N 1
ATOM 2914 C CA . VAL B 1 148 ? 101.525 109.287 -2.947 1.00 12.06 147 VAL B CA 1
ATOM 2915 C C . VAL B 1 148 ? 102.849 109.365 -2.160 1.00 12.06 147 VAL B C 1
ATOM 2916 O O . VAL B 1 148 ? 102.873 109.659 -0.953 1.00 12.06 147 VAL B O 1
ATOM 2920 N N . GLY B 1 149 ? 103.956 109.120 -2.858 1.00 11.66 148 GLY B N 1
ATOM 2921 C CA . GLY B 1 149 ? 105.293 109.198 -2.312 1.00 11.84 148 GLY B CA 1
ATOM 2922 C C . GLY B 1 149 ? 105.749 107.992 -1.526 1.00 10.86 148 GLY B C 1
ATOM 2923 O O . GLY B 1 149 ? 106.813 108.014 -0.933 1.00 10.90 148 GLY B O 1
ATOM 2924 N N . GLN B 1 150 ? 104.956 106.909 -1.525 1.00 10.43 149 GLN B N 1
ATOM 2925 C CA . GLN B 1 150 ? 105.189 105.796 -0.621 1.00 10.39 149 GLN B CA 1
ATOM 2926 C C . GLN B 1 150 ? 105.223 104.460 -1.351 1.00 9.80 149 GLN B C 1
ATOM 2927 O O . GLN B 1 150 ? 104.787 103.453 -0.830 1.00 9.90 149 GLN B O 1
ATOM 2933 N N . THR B 1 151 ? 105.856 104.437 -2.534 1.00 10.12 150 THR B N 1
ATOM 2934 C CA . THR B 1 151 ? 106.081 103.165 -3.215 1.00 9.94 150 THR B CA 1
ATOM 2935 C C . THR B 1 151 ? 106.691 102.106 -2.276 1.00 9.50 150 THR B C 1
ATOM 2936 O O . THR B 1 151 ? 106.181 100.967 -2.182 1.00 9.21 150 THR B O 1
ATOM 2940 N N . ASN B 1 152 ? 107.817 102.466 -1.640 1.00 9.35 151 ASN B N 1
ATOM 2941 C CA . ASN B 1 152 ? 108.488 101.508 -0.714 1.00 9.22 151 ASN B CA 1
ATOM 2942 C C . ASN B 1 152 ? 107.667 101.183 0.517 1.00 8.95 151 ASN B C 1
ATOM 2943 O O . ASN B 1 152 ? 107.539 100.051 0.919 1.00 9.16 151 ASN B O 1
ATOM 2948 N N . TYR B 1 153 ? 107.097 102.235 1.131 1.00 9.33 152 TYR B N 1
ATOM 2949 C CA . TYR B 1 153 ? 106.346 102.058 2.379 1.00 9.40 152 TYR B CA 1
ATOM 2950 C C . TYR B 1 153 ? 105.088 101.257 2.166 1.00 9.09 152 TYR B C 1
ATOM 2951 O O . TYR B 1 153 ? 104.801 100.307 2.887 1.00 8.61 152 TYR B O 1
ATOM 2960 N N . SER B 1 154 ? 104.344 101.620 1.105 1.00 9.14 153 SER B N 1
ATOM 2961 C CA . SER B 1 154 ? 103.142 100.841 0.773 1.00 9.13 153 SER B CA 1
ATOM 2962 C C . SER B 1 154 ? 103.449 99.411 0.405 1.00 8.91 153 SER B C 1
ATOM 2963 O O . SER B 1 154 ? 102.744 98.489 0.812 1.00 9.20 153 SER B O 1
ATOM 2966 N N . ALA B 1 155 ? 104.528 99.191 -0.344 1.00 8.88 154 ALA B N 1
ATOM 2967 C CA . ALA B 1 155 ? 104.954 97.806 -0.624 1.00 8.91 154 ALA B CA 1
ATOM 2968 C C . ALA B 1 155 ? 105.179 97.054 0.663 1.00 8.89 154 ALA B C 1
ATOM 2969 O O . ALA B 1 155 ? 104.750 95.904 0.808 1.00 9.11 154 ALA B O 1
ATOM 2971 N N . SER B 1 156 ? 105.920 97.671 1.571 1.00 8.90 155 SER B N 1
ATOM 2972 C CA . SER B 1 156 ? 106.290 97.012 2.802 1.00 9.31 155 SER B CA 1
ATOM 2973 C C . SER B 1 156 ? 105.056 96.664 3.652 1.00 9.18 155 SER B C 1
ATOM 2974 O O . SER B 1 156 ? 104.946 95.550 4.199 1.00 9.23 155 SER B O 1
ATOM 2977 N N . LYS B 1 157 ? 104.118 97.592 3.756 1.00 9.01 156 LYS B N 1
ATOM 2978 C CA . LYS B 1 157 ? 102.981 97.379 4.663 1.00 9.31 156 LYS B CA 1
ATOM 2979 C C . LYS B 1 157 ? 101.921 96.489 4.047 1.00 9.31 156 LYS B C 1
ATOM 2980 O O . LYS B 1 157 ? 101.290 95.685 4.750 1.00 8.80 156 LYS B O 1
ATOM 2986 N N . ALA B 1 158 ? 101.714 96.555 2.722 1.00 9.08 157 ALA B N 1
ATOM 2987 C CA . ALA B 1 158 ? 100.890 95.558 2.057 1.00 8.92 157 ALA B CA 1
ATOM 2988 C C . ALA B 1 158 ? 101.523 94.191 2.184 1.00 8.54 157 ALA B C 1
ATOM 2989 O O . ALA B 1 158 ? 100.819 93.192 2.429 1.00 8.26 157 ALA B O 1
ATOM 2991 N N . GLY B 1 159 ? 102.834 94.091 2.066 1.00 8.45 158 GLY B N 1
ATOM 2992 C CA . GLY B 1 159 ? 103.496 92.826 2.233 1.00 8.74 158 GLY B CA 1
ATOM 2993 C C . GLY B 1 159 ? 103.263 92.236 3.620 1.00 8.95 158 GLY B C 1
ATOM 2994 O O . GLY B 1 159 ? 103.050 90.994 3.728 1.00 8.59 158 GLY B O 1
ATOM 2995 N N . VAL B 1 160 ? 103.253 93.084 4.636 1.00 9.12 159 VAL B N 1
ATOM 2996 C CA . VAL B 1 160 ? 102.928 92.637 6.008 1.00 9.40 159 VAL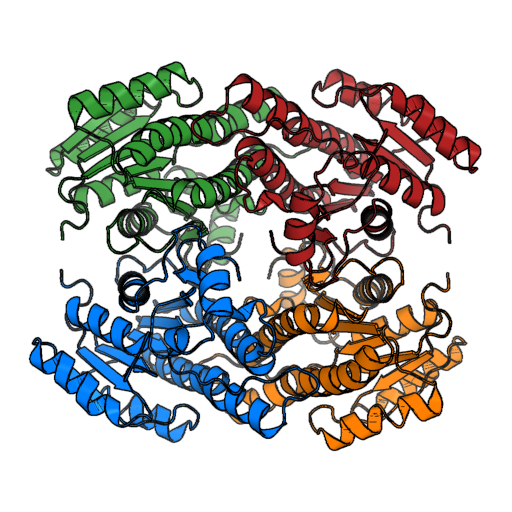 B CA 1
ATOM 2997 C C . VAL B 1 160 ? 101.531 92.044 6.063 1.00 9.15 159 VAL B C 1
ATOM 2998 O O . VAL B 1 160 ? 101.282 91.044 6.725 1.00 9.16 159 VAL B O 1
ATOM 3002 N N . VAL B 1 161 ? 100.558 92.643 5.402 1.00 8.66 160 VAL B N 1
ATOM 3003 C CA . VAL B 1 161 ? 99.218 92.092 5.357 1.00 9.21 160 VAL B CA 1
ATOM 3004 C C . VAL B 1 161 ? 99.204 90.700 4.715 1.00 9.01 160 VAL B C 1
ATOM 3005 O O . VAL B 1 161 ? 98.600 89.777 5.247 1.00 8.46 160 VAL B O 1
ATOM 3009 N N . GLY B 1 162 ? 99.900 90.529 3.584 1.00 8.84 161 GLY B N 1
ATOM 3010 C CA . GLY B 1 162 ? 99.965 89.223 2.975 1.00 9.73 161 GLY B CA 1
ATOM 3011 C C . GLY B 1 162 ? 100.550 88.189 3.934 1.00 9.87 161 GLY B C 1
ATOM 3012 O O . GLY B 1 162 ? 100.065 87.040 4.020 1.00 10.13 161 GLY B O 1
ATOM 3013 N N . MET B 1 163 ? 101.617 88.544 4.631 1.00 9.95 162 MET B N 1
ATOM 3014 C CA . MET B 1 163 ? 102.241 87.605 5.557 1.00 10.64 162 MET B CA 1
ATOM 3015 C C . MET B 1 163 ? 101.309 87.278 6.734 1.00 10.16 162 MET B C 1
ATOM 3016 O O . MET B 1 163 ? 101.305 86.156 7.238 1.00 10.85 162 MET B O 1
ATOM 3021 N N . THR B 1 164 ? 100.559 88.279 7.191 1.00 9.32 163 THR B N 1
ATOM 3022 C CA . THR B 1 164 ? 99.597 88.100 8.273 1.00 9.44 163 THR B CA 1
ATOM 3023 C C . THR B 1 164 ? 98.624 87.001 7.912 1.00 9.83 163 THR B C 1
ATOM 3024 O O . THR B 1 164 ? 98.311 86.078 8.695 1.00 9.90 163 THR B O 1
ATOM 3028 N N . LYS B 1 165 ? 98.085 87.102 6.690 1.00 9.58 164 LYS B N 1
ATOM 3029 C CA . LYS B 1 165 ? 97.092 86.174 6.258 1.00 10.45 164 LYS B CA 1
ATOM 3030 C C . LYS B 1 165 ? 97.664 84.779 6.046 1.00 10.22 164 LYS B C 1
ATOM 3031 O O . LYS B 1 165 ? 97.049 83.750 6.436 1.00 11.67 164 LYS B O 1
ATOM 3037 N N . THR B 1 166 ? 98.854 84.680 5.424 1.00 9.84 165 THR B N 1
ATOM 3038 C CA . THR B 1 166 ? 99.517 83.394 5.328 1.00 9.58 165 THR B CA 1
ATOM 3039 C C . THR B 1 166 ? 99.750 82.735 6.703 1.00 9.62 165 THR B C 1
ATOM 3040 O O . THR B 1 166 ? 99.530 81.525 6.876 1.00 9.74 165 THR B O 1
ATOM 3044 N N . ALA B 1 167 ? 100.226 83.542 7.611 1.00 9.92 166 ALA B N 1
ATOM 3045 C CA . ALA B 1 167 ? 100.547 83.022 8.942 1.00 10.49 166 ALA B CA 1
ATOM 3046 C C . ALA B 1 167 ? 99.338 82.512 9.694 1.00 11.13 166 ALA B C 1
ATOM 3047 O O . ALA B 1 167 ? 99.370 81.474 10.357 1.00 11.57 166 ALA B O 1
ATOM 3049 N N . CYS B 1 168 ? 98.219 83.241 9.556 1.00 10.31 167 CYS B N 1
ATOM 3050 C CA . CYS B 1 168 ? 96.934 82.720 10.071 1.00 10.71 167 CYS B CA 1
ATOM 3051 C C . CYS B 1 168 ? 96.635 81.332 9.528 1.00 10.78 167 CYS B C 1
ATOM 3052 O O . CYS B 1 168 ? 96.351 80.376 10.269 1.00 10.41 167 CYS B O 1
ATOM 3055 N N . ARG B 1 169 ? 96.764 81.155 8.195 1.00 10.33 168 ARG B N 1
ATOM 3056 C CA . ARG B 1 169 ? 96.460 79.844 7.646 1.00 11.18 168 ARG B CA 1
ATOM 3057 C C . ARG B 1 169 ? 97.366 78.746 8.167 1.00 11.28 168 ARG B C 1
ATOM 3058 O O . ARG B 1 169 ? 96.932 77.604 8.293 1.00 12.30 168 ARG B O 1
ATOM 3066 N N . GLU B 1 170 ? 98.642 79.064 8.417 1.00 10.87 169 GLU B N 1
ATOM 3067 C CA . GLU B 1 170 ? 99.568 78.025 8.918 1.00 11.50 169 GLU B CA 1
ATOM 3068 C C . GLU B 1 170 ? 99.456 77.795 10.426 1.00 11.60 169 GLU B C 1
ATOM 3069 O O . GLU B 1 170 ? 99.704 76.669 10.853 1.00 12.90 169 GLU B O 1
ATOM 3075 N N . LEU B 1 171 ? 99.121 78.815 11.199 1.00 11.47 170 LEU B N 1
ATOM 3076 C CA . LEU B 1 171 ? 99.257 78.739 12.638 1.00 11.79 170 LEU B CA 1
ATOM 3077 C C . LEU B 1 171 ? 97.954 78.628 13.427 1.00 11.84 170 LEU B C 1
ATOM 3078 O O . LEU B 1 171 ? 97.971 78.262 14.611 1.00 11.96 170 LEU B O 1
ATOM 3083 N N . ALA B 1 172 ? 96.825 78.929 12.780 1.00 11.32 171 ALA B N 1
ATOM 3084 C CA . ALA B 1 172 ? 95.549 78.882 13.503 1.00 11.97 171 ALA B CA 1
ATOM 3085 C C . ALA B 1 172 ? 95.265 77.537 14.163 1.00 13.36 171 ALA B C 1
ATOM 3086 O O . ALA B 1 172 ? 94.761 77.498 15.290 1.00 13.81 171 ALA B O 1
ATOM 3088 N N . LYS B 1 173 ? 95.585 76.441 13.469 1.00 14.09 172 LYS B N 1
ATOM 3089 C CA . LYS B 1 173 ? 95.311 75.126 14.030 1.00 16.56 172 LYS B CA 1
ATOM 3090 C C . LYS B 1 173 ? 96.221 74.788 15.215 1.00 16.91 172 LYS B C 1
ATOM 3091 O O . LYS B 1 173 ? 95.952 73.837 15.930 1.00 17.39 172 LYS B O 1
ATOM 3097 N N . LYS B 1 174 ? 97.272 75.566 15.400 1.00 16.64 173 LYS B N 1
ATOM 3098 C CA . LYS B 1 174 ? 98.172 75.422 16.557 1.00 17.92 173 LYS B CA 1
ATOM 3099 C C . LYS B 1 174 ? 97.783 76.312 17.725 1.00 18.21 173 LYS B C 1
ATOM 3100 O O . LYS B 1 174 ? 98.588 76.470 18.660 1.00 20.40 173 LYS B O 1
ATOM 3106 N N . GLY B 1 175 ? 96.651 76.978 17.658 1.00 16.77 174 GLY B N 1
ATOM 3107 C CA . GLY B 1 175 ? 96.180 77.844 18.720 1.00 16.56 174 GLY B CA 1
ATOM 3108 C C . GLY B 1 175 ? 96.725 79.239 18.715 1.00 15.96 174 GLY B C 1
ATOM 3109 O O . GLY B 1 175 ? 96.645 79.929 19.753 1.00 16.76 174 GLY B O 1
ATOM 3110 N N . VAL B 1 176 ? 97.279 79.680 17.595 1.00 14.35 175 VAL B N 1
ATOM 3111 C CA . VAL B 1 176 ? 97.835 81.000 17.488 1.00 13.84 175 VAL B CA 1
ATOM 3112 C C . VAL B 1 176 ? 96.921 81.874 16.619 1.00 13.23 175 VAL B C 1
ATOM 3113 O O . VAL B 1 176 ? 96.421 81.389 15.608 1.00 14.50 175 VAL B O 1
ATOM 3117 N N . THR B 1 177 ? 96.710 83.126 16.980 1.00 11.64 176 THR B N 1
ATOM 3118 C CA . THR B 1 177 ? 96.085 84.068 16.042 1.00 10.99 176 THR B CA 1
ATOM 3119 C C . THR B 1 177 ? 97.071 85.062 15.530 1.00 10.66 176 THR B C 1
ATOM 3120 O O . THR B 1 177 ? 98.026 85.427 16.243 1.00 10.41 176 THR B O 1
ATOM 3124 N N . VAL B 1 178 ? 96.898 85.449 14.269 1.00 9.97 177 VAL B N 1
ATOM 3125 C CA . VAL B 1 178 ? 97.758 86.413 13.611 1.00 9.89 177 VAL B CA 1
ATOM 3126 C C . VAL B 1 178 ? 96.833 87.386 12.930 1.00 9.59 177 VAL B C 1
ATOM 3127 O O . VAL B 1 178 ? 96.033 87.005 12.070 1.00 9.65 177 VAL B O 1
ATOM 3131 N N . ASN B 1 179 ? 96.957 88.657 13.312 1.00 9.00 178 ASN B N 1
ATOM 3132 C CA . ASN B 1 179 ? 96.054 89.713 12.854 1.00 9.20 178 ASN B CA 1
ATOM 3133 C C . ASN B 1 179 ? 96.834 90.962 12.597 1.00 9.44 178 ASN B C 1
ATOM 3134 O O . ASN B 1 179 ? 97.984 91.107 13.095 1.00 10.33 178 ASN B O 1
ATOM 3139 N N . ALA B 1 180 ? 96.273 91.883 11.796 1.00 9.81 179 ALA B N 1
ATOM 3140 C CA . ALA B 1 180 ? 96.943 93.148 11.525 1.00 9.88 179 ALA B CA 1
ATOM 3141 C C . ALA B 1 180 ? 96.027 94.295 11.926 1.00 10.38 179 ALA B C 1
ATOM 3142 O O . ALA B 1 180 ? 94.784 94.213 11.793 1.00 10.42 179 ALA B O 1
ATOM 3144 N N . ILE B 1 181 ? 96.621 95.381 12.367 1.00 10.24 180 ILE B N 1
ATOM 3145 C CA . ILE B 1 181 ? 95.913 96.641 12.596 1.00 10.69 180 ILE B CA 1
ATOM 3146 C C . ILE B 1 181 ? 96.485 97.692 11.641 1.00 11.33 180 ILE B C 1
ATOM 3147 O O . ILE B 1 181 ? 97.704 97.796 11.508 1.00 11.30 180 ILE B O 1
ATOM 3152 N N . CYS B 1 182 ? 95.626 98.496 10.996 1.00 12.26 181 CYS B N 1
ATOM 3153 C CA . CYS B 1 182 ? 96.028 99.680 10.181 1.00 12.03 181 CYS B CA 1
ATOM 3154 C C . CYS B 1 182 ? 95.613 100.941 10.920 1.00 11.95 181 CYS B C 1
ATOM 3155 O O . CYS B 1 182 ? 94.443 101.341 10.874 1.00 12.07 181 CYS B O 1
ATOM 3158 N N . PRO B 1 183 ? 96.551 101.601 11.621 1.00 11.37 182 PRO B N 1
ATOM 3159 C CA . PRO B 1 183 ? 96.195 102.889 12.188 1.00 12.15 182 PRO B CA 1
ATOM 3160 C C . PRO B 1 183 ? 95.816 103.880 11.074 1.00 12.58 182 PRO B C 1
ATOM 3161 O O . PRO B 1 183 ? 96.384 103.788 9.985 1.00 12.75 182 PRO B O 1
ATOM 3165 N N . GLY B 1 184 ? 94.944 104.820 11.421 1.00 12.68 183 GLY B N 1
ATOM 3166 C CA . GLY B 1 184 ? 94.623 105.966 10.589 1.00 12.83 183 GLY B CA 1
ATOM 3167 C C . GLY B 1 184 ? 95.601 107.081 10.864 1.00 13.17 183 GLY B C 1
ATOM 3168 O O . GLY B 1 184 ? 96.812 106.834 10.927 1.00 15.28 183 GLY B O 1
ATOM 3169 N N . PHE B 1 185 ? 95.095 108.276 11.042 1.00 12.82 184 PHE B N 1
ATOM 3170 C CA . PHE B 1 185 ? 95.919 109.416 11.406 1.00 13.97 184 PHE B CA 1
ATOM 3171 C C . PHE B 1 185 ? 95.938 109.501 12.926 1.00 13.98 184 PHE B C 1
ATOM 3172 O O . PHE B 1 185 ? 94.921 109.887 13.540 1.00 14.48 184 PHE B O 1
ATOM 3180 N N . ILE B 1 186 ? 97.107 109.200 13.515 1.00 13.74 185 ILE B N 1
ATOM 3181 C CA . ILE B 1 186 ? 97.285 109.165 14.972 1.00 14.37 185 ILE B CA 1
ATOM 3182 C C . ILE B 1 186 ? 98.261 110.255 15.379 1.00 15.26 185 ILE B C 1
ATOM 3183 O O . ILE B 1 186 ? 99.371 110.322 14.780 1.00 15.66 185 ILE B O 1
ATOM 3188 N N . ASP B 1 187 ? 97.849 111.107 16.305 1.00 16.36 186 ASP B N 1
ATOM 3189 C CA . ASP B 1 187 ? 98.714 112.223 16.781 1.00 18.47 186 ASP B CA 1
ATOM 3190 C C . ASP B 1 187 ? 99.580 111.655 17.912 1.00 18.92 186 ASP B C 1
ATOM 3191 O O . ASP B 1 187 ? 99.014 111.193 18.909 1.00 18.73 186 ASP B O 1
ATOM 3196 N N . THR B 1 188 ? 100.925 111.646 17.770 1.00 18.51 187 THR B N 1
ATOM 3197 C CA . THR B 1 188 ? 101.783 111.149 18.809 1.00 18.27 187 THR B CA 1
ATOM 3198 C C . THR B 1 188 ? 102.981 112.041 19.004 1.00 19.56 187 THR B C 1
ATOM 3199 O O . THR B 1 188 ? 103.124 113.016 18.333 1.00 18.88 187 THR B O 1
ATOM 3203 N N . ASP B 1 189 ? 103.862 111.684 19.919 1.00 20.39 188 ASP B N 1
ATOM 3204 C CA . ASP B 1 189 ? 105.147 112.377 20.053 1.00 21.54 188 ASP B CA 1
ATOM 3205 C C . ASP B 1 189 ? 106.001 112.339 18.822 1.00 21.94 188 ASP B C 1
ATOM 3206 O O . ASP B 1 189 ? 106.969 113.102 18.747 1.00 23.13 188 ASP B O 1
ATOM 3211 N N . MET B 1 190 ? 105.756 111.425 17.876 1.00 21.51 189 MET B N 1
ATOM 3212 C CA A MET B 1 190 ? 106.492 111.347 16.596 0.70 23.14 189 MET B CA 1
ATOM 3213 C CA B MET B 1 190 ? 106.490 111.352 16.599 0.30 21.62 189 MET B CA 1
ATOM 3214 C C . MET B 1 190 ? 105.834 112.152 15.478 1.00 22.70 189 MET B C 1
ATOM 3215 O O . MET B 1 190 ? 106.343 112.174 14.394 1.00 23.24 189 MET B O 1
ATOM 3224 N N . THR B 1 191 ? 104.712 112.848 15.698 1.00 22.27 190 THR B N 1
ATOM 3225 C CA . THR B 1 191 ? 104.063 113.631 14.630 1.00 22.57 190 THR B CA 1
ATOM 3226 C C . THR B 1 191 ? 103.989 115.115 15.022 1.00 24.04 190 THR B C 1
ATOM 3227 O O . THR B 1 191 ? 103.127 115.860 14.558 1.00 24.37 190 THR B O 1
ATOM 3231 N N . ARG B 1 192 ? 104.899 115.573 15.890 1.00 24.75 191 ARG B N 1
ATOM 3232 C CA . ARG B 1 192 ? 104.842 116.948 16.353 1.00 27.75 191 ARG B CA 1
ATOM 3233 C C . ARG B 1 192 ? 105.315 117.931 15.281 1.00 27.25 191 ARG B C 1
ATOM 3234 O O . ARG B 1 192 ? 105.171 119.134 15.466 1.00 26.93 191 ARG B O 1
ATOM 3242 N N . GLY B 1 193 ? 105.895 117.431 14.208 1.00 26.70 192 GLY B N 1
ATOM 3243 C CA . GLY B 1 193 ? 106.364 118.313 13.123 1.00 28.99 192 GLY B CA 1
ATOM 3244 C C . GLY B 1 193 ? 105.462 118.370 11.925 1.00 30.07 192 GLY B C 1
ATOM 3245 O O . GLY B 1 193 ? 105.924 118.700 10.815 1.00 30.11 192 GLY B O 1
ATOM 3246 N N . VAL B 1 194 ? 104.198 117.953 12.068 1.00 29.86 193 VAL B N 1
ATOM 3247 C CA . VAL B 1 194 ? 103.321 117.973 10.849 1.00 30.51 193 VAL B CA 1
ATOM 3248 C C . VAL B 1 194 ? 102.816 119.400 10.699 1.00 31.33 193 VAL B C 1
ATOM 3249 O O . VAL B 1 194 ? 102.281 119.901 11.656 1.00 31.00 193 VAL B O 1
ATOM 3253 N N . PRO B 1 195 ? 102.966 120.051 9.511 1.00 34.02 194 PRO B N 1
ATOM 3254 C CA . PRO B 1 195 ? 102.495 121.425 9.400 1.00 36.10 194 PRO B CA 1
ATOM 3255 C C . PRO B 1 195 ? 100.980 121.557 9.582 1.00 37.53 194 PRO B C 1
ATOM 3256 O O . PRO B 1 195 ? 100.208 120.624 9.284 1.00 37.91 194 PRO B O 1
ATOM 3260 N N . GLU B 1 196 ? 100.561 122.695 10.098 1.00 39.84 195 GLU B N 1
ATOM 3261 C CA . GLU B 1 196 ? 99.152 122.981 10.325 1.00 41.34 195 GLU B CA 1
ATOM 3262 C C . GLU B 1 196 ? 98.266 122.714 9.080 1.00 40.95 195 GLU B C 1
ATOM 3263 O O . GLU B 1 196 ? 97.202 122.080 9.211 1.00 39.92 195 GLU B O 1
ATOM 3269 N N . ASN B 1 197 ? 98.695 123.185 7.897 1.00 39.02 196 ASN B N 1
ATOM 3270 C CA . ASN B 1 197 ? 97.890 123.017 6.662 1.00 38.00 196 ASN B CA 1
ATOM 3271 C C . ASN B 1 197 ? 97.700 121.520 6.327 1.00 35.56 196 ASN B C 1
ATOM 3272 O O . ASN B 1 197 ? 96.616 121.102 5.868 1.00 36.24 196 ASN B O 1
ATOM 3277 N N . VAL B 1 198 ? 98.733 120.716 6.574 1.00 35.63 197 VAL B N 1
ATOM 3278 C CA . VAL B 1 198 ? 98.684 119.299 6.334 1.00 33.28 197 VAL B CA 1
ATOM 3279 C C . VAL B 1 198 ? 97.726 118.589 7.357 1.00 32.13 197 VAL B C 1
ATOM 3280 O O . VAL B 1 198 ? 96.954 117.685 6.980 1.00 29.84 197 VAL B O 1
ATOM 3284 N N . TRP B 1 199 ? 97.784 119.000 8.628 1.00 31.53 198 TRP B N 1
ATOM 3285 C CA . TRP B 1 199 ? 96.845 118.496 9.633 1.00 32.11 198 TRP B CA 1
ATOM 3286 C C . TRP B 1 199 ? 95.416 118.779 9.245 1.00 31.86 198 TRP B C 1
ATOM 3287 O O . TRP B 1 199 ? 94.588 117.908 9.393 1.00 28.87 198 TRP B O 1
ATOM 3298 N N . GLN B 1 200 ? 95.115 119.971 8.735 1.00 31.27 199 GLN B N 1
ATOM 3299 C CA . GLN B 1 200 ? 93.753 120.326 8.329 1.00 32.43 199 GLN B CA 1
ATOM 3300 C C . GLN B 1 200 ? 93.249 119.405 7.240 1.00 28.99 199 GLN B C 1
ATOM 3301 O O . GLN B 1 200 ? 92.114 118.945 7.314 1.00 29.16 199 GLN B O 1
ATOM 3307 N N . ILE B 1 201 ? 94.085 119.112 6.270 1.00 27.53 200 ILE B N 1
ATOM 3308 C CA . ILE B 1 201 ? 93.706 118.232 5.182 1.00 27.25 200 ILE B CA 1
ATOM 3309 C C . ILE B 1 201 ? 93.440 116.819 5.757 1.00 25.28 200 ILE B C 1
ATOM 3310 O O . ILE B 1 201 ? 92.417 116.192 5.434 1.00 23.90 200 ILE B O 1
ATOM 3315 N N . MET B 1 202 ? 94.365 116.328 6.595 1.00 23.97 201 MET B N 1
ATOM 3316 C CA . MET B 1 202 ? 94.167 115.034 7.215 1.00 23.60 201 MET B CA 1
ATOM 3317 C C . MET B 1 202 ? 92.840 114.940 8.017 1.00 21.94 201 MET B C 1
ATOM 3318 O O . MET B 1 202 ? 92.074 113.978 7.847 1.00 20.28 201 MET B O 1
ATOM 3323 N N . ILE B 1 203 ? 92.591 115.906 8.856 1.00 22.92 202 ILE B N 1
ATOM 3324 C CA . ILE B 1 203 ? 91.401 115.919 9.702 1.00 24.03 202 ILE B CA 1
ATOM 3325 C C . ILE B 1 203 ? 90.134 115.937 8.824 1.00 23.61 202 ILE B C 1
ATOM 3326 O O . ILE B 1 203 ? 89.144 115.259 9.175 1.00 21.61 202 ILE B O 1
ATOM 3331 N N . SER B 1 204 ? 90.186 116.614 7.674 1.00 22.82 203 SER B N 1
ATOM 3332 C CA . SER B 1 204 ? 89.029 116.652 6.767 1.00 23.03 203 SER B CA 1
ATOM 3333 C C . SER B 1 204 ? 88.682 115.294 6.205 1.00 21.32 203 SER B C 1
ATOM 3334 O O . SER B 1 204 ? 87.539 115.106 5.757 1.00 22.72 203 SER B O 1
ATOM 3337 N N . LYS B 1 205 ? 89.593 114.316 6.244 1.00 19.34 204 LYS B N 1
ATOM 3338 C CA . LYS B 1 205 ? 89.365 112.973 5.721 1.00 18.54 204 LYS B CA 1
ATOM 3339 C C . LYS B 1 205 ? 88.840 111.996 6.812 1.00 16.31 204 LYS B C 1
ATOM 3340 O O . LYS B 1 205 ? 88.593 110.860 6.522 1.00 16.16 204 LYS B O 1
ATOM 3346 N N . ILE B 1 206 ? 88.734 112.480 8.038 1.00 15.51 205 ILE B N 1
ATOM 3347 C CA . ILE B 1 206 ? 88.358 111.633 9.195 1.00 14.57 205 ILE B CA 1
ATOM 3348 C C . ILE B 1 206 ? 86.919 111.929 9.616 1.00 14.43 205 ILE B C 1
ATOM 3349 O O . ILE B 1 206 ? 86.609 112.974 10.169 1.00 15.25 205 ILE B O 1
ATOM 3354 N N . PRO B 1 207 ? 85.997 110.959 9.400 1.00 13.66 206 PRO B N 1
ATOM 3355 C CA . PRO B 1 207 ? 84.625 111.217 9.863 1.00 14.28 206 PRO B CA 1
ATOM 3356 C C . PRO B 1 207 ? 84.505 111.593 11.336 1.00 14.51 206 PRO B C 1
ATOM 3357 O O . PRO B 1 207 ? 83.704 112.470 11.673 1.00 15.61 206 PRO B O 1
ATOM 3361 N N . ALA B 1 208 ? 85.304 110.956 12.192 1.00 14.12 207 ALA B N 1
ATOM 3362 C CA . ALA B 1 208 ? 85.286 111.300 13.625 1.00 14.66 207 ALA B CA 1
ATOM 3363 C C . ALA B 1 208 ? 85.660 112.743 13.917 1.00 15.89 207 ALA B C 1
ATOM 3364 O O . ALA B 1 208 ? 85.232 113.265 14.914 1.00 16.96 207 ALA B O 1
ATOM 3366 N N . GLY B 1 209 ? 86.432 113.367 13.023 1.00 16.04 208 GLY B N 1
ATOM 3367 C CA . GLY B 1 209 ? 86.758 114.776 13.130 1.00 17.18 208 GLY B CA 1
ATOM 3368 C C . GLY B 1 209 ? 87.953 115.110 14.049 1.00 17.59 208 GLY B C 1
ATOM 3369 O O . GLY B 1 209 ? 88.146 116.290 14.361 1.00 18.69 208 GLY B O 1
ATOM 3370 N N . TYR B 1 210 ? 88.701 114.096 14.460 1.00 16.85 209 TYR B N 1
ATOM 3371 C CA . TYR B 1 210 ? 89.901 114.276 15.277 1.00 17.13 209 TYR B CA 1
ATOM 3372 C C . TYR B 1 210 ? 90.858 113.167 14.992 1.00 15.80 209 TYR B C 1
ATOM 3373 O O . TYR B 1 210 ? 90.493 112.085 14.556 1.00 15.20 209 TYR B O 1
ATOM 3382 N N . ALA B 1 211 ? 92.150 113.438 15.220 1.00 15.71 210 ALA B N 1
ATOM 3383 C CA . ALA B 1 211 ? 93.204 112.485 15.098 1.00 14.97 210 ALA B CA 1
ATOM 3384 C C . ALA B 1 211 ? 93.227 111.613 16.359 1.00 14.68 210 ALA B C 1
ATOM 3385 O O . ALA B 1 211 ? 93.060 112.126 17.464 1.00 15.74 210 ALA B O 1
ATOM 3387 N N . GLY B 1 212 ? 93.451 110.340 16.180 1.00 14.52 211 GLY B N 1
ATOM 3388 C CA . GLY B 1 212 ? 93.508 109.390 17.300 1.00 14.91 211 GLY B CA 1
ATOM 3389 C C . GLY B 1 212 ? 94.789 109.519 18.137 1.00 15.07 211 GLY B C 1
ATOM 3390 O O . GLY B 1 212 ? 95.642 110.354 17.836 1.00 14.87 211 GLY B O 1
ATOM 3391 N N . GLU B 1 213 ? 94.869 108.751 19.208 1.00 15.86 212 GLU B N 1
ATOM 3392 C CA . GLU B 1 213 ? 96.062 108.709 20.089 1.00 16.65 212 GLU B CA 1
ATOM 3393 C C . GLU B 1 213 ? 96.674 107.315 20.003 1.00 14.83 212 GLU B C 1
ATOM 3394 O O . GLU B 1 213 ? 96.043 106.345 19.615 1.00 14.03 212 GLU B O 1
ATOM 3400 N N . ALA B 1 214 ? 97.941 107.197 20.398 1.00 14.10 213 ALA B N 1
ATOM 3401 C CA . ALA B 1 214 ? 98.597 105.925 20.375 1.00 13.64 213 ALA B CA 1
ATOM 3402 C C . ALA B 1 214 ? 97.834 104.873 21.187 1.00 13.45 213 ALA B C 1
ATOM 3403 O O . ALA B 1 214 ? 97.775 103.714 20.750 1.00 12.97 213 ALA B O 1
ATOM 3405 N N . LYS B 1 215 ? 97.274 105.278 22.296 1.00 14.75 214 LYS B N 1
ATOM 3406 C CA . LYS B 1 215 ? 96.489 104.322 23.117 1.00 16.19 214 LYS B CA 1
ATOM 3407 C C . LYS B 1 215 ? 95.258 103.767 22.408 1.00 15.00 214 LYS B C 1
ATOM 3408 O O . LYS B 1 215 ? 94.827 102.666 22.739 1.00 13.72 214 LYS B O 1
ATOM 3414 N N . ASP B 1 216 ? 94.731 104.470 21.396 1.00 14.14 215 ASP B N 1
ATOM 3415 C CA . ASP B 1 216 ? 93.615 103.873 20.625 1.00 13.80 215 ASP B CA 1
ATOM 3416 C C . ASP B 1 216 ? 94.068 102.624 19.903 1.00 12.85 215 ASP B C 1
ATOM 3417 O O . ASP B 1 216 ? 93.361 101.592 19.868 1.00 12.70 215 ASP B O 1
ATOM 3422 N N . VAL B 1 217 ? 95.264 102.664 19.298 1.00 12.14 216 VAL B N 1
ATOM 3423 C CA . VAL B 1 217 ? 95.836 101.516 18.691 1.00 12.27 216 VAL B CA 1
ATOM 3424 C C . VAL B 1 217 ? 96.056 100.422 19.757 1.00 11.82 216 VAL B C 1
ATOM 3425 O O . VAL B 1 217 ? 95.769 99.251 19.564 1.00 11.56 216 VAL B O 1
ATOM 3429 N N . GLY B 1 218 ? 96.600 100.846 20.896 1.00 11.83 217 GLY B N 1
ATOM 3430 C CA . GLY B 1 218 ? 96.891 99.933 21.985 1.00 12.48 217 GLY B CA 1
ATOM 3431 C C . GLY B 1 218 ? 95.662 99.165 22.487 1.00 12.65 217 GLY B C 1
ATOM 3432 O O . GLY B 1 218 ? 95.774 97.975 22.808 1.00 12.20 217 GLY B O 1
ATOM 3433 N N . GLU B 1 219 ? 94.532 99.840 22.589 1.00 12.56 218 GLU B N 1
ATOM 3434 C CA . GLU B 1 219 ? 93.314 99.127 23.029 1.00 13.00 218 GLU B CA 1
ATOM 3435 C C . GLU B 1 219 ? 92.954 97.997 22.088 1.00 11.98 218 GLU B C 1
ATOM 3436 O O . GLU B 1 219 ? 92.532 96.910 22.531 1.00 11.75 218 GLU B O 1
ATOM 3442 N N . CYS B 1 220 ? 93.051 98.226 20.775 1.00 11.70 219 CYS B N 1
ATOM 3443 C CA . CYS B 1 220 ? 92.758 97.169 19.828 1.00 11.70 219 CYS B CA 1
ATOM 3444 C C . CYS B 1 220 ? 93.773 96.016 19.922 1.00 10.79 219 CYS B C 1
ATOM 3445 O O . CYS B 1 220 ? 93.423 94.833 19.879 1.00 10.74 219 CYS B O 1
ATOM 3448 N N . VAL B 1 221 ? 95.047 96.373 20.088 1.00 10.89 220 VAL B N 1
ATOM 3449 C CA . VAL B 1 221 ? 96.077 95.335 20.282 1.00 10.64 220 VAL B CA 1
ATOM 3450 C C . VAL B 1 221 ? 95.722 94.462 21.498 1.00 10.84 220 VAL B C 1
ATOM 3451 O O . VAL B 1 221 ? 95.800 93.237 21.467 1.00 10.86 220 VAL B O 1
ATOM 3455 N N . ALA B 1 222 ? 95.392 95.111 22.602 1.00 10.81 221 ALA B N 1
ATOM 3456 C CA . ALA B 1 222 ? 95.144 94.417 23.862 1.00 11.55 221 ALA B CA 1
ATOM 3457 C C . ALA B 1 222 ? 93.925 93.490 23.720 1.00 11.48 221 ALA B C 1
ATOM 3458 O O . ALA B 1 222 ? 93.940 92.369 24.227 1.00 12.29 221 ALA B O 1
ATOM 3460 N N . PHE B 1 223 ? 92.884 93.931 23.027 1.00 11.21 222 PHE B N 1
ATOM 3461 C CA . PHE B 1 223 ? 91.755 93.029 22.739 1.00 11.41 222 PHE B CA 1
ATOM 3462 C C . PHE B 1 223 ? 92.193 91.854 21.920 1.00 10.85 222 PHE B C 1
ATOM 3463 O O . PHE B 1 223 ? 91.887 90.708 22.266 1.00 11.59 222 PHE B O 1
ATOM 3471 N N . LEU B 1 224 ? 92.885 92.079 20.807 1.00 10.48 223 LEU B N 1
ATOM 3472 C CA . LEU B 1 224 ? 93.310 90.950 19.981 1.00 10.22 223 LEU B CA 1
ATOM 3473 C C . LEU B 1 224 ? 94.207 89.963 20.738 1.00 10.51 223 LEU B C 1
ATOM 3474 O O . LEU B 1 224 ? 94.140 88.740 20.528 1.00 10.82 223 LEU B O 1
ATOM 3479 N N . ALA B 1 225 ? 95.008 90.505 21.670 1.00 10.60 224 ALA B N 1
ATOM 3480 C CA . ALA B 1 225 ? 95.898 89.652 22.489 1.00 11.18 224 ALA B CA 1
ATOM 3481 C C . ALA B 1 225 ? 95.203 88.836 23.520 1.00 12.61 224 ALA B C 1
ATOM 3482 O O . ALA B 1 225 ? 95.800 87.907 24.111 1.00 13.26 224 ALA B O 1
ATOM 3484 N N . SER B 1 226 ? 93.967 89.208 23.849 1.00 12.60 225 SER B N 1
ATOM 3485 C CA . SER B 1 226 ? 93.216 88.567 24.918 1.00 13.56 225 SER B CA 1
ATOM 3486 C C . SER B 1 226 ? 92.625 87.221 24.535 1.00 13.87 225 SER B C 1
ATOM 3487 O O . SER B 1 226 ? 92.467 86.896 23.350 1.00 13.16 225 SER B O 1
ATOM 3490 N N . ASP B 1 227 ? 92.260 86.453 25.561 1.00 15.46 226 ASP B N 1
ATOM 3491 C CA . ASP B 1 227 ? 91.637 85.127 25.299 1.00 17.39 226 ASP B CA 1
ATOM 3492 C C . ASP B 1 227 ? 90.311 85.265 24.594 1.00 16.91 226 ASP B C 1
ATOM 3493 O O . ASP B 1 227 ? 89.924 84.379 23.789 1.00 17.14 226 ASP B O 1
ATOM 3498 N N . GLY B 1 228 ? 89.597 86.357 24.842 1.00 15.95 227 GLY B N 1
ATOM 3499 C CA . GLY B 1 228 ? 88.338 86.653 24.186 1.00 15.91 227 GLY B CA 1
ATOM 3500 C C . GLY B 1 228 ? 88.362 86.778 22.693 1.00 14.96 227 GLY B C 1
ATOM 3501 O O . GLY B 1 228 ? 87.323 86.651 22.062 1.00 15.99 227 GLY B O 1
ATOM 3502 N N . ALA B 1 229 ? 89.524 87.071 22.110 1.00 12.82 228 ALA B N 1
ATOM 3503 C CA . ALA B 1 229 ? 89.700 87.212 20.698 1.00 12.10 228 ALA B CA 1
ATOM 3504 C C . ALA B 1 229 ? 90.290 85.964 20.043 1.00 11.73 228 ALA B C 1
ATOM 3505 O O . ALA B 1 229 ? 90.828 86.041 18.927 1.00 11.23 228 ALA B O 1
ATOM 3507 N N . ARG B 1 230 ? 90.123 84.807 20.678 1.00 12.31 229 ARG B N 1
ATOM 3508 C CA . ARG B 1 230 ? 90.696 83.566 20.162 1.00 12.82 229 ARG B CA 1
ATOM 3509 C C . ARG B 1 230 ? 90.211 83.181 18.738 1.00 12.19 229 ARG B C 1
ATOM 3510 O O . ARG B 1 230 ? 90.924 82.470 18.031 1.00 12.40 229 ARG B O 1
ATOM 3518 N N . TYR B 1 231 ? 89.020 83.661 18.378 1.00 11.30 230 TYR B N 1
ATOM 3519 C CA . TYR B 1 231 ? 88.403 83.271 17.095 1.00 11.50 230 TYR B CA 1
ATOM 3520 C C . TYR B 1 231 ? 88.524 84.358 16.047 1.00 11.31 230 TYR B C 1
ATOM 3521 O O . TYR B 1 231 ? 87.882 84.237 14.979 1.00 11.27 230 TYR B O 1
ATOM 3530 N N . ILE B 1 232 ? 89.303 85.429 16.300 1.00 10.93 231 ILE B N 1
ATOM 3531 C CA . ILE B 1 232 ? 89.579 86.423 15.288 1.00 10.70 231 ILE B CA 1
ATOM 3532 C C . ILE B 1 232 ? 90.961 86.115 14.735 1.00 10.47 231 ILE B C 1
ATOM 3533 O O . ILE B 1 232 ? 91.962 86.113 15.491 1.00 10.22 231 ILE B O 1
ATOM 3538 N N . ASN B 1 233 ? 91.071 85.817 13.438 1.00 10.02 232 ASN B N 1
ATOM 3539 C CA . ASN B 1 233 ? 92.324 85.373 12.875 1.00 9.88 232 ASN B CA 1
ATOM 3540 C C . ASN B 1 233 ? 92.411 85.787 11.427 1.00 9.82 232 ASN B C 1
ATOM 3541 O O . ASN B 1 233 ? 91.410 85.632 10.686 1.00 10.15 232 ASN B O 1
ATOM 3546 N N . GLY B 1 234 ? 93.551 86.338 11.023 1.00 9.36 233 GLY B N 1
ATOM 3547 C CA . GLY B 1 234 ? 93.770 86.767 9.649 1.00 9.73 233 GLY B CA 1
ATOM 3548 C C . GLY B 1 234 ? 93.128 88.104 9.288 1.00 10.11 233 GLY B C 1
ATOM 3549 O O . GLY B 1 234 ? 93.008 88.407 8.086 1.00 10.81 233 GLY B O 1
ATOM 3550 N N . GLU B 1 235 ? 92.677 88.851 10.282 1.00 10.31 234 GLU B N 1
ATOM 3551 C CA . GLU B 1 235 ? 91.935 90.094 10.039 1.00 11.36 234 GLU B CA 1
ATOM 3552 C C . GLU B 1 235 ? 92.862 91.287 9.896 1.00 11.91 234 GLU B C 1
ATOM 3553 O O . GLU B 1 235 ? 93.972 91.290 10.399 1.00 12.55 234 GLU B O 1
ATOM 3559 N N . VAL B 1 236 ? 92.354 92.308 9.202 1.00 11.79 235 VAL B N 1
ATOM 3560 C CA . VAL B 1 236 ? 93.024 93.579 9.043 1.00 11.57 235 VAL B CA 1
ATOM 3561 C C . VAL B 1 236 ? 92.056 94.616 9.568 1.00 11.96 235 VAL B C 1
ATOM 3562 O O . VAL B 1 236 ? 90.992 94.809 8.962 1.00 13.92 235 VAL B O 1
ATOM 3566 N N . ILE B 1 237 ? 92.316 95.186 10.720 1.00 11.20 236 ILE B N 1
ATOM 3567 C CA . ILE B 1 237 ? 91.374 96.084 11.394 1.00 11.20 236 ILE B CA 1
ATOM 3568 C C . ILE B 1 237 ? 91.903 97.517 11.342 1.00 11.53 236 ILE B C 1
ATOM 3569 O O . ILE B 1 237 ? 93.006 97.775 11.800 1.00 12.09 236 ILE B O 1
ATOM 3574 N N . ASN B 1 238 ? 91.128 98.415 10.758 1.00 11.01 237 ASN B N 1
ATOM 3575 C CA . ASN B 1 238 ? 91.501 99.850 10.748 1.00 11.00 237 ASN B CA 1
ATOM 3576 C C . ASN B 1 238 ? 91.117 100.488 12.072 1.00 10.87 237 ASN B C 1
ATOM 3577 O O . ASN B 1 238 ? 90.001 100.285 12.602 1.00 10.87 237 ASN B O 1
ATOM 3582 N N . VAL B 1 239 ? 92.061 101.233 12.639 1.00 10.35 238 VAL B N 1
ATOM 3583 C CA . VAL B 1 239 ? 91.833 102.022 13.832 1.00 10.63 238 VAL B CA 1
ATOM 3584 C C . VAL B 1 239 ? 92.064 103.492 13.423 1.00 10.48 238 VAL B C 1
ATOM 3585 O O . VAL B 1 239 ? 93.161 104.041 13.542 1.00 10.90 238 VAL B O 1
ATOM 3589 N N . GLY B 1 240 ? 91.015 104.087 12.848 1.00 10.07 239 GLY B N 1
ATOM 3590 C CA . GLY B 1 240 ? 91.137 105.337 12.139 1.00 9.99 239 GLY B CA 1
ATOM 3591 C C . GLY B 1 240 ? 89.975 106.278 12.151 1.00 10.38 239 GLY B C 1
ATOM 3592 O O . GLY B 1 240 ? 89.939 107.243 11.352 1.00 10.77 239 GLY B O 1
ATOM 3593 N N . GLY B 1 241 ? 88.948 106.073 12.984 1.00 10.26 240 GLY B N 1
ATOM 3594 C CA . GLY B 1 241 ? 87.855 106.997 13.029 1.00 11.00 240 GLY B CA 1
ATOM 3595 C C . GLY B 1 241 ? 87.048 107.135 11.734 1.00 11.09 240 GLY B C 1
ATOM 3596 O O . GLY B 1 241 ? 86.375 108.135 11.564 1.00 11.60 240 GLY B O 1
ATOM 3597 N N . GLY B 1 242 ? 87.099 106.077 10.937 1.00 11.09 241 GLY B N 1
ATOM 3598 C CA . GLY B 1 242 ? 86.413 106.067 9.652 1.00 11.52 241 GLY B CA 1
ATOM 3599 C C . GLY B 1 242 ? 87.251 106.550 8.480 1.00 12.21 241 GLY B C 1
ATOM 3600 O O . GLY B 1 242 ? 86.708 106.643 7.347 1.00 13.03 241 GLY B O 1
ATOM 3601 N N . MET B 1 243 ? 88.485 106.961 8.708 1.00 12.37 242 MET B N 1
ATOM 3602 C CA . MET B 1 243 ? 89.264 107.625 7.658 1.00 13.26 242 MET B CA 1
ATOM 3603 C C . MET B 1 243 ? 89.578 106.655 6.483 1.00 13.22 242 MET B C 1
ATOM 3604 O O . MET B 1 243 ? 89.996 105.520 6.695 1.00 12.87 242 MET B O 1
ATOM 3609 N N . VAL B 1 244 ? 89.357 107.154 5.273 1.00 14.94 243 VAL B N 1
ATOM 3610 C CA . VAL B 1 244 ? 89.755 106.424 4.050 1.00 16.08 243 VAL B CA 1
ATOM 3611 C C . VAL B 1 244 ? 90.868 107.262 3.372 1.00 15.63 243 VAL B C 1
ATOM 3612 O O . VAL B 1 244 ? 90.703 108.441 3.144 1.00 16.43 243 VAL B O 1
ATOM 3616 N N . LEU B 1 245 ? 92.027 106.626 3.200 1.00 15.92 244 LEU B N 1
ATOM 3617 C CA . LEU B 1 245 ? 93.217 107.359 2.755 1.00 15.87 244 LEU B CA 1
ATOM 3618 C C . LEU B 1 245 ? 93.155 107.503 1.254 1.00 16.55 244 LEU B C 1
ATOM 3619 O O . LEU B 1 245 ? 92.761 106.541 0.540 1.00 17.53 244 LEU B O 1
ATOM 3625 N N . SER C 1 1 ? 87.138 95.727 -33.595 1.00 51.17 0 SER C N 1
ATOM 3626 C CA . SER C 1 1 ? 85.794 95.827 -34.248 1.00 50.29 0 SER C CA 1
ATOM 3627 C C . SER C 1 1 ? 84.933 94.609 -33.881 1.00 45.31 0 SER C C 1
ATOM 3628 O O . SER C 1 1 ? 85.424 93.483 -33.804 1.00 47.13 0 SER C O 1
ATOM 3631 N N . MET C 1 2 ? 83.651 94.849 -33.637 1.00 39.62 1 MET C N 1
ATOM 3632 C CA . MET C 1 2 ? 82.636 93.827 -33.661 1.00 32.82 1 MET C CA 1
ATOM 3633 C C . MET C 1 2 ? 82.862 92.668 -32.659 1.00 28.08 1 MET C C 1
ATOM 3634 O O . MET C 1 2 ? 82.509 91.521 -32.941 1.00 26.06 1 MET C O 1
ATOM 3639 N N . ALA C 1 3 ? 83.311 93.007 -31.444 1.00 24.57 2 ALA C N 1
ATOM 3640 C CA . ALA C 1 3 ? 83.478 92.011 -30.402 1.00 22.85 2 ALA C CA 1
ATOM 3641 C C . ALA C 1 3 ? 82.148 91.326 -30.014 1.00 22.04 2 ALA C C 1
ATOM 3642 O O . ALA C 1 3 ? 82.162 90.244 -29.460 1.00 23.55 2 ALA C O 1
ATOM 3644 N N . LEU C 1 4 ? 81.014 91.984 -30.228 1.00 18.62 3 LEU C N 1
ATOM 3645 C CA . LEU C 1 4 ? 79.730 91.475 -29.778 1.00 17.55 3 LEU C CA 1
ATOM 3646 C C . LEU C 1 4 ? 78.779 91.240 -30.963 1.00 17.89 3 LEU C C 1
ATOM 3647 O O . LEU C 1 4 ? 77.548 91.214 -30.833 1.00 17.02 3 LEU C O 1
ATOM 3652 N N . ALA C 1 5 ? 79.350 91.043 -32.151 1.00 18.99 4 ALA C N 1
ATOM 3653 C CA . ALA C 1 5 ? 78.542 90.769 -33.305 1.00 19.83 4 ALA C CA 1
ATOM 3654 C C . ALA C 1 5 ? 77.668 89.511 -33.074 1.00 19.54 4 ALA C C 1
ATOM 3655 O O . ALA C 1 5 ? 78.149 88.533 -32.498 1.00 19.95 4 ALA C O 1
ATOM 3657 N N . SER C 1 6 ? 76.442 89.604 -33.480 1.00 19.42 5 SER C N 1
ATOM 3658 C CA . SER C 1 6 ? 75.387 88.594 -33.336 1.00 19.56 5 SER C CA 1
ATOM 3659 C C . SER C 1 6 ? 74.788 88.494 -31.955 1.00 18.40 5 SER C C 1
ATOM 3660 O O . SER C 1 6 ? 73.843 87.719 -31.801 1.00 18.63 5 SER C O 1
ATOM 3663 N N . LYS C 1 7 ? 75.253 89.259 -30.998 1.00 17.13 6 LYS C N 1
ATOM 3664 C CA . LYS C 1 7 ? 74.700 89.170 -29.652 1.00 17.05 6 LYS C CA 1
ATOM 3665 C C . LYS C 1 7 ? 73.580 90.167 -29.436 1.00 15.90 6 LYS C C 1
ATOM 3666 O O . LYS C 1 7 ? 73.528 91.214 -30.117 1.00 15.55 6 LYS C O 1
ATOM 3672 N N . THR C 1 8 ? 72.668 89.798 -28.539 1.00 14.42 7 THR C N 1
ATOM 3673 C CA . THR C 1 8 ? 71.577 90.683 -28.133 1.00 14.10 7 THR C CA 1
ATOM 3674 C C . THR C 1 8 ? 71.731 91.062 -26.664 1.00 13.07 7 THR C C 1
ATOM 3675 O O . THR C 1 8 ? 71.973 90.195 -25.793 1.00 12.05 7 THR C O 1
ATOM 3679 N N . ALA C 1 9 ? 71.584 92.360 -26.351 1.00 12.37 8 ALA C N 1
ATOM 3680 C CA . ALA C 1 9 ? 71.711 92.864 -24.998 1.00 11.87 8 ALA C CA 1
ATOM 3681 C C . ALA C 1 9 ? 70.490 93.623 -24.544 1.00 11.79 8 ALA C C 1
ATOM 3682 O O . ALA C 1 9 ? 69.970 94.413 -25.302 1.00 13.19 8 ALA C O 1
ATOM 3684 N N . ILE C 1 10 ? 70.098 93.438 -23.288 1.00 11.34 9 ILE C N 1
ATOM 3685 C CA . ILE C 1 10 ? 69.182 94.343 -22.598 1.00 11.38 9 ILE C CA 1
ATOM 3686 C C . ILE C 1 10 ? 70.015 95.237 -21.701 1.00 10.94 9 ILE C C 1
ATOM 3687 O O . ILE C 1 10 ? 70.792 94.711 -20.891 1.00 10.74 9 ILE C O 1
ATOM 3692 N N . VAL C 1 11 ? 69.841 96.534 -21.785 1.00 10.37 10 VAL C N 1
ATOM 3693 C CA . VAL C 1 11 ? 70.402 97.508 -20.835 1.00 10.08 10 VAL C CA 1
ATOM 3694 C C . VAL C 1 11 ? 69.232 98.189 -20.144 1.00 10.31 10 VAL C C 1
ATOM 3695 O O . VAL C 1 11 ? 68.490 98.918 -20.790 1.00 10.75 10 VAL C O 1
ATOM 3699 N N . THR C 1 12 ? 69.086 97.957 -18.856 1.00 10.42 11 THR C N 1
ATOM 3700 C CA . THR C 1 12 ? 68.074 98.684 -18.089 1.00 10.94 11 THR C CA 1
ATOM 3701 C C . THR C 1 12 ? 68.562 100.082 -17.709 1.00 11.48 11 THR C C 1
ATOM 3702 O O . THR C 1 12 ? 69.755 100.296 -17.539 1.00 11.68 11 THR C O 1
ATOM 3706 N N . GLY C 1 13 ? 67.643 101.027 -17.612 1.00 12.57 12 GLY C N 1
ATOM 3707 C CA . GLY C 1 13 ? 68.046 102.403 -17.266 1.00 13.56 12 GLY C CA 1
ATOM 3708 C C . GLY C 1 13 ? 68.897 103.050 -18.317 1.00 14.78 12 GLY C C 1
ATOM 3709 O O . GLY C 1 13 ? 69.799 103.803 -17.994 1.00 16.52 12 GLY C O 1
ATOM 3710 N N . ALA C 1 14 ? 68.672 102.729 -19.596 1.00 13.41 13 ALA C N 1
ATOM 3711 C CA . ALA C 1 14 ? 69.527 103.194 -20.654 1.00 13.93 13 ALA C CA 1
ATOM 3712 C C . ALA C 1 14 ? 69.035 104.361 -21.475 1.00 14.02 13 ALA C C 1
ATOM 3713 O O . ALA C 1 14 ? 69.611 104.677 -22.505 1.00 13.72 13 ALA C O 1
ATOM 3715 N N . ALA C 1 15 ? 67.979 105.049 -21.024 1.00 14.44 14 ALA C N 1
ATOM 3716 C CA . ALA C 1 15 ? 67.491 106.193 -21.751 1.00 15.39 14 ALA C CA 1
ATOM 3717 C C . ALA C 1 15 ? 68.472 107.349 -21.721 1.00 15.80 14 ALA C C 1
ATOM 3718 O O . ALA C 1 15 ? 68.486 108.157 -22.657 1.00 16.69 14 ALA C O 1
ATOM 3720 N N . ARG C 1 16 ? 69.226 107.484 -20.630 1.00 15.73 15 ARG C N 1
ATOM 3721 C CA . ARG C 1 16 ? 70.102 108.635 -20.395 1.00 16.32 15 ARG C CA 1
ATOM 3722 C C . ARG C 1 16 ? 71.341 108.212 -19.646 1.00 15.08 15 ARG C C 1
ATOM 3723 O O . ARG C 1 16 ? 71.435 107.084 -19.157 1.00 14.13 15 ARG C O 1
ATOM 3731 N N . GLY C 1 17 ? 72.291 109.147 -19.539 1.00 14.66 16 GLY C N 1
ATOM 3732 C CA . GLY C 1 17 ? 73.355 108.960 -18.592 1.00 14.01 16 GLY C CA 1
ATOM 3733 C C . GLY C 1 17 ? 74.271 107.766 -18.835 1.00 13.31 16 GLY C C 1
ATOM 3734 O O . GLY C 1 17 ? 74.572 107.447 -19.966 1.00 13.12 16 GLY C O 1
ATOM 3735 N N . ILE C 1 18 ? 74.732 107.186 -17.748 1.00 12.73 17 ILE C N 1
ATOM 3736 C CA . ILE C 1 18 ? 75.648 106.044 -17.844 1.00 12.40 17 ILE C CA 1
ATOM 3737 C C . ILE C 1 18 ? 75.046 104.902 -18.673 1.00 12.04 17 ILE C C 1
ATOM 3738 O O . ILE C 1 18 ? 75.738 104.347 -19.542 1.00 11.93 17 ILE C O 1
ATOM 3743 N N . GLY C 1 19 ? 73.758 104.626 -18.483 1.00 11.40 18 GLY C N 1
ATOM 3744 C CA . GLY C 1 19 ? 73.163 103.525 -19.233 1.00 11.27 18 GLY C CA 1
ATOM 3745 C C . GLY C 1 19 ? 73.139 103.740 -20.728 1.00 11.54 18 GLY C C 1
ATOM 3746 O O . GLY C 1 19 ? 73.374 102.807 -21.514 1.00 11.09 18 GLY C O 1
ATOM 3747 N N . PHE C 1 20 ? 72.898 104.974 -21.157 1.00 11.79 19 PHE C N 1
ATOM 3748 C CA . PHE C 1 20 ? 72.896 105.264 -22.585 1.00 12.48 19 PHE C CA 1
ATOM 3749 C C . PHE C 1 20 ? 74.331 105.116 -23.138 1.00 12.76 19 PHE C C 1
ATOM 3750 O O . PHE C 1 20 ? 74.511 104.590 -24.234 1.00 12.98 19 PHE C O 1
ATOM 3758 N N . GLY C 1 21 ? 75.351 105.556 -22.404 1.00 12.25 20 GLY C N 1
ATOM 3759 C CA . GLY C 1 21 ? 76.731 105.343 -22.856 1.00 12.32 20 GLY C CA 1
ATOM 3760 C C . GLY C 1 21 ? 77.084 103.883 -22.960 1.00 11.83 20 GLY C C 1
ATOM 3761 O O . GLY C 1 21 ? 77.812 103.473 -23.918 1.00 12.23 20 GLY C O 1
ATOM 3762 N N . ILE C 1 22 ? 76.577 103.073 -22.048 1.00 11.20 21 ILE C N 1
ATOM 3763 C CA . ILE C 1 22 ? 76.745 101.623 -22.159 1.00 10.98 21 ILE C CA 1
ATOM 3764 C C . ILE C 1 22 ? 76.116 101.107 -23.457 1.00 11.56 21 ILE C C 1
ATOM 3765 O O . ILE C 1 22 ? 76.743 100.354 -24.239 1.00 11.34 21 ILE C O 1
ATOM 3770 N N . ALA C 1 23 ? 74.851 101.509 -23.675 1.00 11.47 22 ALA C N 1
ATOM 3771 C CA . ALA C 1 23 ? 74.189 101.104 -24.887 1.00 12.27 22 ALA C CA 1
ATOM 3772 C C . ALA C 1 23 ? 74.941 101.509 -26.147 1.00 12.78 22 ALA C C 1
ATOM 3773 O O . ALA C 1 23 ? 75.027 100.733 -27.106 1.00 13.00 22 ALA C O 1
ATOM 3775 N N . GLN C 1 24 ? 75.496 102.735 -26.179 1.00 12.87 23 GLN C N 1
ATOM 3776 C CA . GLN C 1 24 ? 76.259 103.174 -27.324 1.00 13.86 23 GLN C CA 1
ATOM 3777 C C . GLN C 1 24 ? 77.462 102.251 -27.622 1.00 13.25 23 GLN C C 1
ATOM 3778 O O . GLN C 1 24 ? 77.747 101.949 -28.768 1.00 13.38 23 GLN C O 1
ATOM 3784 N N . VAL C 1 25 ? 78.210 101.908 -26.577 1.00 12.58 24 VAL C N 1
ATOM 3785 C CA . VAL C 1 25 ? 79.393 101.099 -26.803 1.00 12.55 24 VAL C CA 1
ATOM 3786 C C . VAL C 1 25 ? 78.986 99.663 -27.207 1.00 12.45 24 VAL C C 1
ATOM 3787 O O . VAL C 1 25 ? 79.621 99.076 -28.085 1.00 12.53 24 VAL C O 1
ATOM 3791 N N . LEU C 1 26 ? 77.967 99.086 -26.600 1.00 12.15 25 LEU C N 1
ATOM 3792 C CA . LEU C 1 26 ? 77.554 97.756 -26.998 1.00 12.48 25 LEU C CA 1
ATOM 3793 C C . LEU C 1 26 ? 77.122 97.725 -28.480 1.00 13.15 25 LEU C C 1
ATOM 3794 O O . LEU C 1 26 ? 77.480 96.794 -29.223 1.00 13.22 25 LEU C O 1
ATOM 3799 N N . ALA C 1 27 ? 76.377 98.750 -28.887 1.00 13.38 26 ALA C N 1
ATOM 3800 C CA . ALA C 1 27 ? 75.976 98.890 -30.280 1.00 14.32 26 ALA C CA 1
ATOM 3801 C C . ALA C 1 27 ? 77.170 99.081 -31.217 1.00 15.09 26 ALA C C 1
ATOM 3802 O O . ALA C 1 27 ? 77.229 98.505 -32.314 1.00 15.37 26 ALA C O 1
ATOM 3804 N N . ARG C 1 28 ? 78.165 99.853 -30.777 1.00 15.00 27 ARG C N 1
ATOM 3805 C CA . ARG C 1 28 ? 79.373 100.067 -31.571 1.00 15.76 27 ARG C CA 1
ATOM 3806 C C . ARG C 1 28 ? 80.073 98.721 -31.826 1.00 15.69 27 ARG C C 1
ATOM 3807 O O . ARG C 1 28 ? 80.612 98.487 -32.936 1.00 15.50 27 ARG C O 1
ATOM 3815 N N . GLU C 1 29 ? 80.044 97.837 -30.848 1.00 15.02 28 GLU C N 1
ATOM 3816 C CA . GLU C 1 29 ? 80.661 96.509 -30.943 1.00 15.69 28 GLU C CA 1
ATOM 3817 C C . GLU C 1 29 ? 79.765 95.450 -31.587 1.00 15.51 28 GLU C C 1
ATOM 3818 O O . GLU C 1 29 ? 80.123 94.268 -31.633 1.00 16.69 28 GLU C O 1
ATOM 3824 N N . GLY C 1 30 ? 78.621 95.872 -32.095 1.00 15.40 29 GLY C N 1
ATOM 3825 C CA . GLY C 1 30 ? 77.757 95.004 -32.897 1.00 15.94 29 GLY C CA 1
ATOM 3826 C C . GLY C 1 30 ? 76.596 94.326 -32.238 1.00 15.26 29 GLY C C 1
ATOM 3827 O O . GLY C 1 30 ? 75.892 93.600 -32.936 1.00 16.10 29 GLY C O 1
ATOM 3828 N N . ALA C 1 31 ? 76.322 94.644 -30.965 1.00 14.48 30 ALA C N 1
ATOM 3829 C CA . ALA C 1 31 ? 75.191 94.048 -30.281 1.00 14.35 30 ALA C CA 1
ATOM 3830 C C . ALA C 1 31 ? 73.909 94.717 -30.775 1.00 14.98 30 ALA C C 1
ATOM 3831 O O . ALA C 1 31 ? 73.904 95.951 -31.113 1.00 15.39 30 ALA C O 1
ATOM 3833 N N . ARG C 1 32 ? 72.836 93.936 -30.802 1.00 15.20 31 ARG C N 1
ATOM 3834 C CA . ARG C 1 32 ? 71.488 94.499 -30.899 1.00 16.25 31 ARG C CA 1
ATOM 3835 C C . ARG C 1 32 ? 71.031 94.889 -29.507 1.00 15.42 31 ARG C C 1
ATOM 3836 O O . ARG C 1 32 ? 71.200 94.100 -28.589 1.00 15.93 31 ARG C O 1
ATOM 3844 N N . VAL C 1 33 ? 70.545 96.089 -29.300 1.00 14.67 32 VAL C N 1
ATOM 3845 C CA . VAL C 1 33 ? 70.331 96.600 -27.946 1.00 13.96 32 VAL C CA 1
ATOM 3846 C C . VAL C 1 33 ? 68.870 96.905 -27.675 1.00 13.80 32 VAL C C 1
ATOM 3847 O O . VAL C 1 33 ? 68.222 97.621 -28.459 1.00 13.86 32 VAL C O 1
ATOM 3851 N N . ILE C 1 34 ? 68.367 96.364 -26.573 1.00 13.57 33 ILE C N 1
ATOM 3852 C CA . ILE C 1 34 ? 67.080 96.750 -26.009 1.00 14.18 33 ILE C CA 1
ATOM 3853 C C . ILE C 1 34 ? 67.351 97.783 -24.913 1.00 13.98 33 ILE C C 1
ATOM 3854 O O . ILE C 1 34 ? 68.054 97.495 -23.948 1.00 13.34 33 ILE C O 1
ATOM 3859 N N . ILE C 1 35 ? 66.806 98.994 -25.114 1.00 14.65 34 ILE C N 1
ATOM 3860 C CA . ILE C 1 35 ? 66.804 99.993 -24.040 1.00 15.50 34 ILE C CA 1
ATOM 3861 C C . ILE C 1 35 ? 65.545 99.745 -23.215 1.00 14.43 34 ILE C C 1
ATOM 3862 O O . ILE C 1 35 ? 64.452 99.916 -23.736 1.00 14.73 34 ILE C O 1
ATOM 3867 N N . ALA C 1 36 ? 65.693 99.339 -21.973 1.00 14.02 35 ALA C N 1
ATOM 3868 C CA . ALA C 1 36 ? 64.596 99.090 -21.081 1.00 14.71 35 ALA C CA 1
ATOM 3869 C C . ALA C 1 36 ? 64.559 100.196 -20.037 1.00 15.53 35 ALA C C 1
ATOM 3870 O O . ALA C 1 36 ? 65.532 100.400 -19.324 1.00 15.43 35 ALA C O 1
ATOM 3872 N N . ASP C 1 37 ? 63.492 100.980 -19.974 1.00 15.81 36 ASP C N 1
ATOM 3873 C CA . ASP C 1 37 ? 63.492 102.110 -19.048 1.00 17.03 36 ASP C CA 1
ATOM 3874 C C . ASP C 1 37 ? 62.034 102.505 -18.807 1.00 18.10 36 ASP C C 1
ATOM 3875 O O . ASP C 1 37 ? 61.166 102.174 -19.582 1.00 18.03 36 ASP C O 1
ATOM 3880 N N . ARG C 1 38 ? 61.819 103.222 -17.710 1.00 18.84 37 ARG C N 1
ATOM 3881 C CA . ARG C 1 38 ? 60.533 103.891 -17.473 1.00 21.39 37 ARG C CA 1
ATOM 3882 C C . ARG C 1 38 ? 60.461 105.232 -18.167 1.00 22.31 37 ARG C C 1
ATOM 3883 O O . ARG C 1 38 ? 59.379 105.708 -18.499 1.00 24.61 37 ARG C O 1
ATOM 3891 N N . ASP C 1 39 ? 61.607 105.867 -18.328 1.00 21.45 38 ASP C N 1
ATOM 3892 C CA . ASP C 1 39 ? 61.727 107.153 -18.968 1.00 22.21 38 ASP C CA 1
ATOM 3893 C C . ASP C 1 39 ? 61.357 107.055 -20.440 1.00 23.14 38 ASP C C 1
ATOM 3894 O O . ASP C 1 39 ? 62.039 106.357 -21.172 1.00 22.41 38 ASP C O 1
ATOM 3899 N N . ALA C 1 40 ? 60.353 107.817 -20.858 1.00 23.91 39 ALA C N 1
ATOM 3900 C CA . ALA C 1 40 ? 59.885 107.836 -22.249 1.00 24.73 39 ALA C CA 1
ATOM 3901 C C . ALA C 1 40 ? 60.952 108.332 -23.233 1.00 24.34 39 ALA C C 1
ATOM 3902 O O . ALA C 1 40 ? 60.839 108.069 -24.443 1.00 24.73 39 ALA C O 1
ATOM 3904 N N . HIS C 1 41 ? 61.989 109.020 -22.727 1.00 23.14 40 HIS C N 1
ATOM 3905 C CA . HIS C 1 41 ? 63.094 109.450 -23.552 1.00 22.55 40 HIS C CA 1
ATOM 3906 C C . HIS C 1 41 ? 63.830 108.220 -24.089 1.00 21.41 40 HIS C C 1
ATOM 3907 O O . HIS C 1 41 ? 64.679 108.339 -24.955 1.00 21.59 40 HIS C O 1
ATOM 3914 N N . GLY C 1 42 ? 63.509 107.051 -23.565 1.00 19.96 41 GLY C N 1
ATOM 3915 C CA . GLY C 1 42 ? 64.086 105.810 -24.073 1.00 19.36 41 GLY C CA 1
ATOM 3916 C C . GLY C 1 42 ? 63.850 105.629 -25.555 1.00 20.08 41 GLY C C 1
ATOM 3917 O O . GLY C 1 42 ? 64.693 105.038 -26.246 1.00 19.03 41 GLY C O 1
ATOM 3918 N N . GLU C 1 43 ? 62.725 106.089 -26.048 1.00 20.98 42 GLU C N 1
ATOM 3919 C CA . GLU C 1 43 ? 62.454 105.979 -27.491 1.00 21.72 42 GLU C CA 1
ATOM 3920 C C . GLU C 1 43 ? 63.454 106.796 -28.296 1.00 22.36 42 GLU C C 1
ATOM 3921 O O . GLU C 1 43 ? 64.000 106.332 -29.305 1.00 21.72 42 GLU C O 1
ATOM 3927 N N . ALA C 1 44 ? 63.700 108.035 -27.878 1.00 21.92 43 ALA C N 1
ATOM 3928 C CA . ALA C 1 44 ? 64.685 108.909 -28.538 1.00 21.87 43 ALA C CA 1
ATOM 3929 C C . ALA C 1 44 ? 66.091 108.295 -28.463 1.00 20.86 43 ALA C C 1
ATOM 3930 O O . ALA C 1 44 ? 66.875 108.397 -29.429 1.00 20.87 43 ALA C O 1
ATOM 3932 N N . ALA C 1 45 ? 66.416 107.663 -27.324 1.00 18.90 44 ALA C N 1
ATOM 3933 C CA . ALA C 1 45 ? 67.678 106.954 -27.130 1.00 18.40 44 ALA C CA 1
ATOM 3934 C C . ALA C 1 45 ? 67.806 105.816 -28.182 1.00 18.47 44 ALA C C 1
ATOM 3935 O O . ALA C 1 45 ? 68.817 105.712 -28.882 1.00 18.33 44 ALA C O 1
ATOM 3937 N N . ALA C 1 46 ? 66.767 105.001 -28.279 1.00 17.71 45 ALA C N 1
ATOM 3938 C CA . ALA C 1 46 ? 66.808 103.902 -29.262 1.00 17.62 45 ALA C CA 1
ATOM 3939 C C . ALA C 1 46 ? 66.875 104.440 -30.694 1.00 18.29 45 ALA C C 1
ATOM 3940 O O . ALA C 1 46 ? 67.620 103.912 -31.528 1.00 17.85 45 ALA C O 1
ATOM 3942 N N . ALA C 1 47 ? 66.142 105.507 -30.992 1.00 19.14 46 ALA C N 1
ATOM 3943 C CA . ALA C 1 47 ? 66.194 106.153 -32.301 1.00 20.61 46 ALA C CA 1
ATOM 3944 C C . ALA C 1 47 ? 67.574 106.684 -32.615 1.00 21.04 46 ALA C C 1
ATOM 3945 O O . ALA C 1 47 ? 68.032 106.589 -33.758 1.00 21.15 46 ALA C O 1
ATOM 3947 N N . SER C 1 48 ? 68.257 107.240 -31.623 1.00 20.85 47 SER C N 1
ATOM 3948 C CA . SER C 1 48 ? 69.631 107.755 -31.842 1.00 21.87 47 SER C CA 1
ATOM 3949 C C . SER C 1 48 ? 70.545 106.605 -32.210 1.00 20.88 47 SER C C 1
ATOM 3950 O O . SER C 1 48 ? 71.352 106.728 -33.140 1.00 22.63 47 SER C O 1
ATOM 3953 N N . LEU C 1 49 ? 70.415 105.477 -31.541 1.00 19.72 48 LEU C N 1
ATOM 3954 C CA . LEU C 1 49 ? 71.229 104.334 -31.888 1.00 19.28 48 LEU C CA 1
ATOM 3955 C C . LEU C 1 49 ? 70.939 103.838 -33.311 1.00 19.31 48 LEU C C 1
ATOM 3956 O O . LEU C 1 49 ? 71.867 103.487 -34.064 1.00 19.15 48 LEU C O 1
ATOM 3961 N N . ARG C 1 50 ? 69.667 103.787 -33.660 1.00 19.49 49 ARG C N 1
ATOM 3962 C CA . ARG C 1 50 ? 69.268 103.359 -35.018 1.00 20.50 49 ARG C CA 1
ATOM 3963 C C . ARG C 1 50 ? 69.813 104.293 -36.093 1.00 22.48 49 ARG C C 1
ATOM 3964 O O . ARG C 1 50 ? 70.279 103.852 -37.148 1.00 22.32 49 ARG C O 1
ATOM 3972 N N . GLU C 1 51 ? 69.756 105.592 -35.808 1.00 24.01 50 GLU C N 1
ATOM 3973 C CA . GLU C 1 51 ? 70.286 106.618 -36.738 1.00 27.26 50 GLU C CA 1
ATOM 3974 C C . GLU C 1 51 ? 71.781 106.443 -36.988 1.00 26.31 50 GLU C C 1
ATOM 3975 O O . GLU C 1 51 ? 72.245 106.732 -38.095 1.00 27.38 50 GLU C O 1
ATOM 3981 N N . SER C 1 52 ? 72.505 105.938 -36.007 1.00 24.72 51 SER C N 1
ATOM 3982 C CA . SER C 1 52 ? 73.914 105.634 -36.124 1.00 25.27 51 SER C CA 1
ATOM 3983 C C . SER C 1 52 ? 74.215 104.290 -36.851 1.00 25.36 51 SER C C 1
ATOM 3984 O O . SER C 1 52 ? 75.403 103.958 -37.038 1.00 25.55 51 SER C O 1
ATOM 3987 N N . GLY C 1 53 ? 73.188 103.500 -37.202 1.00 23.91 52 GLY C N 1
ATOM 3988 C CA . GLY C 1 53 ? 73.385 102.250 -37.878 1.00 23.03 52 GLY C CA 1
ATOM 3989 C C . GLY C 1 53 ? 73.187 100.982 -37.107 1.00 21.55 52 GLY C C 1
ATOM 3990 O O . GLY C 1 53 ? 73.427 99.913 -37.644 1.00 21.16 52 GLY C O 1
ATOM 3991 N N . ALA C 1 54 ? 72.814 101.110 -35.848 1.00 20.21 53 ALA C N 1
ATOM 3992 C CA . ALA C 1 54 ? 72.670 99.948 -34.981 1.00 19.46 53 ALA C CA 1
ATOM 3993 C C . ALA C 1 54 ? 71.230 99.452 -34.987 1.00 19.38 53 ALA C C 1
ATOM 3994 O O . ALA C 1 54 ? 70.307 100.184 -35.397 1.00 19.75 53 ALA C O 1
ATOM 3996 N N . GLN C 1 55 ? 71.045 98.222 -34.514 1.00 18.53 54 GLN C N 1
ATOM 3997 C CA . GLN C 1 55 ? 69.746 97.680 -34.201 1.00 18.85 54 GLN C CA 1
ATOM 3998 C C . GLN C 1 55 ? 69.429 97.960 -32.739 1.00 17.45 54 GLN C C 1
ATOM 3999 O O . GLN C 1 55 ? 70.149 97.536 -31.851 1.00 16.27 54 GLN C O 1
ATOM 4005 N N . ALA C 1 56 ? 68.354 98.701 -32.508 1.00 17.49 55 ALA C N 1
ATOM 4006 C CA . ALA C 1 56 ? 67.944 99.017 -31.163 1.00 16.57 55 ALA C CA 1
ATOM 4007 C C . ALA C 1 56 ? 66.459 99.241 -31.076 1.00 16.94 55 ALA C C 1
ATOM 4008 O O . ALA C 1 56 ? 65.826 99.720 -32.020 1.00 17.58 55 ALA C O 1
ATOM 4010 N N . LEU C 1 57 ? 65.936 98.891 -29.899 1.00 16.63 56 LEU C N 1
ATOM 4011 C CA . LEU C 1 57 ? 64.505 99.018 -29.619 1.00 17.72 56 LEU C CA 1
ATOM 4012 C C . LEU C 1 57 ? 64.314 99.483 -28.192 1.00 16.26 56 LEU C C 1
ATOM 4013 O O . LEU C 1 57 ? 65.016 99.037 -27.308 1.00 15.87 56 LEU C O 1
ATOM 4018 N N . PHE C 1 58 ? 63.327 100.351 -27.997 1.00 16.41 57 PHE C N 1
ATOM 4019 C CA . PHE C 1 58 ? 62.923 100.779 -26.617 1.00 16.17 57 PHE C CA 1
ATOM 4020 C C . PHE C 1 58 ? 61.754 99.922 -26.172 1.00 16.19 57 PHE C C 1
ATOM 4021 O O . PHE C 1 58 ? 60.765 99.789 -26.908 1.00 16.99 57 PHE C O 1
ATOM 4029 N N . ILE C 1 59 ? 61.858 99.401 -24.954 1.00 16.21 58 ILE C N 1
ATOM 4030 C CA . ILE C 1 59 ? 60.758 98.741 -24.263 1.00 16.98 58 ILE C CA 1
ATOM 4031 C C . ILE C 1 59 ? 60.565 99.415 -22.928 1.00 17.61 58 ILE C C 1
ATOM 4032 O O . ILE C 1 59 ? 61.434 99.384 -22.086 1.00 16.84 58 ILE C O 1
ATOM 4037 N N . SER C 1 60 ? 59.377 100.011 -22.757 1.00 19.44 59 SER C N 1
ATOM 4038 C CA . SER C 1 60 ? 58.998 100.665 -21.474 1.00 20.89 59 SER C CA 1
ATOM 4039 C C . SER C 1 60 ? 58.823 99.572 -20.397 1.00 21.56 59 SER C C 1
ATOM 4040 O O . SER C 1 60 ? 58.122 98.606 -20.618 1.00 24.69 59 SER C O 1
ATOM 4043 N N . CYS C 1 61 ? 59.457 99.706 -19.257 1.00 20.46 60 CYS C N 1
ATOM 4044 C CA . CYS C 1 61 ? 59.451 98.651 -18.222 1.00 21.24 60 CYS C CA 1
ATOM 4045 C C . CYS C 1 61 ? 59.746 99.337 -16.858 1.00 21.19 60 CYS C C 1
ATOM 4046 O O . CYS C 1 61 ? 60.686 100.092 -16.740 1.00 22.13 60 CYS C O 1
ATOM 4049 N N . ASN C 1 62 ? 58.942 98.993 -15.861 1.00 20.17 61 ASN C N 1
ATOM 4050 C CA . ASN C 1 62 ? 59.274 99.259 -14.467 1.00 19.60 61 ASN C CA 1
ATOM 4051 C C . ASN C 1 62 ? 59.785 97.963 -13.853 1.00 17.86 61 ASN C C 1
ATOM 4052 O O . ASN C 1 62 ? 58.997 97.048 -13.593 1.00 16.16 61 ASN C O 1
ATOM 4057 N N . ILE C 1 63 ? 61.107 97.890 -13.651 1.00 17.86 62 ILE C N 1
ATOM 4058 C CA . ILE C 1 63 ? 61.747 96.664 -13.226 1.00 17.36 62 ILE C CA 1
ATOM 4059 C C . ILE C 1 63 ? 61.397 96.229 -11.803 1.00 16.63 62 ILE C C 1
ATOM 4060 O O . ILE C 1 63 ? 61.682 95.092 -11.430 1.00 15.83 62 ILE C O 1
ATOM 4065 N N . ALA C 1 64 ? 60.723 97.085 -11.023 1.00 15.93 63 ALA C N 1
ATOM 4066 C CA . ALA C 1 64 ? 60.261 96.675 -9.721 1.00 16.38 63 ALA C CA 1
ATOM 4067 C C . ALA C 1 64 ? 59.109 95.699 -9.740 1.00 16.48 63 ALA C C 1
ATOM 4068 O O . ALA C 1 64 ? 58.756 95.115 -8.704 1.00 17.57 63 ALA C O 1
ATOM 4070 N N . GLU C 1 65 ? 58.422 95.567 -10.892 1.00 16.00 64 GLU C N 1
ATOM 4071 C CA A GLU C 1 65 ? 57.294 94.667 -11.014 0.70 16.75 64 GLU C CA 1
ATOM 4072 C CA B GLU C 1 65 ? 57.301 94.658 -11.010 0.30 15.94 64 GLU C CA 1
ATOM 4073 C C . GLU C 1 65 ? 57.697 93.419 -11.786 1.00 15.80 64 GLU C C 1
ATOM 4074 O O . GLU C 1 65 ? 58.021 93.532 -12.992 1.00 15.18 64 GLU C O 1
ATOM 4085 N N . LYS C 1 66 ? 57.597 92.262 -11.140 1.00 15.52 65 LYS C N 1
ATOM 4086 C CA . LYS C 1 66 ? 57.995 91.009 -11.770 1.00 15.29 65 LYS C CA 1
ATOM 4087 C C . LYS C 1 66 ? 57.315 90.745 -13.138 1.00 15.83 65 LYS C C 1
ATOM 4088 O O . LYS C 1 66 ? 57.946 90.321 -14.093 1.00 15.29 65 LYS C O 1
ATOM 4094 N N . THR C 1 67 ? 56.013 91.019 -13.216 1.00 16.41 66 THR C N 1
ATOM 4095 C CA . THR C 1 67 ? 55.276 90.780 -14.466 1.00 17.59 66 THR C CA 1
ATOM 4096 C C . THR C 1 67 ? 55.854 91.632 -15.586 1.00 16.90 66 THR C C 1
ATOM 4097 O O . THR C 1 67 ? 55.898 91.161 -16.729 1.00 17.26 66 THR C O 1
ATOM 4101 N N . GLN C 1 68 ? 56.245 92.880 -15.304 1.00 16.59 67 GLN C N 1
ATOM 4102 C CA . GLN C 1 68 ? 56.828 93.735 -16.326 1.00 16.95 67 GLN C CA 1
ATOM 4103 C C . GLN C 1 68 ? 58.216 93.215 -16.762 1.00 15.02 67 GLN C C 1
ATOM 4104 O O . GLN C 1 68 ? 58.559 93.281 -17.937 1.00 15.21 67 GLN C O 1
ATOM 4110 N N . VAL C 1 69 ? 59.006 92.712 -15.819 1.00 13.81 68 VAL C N 1
ATOM 4111 C CA . VAL C 1 69 ? 60.321 92.144 -16.165 1.00 13.28 68 VAL C CA 1
ATOM 4112 C C . VAL C 1 69 ? 60.123 90.878 -17.019 1.00 13.87 68 VAL C C 1
ATOM 4113 O O . VAL C 1 69 ? 60.855 90.669 -17.999 1.00 13.43 68 VAL C O 1
ATOM 4117 N N . GLU C 1 70 ? 59.148 90.046 -16.668 1.00 14.23 69 GLU C N 1
ATOM 4118 C CA . GLU C 1 70 ? 58.853 88.871 -17.483 1.00 15.38 69 GLU C CA 1
ATOM 4119 C C . GLU C 1 70 ? 58.463 89.281 -18.916 1.00 15.75 69 GLU C C 1
ATOM 4120 O O . GLU C 1 70 ? 58.926 88.671 -19.891 1.00 15.99 69 GLU C O 1
ATOM 4126 N N . ALA C 1 71 ? 57.624 90.300 -19.031 1.00 15.29 70 ALA C N 1
ATOM 4127 C CA . ALA C 1 71 ? 57.215 90.797 -20.318 1.00 16.30 70 ALA C CA 1
ATOM 4128 C C . ALA C 1 71 ? 58.376 91.421 -21.103 1.00 15.69 70 ALA C C 1
ATOM 4129 O O . ALA C 1 71 ? 58.436 91.267 -22.331 1.00 16.65 70 ALA C O 1
ATOM 4131 N N . LEU C 1 72 ? 59.239 92.139 -20.422 1.00 14.64 71 LEU C N 1
ATOM 4132 C CA . LEU C 1 72 ? 60.437 92.700 -21.027 1.00 14.45 71 LEU C CA 1
ATOM 4133 C C . LEU C 1 72 ? 61.244 91.612 -21.733 1.00 14.35 71 LEU C C 1
ATOM 4134 O O . LEU C 1 72 ? 61.626 91.745 -22.914 1.00 14.05 71 LEU C O 1
ATOM 4139 N N . PHE C 1 73 ? 61.536 90.549 -20.993 1.00 14.41 72 PHE C N 1
ATOM 4140 C CA . PHE C 1 73 ? 62.358 89.484 -21.567 1.00 14.41 72 PHE C CA 1
ATOM 4141 C C . PHE C 1 73 ? 61.626 88.771 -22.698 1.00 15.70 72 PHE C C 1
ATOM 4142 O O . PHE C 1 73 ? 62.233 88.486 -23.741 1.00 15.57 72 PHE C O 1
ATOM 4150 N N . SER C 1 74 ? 60.322 88.511 -22.557 1.00 17.03 73 SER C N 1
ATOM 4151 C CA . SER C 1 74 ? 59.605 87.853 -23.633 1.00 19.06 73 SER C CA 1
ATOM 4152 C C . SER C 1 74 ? 59.569 88.710 -24.895 1.00 18.89 73 SER C C 1
ATOM 4153 O O . SER C 1 74 ? 59.820 88.212 -26.008 1.00 18.88 73 SER C O 1
ATOM 4156 N N . GLN C 1 75 ? 59.291 90.005 -24.744 1.00 18.62 74 GLN C N 1
ATOM 4157 C CA . GLN C 1 75 ? 59.255 90.900 -25.890 1.00 20.13 74 GLN C CA 1
ATOM 4158 C C . GLN C 1 75 ? 60.646 91.066 -26.535 1.00 18.92 74 GLN C C 1
ATOM 4159 O O . GLN C 1 75 ? 60.759 91.121 -27.772 1.00 19.11 74 GLN C O 1
ATOM 4165 N N . ALA C 1 76 ? 61.668 91.182 -25.696 1.00 17.29 75 ALA C N 1
ATOM 4166 C CA . ALA C 1 76 ? 63.039 91.336 -26.190 1.00 16.65 75 ALA C CA 1
ATOM 4167 C C . ALA C 1 76 ? 63.422 90.154 -27.075 1.00 17.08 75 ALA C C 1
ATOM 4168 O O . ALA C 1 76 ? 63.990 90.339 -28.154 1.00 16.60 75 ALA C O 1
ATOM 4170 N N . GLU C 1 77 ? 63.069 88.960 -26.631 1.00 17.46 76 GLU C N 1
ATOM 4171 C CA . GLU C 1 77 ? 63.434 87.734 -27.336 1.00 18.53 76 GLU C CA 1
ATOM 4172 C C . GLU C 1 77 ? 62.604 87.530 -28.577 1.00 19.67 76 GLU C C 1
ATOM 4173 O O . GLU C 1 77 ? 63.115 87.017 -29.589 1.00 19.74 76 GLU C O 1
ATOM 4179 N N . GLU C 1 78 ? 61.336 87.949 -28.551 1.00 20.08 77 GLU C N 1
ATOM 4180 C CA . GLU C 1 78 ? 60.521 87.922 -29.780 1.00 23.12 77 GLU C CA 1
ATOM 4181 C C . GLU C 1 78 ? 61.110 88.824 -30.859 1.00 21.95 77 GLU C C 1
ATOM 4182 O O . GLU C 1 78 ? 61.066 88.486 -32.037 1.00 23.29 77 GLU C O 1
ATOM 4188 N N . ALA C 1 79 ? 61.635 89.976 -30.483 1.00 20.58 78 ALA C N 1
ATOM 4189 C CA . ALA C 1 79 ? 62.167 90.954 -31.421 1.00 20.55 78 ALA C CA 1
ATOM 4190 C C . ALA C 1 79 ? 63.577 90.585 -31.929 1.00 19.93 78 ALA C C 1
ATOM 4191 O O . ALA C 1 79 ? 63.826 90.596 -33.143 1.00 20.27 78 ALA C O 1
ATOM 4193 N N . PHE C 1 80 ? 64.460 90.223 -31.016 1.00 19.19 79 PHE C N 1
ATOM 4194 C CA . PHE C 1 80 ? 65.894 90.123 -31.298 1.00 19.45 79 PHE C CA 1
ATOM 4195 C C . PHE C 1 80 ? 66.500 88.757 -31.003 1.00 19.86 79 PHE C C 1
ATOM 4196 O O . PHE C 1 80 ? 67.735 88.619 -31.136 1.00 21.70 79 PHE C O 1
ATOM 4204 N N . GLY C 1 81 ? 65.702 87.764 -30.632 1.00 19.53 80 GLY C N 1
ATOM 4205 C CA . GLY C 1 81 ? 66.242 86.467 -30.269 1.00 19.44 80 GLY C CA 1
ATOM 4206 C C . GLY C 1 81 ? 66.773 86.387 -28.857 1.00 18.86 80 GLY C C 1
ATOM 4207 O O . GLY C 1 81 ? 66.609 87.315 -28.086 1.00 18.63 80 GLY C O 1
ATOM 4208 N N . PRO C 1 82 ? 67.409 85.264 -28.501 1.00 18.63 81 PRO C N 1
ATOM 4209 C CA . PRO C 1 82 ? 67.858 85.037 -27.123 1.00 18.04 81 PRO C CA 1
ATOM 4210 C C . PRO C 1 82 ? 68.714 86.183 -26.591 1.00 16.85 81 PRO C C 1
ATOM 4211 O O . PRO C 1 82 ? 69.616 86.695 -27.313 1.00 17.63 81 PRO C O 1
ATOM 4215 N N . VAL C 1 83 ? 68.470 86.564 -25.355 1.00 16.31 82 VAL C N 1
ATOM 4216 C CA . VAL C 1 83 ? 69.215 87.630 -24.714 1.00 15.57 82 VAL C CA 1
ATOM 4217 C C . VAL C 1 83 ? 70.517 87.034 -24.217 1.00 14.91 82 VAL C C 1
ATOM 4218 O O . VAL C 1 83 ? 70.510 86.217 -23.284 1.00 15.53 82 VAL C O 1
ATOM 4222 N N . ASP C 1 84 ? 71.612 87.485 -24.781 1.00 14.04 83 ASP C N 1
ATOM 4223 C CA . ASP C 1 84 ? 72.932 86.998 -24.429 1.00 14.31 83 ASP C CA 1
ATOM 4224 C C . ASP C 1 84 ? 73.529 87.774 -23.253 1.00 12.52 83 ASP C C 1
ATOM 4225 O O . ASP C 1 84 ? 74.374 87.241 -22.527 1.00 11.65 83 ASP C O 1
ATOM 4230 N N . ILE C 1 85 ? 73.191 89.064 -23.148 1.00 11.64 84 ILE C N 1
ATOM 4231 C CA . ILE C 1 85 ? 73.816 89.983 -22.238 1.00 10.99 84 ILE C CA 1
ATOM 4232 C C . ILE C 1 85 ? 72.713 90.778 -21.530 1.00 10.70 84 ILE C C 1
ATOM 4233 O O . ILE C 1 85 ? 71.861 91.364 -22.191 1.00 10.43 84 ILE C O 1
ATOM 4238 N N . LEU C 1 86 ? 72.740 90.788 -20.198 1.00 9.84 85 LEU C N 1
ATOM 4239 C CA . LEU C 1 86 ? 71.905 91.671 -19.395 1.00 9.88 85 LEU C CA 1
ATOM 4240 C C . LEU C 1 86 ? 72.794 92.639 -18.660 1.00 9.61 85 LEU C C 1
ATOM 4241 O O . LEU C 1 86 ? 73.676 92.192 -17.901 1.00 9.66 85 LEU C O 1
ATOM 4246 N N . VAL C 1 87 ? 72.547 93.936 -18.816 1.00 9.32 86 VAL C N 1
ATOM 4247 C CA . VAL C 1 87 ? 73.212 94.982 -18.059 1.00 9.39 86 VAL C CA 1
ATOM 4248 C C . VAL C 1 87 ? 72.162 95.644 -17.165 1.00 9.41 86 VAL C C 1
ATOM 4249 O O . VAL C 1 87 ? 71.258 96.325 -17.640 1.00 10.31 86 VAL C O 1
ATOM 4253 N N . ASN C 1 88 ? 72.321 95.435 -15.840 1.00 9.44 87 ASN C N 1
ATOM 4254 C CA . ASN C 1 88 ? 71.411 96.037 -14.852 1.00 9.81 87 ASN C CA 1
ATOM 4255 C C . ASN C 1 88 ? 71.962 97.387 -14.425 1.00 10.52 87 ASN C C 1
ATOM 4256 O O . ASN C 1 88 ? 72.801 97.454 -13.528 1.00 11.03 87 ASN C O 1
ATOM 4261 N N . ASN C 1 89 ? 71.514 98.427 -15.092 1.00 11.23 88 ASN C N 1
ATOM 4262 C CA . ASN C 1 89 ? 71.947 99.817 -14.781 1.00 11.92 88 ASN C CA 1
ATOM 4263 C C . ASN C 1 89 ? 70.879 100.657 -14.115 1.00 12.32 88 ASN C C 1
ATOM 4264 O O . ASN C 1 89 ? 71.162 101.680 -13.526 1.00 14.01 88 ASN C O 1
ATOM 4269 N N . ALA C 1 90 ? 69.630 100.271 -14.213 1.00 12.26 89 ALA C N 1
ATOM 4270 C CA . ALA C 1 90 ? 68.520 101.031 -13.663 1.00 12.81 89 ALA C CA 1
ATOM 4271 C C . ALA C 1 90 ? 68.700 101.242 -12.176 1.00 13.34 89 ALA C C 1
ATOM 4272 O O . ALA C 1 90 ? 69.045 100.314 -11.427 1.00 13.20 89 ALA C O 1
ATOM 4274 N N . GLY C 1 91 ? 68.476 102.485 -11.763 1.00 14.10 90 GLY C N 1
ATOM 4275 C CA . GLY C 1 91 ? 68.587 102.816 -10.330 1.00 14.32 90 GLY C CA 1
ATOM 4276 C C . GLY C 1 91 ? 68.048 104.207 -10.124 1.00 14.78 90 GLY C C 1
ATOM 4277 O O . GLY C 1 91 ? 67.976 105.011 -11.076 1.00 16.17 90 GLY C O 1
ATOM 4278 N N . ILE C 1 92 ? 67.543 104.475 -8.936 1.00 13.20 91 ILE C N 1
ATOM 4279 C CA . ILE C 1 92 ? 67.047 105.786 -8.566 1.00 14.47 91 ILE C CA 1
ATOM 4280 C C . ILE C 1 92 ? 67.686 106.190 -7.234 1.00 14.10 91 ILE C C 1
ATOM 4281 O O . ILE C 1 92 ? 68.200 105.348 -6.475 1.00 12.84 91 ILE C O 1
ATOM 4286 N N . ASN C 1 93 ? 67.618 107.495 -6.973 1.00 14.63 92 ASN C N 1
ATOM 4287 C CA . ASN C 1 93 ? 68.058 108.036 -5.686 1.00 15.71 92 ASN C CA 1
ATOM 4288 C C . ASN C 1 93 ? 66.890 108.728 -5.012 1.00 16.34 92 ASN C C 1
ATOM 4289 O O . ASN C 1 93 ? 66.117 109.474 -5.666 1.00 17.53 92 ASN C O 1
ATOM 4294 N N . ARG C 1 94 ? 66.788 108.520 -3.698 1.00 15.13 93 ARG C N 1
ATOM 4295 C CA A ARG C 1 94 ? 65.912 109.333 -2.848 0.50 15.98 93 ARG C CA 1
ATOM 4296 C CA B ARG C 1 94 ? 65.911 109.330 -2.851 0.50 16.01 93 ARG C CA 1
ATOM 4297 C C . ARG C 1 94 ? 66.752 109.570 -1.584 1.00 15.85 93 ARG C C 1
ATOM 4298 O O . ARG C 1 94 ? 66.551 108.922 -0.565 1.00 15.24 93 ARG C O 1
ATOM 4313 N N . ASP C 1 95 ? 67.719 110.466 -1.709 1.00 14.99 94 ASP C N 1
ATOM 4314 C CA . ASP C 1 95 ? 68.725 110.623 -0.644 1.00 15.01 94 ASP C CA 1
ATOM 4315 C C . ASP C 1 95 ? 68.136 111.358 0.560 1.00 14.77 94 ASP C C 1
ATOM 4316 O O . ASP C 1 95 ? 67.246 112.228 0.445 1.00 15.05 94 ASP C O 1
ATOM 4321 N N . ALA C 1 96 ? 68.686 111.032 1.722 1.00 13.48 95 ALA C N 1
ATOM 4322 C CA . ALA C 1 96 ? 68.333 111.637 2.985 1.00 13.75 95 ALA C CA 1
ATOM 4323 C C . ALA C 1 96 ? 69.273 111.090 4.053 1.00 13.25 95 ALA C C 1
ATOM 4324 O O . ALA C 1 96 ? 69.684 109.938 3.955 1.00 12.28 95 ALA C O 1
ATOM 4326 N N . MET C 1 97 ? 69.541 111.931 5.041 1.00 14.18 96 MET C N 1
ATOM 4327 C CA . MET C 1 97 ? 70.347 111.477 6.209 1.00 14.34 96 MET C CA 1
ATOM 4328 C C . MET C 1 97 ? 69.595 110.347 6.937 1.00 13.95 96 MET C C 1
ATOM 4329 O O . MET C 1 97 ? 68.369 110.288 6.909 1.00 14.16 96 MET C O 1
ATOM 4334 N N . LEU C 1 98 ? 70.360 109.480 7.611 1.00 13.56 97 LEU C N 1
ATOM 4335 C CA . LEU C 1 98 ? 69.796 108.302 8.271 1.00 13.28 97 LEU C CA 1
ATOM 4336 C C . LEU C 1 98 ? 68.655 108.652 9.219 1.00 13.88 97 LEU C C 1
ATOM 4337 O O . LEU C 1 98 ? 67.643 107.966 9.246 1.00 13.89 97 LEU C O 1
ATOM 4342 N N . HIS C 1 99 ? 68.811 109.724 9.980 1.00 14.71 98 HIS C N 1
ATOM 4343 C CA . HIS C 1 99 ? 67.827 110.126 10.986 1.00 15.92 98 HIS C CA 1
ATOM 4344 C C . HIS C 1 99 ? 66.547 110.772 10.403 1.00 16.73 98 HIS C C 1
ATOM 4345 O O . HIS C 1 99 ? 65.611 111.021 11.143 1.00 17.14 98 HIS C O 1
ATOM 4352 N N . LYS C 1 100 ? 66.561 111.036 9.093 1.00 16.82 99 LYS C N 1
ATOM 4353 C CA . LYS C 1 100 ? 65.476 111.719 8.394 1.00 18.26 99 LYS C CA 1
ATOM 4354 C C . LYS C 1 100 ? 64.824 110.906 7.287 1.00 17.03 99 LYS C C 1
ATOM 4355 O O . LYS C 1 100 ? 63.766 111.309 6.826 1.00 17.67 99 LYS C O 1
ATOM 4361 N N . LEU C 1 101 ? 65.410 109.784 6.882 1.00 15.17 100 LEU C N 1
ATOM 4362 C CA . LEU C 1 101 ? 64.937 109.037 5.725 1.00 14.48 100 LEU C CA 1
ATOM 4363 C C . LEU C 1 101 ? 63.534 108.478 5.976 1.00 14.68 100 LEU C C 1
ATOM 4364 O O . LEU C 1 101 ? 63.298 107.764 6.942 1.00 14.55 100 LEU C O 1
ATOM 4369 N N . THR C 1 102 ? 62.565 108.838 5.137 1.00 14.92 101 THR C N 1
ATOM 4370 C CA . THR C 1 102 ? 61.224 108.355 5.333 1.00 14.98 101 THR C CA 1
ATOM 4371 C C . THR C 1 102 ? 61.148 106.879 4.917 1.00 14.31 101 THR C C 1
ATOM 4372 O O . THR C 1 102 ? 61.901 106.378 4.097 1.00 13.45 101 THR C O 1
ATOM 4376 N N . GLU C 1 103 ? 60.160 106.216 5.499 1.00 15.37 102 GLU C N 1
ATOM 4377 C CA . GLU C 1 103 ? 59.911 104.858 5.109 1.00 15.67 102 GLU C CA 1
ATOM 4378 C C . GLU C 1 103 ? 59.628 104.693 3.600 1.00 15.16 102 GLU C C 1
ATOM 4379 O O . GLU C 1 103 ? 60.099 103.748 2.951 1.00 14.77 102 GLU C O 1
ATOM 4385 N N . ALA C 1 104 ? 58.866 105.628 3.054 1.00 15.73 103 ALA C N 1
ATOM 4386 C CA . ALA C 1 104 ? 58.536 105.526 1.617 1.00 15.30 103 ALA C CA 1
ATOM 4387 C C . ALA C 1 104 ? 59.785 105.666 0.770 1.00 14.82 103 ALA C C 1
ATOM 4388 O O . ALA C 1 104 ? 59.945 104.966 -0.239 1.00 14.37 103 ALA C O 1
ATOM 4390 N N . ASP C 1 105 ? 60.688 106.566 1.143 1.00 14.48 104 ASP C N 1
ATOM 4391 C CA . ASP C 1 105 ? 61.893 106.772 0.377 1.00 14.62 104 ASP C CA 1
ATOM 4392 C C . ASP C 1 105 ? 62.880 105.590 0.484 1.00 13.22 104 ASP C C 1
ATOM 4393 O O . ASP C 1 105 ? 63.612 105.263 -0.430 1.00 12.81 104 ASP C O 1
ATOM 4398 N N . TRP C 1 106 ? 62.908 104.950 1.659 1.00 12.64 105 TRP C N 1
ATOM 4399 C CA . TRP C 1 106 ? 63.621 103.697 1.849 1.00 12.21 105 TRP C CA 1
ATOM 4400 C C . TRP C 1 106 ? 63.020 102.652 0.909 1.00 12.20 105 TRP C C 1
ATOM 4401 O O . TRP C 1 106 ? 63.734 102.013 0.107 1.00 11.31 105 TRP C O 1
ATOM 4412 N N . ASP C 1 107 ? 61.705 102.459 1.031 1.00 12.71 106 ASP C N 1
ATOM 4413 C CA . ASP C 1 107 ? 61.050 101.384 0.330 1.00 13.75 106 ASP C CA 1
ATOM 4414 C C . ASP C 1 107 ? 61.236 101.485 -1.172 1.00 13.63 106 ASP C C 1
ATOM 4415 O O . ASP C 1 107 ? 61.518 100.484 -1.861 1.00 14.12 106 ASP C O 1
ATOM 4420 N N . THR C 1 108 ? 61.061 102.691 -1.717 1.00 13.99 107 THR C N 1
ATOM 4421 C CA . THR C 1 108 ? 61.098 102.875 -3.164 1.00 15.01 107 THR C CA 1
ATOM 4422 C C . THR C 1 108 ? 62.468 102.586 -3.718 1.00 14.01 107 THR C C 1
ATOM 4423 O O . THR C 1 108 ? 62.636 101.918 -4.776 1.00 14.08 107 THR C O 1
ATOM 4427 N N . VAL C 1 109 ? 63.527 103.069 -3.064 1.00 13.25 108 VAL C N 1
ATOM 4428 C CA . VAL C 1 109 ? 64.875 102.829 -3.548 1.00 12.55 108 VAL C CA 1
ATOM 4429 C C . VAL C 1 109 ? 65.266 101.333 -3.488 1.00 12.18 108 VAL C C 1
ATOM 4430 O O . VAL C 1 109 ? 65.883 100.822 -4.436 1.00 11.99 108 VAL C O 1
ATOM 4434 N N . ILE C 1 110 ? 64.907 100.637 -2.405 1.00 12.33 109 ILE C N 1
ATOM 4435 C CA . ILE C 1 110 ? 65.194 99.223 -2.350 1.00 12.63 109 ILE C CA 1
ATOM 4436 C C . ILE C 1 110 ? 64.401 98.473 -3.415 1.00 12.70 109 ILE C C 1
ATOM 4437 O O . ILE C 1 110 ? 64.941 97.555 -4.068 1.00 12.63 109 ILE C O 1
ATOM 4442 N N . ASP C 1 111 ? 63.145 98.849 -3.621 1.00 13.05 110 ASP C N 1
ATOM 4443 C CA . ASP C 1 111 ? 62.269 98.127 -4.564 1.00 14.60 110 ASP C CA 1
ATOM 4444 C C . ASP C 1 111 ? 62.827 98.219 -5.997 1.00 13.58 110 ASP C C 1
ATOM 4445 O O . ASP C 1 111 ? 62.897 97.201 -6.715 1.00 14.62 110 ASP C O 1
ATOM 4450 N N . VAL C 1 112 ? 63.239 99.405 -6.434 1.00 12.88 111 VAL C N 1
ATOM 4451 C CA . VAL C 1 112 ? 63.812 99.547 -7.757 1.00 13.54 111 VAL C CA 1
ATOM 4452 C C . VAL C 1 112 ? 65.211 98.994 -7.858 1.00 13.10 111 VAL C C 1
ATOM 4453 O O . VAL C 1 112 ? 65.528 98.180 -8.702 1.00 13.73 111 VAL C O 1
ATOM 4457 N N . ASN C 1 113 ? 66.107 99.460 -6.990 1.00 11.86 112 ASN C N 1
ATOM 4458 C CA . ASN C 1 113 ? 67.507 99.232 -7.172 1.00 11.88 112 ASN C CA 1
ATOM 4459 C C . ASN C 1 113 ? 67.927 97.853 -6.838 1.00 11.75 112 ASN C C 1
ATOM 4460 O O . ASN C 1 113 ? 68.886 97.331 -7.451 1.00 12.59 112 ASN C O 1
ATOM 4465 N N . LEU C 1 114 ? 67.344 97.306 -5.788 1.00 11.28 113 LEU C N 1
ATOM 4466 C CA . LEU C 1 114 ? 67.768 95.991 -5.308 1.00 10.73 113 LEU C CA 1
ATOM 4467 C C . LEU C 1 114 ? 66.816 94.904 -5.786 1.00 10.89 113 LEU C C 1
ATOM 4468 O O . LEU C 1 114 ? 67.260 93.978 -6.496 1.00 9.98 113 LEU C O 1
ATOM 4473 N N . LYS C 1 115 ? 65.533 95.017 -5.436 1.00 10.98 114 LYS C N 1
ATOM 4474 C CA . LYS C 1 115 ? 64.554 94.012 -5.910 1.00 11.08 114 LYS C CA 1
ATOM 4475 C C . LYS C 1 115 ? 64.504 93.975 -7.444 1.00 11.07 114 LYS C C 1
ATOM 4476 O O . LYS C 1 115 ? 64.468 92.908 -8.038 1.00 10.67 114 LYS C O 1
ATOM 4482 N N . GLY C 1 116 ? 64.465 95.140 -8.083 1.00 11.32 115 GLY C N 1
ATOM 4483 C CA . GLY C 1 116 ? 64.380 95.174 -9.543 1.00 11.39 115 GLY C CA 1
ATOM 4484 C C . GLY C 1 116 ? 65.555 94.493 -10.189 1.00 11.25 115 GLY C C 1
ATOM 4485 O O . GLY C 1 116 ? 65.413 93.751 -11.158 1.00 11.62 115 GLY C O 1
ATOM 4486 N N . THR C 1 117 ? 66.751 94.716 -9.657 1.00 10.70 116 THR C N 1
ATOM 4487 C CA . THR C 1 117 ? 67.937 94.049 -10.185 1.00 10.34 116 THR C CA 1
ATOM 4488 C C . THR C 1 117 ? 67.844 92.549 -9.970 1.00 10.45 116 THR C C 1
ATOM 4489 O O . THR C 1 117 ? 68.144 91.766 -10.889 1.00 10.28 116 THR C O 1
ATOM 4493 N N . PHE C 1 118 ? 67.379 92.119 -8.797 1.00 9.54 117 PHE C N 1
ATOM 4494 C CA . PHE C 1 118 ? 67.141 90.675 -8.588 1.00 9.60 117 PHE C CA 1
ATOM 4495 C C . PHE C 1 118 ? 66.183 90.117 -9.629 1.00 9.89 117 PHE C C 1
ATOM 4496 O O . PHE C 1 118 ? 66.444 89.070 -10.215 1.00 9.64 117 PHE C O 1
ATOM 4504 N N . LEU C 1 119 ? 65.042 90.771 -9.863 1.00 9.77 118 LEU C N 1
ATOM 4505 C CA . LEU C 1 119 ? 64.049 90.225 -10.753 1.00 10.33 118 LEU C CA 1
ATOM 4506 C C . LEU C 1 119 ? 64.600 90.058 -12.190 1.00 10.19 118 LEU C C 1
ATOM 4507 O O . LEU C 1 119 ? 64.342 89.064 -12.853 1.00 10.84 118 LEU C O 1
ATOM 4512 N N . CYS C 1 120 ? 65.382 91.031 -12.632 1.00 10.34 119 CYS C N 1
ATOM 4513 C CA . CYS C 1 120 ? 66.019 90.951 -13.949 1.00 10.68 119 CYS C CA 1
ATOM 4514 C C . CYS C 1 120 ? 67.075 89.845 -14.009 1.00 10.35 119 CYS C C 1
ATOM 4515 O O . CYS C 1 120 ? 67.143 89.077 -14.974 1.00 10.22 119 CYS C O 1
ATOM 4518 N N . MET C 1 121 ? 67.934 89.792 -12.972 1.00 10.22 120 MET C N 1
ATOM 4519 C CA . MET C 1 121 ? 68.921 88.714 -12.888 1.00 9.66 120 MET C CA 1
ATOM 4520 C C . MET C 1 121 ? 68.255 87.352 -12.923 1.00 10.07 120 MET C C 1
ATOM 4521 O O . MET C 1 121 ? 68.777 86.445 -13.581 1.00 9.79 120 MET C O 1
ATOM 4526 N N . GLN C 1 122 ? 67.107 87.238 -12.259 1.00 9.67 121 GLN C N 1
ATOM 4527 C CA . GLN C 1 122 ? 66.407 85.967 -12.208 1.00 10.13 121 GLN C CA 1
ATOM 4528 C C . GLN C 1 122 ? 65.896 85.556 -13.605 1.00 10.70 121 GLN C C 1
ATOM 4529 O O . GLN C 1 122 ? 66.038 84.388 -14.014 1.00 11.20 121 GLN C O 1
ATOM 4535 N N . GLN C 1 123 ? 65.293 86.492 -14.325 1.00 10.87 122 GLN C N 1
ATOM 4536 C CA . GLN C 1 123 ? 64.827 86.168 -15.671 1.00 11.64 122 GLN C CA 1
ATOM 4537 C C . GLN C 1 123 ? 65.979 85.798 -16.612 1.00 11.79 122 GLN C C 1
ATOM 4538 O O . GLN C 1 123 ? 65.820 84.928 -17.481 1.00 12.37 122 GLN C O 1
ATOM 4544 N N . ALA C 1 124 ? 67.118 86.491 -16.470 1.00 11.11 123 ALA C N 1
ATOM 4545 C CA . ALA C 1 124 ? 68.293 86.122 -17.260 1.00 11.26 123 ALA C CA 1
ATOM 4546 C C . ALA C 1 124 ? 68.795 84.731 -16.886 1.00 11.46 123 ALA C C 1
ATOM 4547 O O . ALA C 1 124 ? 69.078 83.886 -17.731 1.00 11.35 123 ALA C O 1
ATOM 4549 N N . ALA C 1 125 ? 68.905 84.478 -15.584 1.00 11.20 124 ALA C N 1
ATOM 4550 C CA . ALA C 1 125 ? 69.454 83.202 -15.104 1.00 12.28 124 ALA C CA 1
ATOM 4551 C C . ALA C 1 125 ? 68.639 82.011 -15.555 1.00 13.27 124 ALA C C 1
ATOM 4552 O O . ALA C 1 125 ? 69.211 80.983 -15.934 1.00 13.44 124 ALA C O 1
ATOM 4554 N N . ILE C 1 126 ? 67.306 82.109 -15.527 1.00 13.47 125 ILE C N 1
ATOM 4555 C CA . ILE C 1 126 ? 66.448 81.006 -15.908 1.00 14.95 125 ILE C CA 1
ATOM 4556 C C . ILE C 1 126 ? 66.799 80.587 -17.348 1.00 15.27 125 ILE C C 1
ATOM 4557 O O . ILE C 1 126 ? 66.825 79.369 -17.665 1.00 16.29 125 ILE C O 1
ATOM 4562 N N . ARG C 1 127 ? 66.985 81.571 -18.196 1.00 14.05 126 ARG C N 1
ATOM 4563 C CA . ARG C 1 127 ? 67.236 81.340 -19.610 1.00 14.56 126 ARG C CA 1
ATOM 4564 C C . ARG C 1 127 ? 68.687 80.904 -19.861 1.00 14.40 126 ARG C C 1
ATOM 4565 O O . ARG C 1 127 ? 68.955 79.940 -20.601 1.00 14.99 126 ARG C O 1
ATOM 4573 N N . MET C 1 128 ? 69.614 81.680 -19.295 1.00 13.55 127 MET C N 1
ATOM 4574 C CA . MET C 1 128 ? 71.033 81.474 -19.615 1.00 14.15 127 MET C CA 1
ATOM 4575 C C . MET C 1 128 ? 71.535 80.136 -19.089 1.00 14.60 127 MET C C 1
ATOM 4576 O O . MET C 1 128 ? 72.388 79.481 -19.753 1.00 14.31 127 MET C O 1
ATOM 4581 N N . ARG C 1 129 ? 71.038 79.682 -17.938 1.00 15.71 128 ARG C N 1
ATOM 4582 C CA . ARG C 1 129 ? 71.504 78.418 -17.433 1.00 17.45 128 ARG C CA 1
ATOM 4583 C C . ARG C 1 129 ? 71.068 77.259 -18.302 1.00 18.78 128 ARG C C 1
ATOM 4584 O O . ARG C 1 129 ? 71.771 76.263 -18.355 1.00 19.56 128 ARG C O 1
ATOM 4592 N N . GLU C 1 130 ? 69.932 77.382 -18.974 1.00 19.11 129 GLU C N 1
ATOM 4593 C CA . GLU C 1 130 ? 69.451 76.332 -19.882 1.00 21.96 129 GLU C CA 1
ATOM 4594 C C . GLU C 1 130 ? 70.186 76.341 -21.203 1.00 21.39 129 GLU C C 1
ATOM 4595 O O . GLU C 1 130 ? 70.358 75.303 -21.836 1.00 21.78 129 GLU C O 1
ATOM 4601 N N . ARG C 1 131 ? 70.571 77.508 -21.636 1.00 19.99 130 ARG C N 1
ATOM 4602 C CA . ARG C 1 131 ? 71.267 77.683 -22.905 1.00 20.24 130 ARG C CA 1
ATOM 4603 C C . ARG C 1 131 ? 72.767 77.439 -22.802 1.00 19.32 130 ARG C C 1
ATOM 4604 O O . ARG C 1 131 ? 73.406 77.206 -23.824 1.00 19.96 130 ARG C O 1
ATOM 4612 N N . GLY C 1 132 ? 73.321 77.507 -21.601 1.00 18.16 131 GLY C N 1
ATOM 4613 C CA . GLY C 1 132 ? 74.745 77.237 -21.415 1.00 17.98 131 GLY C CA 1
ATOM 4614 C C . GLY C 1 132 ? 75.693 78.347 -21.749 1.00 16.98 131 GLY C C 1
ATOM 4615 O O . GLY C 1 132 ? 76.851 78.108 -21.997 1.00 17.48 131 GLY C O 1
ATOM 4616 N N . ALA C 1 133 ? 75.200 79.567 -21.740 1.00 15.81 132 ALA C N 1
ATOM 4617 C CA . ALA C 1 133 ? 76.007 80.740 -22.027 1.00 15.51 132 ALA C CA 1
ATOM 4618 C C . ALA C 1 133 ? 75.298 81.971 -21.552 1.00 14.58 132 ALA C C 1
ATOM 4619 O O . ALA C 1 133 ? 74.082 82.021 -21.543 1.00 14.94 132 ALA C O 1
ATOM 4621 N N . GLY C 1 134 ? 76.061 82.992 -21.194 1.00 12.73 133 GLY C N 1
ATOM 4622 C CA . GLY C 1 134 ? 75.442 84.283 -20.871 1.00 12.16 133 GLY C CA 1
ATOM 4623 C C . GLY C 1 134 ? 76.380 85.238 -20.192 1.00 11.15 133 GLY C C 1
ATOM 4624 O O . GLY C 1 134 ? 77.453 84.856 -19.712 1.00 10.45 133 GLY C O 1
ATOM 4625 N N . ARG C 1 135 ? 75.943 86.495 -20.137 1.00 10.58 134 ARG C N 1
ATOM 4626 C CA . ARG C 1 135 ? 76.649 87.565 -19.433 1.00 10.31 134 ARG C CA 1
ATOM 4627 C C . ARG C 1 135 ? 75.636 88.361 -18.633 1.00 10.54 134 ARG C C 1
ATOM 4628 O O . ARG C 1 135 ? 74.652 88.824 -19.183 1.00 10.03 134 ARG C O 1
ATOM 4636 N N . ILE C 1 136 ? 75.900 88.568 -17.340 1.00 10.32 135 ILE C N 1
ATOM 4637 C CA . ILE C 1 136 ? 75.106 89.465 -16.507 1.00 10.75 135 ILE C CA 1
ATOM 4638 C C . ILE C 1 136 ? 76.116 90.477 -15.955 1.00 10.28 135 ILE C C 1
ATOM 4639 O O . ILE C 1 136 ? 77.098 90.080 -15.300 1.00 10.45 135 ILE C O 1
ATOM 4644 N N . ILE C 1 137 ? 75.892 91.763 -16.203 1.00 9.75 136 ILE C N 1
ATOM 4645 C CA . ILE C 1 137 ? 76.782 92.820 -15.738 1.00 10.16 136 ILE C CA 1
ATOM 4646 C C . ILE C 1 137 ? 75.921 93.785 -14.928 1.00 10.04 136 ILE C C 1
ATOM 4647 O O . ILE C 1 137 ? 75.003 94.423 -15.463 1.00 10.52 136 ILE C O 1
ATOM 4652 N N . ASN C 1 138 ? 76.208 93.882 -13.664 1.00 9.70 137 ASN C N 1
ATOM 4653 C CA . ASN C 1 138 ? 75.466 94.772 -12.755 1.00 9.85 137 ASN C CA 1
ATOM 4654 C C . ASN C 1 138 ? 76.220 96.046 -12.554 1.00 10.18 137 ASN C C 1
ATOM 4655 O O . ASN C 1 138 ? 77.421 96.031 -12.247 1.00 11.04 137 ASN C O 1
ATOM 4660 N N . ILE C 1 139 ? 75.541 97.177 -12.701 1.00 9.95 138 ILE C N 1
ATOM 4661 C CA . ILE C 1 139 ? 76.192 98.457 -12.416 1.00 10.58 138 ILE C CA 1
ATOM 4662 C C . ILE C 1 139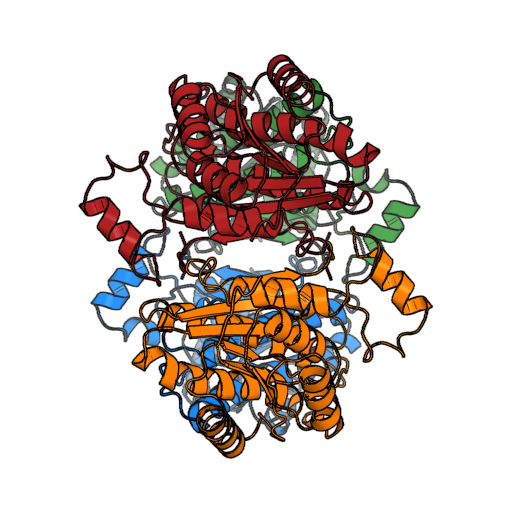 ? 75.854 98.785 -10.973 1.00 10.85 138 ILE C C 1
ATOM 4663 O O . ILE C 1 139 ? 74.669 99.050 -10.650 1.00 12.27 138 ILE C O 1
ATOM 4668 N N . ALA C 1 140 ? 76.866 98.822 -10.107 1.00 11.06 139 ALA C N 1
ATOM 4669 C CA . ALA C 1 140 ? 76.661 99.120 -8.711 1.00 11.78 139 ALA C CA 1
ATOM 4670 C C . ALA C 1 140 ? 76.942 100.648 -8.571 1.00 12.73 139 ALA C C 1
ATOM 4671 O O . ALA C 1 140 ? 76.321 101.439 -9.280 1.00 13.92 139 ALA C O 1
ATOM 4673 N N . SER C 1 141 ? 77.855 101.044 -7.694 1.00 12.25 140 SER C N 1
ATOM 4674 C CA . SER C 1 141 ? 78.105 102.450 -7.449 1.00 12.28 140 SER C CA 1
ATOM 4675 C C . SER C 1 141 ? 79.310 102.541 -6.539 1.00 12.37 140 SER C C 1
ATOM 4676 O O . SER C 1 141 ? 79.502 101.695 -5.694 1.00 12.79 140 SER C O 1
ATOM 4679 N N . ALA C 1 142 ? 80.051 103.638 -6.641 1.00 12.49 141 ALA C N 1
ATOM 4680 C CA . ALA C 1 142 ? 81.058 103.939 -5.647 1.00 12.80 141 ALA C CA 1
ATOM 4681 C C . ALA C 1 142 ? 80.507 104.056 -4.243 1.00 12.64 141 ALA C C 1
ATOM 4682 O O . ALA C 1 142 ? 81.246 103.798 -3.257 1.00 13.54 141 ALA C O 1
ATOM 4684 N N . SER C 1 143 ? 79.223 104.358 -4.131 1.00 11.93 142 SER C N 1
ATOM 4685 C CA . SER C 1 143 ? 78.536 104.443 -2.828 1.00 12.43 142 SER C CA 1
ATOM 4686 C C . SER C 1 143 ? 78.305 103.123 -2.107 1.00 12.08 142 SER C C 1
ATOM 4687 O O . SER C 1 143 ? 77.823 103.156 -0.977 1.00 11.64 142 SER C O 1
ATOM 4690 N N . TRP C 1 144 ? 78.631 101.978 -2.713 1.00 11.15 143 TRP C N 1
ATOM 4691 C CA . TRP C 1 144 ? 78.343 100.705 -2.044 1.00 10.92 143 TRP C CA 1
ATOM 4692 C C . TRP C 1 144 ? 79.103 100.523 -0.738 1.00 10.57 143 TRP C C 1
ATOM 4693 O O . TRP C 1 144 ? 78.653 99.752 0.111 1.00 11.48 143 TRP C O 1
ATOM 4704 N N . LEU C 1 145 ? 80.211 101.214 -0.573 1.00 10.86 144 LEU C N 1
ATOM 4705 C CA . LEU C 1 145 ? 81.005 101.204 0.689 1.00 10.90 144 LEU C CA 1
ATOM 4706 C C . LEU C 1 145 ? 80.848 102.469 1.489 1.00 10.55 144 LEU C C 1
ATOM 4707 O O . LEU C 1 145 ? 81.723 102.820 2.301 1.00 10.63 144 LEU C O 1
ATOM 4712 N N . GLY C 1 146 ? 79.670 103.091 1.324 1.00 10.79 145 GLY C N 1
ATOM 4713 C CA . GLY C 1 146 ? 79.246 104.204 2.155 1.00 11.01 145 GLY C CA 1
ATOM 4714 C C . GLY C 1 146 ? 79.285 105.549 1.448 1.00 11.55 145 GLY C C 1
ATOM 4715 O O . GLY C 1 146 ? 80.213 105.838 0.670 1.00 12.30 145 GLY C O 1
ATOM 4716 N N . ASN C 1 147 ? 78.290 106.410 1.704 1.00 11.32 146 ASN C N 1
ATOM 4717 C CA . ASN C 1 147 ? 78.324 107.799 1.272 1.00 12.03 146 ASN C CA 1
ATOM 4718 C C . ASN C 1 147 ? 77.261 108.538 2.049 1.00 12.20 146 ASN C C 1
ATOM 4719 O O . ASN C 1 147 ? 76.149 108.064 2.178 1.00 12.38 146 ASN C O 1
ATOM 4724 N N . VAL C 1 148 ? 77.614 109.715 2.570 1.00 12.73 147 VAL C N 1
ATOM 4725 C CA . VAL C 1 148 ? 76.708 110.526 3.370 1.00 13.16 147 VAL C CA 1
ATOM 4726 C C . VAL C 1 148 ? 75.399 110.774 2.591 1.00 13.10 147 VAL C C 1
ATOM 4727 O O . VAL C 1 148 ? 75.412 111.097 1.377 1.00 12.97 147 VAL C O 1
ATOM 4731 N N . GLY C 1 149 ? 74.286 110.615 3.287 1.00 12.91 148 GLY C N 1
ATOM 4732 C CA . GLY C 1 149 ? 72.953 110.862 2.671 1.00 13.41 148 GLY C CA 1
ATOM 4733 C C . GLY C 1 149 ? 72.384 109.710 1.920 1.00 12.76 148 GLY C C 1
ATOM 4734 O O . GLY C 1 149 ? 71.325 109.844 1.340 1.00 13.15 148 GLY C O 1
ATOM 4735 N N . GLN C 1 150 ? 73.058 108.559 1.907 1.00 12.37 149 GLN C N 1
ATOM 4736 C CA . GLN C 1 150 ? 72.697 107.460 1.006 1.00 12.11 149 GLN C CA 1
ATOM 4737 C C . GLN C 1 150 ? 72.536 106.142 1.740 1.00 11.54 149 GLN C C 1
ATOM 4738 O O . GLN C 1 150 ? 72.888 105.098 1.219 1.00 11.39 149 GLN C O 1
ATOM 4744 N N . THR C 1 151 ? 71.917 106.168 2.924 1.00 11.58 150 THR C N 1
ATOM 4745 C CA . THR C 1 151 ? 71.611 104.914 3.610 1.00 11.14 150 THR C CA 1
ATOM 4746 C C . THR C 1 151 ? 70.881 103.923 2.666 1.00 11.00 150 THR C C 1
ATOM 4747 O O . THR C 1 151 ? 71.273 102.738 2.545 1.00 10.53 150 THR C O 1
ATOM 4751 N N . ASN C 1 152 ? 69.783 104.393 2.044 1.00 10.81 151 ASN C N 1
ATOM 4752 C CA . ASN C 1 152 ? 69.028 103.529 1.145 1.00 10.77 151 ASN C CA 1
ATOM 4753 C C . ASN C 1 152 ? 69.808 103.125 -0.124 1.00 10.47 151 ASN C C 1
ATOM 4754 O O . ASN C 1 152 ? 69.826 101.970 -0.523 1.00 10.95 151 ASN C O 1
ATOM 4759 N N . TYR C 1 153 ? 70.450 104.110 -0.737 1.00 10.44 152 TYR C N 1
ATOM 4760 C CA . TYR C 1 153 ? 71.148 103.863 -2.008 1.00 10.53 152 TYR C CA 1
ATOM 4761 C C . TYR C 1 153 ? 72.363 102.965 -1.795 1.00 10.11 152 TYR C C 1
ATOM 4762 O O . TYR C 1 153 ? 72.551 101.984 -2.534 1.00 9.57 152 TYR C O 1
ATOM 4771 N N . SER C 1 154 ? 73.135 103.243 -0.753 1.00 10.15 153 SER C N 1
ATOM 4772 C CA . SER C 1 154 ? 74.287 102.390 -0.426 1.00 10.10 153 SER C CA 1
ATOM 4773 C C . SER C 1 154 ? 73.854 100.958 -0.054 1.00 9.88 153 SER C C 1
ATOM 4774 O O . SER C 1 154 ? 74.485 99.984 -0.487 1.00 9.93 153 SER C O 1
ATOM 4777 N N . ALA C 1 155 ? 72.785 100.823 0.690 1.00 9.98 154 ALA C N 1
ATOM 4778 C CA . ALA C 1 155 ? 72.222 99.497 0.986 1.00 9.99 154 ALA C CA 1
ATOM 4779 C C . ALA C 1 155 ? 71.926 98.767 -0.306 1.00 10.11 154 ALA C C 1
ATOM 4780 O O . ALA C 1 155 ? 72.248 97.595 -0.461 1.00 10.10 154 ALA C O 1
ATOM 4782 N N . SER C 1 156 ? 71.237 99.480 -1.207 1.00 10.22 155 SER C N 1
ATOM 4783 C CA . SER C 1 156 ? 70.776 98.835 -2.436 1.00 10.24 155 SER C CA 1
ATOM 4784 C C . SER C 1 156 ? 71.972 98.389 -3.306 1.00 9.68 155 SER C C 1
ATOM 4785 O O . SER C 1 156 ? 71.979 97.302 -3.866 1.00 9.64 155 SER C O 1
ATOM 4788 N N . LYS C 1 157 ? 72.996 99.255 -3.416 1.00 9.90 156 LYS C N 1
ATOM 4789 C CA . LYS C 1 157 ? 74.098 98.932 -4.316 1.00 9.66 156 LYS C CA 1
ATOM 4790 C C . LYS C 1 157 ? 75.076 97.941 -3.726 1.00 9.77 156 LYS C C 1
ATOM 4791 O O . LYS C 1 157 ? 75.624 97.091 -4.443 1.00 9.60 156 LYS C O 1
ATOM 4797 N N . ALA C 1 158 ? 75.291 97.970 -2.407 1.00 9.21 157 ALA C N 1
ATOM 4798 C CA . ALA C 1 158 ? 76.030 96.860 -1.757 1.00 9.21 157 ALA C CA 1
ATOM 4799 C C . ALA C 1 158 ? 75.258 95.568 -1.907 1.00 8.67 157 ALA C C 1
ATOM 4800 O O . ALA C 1 158 ? 75.865 94.532 -2.180 1.00 7.95 157 ALA C O 1
ATOM 4802 N N . GLY C 1 159 ? 73.948 95.598 -1.789 1.00 8.49 158 GLY C N 1
ATOM 4803 C CA . GLY C 1 159 ? 73.149 94.405 -1.958 1.00 8.89 158 GLY C CA 1
ATOM 4804 C C . GLY C 1 159 ? 73.333 93.830 -3.363 1.00 8.92 158 GLY C C 1
ATOM 4805 O O . GLY C 1 159 ? 73.408 92.576 -3.527 1.00 8.67 158 GLY C O 1
ATOM 4806 N N . VAL C 1 160 ? 73.416 94.701 -4.375 1.00 9.44 159 VAL C N 1
ATOM 4807 C CA . VAL C 1 160 ? 73.690 94.260 -5.736 1.00 9.24 159 VAL C CA 1
ATOM 4808 C C . VAL C 1 160 ? 75.027 93.527 -5.839 1.00 9.24 159 VAL C C 1
ATOM 4809 O O . VAL C 1 160 ? 75.140 92.501 -6.509 1.00 9.28 159 VAL C O 1
ATOM 4813 N N . VAL C 1 161 ? 76.057 94.037 -5.173 1.00 8.69 160 VAL C N 1
ATOM 4814 C CA . VAL C 1 161 ? 77.346 93.324 -5.150 1.00 8.98 160 VAL C CA 1
ATOM 4815 C C . VAL C 1 161 ? 77.213 91.944 -4.531 1.00 9.01 160 VAL C C 1
ATOM 4816 O O . VAL C 1 161 ? 77.725 90.962 -5.074 1.00 8.97 160 VAL C O 1
ATOM 4820 N N . GLY C 1 162 ? 76.510 91.821 -3.399 1.00 8.82 161 GLY C N 1
ATOM 4821 C CA . GLY C 1 162 ? 76.304 90.491 -2.798 1.00 9.02 161 GLY C CA 1
ATOM 4822 C C . GLY C 1 162 ? 75.627 89.553 -3.776 1.00 8.86 161 GLY C C 1
ATOM 4823 O O . GLY C 1 162 ? 76.001 88.361 -3.895 1.00 8.94 161 GLY C O 1
ATOM 4824 N N . MET C 1 163 ? 74.614 90.025 -4.459 1.00 8.65 162 MET C N 1
ATOM 4825 C CA . MET C 1 163 ? 73.890 89.142 -5.394 1.00 9.01 162 MET C CA 1
ATOM 4826 C C . MET C 1 163 ? 74.790 88.758 -6.569 1.00 9.05 162 MET C C 1
ATOM 4827 O O . MET C 1 163 ? 74.664 87.648 -7.104 1.00 9.39 162 MET C O 1
ATOM 4832 N N . THR C 1 164 ? 75.611 89.690 -7.028 1.00 8.51 163 THR C N 1
ATOM 4833 C CA . THR C 1 164 ? 76.540 89.420 -8.116 1.00 8.54 163 THR C CA 1
ATOM 4834 C C . THR C 1 164 ? 77.407 88.232 -7.791 1.00 9.44 163 THR C C 1
ATOM 4835 O O . THR C 1 164 ? 77.604 87.309 -8.590 1.00 9.52 163 THR C O 1
ATOM 4839 N N . LYS C 1 165 ? 77.966 88.280 -6.569 1.00 9.34 164 LYS C N 1
ATOM 4840 C CA . LYS C 1 165 ? 78.860 87.240 -6.156 1.00 10.15 164 LYS C CA 1
ATOM 4841 C C . LYS C 1 165 ? 78.147 85.887 -5.977 1.00 9.74 164 LYS C C 1
ATOM 4842 O O . LYS C 1 165 ? 78.648 84.824 -6.377 1.00 10.42 164 LYS C O 1
ATOM 4848 N N . THR C 1 166 ? 76.972 85.901 -5.372 1.00 8.97 165 THR C N 1
ATOM 4849 C CA . THR C 1 166 ? 76.162 84.691 -5.273 1.00 9.46 165 THR C CA 1
ATOM 4850 C C . THR C 1 166 ? 75.851 84.080 -6.657 1.00 9.32 165 THR C C 1
ATOM 4851 O O . THR C 1 166 ? 75.948 82.862 -6.855 1.00 9.77 165 THR C O 1
ATOM 4855 N N . ALA C 1 167 ? 75.447 84.946 -7.566 1.00 9.26 166 ALA C N 1
ATOM 4856 C CA . ALA C 1 167 ? 75.071 84.490 -8.873 1.00 9.49 166 ALA C CA 1
ATOM 4857 C C . ALA C 1 167 ? 76.233 83.863 -9.646 1.00 9.56 166 ALA C C 1
ATOM 4858 O O . ALA C 1 167 ? 76.100 82.860 -10.343 1.00 10.02 166 ALA C O 1
ATOM 4860 N N . CYS C 1 168 ? 77.410 84.471 -9.505 1.00 9.29 167 CYS C N 1
ATOM 4861 C CA . CYS C 1 168 ? 78.652 83.860 -10.031 1.00 9.81 167 CYS C CA 1
ATOM 4862 C C . CYS C 1 168 ? 78.803 82.438 -9.520 1.00 9.95 167 CYS C C 1
ATOM 4863 O O . CYS C 1 168 ? 78.999 81.447 -10.300 1.00 9.48 167 CYS C O 1
ATOM 4866 N N . ARG C 1 169 ? 78.665 82.245 -8.197 1.00 9.47 168 ARG C N 1
ATOM 4867 C CA . ARG C 1 169 ? 78.818 80.909 -7.665 1.00 10.60 168 ARG C CA 1
ATOM 4868 C C . ARG C 1 169 ? 77.815 79.906 -8.188 1.00 10.63 168 ARG C C 1
ATOM 4869 O O . ARG C 1 169 ? 78.173 78.730 -8.362 1.00 11.62 168 ARG C O 1
ATOM 4877 N N . GLU C 1 170 ? 76.586 80.345 -8.445 1.00 9.94 169 GLU C N 1
ATOM 4878 C CA . GLU C 1 170 ? 75.556 79.434 -8.962 1.00 10.40 169 GLU C CA 1
ATOM 4879 C C . GLU C 1 170 ? 75.653 79.194 -10.463 1.00 10.81 169 GLU C C 1
ATOM 4880 O O . GLU C 1 170 ? 75.280 78.114 -10.899 1.00 11.91 169 GLU C O 1
ATOM 4886 N N . LEU C 1 171 ? 76.071 80.197 -11.220 1.00 10.59 170 LEU C N 1
ATOM 4887 C CA . LEU C 1 171 ? 75.908 80.156 -12.675 1.00 10.87 170 LEU C CA 1
ATOM 4888 C C . LEU C 1 171 ? 77.197 79.918 -13.464 1.00 10.82 170 LEU C C 1
ATOM 4889 O O . LEU C 1 171 ? 77.142 79.582 -14.646 1.00 11.09 170 LEU C O 1
ATOM 4894 N N . ALA C 1 172 ? 78.350 80.072 -12.804 1.00 10.64 171 ALA C N 1
ATOM 4895 C CA . ALA C 1 172 ? 79.620 79.926 -13.562 1.00 10.86 171 ALA C CA 1
ATOM 4896 C C . ALA C 1 172 ? 79.743 78.568 -14.244 1.00 12.09 171 ALA C C 1
ATOM 4897 O O . ALA C 1 172 ? 80.240 78.517 -15.385 1.00 11.77 171 ALA C O 1
ATOM 4899 N N . LYS C 1 173 ? 79.334 77.500 -13.577 1.00 13.44 172 LYS C N 1
ATOM 4900 C CA . LYS C 1 173 ? 79.473 76.180 -14.163 1.00 15.30 172 LYS C CA 1
ATOM 4901 C C . LYS C 1 173 ? 78.505 75.963 -15.348 1.00 15.74 172 LYS C C 1
ATOM 4902 O O . LYS C 1 173 ? 78.667 74.997 -16.091 1.00 16.33 172 LYS C O 1
ATOM 4908 N N . LYS C 1 174 ? 77.553 76.849 -15.523 1.00 15.35 173 LYS C N 1
ATOM 4909 C CA . LYS C 1 174 ? 76.630 76.832 -16.663 1.00 16.21 173 LYS C CA 1
ATOM 4910 C C . LYS C 1 174 ? 77.102 77.718 -17.809 1.00 16.63 173 LYS C C 1
ATOM 4911 O O . LYS C 1 174 ? 76.326 77.957 -18.754 1.00 17.88 173 LYS C O 1
ATOM 4917 N N . GLY C 1 175 ? 78.310 78.246 -17.742 1.00 14.95 174 GLY C N 1
ATOM 4918 C CA . GLY C 1 175 ? 78.847 79.096 -18.803 1.00 14.72 174 GLY C CA 1
ATOM 4919 C C . GLY C 1 175 ? 78.452 80.533 -18.751 1.00 14.52 174 GLY C C 1
ATOM 4920 O O . GLY C 1 175 ? 78.597 81.224 -19.774 1.00 15.14 174 GLY C O 1
ATOM 4921 N N . VAL C 1 176 ? 77.977 81.004 -17.617 1.00 13.05 175 VAL C N 1
ATOM 4922 C CA . VAL C 1 176 ? 77.549 82.362 -17.472 1.00 12.52 175 VAL C CA 1
ATOM 4923 C C . VAL C 1 176 ? 78.540 83.114 -16.590 1.00 11.96 175 VAL C C 1
ATOM 4924 O O . VAL C 1 176 ? 79.016 82.541 -15.595 1.00 13.73 175 VAL C O 1
ATOM 4928 N N . THR C 1 177 ? 78.878 84.345 -16.921 1.00 10.90 176 THR C N 1
ATOM 4929 C CA . THR C 1 177 ? 79.608 85.178 -15.968 1.00 10.55 176 THR C CA 1
ATOM 4930 C C . THR C 1 177 ? 78.732 86.271 -15.428 1.00 9.82 176 THR C C 1
ATOM 4931 O O . THR C 1 177 ? 77.839 86.769 -16.138 1.00 9.10 176 THR C O 1
ATOM 4935 N N . VAL C 1 178 ? 78.957 86.608 -14.157 1.00 9.25 177 VAL C N 1
ATOM 4936 C CA . VAL C 1 178 ? 78.199 87.644 -13.461 1.00 9.22 177 VAL C CA 1
ATOM 4937 C C . VAL C 1 178 ? 79.228 88.508 -12.802 1.00 8.88 177 VAL C C 1
ATOM 4938 O O . VAL C 1 178 ? 79.981 88.039 -11.915 1.00 9.00 177 VAL C O 1
ATOM 4942 N N . ASN C 1 179 ? 79.228 89.780 -13.157 1.00 8.86 178 ASN C N 1
ATOM 4943 C CA . ASN C 1 179 ? 80.221 90.735 -12.665 1.00 8.57 178 ASN C CA 1
ATOM 4944 C C . ASN C 1 179 ? 79.574 92.054 -12.377 1.00 8.85 178 ASN C C 1
ATOM 4945 O O . ASN C 1 179 ? 78.466 92.329 -12.886 1.00 9.54 178 ASN C O 1
ATOM 4950 N N . ALA C 1 180 ? 80.237 92.890 -11.587 1.00 9.14 179 ALA C N 1
ATOM 4951 C CA . ALA C 1 180 ? 79.722 94.237 -11.303 1.00 8.89 179 ALA C CA 1
ATOM 4952 C C . ALA C 1 180 ? 80.740 95.274 -11.669 1.00 10.31 179 ALA C C 1
ATOM 4953 O O . ALA C 1 180 ? 81.956 95.047 -11.538 1.00 10.35 179 ALA C O 1
ATOM 4955 N N . ILE C 1 181 ? 80.255 96.428 -12.075 1.00 9.69 180 ILE C N 1
ATOM 4956 C CA . ILE C 1 181 ? 81.096 97.611 -12.299 1.00 10.70 180 ILE C CA 1
ATOM 4957 C C . ILE C 1 181 ? 80.639 98.687 -11.307 1.00 10.89 180 ILE C C 1
ATOM 4958 O O . ILE C 1 181 ? 79.431 98.923 -11.183 1.00 11.13 180 ILE C O 1
ATOM 4963 N N . CYS C 1 182 ? 81.582 99.390 -10.673 1.00 11.00 181 CYS C N 1
ATOM 4964 C CA . CYS C 1 182 ? 81.297 100.604 -9.838 1.00 11.30 181 CYS C CA 1
ATOM 4965 C C . CYS C 1 182 ? 81.863 101.813 -10.574 1.00 10.48 181 CYS C C 1
ATOM 4966 O O . CYS C 1 182 ? 83.057 102.073 -10.547 1.00 10.72 181 CYS C O 1
ATOM 4969 N N . PRO C 1 183 ? 81.001 102.590 -11.281 1.00 10.52 182 PRO C N 1
ATOM 4970 C CA . PRO C 1 183 ? 81.486 103.836 -11.821 1.00 10.90 182 PRO C CA 1
ATOM 4971 C C . PRO C 1 183 ? 81.996 104.746 -10.693 1.00 11.46 182 PRO C C 1
ATOM 4972 O O . PRO C 1 183 ? 81.458 104.667 -9.564 1.00 11.85 182 PRO C O 1
ATOM 4976 N N . GLY C 1 184 ? 82.948 105.598 -11.014 1.00 11.57 183 GLY C N 1
ATOM 4977 C CA . GLY C 1 184 ? 83.424 106.652 -10.120 1.00 12.41 183 GLY C CA 1
ATOM 4978 C C . GLY C 1 184 ? 82.552 107.871 -10.287 1.00 12.83 183 GLY C C 1
ATOM 4979 O O . GLY C 1 184 ? 81.291 107.772 -10.305 1.00 14.79 183 GLY C O 1
ATOM 4980 N N . PHE C 1 185 ? 83.172 109.002 -10.422 1.00 12.66 184 PHE C N 1
ATOM 4981 C CA . PHE C 1 185 ? 82.504 110.250 -10.676 1.00 13.36 184 PHE C CA 1
ATOM 4982 C C . PHE C 1 185 ? 82.544 110.409 -12.197 1.00 13.66 184 PHE C C 1
ATOM 4983 O O . PHE C 1 185 ? 83.592 110.730 -12.804 1.00 14.76 184 PHE C O 1
ATOM 4991 N N . ILE C 1 186 ? 81.374 110.254 -12.830 1.00 13.40 185 ILE C N 1
ATOM 4992 C CA . ILE C 1 186 ? 81.194 110.317 -14.283 1.00 14.04 185 ILE C CA 1
ATOM 4993 C C . ILE C 1 186 ? 80.425 111.571 -14.642 1.00 15.66 185 ILE C C 1
ATOM 4994 O O . ILE C 1 186 ? 79.424 111.848 -13.999 1.00 15.86 185 ILE C O 1
ATOM 4999 N N . ASP C 1 187 ? 80.899 112.306 -15.648 1.00 16.37 186 ASP C N 1
ATOM 5000 C CA . ASP C 1 187 ? 80.321 113.562 -16.106 1.00 17.98 186 ASP C CA 1
ATOM 5001 C C . ASP C 1 187 ? 79.031 113.209 -16.844 1.00 18.66 186 ASP C C 1
ATOM 5002 O O . ASP C 1 187 ? 79.033 112.623 -17.914 1.00 18.26 186 ASP C O 1
ATOM 5007 N N . THR C 1 188 ? 77.919 113.557 -16.198 1.00 18.85 187 THR C N 1
ATOM 5008 C CA . THR C 1 188 ? 76.591 113.377 -16.773 1.00 19.31 187 THR C CA 1
ATOM 5009 C C . THR C 1 188 ? 75.782 114.593 -16.376 1.00 21.05 187 THR C C 1
ATOM 5010 O O . THR C 1 188 ? 76.248 115.461 -15.561 1.00 20.07 187 THR C O 1
ATOM 5014 N N . ASP C 1 189 ? 74.561 114.662 -16.944 1.00 21.87 188 ASP C N 1
ATOM 5015 C CA . ASP C 1 189 ? 73.706 115.785 -16.543 1.00 23.22 188 ASP C CA 1
ATOM 5016 C C . ASP C 1 189 ? 73.435 115.765 -15.026 1.00 21.86 188 ASP C C 1
ATOM 5017 O O . ASP C 1 189 ? 73.326 116.918 -14.447 1.00 22.42 188 ASP C O 1
ATOM 5022 N N . MET C 1 190 ? 73.394 114.596 -14.435 1.00 21.52 189 MET C N 1
ATOM 5023 C CA . MET C 1 190 ? 73.126 114.500 -12.992 1.00 22.14 189 MET C CA 1
ATOM 5024 C C . MET C 1 190 ? 74.305 114.967 -12.120 1.00 22.00 189 MET C C 1
ATOM 5025 O O . MET C 1 190 ? 74.116 115.744 -11.127 1.00 21.09 189 MET C O 1
ATOM 5030 N N . THR C 1 191 ? 75.517 114.562 -12.532 1.00 20.25 190 THR C N 1
ATOM 5031 C CA . THR C 1 191 ? 76.670 115.063 -11.739 1.00 20.59 190 THR C CA 1
ATOM 5032 C C . THR C 1 191 ? 76.956 116.503 -11.996 1.00 21.64 190 THR C C 1
ATOM 5033 O O . THR C 1 191 ? 77.422 117.180 -11.111 1.00 22.77 190 THR C O 1
ATOM 5037 N N . ARG C 1 192 ? 76.658 117.060 -13.188 1.00 22.63 191 ARG C N 1
ATOM 5038 C CA . ARG C 1 192 ? 76.805 118.468 -13.427 1.00 24.64 191 ARG C CA 1
ATOM 5039 C C . ARG C 1 192 ? 75.800 119.330 -12.639 1.00 24.93 191 ARG C C 1
ATOM 5040 O O . ARG C 1 192 ? 75.987 120.552 -12.601 1.00 25.62 191 ARG C O 1
ATOM 5048 N N . GLY C 1 193 ? 74.791 118.708 -12.043 1.00 23.75 192 GLY C N 1
ATOM 5049 C CA . GLY C 1 193 ? 73.824 119.417 -11.232 1.00 24.64 192 GLY C CA 1
ATOM 5050 C C . GLY C 1 193 ? 74.117 119.541 -9.731 1.00 24.77 192 GLY C C 1
ATOM 5051 O O . GLY C 1 193 ? 73.393 120.223 -9.042 1.00 25.98 192 GLY C O 1
ATOM 5052 N N . VAL C 1 194 ? 75.238 118.997 -9.300 1.00 23.07 193 VAL C N 1
ATOM 5053 C CA . VAL C 1 194 ? 75.664 119.143 -7.925 1.00 23.01 193 VAL C CA 1
ATOM 5054 C C . VAL C 1 194 ? 76.170 120.546 -7.668 1.00 24.00 193 VAL C C 1
ATOM 5055 O O . VAL C 1 194 ? 76.526 121.280 -8.588 1.00 24.16 193 VAL C O 1
ATOM 5059 N N . PRO C 1 195 ? 76.191 120.948 -6.375 1.00 24.67 194 PRO C N 1
ATOM 5060 C CA . PRO C 1 195 ? 76.761 122.253 -6.042 1.00 26.92 194 PRO C CA 1
ATOM 5061 C C . PRO C 1 195 ? 78.226 122.398 -6.461 1.00 27.82 194 PRO C C 1
ATOM 5062 O O . PRO C 1 195 ? 78.978 121.388 -6.524 1.00 25.88 194 PRO C O 1
ATOM 5066 N N . GLU C 1 196 ? 78.621 123.623 -6.757 1.00 29.94 195 GLU C N 1
ATOM 5067 C CA . GLU C 1 196 ? 79.983 123.909 -7.178 1.00 31.86 195 GLU C CA 1
ATOM 5068 C C . GLU C 1 196 ? 81.053 123.316 -6.214 1.00 31.05 195 GLU C C 1
ATOM 5069 O O . GLU C 1 196 ? 82.040 122.684 -6.687 1.00 29.47 195 GLU C O 1
ATOM 5075 N N . ASN C 1 197 ? 80.847 123.509 -4.882 1.00 31.62 196 ASN C N 1
ATOM 5076 C CA . ASN C 1 197 ? 81.819 123.024 -3.890 1.00 31.61 196 ASN C CA 1
ATOM 5077 C C . ASN C 1 197 ? 81.968 121.516 -3.944 1.00 28.68 196 ASN C C 1
ATOM 5078 O O . ASN C 1 197 ? 83.088 121.006 -3.806 1.00 28.02 196 ASN C O 1
ATOM 5083 N N . VAL C 1 198 ? 80.860 120.807 -4.163 1.00 25.71 197 VAL C N 1
ATOM 5084 C CA . VAL C 1 198 ? 80.869 119.355 -4.282 1.00 23.78 197 VAL C CA 1
ATOM 5085 C C . VAL C 1 198 ? 81.595 118.901 -5.556 1.00 22.59 197 VAL C C 1
ATOM 5086 O O . VAL C 1 198 ? 82.358 117.946 -5.476 1.00 20.37 197 VAL C O 1
ATOM 5090 N N . TRP C 1 199 ? 81.377 119.575 -6.696 1.00 22.09 198 TRP C N 1
ATOM 5091 C CA . TRP C 1 199 ? 82.075 119.246 -7.923 1.00 22.01 198 TRP C CA 1
ATOM 5092 C C . TRP C 1 199 ? 83.623 119.340 -7.712 1.00 22.92 198 TRP C C 1
ATOM 5093 O O . TRP C 1 199 ? 84.395 118.396 -8.066 1.00 20.98 198 TRP C O 1
ATOM 5104 N N . GLN C 1 200 ? 84.033 120.437 -7.093 1.00 24.61 199 GLN C N 1
ATOM 5105 C CA . GLN C 1 200 ? 85.455 120.662 -6.882 1.00 26.29 199 GLN C CA 1
ATOM 5106 C C . GLN C 1 200 ? 86.064 119.644 -5.968 1.00 24.76 199 GLN C C 1
ATOM 5107 O O . GLN C 1 200 ? 87.170 119.137 -6.244 1.00 24.74 199 GLN C O 1
ATOM 5113 N N . ILE C 1 201 ? 85.342 119.320 -4.905 1.00 23.29 200 ILE C N 1
ATOM 5114 C CA . ILE C 1 201 ? 85.785 118.297 -3.966 1.00 23.45 200 ILE C CA 1
ATOM 5115 C C . ILE C 1 201 ? 85.932 116.960 -4.691 1.00 21.65 200 ILE C C 1
ATOM 5116 O O . ILE C 1 201 ? 86.923 116.279 -4.523 1.00 20.38 200 ILE C O 1
ATOM 5121 N N . MET C 1 202 ? 84.927 116.585 -5.459 1.00 20.08 201 MET C N 1
ATOM 5122 C CA . MET C 1 202 ? 84.991 115.315 -6.204 1.00 19.14 201 MET C CA 1
ATOM 5123 C C . MET C 1 202 ? 86.163 115.276 -7.173 1.00 19.09 201 MET C C 1
ATOM 5124 O O . MET C 1 202 ? 86.848 114.256 -7.151 1.00 17.59 201 MET C O 1
ATOM 5129 N N . ILE C 1 203 ? 86.407 116.306 -7.948 1.00 19.78 202 ILE C N 1
ATOM 5130 C CA . ILE C 1 203 ? 87.554 116.289 -8.880 1.00 20.22 202 ILE C CA 1
ATOM 5131 C C . ILE C 1 203 ? 88.879 116.127 -8.083 1.00 20.81 202 ILE C C 1
ATOM 5132 O O . ILE C 1 203 ? 89.781 115.356 -8.507 1.00 20.35 202 ILE C O 1
ATOM 5137 N N . SER C 1 204 ? 88.953 116.757 -6.891 1.00 20.82 203 SER C N 1
ATOM 5138 C CA . SER C 1 204 ? 90.171 116.643 -6.076 1.00 21.38 203 SER C CA 1
ATOM 5139 C C . SER C 1 204 ? 90.387 115.228 -5.560 1.00 19.99 203 SER C C 1
ATOM 5140 O O . SER C 1 204 ? 91.509 114.905 -5.143 1.00 21.19 203 SER C O 1
ATOM 5143 N N . LYS C 1 205 ? 89.372 114.361 -5.566 1.00 17.84 204 LYS C N 1
ATOM 5144 C CA . LYS C 1 205 ? 89.463 112.990 -5.097 1.00 16.96 204 LYS C CA 1
ATOM 5145 C C . LYS C 1 205 ? 89.860 112.012 -6.228 1.00 15.24 204 LYS C C 1
ATOM 5146 O O . LYS C 1 205 ? 89.965 110.833 -5.984 1.00 15.88 204 LYS C O 1
ATOM 5152 N N . ILE C 1 206 ? 89.955 112.525 -7.449 1.00 14.78 205 ILE C N 1
ATOM 5153 C CA . ILE C 1 206 ? 90.209 111.644 -8.634 1.00 13.71 205 ILE C CA 1
ATOM 5154 C C . ILE C 1 206 ? 91.675 111.814 -9.079 1.00 13.73 205 ILE C C 1
ATOM 5155 O O . ILE C 1 206 ? 92.078 112.840 -9.608 1.00 14.40 205 ILE C O 1
ATOM 5160 N N . PRO C 1 207 ? 92.495 110.749 -8.911 1.00 13.08 206 PRO C N 1
ATOM 5161 C CA . PRO C 1 207 ? 93.865 110.872 -9.375 1.00 13.71 206 PRO C CA 1
ATOM 5162 C C . PRO C 1 207 ? 94.010 111.282 -10.863 1.00 13.73 206 PRO C C 1
ATOM 5163 O O . PRO C 1 207 ? 94.878 112.072 -11.189 1.00 14.60 206 PRO C O 1
ATOM 5167 N N . ALA C 1 208 ? 93.157 110.761 -11.717 1.00 13.29 207 ALA C N 1
ATOM 5168 C CA . ALA C 1 208 ? 93.187 111.158 -13.153 1.00 13.77 207 ALA C CA 1
ATOM 5169 C C . ALA C 1 208 ? 92.913 112.638 -13.388 1.00 14.81 207 ALA C C 1
ATOM 5170 O O . ALA C 1 208 ? 93.378 113.165 -14.364 1.00 15.43 207 ALA C O 1
ATOM 5172 N N . GLY C 1 209 ? 92.219 113.288 -12.449 1.00 14.96 208 GLY C N 1
ATOM 5173 C CA . GLY C 1 209 ? 92.055 114.736 -12.489 1.00 16.18 208 GLY C CA 1
ATOM 5174 C C . GLY C 1 209 ? 90.867 115.248 -13.316 1.00 16.66 208 GLY C C 1
ATOM 5175 O O . GLY C 1 209 ? 90.773 116.415 -13.517 1.00 17.66 208 GLY C O 1
ATOM 5176 N N . TYR C 1 210 ? 90.018 114.336 -13.771 1.00 16.26 209 TYR C N 1
ATOM 5177 C CA . TYR C 1 210 ? 88.818 114.686 -14.547 1.00 16.87 209 TYR C CA 1
ATOM 5178 C C . TYR C 1 210 ? 87.765 113.640 -14.295 1.00 15.84 209 TYR C C 1
ATOM 5179 O O . TYR C 1 210 ? 88.046 112.518 -13.928 1.00 15.09 209 TYR C O 1
ATOM 5188 N N . ALA C 1 211 ? 86.508 114.048 -14.451 1.00 15.65 210 ALA C N 1
ATOM 5189 C CA . ALA C 1 211 ? 85.374 113.185 -14.391 1.00 14.96 210 ALA C CA 1
ATOM 5190 C C . ALA C 1 211 ? 85.246 112.382 -15.676 1.00 14.83 210 ALA C C 1
ATOM 5191 O O . ALA C 1 211 ? 85.397 112.971 -16.760 1.00 16.03 210 ALA C O 1
ATOM 5193 N N . GLY C 1 212 ? 84.987 111.115 -15.556 1.00 14.14 211 GLY C N 1
ATOM 5194 C CA . GLY C 1 212 ? 84.949 110.214 -16.693 1.00 14.34 211 GLY C CA 1
ATOM 5195 C C . GLY C 1 212 ? 83.678 110.379 -17.543 1.00 15.13 211 GLY C C 1
ATOM 5196 O O . GLY C 1 212 ? 82.871 111.259 -17.259 1.00 15.32 211 GLY C O 1
ATOM 5197 N N . GLU C 1 213 ? 83.553 109.625 -18.611 1.00 15.44 212 GLU C N 1
ATOM 5198 C CA . GLU C 1 213 ? 82.374 109.708 -19.503 1.00 16.66 212 GLU C CA 1
ATOM 5199 C C . GLU C 1 213 ? 81.582 108.447 -19.418 1.00 14.47 212 GLU C C 1
ATOM 5200 O O . GLU C 1 213 ? 82.088 107.399 -19.042 1.00 13.01 212 GLU C O 1
ATOM 5206 N N . ALA C 1 214 ? 80.319 108.514 -19.803 1.00 13.40 213 ALA C N 1
ATOM 5207 C CA . ALA C 1 214 ? 79.488 107.340 -19.747 1.00 12.90 213 ALA C CA 1
ATOM 5208 C C . ALA C 1 214 ? 80.099 106.201 -20.588 1.00 12.89 213 ALA C C 1
ATOM 5209 O O . ALA C 1 214 ? 80.024 105.037 -20.182 1.00 13.18 213 ALA C O 1
ATOM 5211 N N . LYS C 1 215 ? 80.668 106.566 -21.736 1.00 13.92 214 LYS C N 1
ATOM 5212 C CA . LYS C 1 215 ? 81.309 105.569 -22.581 1.00 14.89 214 LYS C CA 1
ATOM 5213 C C . LYS C 1 215 ? 82.486 104.841 -21.931 1.00 13.86 214 LYS C C 1
ATOM 5214 O O . LYS C 1 215 ? 82.784 103.699 -22.301 1.00 13.23 214 LYS C O 1
ATOM 5220 N N . ASP C 1 216 ? 83.122 105.450 -20.920 1.00 13.79 215 ASP C N 1
ATOM 5221 C CA . ASP C 1 216 ? 84.180 104.705 -20.199 1.00 13.04 215 ASP C CA 1
ATOM 5222 C C . ASP C 1 216 ? 83.596 103.515 -19.486 1.00 12.25 215 ASP C C 1
ATOM 5223 O O . ASP C 1 216 ? 84.154 102.416 -19.459 1.00 12.00 215 ASP C O 1
ATOM 5228 N N . VAL C 1 217 ? 82.440 103.668 -18.852 1.00 11.44 216 VAL C N 1
ATOM 5229 C CA . VAL C 1 217 ? 81.760 102.566 -18.236 1.00 11.18 216 VAL C CA 1
ATOM 5230 C C . VAL C 1 217 ? 81.384 101.537 -19.329 1.00 10.74 216 VAL C C 1
ATOM 5231 O O . VAL C 1 217 ? 81.555 100.321 -19.155 1.00 11.30 216 VAL C O 1
ATOM 5235 N N . GLY C 1 218 ? 80.866 102.043 -20.450 1.00 10.49 217 GLY C N 1
ATOM 5236 C CA . GLY C 1 218 ? 80.500 101.188 -21.542 1.00 10.54 217 GLY C CA 1
ATOM 5237 C C . GLY C 1 218 ? 81.645 100.302 -22.079 1.00 10.71 217 GLY C C 1
ATOM 5238 O O . GLY C 1 218 ? 81.420 99.158 -22.443 1.00 10.35 217 GLY C O 1
ATOM 5239 N N . GLU C 1 219 ? 82.849 100.843 -22.158 1.00 10.95 218 GLU C N 1
ATOM 5240 C CA . GLU C 1 219 ? 83.985 100.049 -22.612 1.00 11.86 218 GLU C CA 1
ATOM 5241 C C . GLU C 1 219 ? 84.225 98.849 -21.714 1.00 11.31 218 GLU C C 1
ATOM 5242 O O . GLU C 1 219 ? 84.537 97.733 -22.185 1.00 11.21 218 GLU C O 1
ATOM 5248 N N . CYS C 1 220 ? 84.123 99.029 -20.409 1.00 11.31 219 CYS C N 1
ATOM 5249 C CA . CYS C 1 220 ? 84.319 97.927 -19.481 1.00 11.41 219 CYS C CA 1
ATOM 5250 C C . CYS C 1 220 ? 83.185 96.912 -19.597 1.00 10.80 219 CYS C C 1
ATOM 5251 O O . CYS C 1 220 ? 83.410 95.684 -19.588 1.00 10.21 219 CYS C O 1
ATOM 5254 N N . VAL C 1 221 ? 81.954 97.403 -19.756 1.00 9.99 220 VAL C N 1
ATOM 5255 C CA . VAL C 1 221 ? 80.830 96.488 -19.983 1.00 10.33 220 VAL C CA 1
ATOM 5256 C C . VAL C 1 221 ? 81.077 95.637 -21.227 1.00 10.29 220 VAL C C 1
ATOM 5257 O O . VAL C 1 221 ? 80.866 94.405 -21.195 1.00 9.90 220 VAL C O 1
ATOM 5261 N N . ALA C 1 222 ? 81.499 96.273 -22.304 1.00 10.75 221 ALA C N 1
ATOM 5262 C CA . ALA C 1 222 ? 81.676 95.578 -23.585 1.00 11.36 221 ALA C CA 1
ATOM 5263 C C . ALA C 1 222 ? 82.780 94.523 -23.473 1.00 11.72 221 ALA C C 1
ATOM 5264 O O . ALA C 1 222 ? 82.638 93.414 -24.012 1.00 11.99 221 ALA C O 1
ATOM 5266 N N . PHE C 1 223 ? 83.865 94.827 -22.747 1.00 11.00 222 PHE C N 1
ATOM 5267 C CA . PHE C 1 223 ? 84.863 93.791 -22.511 1.00 11.19 222 PHE C CA 1
ATOM 5268 C C . PHE C 1 223 ? 84.296 92.642 -21.713 1.00 10.60 222 PHE C C 1
ATOM 5269 O O . PHE C 1 223 ? 84.473 91.474 -22.087 1.00 10.68 222 PHE C O 1
ATOM 5277 N N . LEU C 1 224 ? 83.646 92.921 -20.603 1.00 10.19 223 LEU C N 1
ATOM 5278 C CA . LEU C 1 224 ? 83.089 91.822 -19.777 1.00 9.86 223 LEU C CA 1
ATOM 5279 C C . LEU C 1 224 ? 82.082 90.973 -20.579 1.00 10.07 223 LEU C C 1
ATOM 5280 O O . LEU C 1 224 ? 82.007 89.763 -20.388 1.00 9.53 223 LEU C O 1
ATOM 5285 N N . ALA C 1 225 ? 81.344 91.620 -21.494 1.00 9.99 224 ALA C N 1
ATOM 5286 C CA . ALA C 1 225 ? 80.371 90.909 -22.312 1.00 10.50 224 ALA C CA 1
ATOM 5287 C C . ALA C 1 225 ? 80.950 90.036 -23.373 1.00 11.40 224 ALA C C 1
ATOM 5288 O O . ALA C 1 225 ? 80.239 89.201 -23.977 1.00 12.32 224 ALA C O 1
ATOM 5290 N N . SER C 1 226 ? 82.217 90.260 -23.696 1.00 11.56 225 SER C N 1
ATOM 5291 C CA . SER C 1 226 ? 82.896 89.562 -24.761 1.00 12.46 225 SER C CA 1
ATOM 5292 C C . SER C 1 226 ? 83.320 88.134 -24.401 1.00 13.22 225 SER C C 1
ATOM 5293 O O . SER C 1 226 ? 83.455 87.793 -23.226 1.00 12.77 225 SER C O 1
ATOM 5296 N N . ASP C 1 227 ? 83.588 87.338 -25.419 1.00 15.33 226 ASP C N 1
ATOM 5297 C CA . ASP C 1 227 ? 84.074 85.974 -25.206 1.00 16.56 226 ASP C CA 1
ATOM 5298 C C . ASP C 1 227 ? 85.401 85.940 -24.515 1.00 15.90 226 ASP C C 1
ATOM 5299 O O . ASP C 1 227 ? 85.683 84.996 -23.719 1.00 16.41 226 ASP C O 1
ATOM 5304 N N . GLY C 1 228 ? 86.226 86.944 -24.750 1.00 15.31 227 GLY C N 1
ATOM 5305 C CA . GLY C 1 228 ? 87.525 87.083 -24.078 1.00 15.58 227 GLY C CA 1
ATOM 5306 C C . GLY C 1 228 ? 87.523 87.177 -22.593 1.00 14.75 227 GLY C C 1
ATOM 5307 O O . GLY C 1 228 ? 88.535 86.904 -21.963 1.00 16.43 227 GLY C O 1
ATOM 5308 N N . ALA C 1 229 ? 86.412 87.587 -22.007 1.00 12.53 228 ALA C N 1
ATOM 5309 C CA . ALA C 1 229 ? 86.254 87.716 -20.574 1.00 11.68 228 ALA C CA 1
ATOM 5310 C C . ALA C 1 229 ? 85.544 86.528 -19.938 1.00 11.42 228 ALA C C 1
ATOM 5311 O O . ALA C 1 229 ? 85.043 86.654 -18.841 1.00 10.84 228 ALA C O 1
ATOM 5313 N N . ARG C 1 230 ? 85.554 85.382 -20.594 1.00 11.92 229 ARG C N 1
ATOM 5314 C CA . ARG C 1 230 ? 84.863 84.189 -20.089 1.00 12.99 229 ARG C CA 1
ATOM 5315 C C . ARG C 1 230 ? 85.309 83.731 -18.683 1.00 11.93 229 ARG C C 1
ATOM 5316 O O . ARG C 1 230 ? 84.529 83.068 -17.985 1.00 11.08 229 ARG C O 1
ATOM 5324 N N . TYR C 1 231 ? 86.545 84.041 -18.317 1.00 11.27 230 TYR C N 1
ATOM 5325 C CA . TYR C 1 231 ? 87.115 83.578 -17.041 1.00 11.13 230 TYR C CA 1
ATOM 5326 C C . TYR C 1 231 ? 87.118 84.652 -15.970 1.00 10.97 230 TYR C C 1
ATOM 5327 O O . TYR C 1 231 ? 87.770 84.459 -14.910 1.00 11.20 230 TYR C O 1
ATOM 5336 N N . ILE C 1 232 ? 86.473 85.796 -16.220 1.00 10.36 231 ILE C N 1
ATOM 5337 C CA . ILE C 1 232 ? 86.305 86.807 -15.204 1.00 10.14 231 ILE C CA 1
ATOM 5338 C C . ILE C 1 232 ? 84.909 86.653 -14.643 1.00 9.77 231 ILE C C 1
ATOM 5339 O O . ILE C 1 232 ? 83.915 86.784 -15.389 1.00 9.16 231 ILE C O 1
ATOM 5344 N N . ASN C 1 233 ? 84.788 86.354 -13.339 1.00 9.25 232 ASN C N 1
ATOM 5345 C CA . ASN C 1 233 ? 83.496 86.036 -12.789 1.00 9.63 232 ASN C CA 1
ATOM 5346 C C . ASN C 1 233 ? 83.463 86.422 -11.324 1.00 9.60 232 ASN C C 1
ATOM 5347 O O . ASN C 1 233 ? 84.439 86.157 -10.588 1.00 10.31 232 ASN C O 1
ATOM 5352 N N . GLY C 1 234 ? 82.393 87.103 -10.905 1.00 9.26 233 GLY C N 1
ATOM 5353 C CA . GLY C 1 234 ? 82.233 87.511 -9.500 1.00 9.75 233 GLY C CA 1
ATOM 5354 C C . GLY C 1 234 ? 83.000 88.765 -9.137 1.00 10.10 233 GLY C C 1
ATOM 5355 O O . GLY C 1 234 ? 83.153 89.035 -7.922 1.00 11.47 233 GLY C O 1
ATOM 5356 N N . GLU C 1 235 ? 83.515 89.489 -10.116 1.00 10.33 234 GLU C N 1
ATOM 5357 C CA . GLU C 1 235 ? 84.361 90.652 -9.862 1.00 11.08 234 GLU C CA 1
ATOM 5358 C C . GLU C 1 235 ? 83.565 91.930 -9.673 1.00 11.57 234 GLU C C 1
ATOM 5359 O O . GLU C 1 235 ? 82.437 92.045 -10.151 1.00 11.64 234 GLU C O 1
ATOM 5365 N N . VAL C 1 236 ? 84.194 92.877 -8.979 1.00 11.61 235 VAL C N 1
ATOM 5366 C CA . VAL C 1 236 ? 83.648 94.217 -8.804 1.00 11.84 235 VAL C CA 1
ATOM 5367 C C . VAL C 1 236 ? 84.711 95.144 -9.317 1.00 12.36 235 VAL C C 1
ATOM 5368 O O . VAL C 1 236 ? 85.799 95.243 -8.674 1.00 15.97 235 VAL C O 1
ATOM 5372 N N . ILE C 1 237 ? 84.509 95.762 -10.458 1.00 11.43 236 ILE C N 1
ATOM 5373 C CA . ILE C 1 237 ? 85.556 96.555 -11.088 1.00 10.90 236 ILE C CA 1
ATOM 5374 C C . ILE C 1 237 ? 85.179 98.043 -11.048 1.00 11.10 236 ILE C C 1
ATOM 5375 O O . ILE C 1 237 ? 84.095 98.395 -11.513 1.00 10.31 236 ILE C O 1
ATOM 5380 N N . ASN C 1 238 ? 86.028 98.856 -10.475 1.00 10.68 237 ASN C N 1
ATOM 5381 C CA . ASN C 1 238 ? 85.829 100.298 -10.443 1.00 11.19 237 ASN C CA 1
ATOM 5382 C C . ASN C 1 238 ? 86.268 100.926 -11.752 1.00 10.87 237 ASN C C 1
ATOM 5383 O O . ASN C 1 238 ? 87.346 100.638 -12.263 1.00 11.39 237 ASN C O 1
ATOM 5388 N N . VAL C 1 239 ? 85.426 101.776 -12.309 1.00 9.96 238 VAL C N 1
ATOM 5389 C CA . VAL C 1 239 ? 85.754 102.605 -13.472 1.00 10.36 238 VAL C CA 1
ATOM 5390 C C . VAL C 1 239 ? 85.675 104.054 -13.015 1.00 10.35 238 VAL C C 1
ATOM 5391 O O . VAL C 1 239 ? 84.665 104.701 -13.116 1.00 10.60 238 VAL C O 1
ATOM 5395 N N . GLY C 1 240 ? 86.770 104.524 -12.458 1.00 9.70 239 GLY C N 1
ATOM 5396 C CA . GLY C 1 240 ? 86.807 105.776 -11.683 1.00 10.08 239 GLY C CA 1
ATOM 5397 C C . GLY C 1 240 ? 88.037 106.570 -11.690 1.00 10.42 239 GLY C C 1
ATOM 5398 O O . GLY C 1 240 ? 88.170 107.509 -10.900 1.00 10.70 239 GLY C O 1
ATOM 5399 N N . GLY C 1 241 ? 89.020 106.290 -12.569 1.00 10.33 240 GLY C N 1
ATOM 5400 C CA . GLY C 1 241 ? 90.218 107.088 -12.619 1.00 11.03 240 GLY C CA 1
ATOM 5401 C C . GLY C 1 241 ? 91.037 107.098 -11.325 1.00 11.17 240 GLY C C 1
ATOM 5402 O O . GLY C 1 241 ? 91.811 108.031 -11.144 1.00 11.78 240 GLY C O 1
ATOM 5403 N N . GLY C 1 242 ? 90.860 106.045 -10.527 1.00 11.38 241 GLY C N 1
ATOM 5404 C CA . GLY C 1 242 ? 91.532 105.921 -9.248 1.00 12.30 241 GLY C CA 1
ATOM 5405 C C . GLY C 1 242 ? 90.772 106.500 -8.060 1.00 13.02 241 GLY C C 1
ATOM 5406 O O . GLY C 1 242 ? 91.313 106.512 -6.937 1.00 14.10 241 GLY C O 1
ATOM 5407 N N . MET C 1 243 ? 89.584 107.025 -8.283 1.00 13.17 242 MET C N 1
ATOM 5408 C CA A MET C 1 243 ? 88.869 107.745 -7.207 0.50 14.69 242 MET C CA 1
ATOM 5409 C CA B MET C 1 243 ? 88.858 107.736 -7.210 0.50 13.82 242 MET C CA 1
ATOM 5410 C C . MET C 1 243 ? 88.456 106.812 -6.073 1.00 14.16 242 MET C C 1
ATOM 5411 O O . MET C 1 243 ? 87.907 105.738 -6.290 1.00 13.73 242 MET C O 1
ATOM 5420 N N . VAL C 1 244 ? 88.729 107.260 -4.839 1.00 15.63 243 VAL C N 1
ATOM 5421 C CA . VAL C 1 244 ? 88.225 106.548 -3.633 1.00 17.31 243 VAL C CA 1
ATOM 5422 C C . VAL C 1 244 ? 87.231 107.476 -2.934 1.00 17.06 243 VAL C C 1
ATOM 5423 O O . VAL C 1 244 ? 87.533 108.620 -2.679 1.00 18.61 243 VAL C O 1
ATOM 5427 N N . LEU C 1 245 ? 85.999 106.989 -2.790 1.00 17.14 244 LEU C N 1
ATOM 5428 C CA . LEU C 1 245 ? 84.913 107.848 -2.306 1.00 17.18 244 LEU C CA 1
ATOM 5429 C C . LEU C 1 245 ? 85.029 107.892 -0.780 1.00 19.00 244 LEU C C 1
ATOM 5430 O O . LEU C 1 245 ? 85.275 106.870 -0.124 1.00 18.12 244 LEU C O 1
ATOM 5436 N N . SER D 1 1 ? 87.036 93.433 33.884 1.00 52.11 0 SER D N 1
ATOM 5437 C CA . SER D 1 1 ? 85.708 93.472 34.560 1.00 51.14 0 SER D CA 1
ATOM 5438 C C . SER D 1 1 ? 84.957 94.751 34.185 1.00 47.68 0 SER D C 1
ATOM 5439 O O . SER D 1 1 ? 85.549 95.834 34.105 1.00 48.97 0 SER D O 1
ATOM 5442 N N . MET D 1 2 ? 83.655 94.622 33.948 1.00 42.45 1 MET D N 1
ATOM 5443 C CA . MET D 1 2 ? 82.739 95.740 33.960 1.00 36.69 1 MET D CA 1
ATOM 5444 C C . MET D 1 2 ? 83.064 96.860 32.944 1.00 30.73 1 MET D C 1
ATOM 5445 O O . MET D 1 2 ? 82.823 98.028 33.213 1.00 28.76 1 MET D O 1
ATOM 5450 N N . ALA D 1 3 ? 83.477 96.477 31.738 1.00 26.24 2 ALA D N 1
ATOM 5451 C CA . ALA D 1 3 ? 83.745 97.435 30.687 1.00 24.28 2 ALA D CA 1
ATOM 5452 C C . ALA D 1 3 ? 82.496 98.245 30.285 1.00 22.99 2 ALA D C 1
ATOM 5453 O O . ALA D 1 3 ? 82.617 99.308 29.716 1.00 23.78 2 ALA D O 1
ATOM 5455 N N . LEU D 1 4 ? 81.302 97.691 30.497 1.00 19.68 3 LEU D N 1
ATOM 5456 C CA . LEU D 1 4 ? 80.063 98.320 30.045 1.00 17.90 3 LEU D CA 1
ATOM 5457 C C . LEU D 1 4 ? 79.148 98.661 31.218 1.00 18.62 3 LEU D C 1
ATOM 5458 O O . LEU D 1 4 ? 77.936 98.804 31.089 1.00 18.11 3 LEU D O 1
ATOM 5463 N N . ALA D 1 5 ? 79.732 98.822 32.403 1.00 20.03 4 ALA D N 1
ATOM 5464 C CA . ALA D 1 5 ? 78.965 99.183 33.572 1.00 20.91 4 ALA D CA 1
ATOM 5465 C C . ALA D 1 5 ? 78.224 100.513 33.308 1.00 20.62 4 ALA D C 1
ATOM 5466 O O . ALA D 1 5 ? 78.808 101.433 32.717 1.00 19.80 4 ALA D O 1
ATOM 5468 N N . SER D 1 6 ? 76.993 100.562 33.731 1.00 20.03 5 SER D N 1
ATOM 5469 C CA . SER D 1 6 ? 76.057 101.682 33.565 1.00 20.43 5 SER D CA 1
ATOM 5470 C C . SER D 1 6 ? 75.463 101.808 32.184 1.00 20.11 5 SER D C 1
ATOM 5471 O O . SER D 1 6 ? 74.604 102.677 32.007 1.00 20.95 5 SER D O 1
ATOM 5474 N N . LYS D 1 7 ? 75.843 100.987 31.231 1.00 18.43 6 LYS D N 1
ATOM 5475 C CA . LYS D 1 7 ? 75.320 101.130 29.890 1.00 18.34 6 LYS D CA 1
ATOM 5476 C C . LYS D 1 7 ? 74.085 100.257 29.681 1.00 17.02 6 LYS D C 1
ATOM 5477 O O . LYS D 1 7 ? 73.930 99.204 30.364 1.00 17.05 6 LYS D O 1
ATOM 5483 N N . THR D 1 8 ? 73.230 100.696 28.768 1.00 15.73 7 THR D N 1
ATOM 5484 C CA . THR D 1 8 ? 72.055 99.932 28.365 1.00 14.88 7 THR D CA 1
ATOM 5485 C C . THR D 1 8 ? 72.160 99.508 26.905 1.00 13.92 7 THR D C 1
ATOM 5486 O O . THR D 1 8 ? 72.491 100.331 26.028 1.00 13.36 7 THR D O 1
ATOM 5490 N N . ALA D 1 9 ? 71.874 98.247 26.605 1.00 12.81 8 ALA D N 1
ATOM 5491 C CA . ALA D 1 9 ? 71.962 97.692 25.256 1.00 12.13 8 ALA D CA 1
ATOM 5492 C C . ALA D 1 9 ? 70.656 97.055 24.809 1.00 12.45 8 ALA D C 1
ATOM 5493 O O . ALA D 1 9 ? 70.054 96.332 25.585 1.00 13.85 8 ALA D O 1
ATOM 5495 N N . ILE D 1 10 ? 70.279 97.280 23.557 1.00 11.79 9 ILE D N 1
ATOM 5496 C CA . ILE D 1 10 ? 69.265 96.467 22.886 1.00 11.94 9 ILE D CA 1
ATOM 5497 C C . ILE D 1 10 ? 69.982 95.492 21.975 1.00 11.41 9 ILE D C 1
ATOM 5498 O O . ILE D 1 10 ? 70.822 95.922 21.179 1.00 11.00 9 ILE D O 1
ATOM 5503 N N . VAL D 1 11 ? 69.664 94.204 22.086 1.00 11.45 10 VAL D N 1
ATOM 5504 C CA . VAL D 1 11 ? 70.151 93.184 21.141 1.00 11.07 10 VAL D CA 1
ATOM 5505 C C . VAL D 1 11 ? 68.899 92.611 20.446 1.00 11.14 10 VAL D C 1
ATOM 5506 O O . VAL D 1 11 ? 68.071 91.992 21.099 1.00 12.04 10 VAL D O 1
ATOM 5510 N N . THR D 1 12 ? 68.811 92.810 19.143 1.00 11.17 11 THR D N 1
ATOM 5511 C CA . THR D 1 12 ? 67.692 92.216 18.401 1.00 12.14 11 THR D CA 1
ATOM 5512 C C . THR D 1 12 ? 68.009 90.752 18.042 1.00 12.41 11 THR D C 1
ATOM 5513 O O . THR D 1 12 ? 69.164 90.379 17.893 1.00 12.11 11 THR D O 1
ATOM 5517 N N . GLY D 1 13 ? 66.972 89.933 17.934 1.00 13.21 12 GLY D N 1
ATOM 5518 C CA . GLY D 1 13 ? 67.162 88.521 17.625 1.00 14.19 12 GLY D CA 1
ATOM 5519 C C . GLY D 1 13 ? 67.919 87.769 18.708 1.00 15.72 12 GLY D C 1
ATOM 5520 O O . GLY D 1 13 ? 68.712 86.882 18.393 1.00 17.58 12 GLY D O 1
ATOM 5521 N N . ALA D 1 14 ? 67.760 88.150 19.972 1.00 14.63 13 ALA D N 1
ATOM 5522 C CA . ALA D 1 14 ? 68.599 87.637 21.034 1.00 14.80 13 ALA D CA 1
ATOM 5523 C C . ALA D 1 14 ? 67.963 86.548 21.897 1.00 15.08 13 ALA D C 1
ATOM 5524 O O . ALA D 1 14 ? 68.505 86.188 22.952 1.00 15.25 13 ALA D O 1
ATOM 5526 N N . ALA D 1 15 ? 66.827 85.969 21.475 1.00 15.49 14 ALA D N 1
ATOM 5527 C CA . ALA D 1 15 ? 66.235 84.927 22.235 1.00 16.55 14 ALA D CA 1
ATOM 5528 C C . ALA D 1 15 ? 67.097 83.637 22.234 1.00 16.95 14 ALA D C 1
ATOM 5529 O O . ALA D 1 15 ? 67.029 82.863 23.198 1.00 16.95 14 ALA D O 1
ATOM 5531 N N . ARG D 1 16 ? 67.815 83.425 21.123 1.00 16.53 15 ARG D N 1
ATOM 5532 C CA . ARG D 1 16 ? 68.591 82.187 20.933 1.00 18.32 15 ARG D CA 1
ATOM 5533 C C . ARG D 1 16 ? 69.861 82.482 20.159 1.00 16.63 15 ARG D C 1
ATOM 5534 O O . ARG D 1 16 ? 70.067 83.593 19.672 1.00 15.75 15 ARG D O 1
ATOM 5542 N N . GLY D 1 17 ? 70.702 81.470 20.010 1.00 15.65 16 GLY D N 1
ATOM 5543 C CA . GLY D 1 17 ? 71.769 81.562 19.034 1.00 15.06 16 GLY D CA 1
ATOM 5544 C C . GLY D 1 17 ? 72.818 82.613 19.301 1.00 14.03 16 GLY D C 1
ATOM 5545 O O . GLY D 1 17 ? 73.173 82.892 20.454 1.00 14.55 16 GLY D O 1
ATOM 5546 N N . ILE D 1 18 ? 73.348 83.138 18.204 1.00 13.16 17 ILE D N 1
ATOM 5547 C CA . ILE D 1 18 ? 74.399 84.160 18.288 1.00 13.03 17 ILE D CA 1
ATOM 5548 C C . ILE D 1 18 ? 73.930 85.354 19.133 1.00 12.71 17 ILE D C 1
ATOM 5549 O O . ILE D 1 18 ? 74.667 85.832 20.000 1.00 12.80 17 ILE D O 1
ATOM 5554 N N . GLY D 1 19 ? 72.683 85.777 18.952 1.00 12.04 18 GLY D N 1
ATOM 5555 C CA . GLY D 1 19 ? 72.191 86.931 19.679 1.00 11.92 18 GLY D CA 1
ATOM 5556 C C . GLY D 1 19 ? 72.152 86.741 21.184 1.00 12.07 18 GLY D C 1
ATOM 5557 O O . GLY D 1 19 ? 72.495 87.663 21.950 1.00 11.82 18 GLY D O 1
ATOM 5558 N N . PHE D 1 20 ? 71.760 85.549 21.620 1.00 12.23 19 PHE D N 1
ATOM 5559 C CA . PHE D 1 20 ? 71.745 85.292 23.048 1.00 13.05 19 PHE D CA 1
ATOM 5560 C C . PHE D 1 20 ? 73.185 85.298 23.605 1.00 13.29 19 PHE D C 1
ATOM 5561 O O . PHE D 1 20 ? 73.426 85.813 24.696 1.00 13.84 19 PHE D O 1
ATOM 5569 N N . GLY D 1 21 ? 74.152 84.734 22.872 1.00 13.12 20 GLY D N 1
ATOM 5570 C CA . GLY D 1 21 ? 75.541 84.770 23.336 1.00 13.19 20 GLY D CA 1
ATOM 5571 C C . GLY D 1 21 ? 76.068 86.193 23.405 1.00 12.64 20 GLY D C 1
ATOM 5572 O O . GLY D 1 21 ? 76.835 86.531 24.336 1.00 12.94 20 GLY D O 1
ATOM 5573 N N . ILE D 1 22 ? 75.656 87.036 22.479 1.00 11.73 21 ILE D N 1
ATOM 5574 C CA . ILE D 1 22 ? 76.002 88.460 22.569 1.00 11.68 21 ILE D CA 1
ATOM 5575 C C . ILE D 1 22 ? 75.435 89.068 23.853 1.00 11.83 21 ILE D C 1
ATOM 5576 O O . ILE D 1 22 ? 76.137 89.772 24.616 1.00 12.13 21 ILE D O 1
ATOM 5581 N N . ALA D 1 23 ? 74.145 88.826 24.078 1.00 11.76 22 ALA D N 1
ATOM 5582 C CA . ALA D 1 23 ? 73.525 89.327 25.299 1.00 12.50 22 ALA D CA 1
ATOM 5583 C C . ALA D 1 23 ? 74.229 88.839 26.561 1.00 13.13 22 ALA D C 1
ATOM 5584 O O . ALA D 1 23 ? 74.417 89.613 27.510 1.00 13.27 22 ALA D O 1
ATOM 5586 N N . GLN D 1 24 ? 74.637 87.581 26.610 1.00 13.46 23 GLN D N 1
ATOM 5587 C CA . GLN D 1 24 ? 75.357 87.070 27.768 1.00 14.16 23 GLN D CA 1
ATOM 5588 C C . GLN D 1 24 ? 76.667 87.850 28.025 1.00 13.61 23 GLN D C 1
ATOM 5589 O O . GLN D 1 24 ? 77.003 88.110 29.155 1.00 13.68 23 GLN D O 1
ATOM 5595 N N . VAL D 1 25 ? 77.439 88.071 26.975 1.00 12.78 24 VAL D N 1
ATOM 5596 C CA . VAL D 1 25 ? 78.702 88.761 27.170 1.00 12.85 24 VAL D CA 1
ATOM 5597 C C . VAL D 1 25 ? 78.473 90.230 27.564 1.00 13.14 24 VAL D C 1
ATOM 5598 O O . VAL D 1 25 ? 79.184 90.767 28.423 1.00 13.58 24 VAL D O 1
ATOM 5602 N N . LEU D 1 26 ? 77.509 90.911 26.962 1.00 13.26 25 LEU D N 1
ATOM 5603 C CA . LEU D 1 26 ? 77.245 92.288 27.350 1.00 13.59 25 LEU D CA 1
ATOM 5604 C C . LEU D 1 26 ? 76.837 92.375 28.829 1.00 14.31 25 LEU D C 1
ATOM 5605 O O . LEU D 1 26 ? 77.296 93.269 29.564 1.00 14.89 25 LEU D O 1
ATOM 5610 N N . ALA D 1 27 ? 75.987 91.445 29.248 1.00 14.51 26 ALA D N 1
ATOM 5611 C CA . ALA D 1 27 ? 75.580 91.352 30.660 1.00 15.38 26 ALA D CA 1
ATOM 5612 C C . ALA D 1 27 ? 76.765 91.059 31.568 1.00 16.27 26 ALA D C 1
ATOM 5613 O O . ALA D 1 27 ? 76.872 91.634 32.675 1.00 16.50 26 ALA D O 1
ATOM 5615 N N . ARG D 1 28 ? 77.669 90.184 31.133 1.00 16.33 27 ARG D N 1
ATOM 5616 C CA . ARG D 1 28 ? 78.850 89.850 31.928 1.00 17.21 27 ARG D CA 1
ATOM 5617 C C . ARG D 1 28 ? 79.675 91.119 32.185 1.00 17.37 27 ARG D C 1
ATOM 5618 O O . ARG D 1 28 ? 80.256 91.297 33.259 1.00 17.09 27 ARG D O 1
ATOM 5626 N N . GLU D 1 29 ? 79.747 91.987 31.187 1.00 16.58 28 GLU D N 1
ATOM 5627 C CA . GLU D 1 29 ? 80.499 93.239 31.279 1.00 17.25 28 GLU D CA 1
ATOM 5628 C C . GLU D 1 29 ? 79.707 94.396 31.913 1.00 17.18 28 GLU D C 1
ATOM 5629 O O . GLU D 1 29 ? 80.188 95.534 31.941 1.00 18.21 28 GLU D O 1
ATOM 5635 N N . GLY D 1 30 ? 78.531 94.104 32.433 1.00 16.94 29 GLY D N 1
ATOM 5636 C CA . GLY D 1 30 ? 77.764 95.065 33.227 1.00 17.26 29 GLY D CA 1
ATOM 5637 C C . GLY D 1 30 ? 76.659 95.849 32.553 1.00 16.54 29 GLY D C 1
ATOM 5638 O O . GLY D 1 30 ? 76.041 96.673 33.210 1.00 17.45 29 GLY D O 1
ATOM 5639 N N . ALA D 1 31 ? 76.364 95.544 31.292 1.00 15.92 30 ALA D N 1
ATOM 5640 C CA . ALA D 1 31 ? 75.289 96.222 30.591 1.00 15.53 30 ALA D CA 1
ATOM 5641 C C . ALA D 1 31 ? 73.949 95.708 31.068 1.00 16.19 30 ALA D C 1
ATOM 5642 O O . ALA D 1 31 ? 73.826 94.502 31.412 1.00 16.43 30 ALA D O 1
ATOM 5644 N N . ARG D 1 32 ? 72.961 96.588 31.084 1.00 16.20 31 ARG D N 1
ATOM 5645 C CA . ARG D 1 32 ? 71.552 96.175 31.229 1.00 17.43 31 ARG D CA 1
ATOM 5646 C C . ARG D 1 32 ? 71.055 95.824 29.804 1.00 16.28 31 ARG D C 1
ATOM 5647 O O . ARG D 1 32 ? 71.359 96.577 28.860 1.00 16.16 31 ARG D O 1
ATOM 5655 N N . VAL D 1 33 ? 70.433 94.685 29.625 1.00 15.39 32 VAL D N 1
ATOM 5656 C CA . VAL D 1 33 ? 70.162 94.191 28.299 1.00 14.86 32 VAL D CA 1
ATOM 5657 C C . VAL D 1 33 ? 68.660 94.056 28.009 1.00 15.02 32 VAL D C 1
ATOM 5658 O O . VAL D 1 33 ? 67.944 93.405 28.790 1.00 15.06 32 VAL D O 1
ATOM 5662 N N . ILE D 1 34 ? 68.229 94.639 26.898 1.00 14.25 33 ILE D N 1
ATOM 5663 C CA . ILE D 1 34 ? 66.912 94.387 26.319 1.00 14.72 33 ILE D CA 1
ATOM 5664 C C . ILE D 1 34 ? 67.059 93.322 25.235 1.00 14.42 33 ILE D C 1
ATOM 5665 O O . ILE D 1 34 ? 67.785 93.517 24.258 1.00 13.97 33 ILE D O 1
ATOM 5670 N N . ILE D 1 35 ? 66.397 92.190 25.427 1.00 15.01 34 ILE D N 1
ATOM 5671 C CA . ILE D 1 35 ? 66.274 91.174 24.375 1.00 15.83 34 ILE D CA 1
ATOM 5672 C C . ILE D 1 35 ? 65.047 91.559 23.552 1.00 15.44 34 ILE D C 1
ATOM 5673 O O . ILE D 1 35 ? 63.928 91.515 24.076 1.00 15.61 34 ILE D O 1
ATOM 5678 N N . ALA D 1 36 ? 65.240 91.916 22.290 1.00 14.67 35 ALA D N 1
ATOM 5679 C CA . ALA D 1 36 ? 64.172 92.265 21.409 1.00 15.34 35 ALA D CA 1
ATOM 5680 C C . ALA D 1 36 ? 64.000 91.126 20.401 1.00 16.03 35 ALA D C 1
ATOM 5681 O O . ALA D 1 36 ? 64.951 90.828 19.661 1.00 16.26 35 ALA D O 1
ATOM 5683 N N . ASP D 1 37 ? 62.840 90.482 20.352 1.00 16.48 36 ASP D N 1
ATOM 5684 C CA . ASP D 1 37 ? 62.698 89.359 19.438 1.00 17.65 36 ASP D CA 1
ATOM 5685 C C . ASP D 1 37 ? 61.189 89.143 19.207 1.00 18.73 36 ASP D C 1
ATOM 5686 O O . ASP D 1 37 ? 60.370 89.587 20.001 1.00 17.98 36 ASP D O 1
ATOM 5691 N N . ARG D 1 38 ? 60.875 88.420 18.153 1.00 21.51 37 ARG D N 1
ATOM 5692 C CA . ARG D 1 38 ? 59.496 87.883 17.980 1.00 25.32 37 ARG D CA 1
ATOM 5693 C C . ARG D 1 38 ? 59.310 86.581 18.665 1.00 25.84 37 ARG D C 1
ATOM 5694 O O . ARG D 1 38 ? 58.188 86.217 19.007 1.00 27.22 37 ARG D O 1
ATOM 5702 N N . ASP D 1 39 ? 60.379 85.829 18.814 1.00 26.54 38 ASP D N 1
ATOM 5703 C CA . ASP D 1 39 ? 60.356 84.533 19.478 1.00 26.09 38 ASP D CA 1
ATOM 5704 C C . ASP D 1 39 ? 60.010 84.691 20.951 1.00 28.12 38 ASP D C 1
ATOM 5705 O O . ASP D 1 39 ? 60.759 85.329 21.681 1.00 28.88 38 ASP D O 1
ATOM 5710 N N . ALA D 1 40 ? 58.937 84.048 21.391 1.00 27.79 39 ALA D N 1
ATOM 5711 C CA . ALA D 1 40 ? 58.471 84.101 22.781 1.00 29.24 39 ALA D CA 1
ATOM 5712 C C . ALA D 1 40 ? 59.482 83.511 23.770 1.00 28.47 39 ALA D C 1
ATOM 5713 O O . ALA D 1 40 ? 59.395 83.805 24.983 1.00 29.90 39 ALA D O 1
ATOM 5715 N N . HIS D 1 41 ? 60.440 82.703 23.264 1.00 26.24 40 HIS D N 1
ATOM 5716 C CA . HIS D 1 41 ? 61.494 82.172 24.099 1.00 24.90 40 HIS D CA 1
ATOM 5717 C C . HIS D 1 41 ? 62.348 83.323 24.619 1.00 22.78 40 HIS D C 1
ATOM 5718 O O . HIS D 1 41 ? 63.187 83.127 25.493 1.00 22.20 40 HIS D O 1
ATOM 5725 N N . GLY D 1 42 ? 62.163 84.513 24.068 1.00 20.91 41 GLY D N 1
ATOM 5726 C CA . GLY D 1 42 ? 62.879 85.686 24.554 1.00 20.47 41 GLY D CA 1
ATOM 5727 C C . GLY D 1 42 ? 62.662 85.921 26.034 1.00 20.50 41 GLY D C 1
ATOM 5728 O O . GLY D 1 42 ? 63.560 86.421 26.717 1.00 20.08 41 GLY D O 1
ATOM 5729 N N . GLU D 1 43 ? 61.489 85.596 26.547 1.00 21.95 42 GLU D N 1
ATOM 5730 C CA . GLU D 1 43 ? 61.245 85.776 27.971 1.00 22.80 42 GLU D CA 1
ATOM 5731 C C . GLU D 1 43 ? 62.146 84.854 28.811 1.00 22.97 42 GLU D C 1
ATOM 5732 O O . GLU D 1 43 ? 62.745 85.272 29.795 1.00 22.27 42 GLU D O 1
ATOM 5738 N N . ALA D 1 44 ? 62.249 83.584 28.400 1.00 23.12 43 ALA D N 1
ATOM 5739 C CA . ALA D 1 44 ? 63.140 82.624 29.062 1.00 23.34 43 ALA D CA 1
ATOM 5740 C C . ALA D 1 44 ? 64.609 83.072 28.984 1.00 21.83 43 ALA D C 1
ATOM 5741 O O . ALA D 1 44 ? 65.369 82.901 29.945 1.00 22.23 43 ALA D O 1
ATOM 5743 N N . ALA D 1 45 ? 64.989 83.644 27.844 1.00 20.18 44 ALA D N 1
ATOM 5744 C CA . ALA D 1 45 ? 66.341 84.215 27.623 1.00 19.08 44 ALA D CA 1
ATOM 5745 C C . ALA D 1 45 ? 66.589 85.342 28.656 1.00 19.02 44 ALA D C 1
ATOM 5746 O O . ALA D 1 45 ? 67.611 85.346 29.354 1.00 18.76 44 ALA D O 1
ATOM 5748 N N . ALA D 1 46 ? 65.635 86.271 28.744 1.00 18.55 45 ALA D N 1
ATOM 5749 C CA . ALA D 1 46 ? 65.805 87.380 29.708 1.00 18.70 45 ALA D CA 1
ATOM 5750 C C . ALA D 1 46 ? 65.839 86.859 31.153 1.00 19.57 45 ALA D C 1
ATOM 5751 O O . ALA D 1 46 ? 66.645 87.304 31.977 1.00 19.59 45 ALA D O 1
ATOM 5753 N N . ALA D 1 47 ? 64.988 85.885 31.464 1.00 20.34 46 ALA D N 1
ATOM 5754 C CA . ALA D 1 47 ? 64.954 85.260 32.786 1.00 21.84 46 ALA D CA 1
ATOM 5755 C C . ALA D 1 47 ? 66.288 84.576 33.106 1.00 22.03 46 ALA D C 1
ATOM 5756 O O . ALA D 1 47 ? 66.756 84.631 34.251 1.00 23.26 46 ALA D O 1
ATOM 5758 N N . SER D 1 48 ? 66.896 83.943 32.119 1.00 21.69 47 SER D N 1
ATOM 5759 C CA . SER D 1 48 ? 68.198 83.290 32.336 1.00 22.47 47 SER D CA 1
ATOM 5760 C C . SER D 1 48 ? 69.247 84.316 32.694 1.00 21.36 47 SER D C 1
ATOM 5761 O O . SER D 1 48 ? 70.030 84.117 33.607 1.00 21.98 47 SER D O 1
ATOM 5764 N N . LEU D 1 49 ? 69.249 85.436 31.996 1.00 20.24 48 LEU D N 1
ATOM 5765 C CA . LEU D 1 49 ? 70.184 86.497 32.329 1.00 19.48 48 LEU D CA 1
ATOM 5766 C C . LEU D 1 49 ? 69.953 87.036 33.744 1.00 19.93 48 LEU D C 1
ATOM 5767 O O . LEU D 1 49 ? 70.922 87.302 34.473 1.00 19.67 48 LEU D O 1
ATOM 5772 N N . ARG D 1 50 ? 68.702 87.238 34.106 1.00 19.93 49 ARG D N 1
ATOM 5773 C CA . ARG D 1 50 ? 68.361 87.723 35.451 1.00 21.02 49 ARG D CA 1
ATOM 5774 C C . ARG D 1 50 ? 68.812 86.759 36.529 1.00 22.10 49 ARG D C 1
ATOM 5775 O O . ARG D 1 50 ? 69.336 87.166 37.582 1.00 21.79 49 ARG D O 1
ATOM 5783 N N . GLU D 1 51 ? 68.611 85.475 36.270 1.00 23.72 50 GLU D N 1
ATOM 5784 C CA . GLU D 1 51 ? 69.032 84.411 37.215 1.00 26.35 50 GLU D CA 1
ATOM 5785 C C . GLU D 1 51 ? 70.535 84.427 37.455 1.00 25.51 50 GLU D C 1
ATOM 5786 O O . GLU D 1 51 ? 70.971 84.107 38.570 1.00 25.22 50 GLU D O 1
ATOM 5792 N N . SER D 1 52 ? 71.304 84.824 36.448 1.00 24.40 51 SER D N 1
ATOM 5793 C CA . SER D 1 52 ? 72.738 84.974 36.551 1.00 24.75 51 SER D CA 1
ATOM 5794 C C . SER D 1 52 ? 73.195 86.284 37.246 1.00 24.50 51 SER D C 1
ATOM 5795 O O . SER D 1 52 ? 74.411 86.469 37.437 1.00 25.32 51 SER D O 1
ATOM 5798 N N . GLY D 1 53 ? 72.270 87.197 37.574 1.00 23.19 52 GLY D N 1
ATOM 5799 C CA . GLY D 1 53 ? 72.593 88.415 38.261 1.00 22.78 52 GLY D CA 1
ATOM 5800 C C . GLY D 1 53 ? 72.543 89.685 37.469 1.00 21.38 52 GLY D C 1
ATOM 5801 O O . GLY D 1 53 ? 72.938 90.725 37.984 1.00 21.55 52 GLY D O 1
ATOM 5802 N N . ALA D 1 54 ? 72.178 89.584 36.193 1.00 19.97 53 ALA D N 1
ATOM 5803 C CA . ALA D 1 54 ? 72.137 90.740 35.319 1.00 19.28 53 ALA D CA 1
ATOM 5804 C C . ALA D 1 54 ? 70.750 91.377 35.342 1.00 19.29 53 ALA D C 1
ATOM 5805 O O . ALA D 1 54 ? 69.759 90.765 35.785 1.00 19.88 53 ALA D O 1
ATOM 5807 N N . GLN D 1 55 ? 70.700 92.611 34.854 1.00 19.11 54 GLN D N 1
ATOM 5808 C CA . GLN D 1 55 ? 69.427 93.283 34.564 1.00 19.47 54 GLN D CA 1
ATOM 5809 C C . GLN D 1 55 ? 69.095 93.030 33.096 1.00 18.36 54 GLN D C 1
ATOM 5810 O O . GLN D 1 55 ? 69.895 93.338 32.198 1.00 17.03 54 GLN D O 1
ATOM 5816 N N . ALA D 1 56 ? 67.944 92.404 32.882 1.00 18.15 55 ALA D N 1
ATOM 5817 C CA . ALA D 1 56 ? 67.502 92.124 31.533 1.00 17.32 55 ALA D CA 1
ATOM 5818 C C . ALA D 1 56 ? 66.008 92.069 31.431 1.00 17.76 55 ALA D C 1
ATOM 5819 O O . ALA D 1 56 ? 65.327 91.692 32.378 1.00 18.70 55 ALA D O 1
ATOM 5821 N N . LEU D 1 57 ? 65.513 92.455 30.264 1.00 17.57 56 LEU D N 1
ATOM 5822 C CA . LEU D 1 57 ? 64.087 92.476 29.966 1.00 18.56 56 LEU D CA 1
ATOM 5823 C C . LEU D 1 57 ? 63.858 92.004 28.542 1.00 17.55 56 LEU D C 1
ATOM 5824 O O . LEU D 1 57 ? 64.626 92.331 27.649 1.00 16.76 56 LEU D O 1
ATOM 5829 N N . PHE D 1 58 ? 62.778 91.256 28.339 1.00 17.98 57 PHE D N 1
ATOM 5830 C CA . PHE D 1 58 ? 62.330 90.867 26.994 1.00 17.51 57 PHE D CA 1
ATOM 5831 C C . PHE D 1 58 ? 61.271 91.835 26.526 1.00 17.61 57 PHE D C 1
ATOM 5832 O O . PHE D 1 58 ? 60.299 92.097 27.277 1.00 18.29 57 PHE D O 1
ATOM 5840 N N . ILE D 1 59 ? 61.430 92.328 25.300 1.00 17.60 58 ILE D N 1
ATOM 5841 C CA . ILE D 1 59 ? 60.382 93.098 24.615 1.00 19.08 58 ILE D CA 1
ATOM 5842 C C . ILE D 1 59 ? 60.095 92.426 23.305 1.00 19.20 58 ILE D C 1
ATOM 5843 O O . ILE D 1 59 ? 60.974 92.346 22.425 1.00 18.64 58 ILE D O 1
ATOM 5848 N N . SER D 1 60 ? 58.853 91.966 23.159 1.00 21.00 59 SER D N 1
ATOM 5849 C CA . SER D 1 60 ? 58.389 91.335 21.893 1.00 22.07 59 SER D CA 1
ATOM 5850 C C . SER D 1 60 ? 58.287 92.424 20.824 1.00 22.29 59 SER D C 1
ATOM 5851 O O . SER D 1 60 ? 57.700 93.477 21.056 1.00 25.19 59 SER D O 1
ATOM 5854 N N A CYS D 1 61 ? 58.902 92.217 19.665 0.70 20.99 60 CYS D N 1
ATOM 5855 N N B CYS D 1 61 ? 58.859 92.190 19.658 0.30 21.39 60 CYS D N 1
ATOM 5856 C CA A CYS D 1 61 ? 58.950 93.241 18.611 0.70 20.50 60 CYS D CA 1
ATOM 5857 C CA B CYS D 1 61 ? 58.646 93.112 18.565 0.30 20.96 60 CYS D CA 1
ATOM 5858 C C A CYS D 1 61 ? 59.129 92.530 17.264 0.70 19.77 60 CYS D C 1
ATOM 5859 C C B CYS D 1 61 ? 59.183 92.635 17.243 0.30 19.85 60 CYS D C 1
ATOM 5860 O O A CYS D 1 61 ? 59.964 91.635 17.147 0.70 20.65 60 CYS D O 1
ATOM 5861 O O B CYS D 1 61 ? 60.296 92.086 17.110 0.30 19.47 60 CYS D O 1
ATOM 5866 N N . ASN D 1 62 ? 58.409 92.988 16.241 1.00 19.39 61 ASN D N 1
ATOM 5867 C CA . ASN D 1 62 ? 58.710 92.692 14.864 1.00 18.73 61 ASN D CA 1
ATOM 5868 C C . ASN D 1 62 ? 59.446 93.863 14.259 1.00 17.40 61 ASN D C 1
ATOM 5869 O O . ASN D 1 62 ? 58.830 94.903 13.995 1.00 16.67 61 ASN D O 1
ATOM 5874 N N . ILE D 1 63 ? 60.750 93.726 14.064 1.00 16.38 62 ILE D N 1
ATOM 5875 C CA . ILE D 1 63 ? 61.573 94.850 13.647 1.00 16.17 62 ILE D CA 1
ATOM 5876 C C . ILE D 1 63 ? 61.324 95.318 12.201 1.00 15.75 62 ILE D C 1
ATOM 5877 O O . ILE D 1 63 ? 61.787 96.388 11.823 1.00 15.13 62 ILE D O 1
ATOM 5882 N N . ALA D 1 64 ? 60.532 94.574 11.427 1.00 15.21 63 ALA D N 1
ATOM 5883 C CA . ALA D 1 64 ? 60.171 95.057 10.104 1.00 15.71 63 ALA D CA 1
ATOM 5884 C C . ALA D 1 64 ? 59.103 96.120 10.133 1.00 16.86 63 ALA D C 1
ATOM 5885 O O . ALA D 1 64 ? 58.803 96.712 9.074 1.00 16.43 63 ALA D O 1
ATOM 5887 N N . GLU D 1 65 ? 58.447 96.348 11.266 1.00 17.04 64 GLU D N 1
ATOM 5888 C CA . GLU D 1 65 ? 57.395 97.369 11.366 1.00 18.79 64 GLU D CA 1
ATOM 5889 C C . GLU D 1 65 ? 57.903 98.559 12.139 1.00 17.58 64 GLU D C 1
ATOM 5890 O O . GLU D 1 65 ? 58.202 98.452 13.342 1.00 17.01 64 GLU D O 1
ATOM 5896 N N . LYS D 1 66 ? 57.951 99.716 11.477 1.00 16.95 65 LYS D N 1
ATOM 5897 C CA . LYS D 1 66 ? 58.465 100.922 12.095 1.00 16.88 65 LYS D CA 1
ATOM 5898 C C . LYS D 1 66 ? 57.777 101.282 13.435 1.00 17.34 65 LYS D C 1
ATOM 5899 O O . LYS D 1 66 ? 58.466 101.643 14.391 1.00 17.09 65 LYS D O 1
ATOM 5905 N N . THR D 1 67 ? 56.457 101.163 13.493 1.00 18.37 66 THR D N 1
ATOM 5906 C CA . THR D 1 67 ? 55.757 101.511 14.725 1.00 19.90 66 THR D CA 1
ATOM 5907 C C . THR D 1 67 ? 56.218 100.629 15.906 1.00 18.81 66 THR D C 1
ATOM 5908 O O . THR D 1 67 ? 56.299 101.098 17.033 1.00 19.45 66 THR D O 1
ATOM 5912 N N . GLN D 1 68 ? 56.480 99.354 15.628 1.00 18.29 67 GLN D N 1
ATOM 5913 C CA . GLN D 1 68 ? 56.985 98.441 16.672 1.00 18.16 67 GLN D CA 1
ATOM 5914 C C . GLN D 1 68 ? 58.395 98.781 17.101 1.00 17.70 67 GLN D C 1
ATOM 5915 O O . GLN D 1 68 ? 58.729 98.693 18.279 1.00 17.19 67 GLN D O 1
ATOM 5921 N N . VAL D 1 69 ? 59.235 99.170 16.162 1.00 16.79 68 VAL D N 1
ATOM 5922 C CA . VAL D 1 69 ? 60.618 99.607 16.493 1.00 15.93 68 VAL D CA 1
ATOM 5923 C C . VAL D 1 69 ? 60.568 100.893 17.313 1.00 16.20 68 VAL D C 1
ATOM 5924 O O . VAL D 1 69 ? 61.308 101.032 18.299 1.00 15.06 68 VAL D O 1
ATOM 5928 N N . GLU D 1 70 ? 59.679 101.815 16.963 1.00 16.41 69 GLU D N 1
ATOM 5929 C CA . GLU D 1 70 ? 59.505 103.027 17.776 1.00 17.79 69 GLU D CA 1
ATOM 5930 C C . GLU D 1 70 ? 59.106 102.685 19.205 1.00 17.83 69 GLU D C 1
ATOM 5931 O O . GLU D 1 70 ? 59.640 103.238 20.170 1.00 18.44 69 GLU D O 1
ATOM 5937 N N . ALA D 1 71 ? 58.160 101.765 19.330 1.00 17.86 70 ALA D N 1
ATOM 5938 C CA . ALA D 1 71 ? 57.686 101.325 20.628 1.00 18.39 70 ALA D CA 1
ATOM 5939 C C . ALA D 1 71 ? 58.778 100.596 21.435 1.00 17.57 70 ALA D C 1
ATOM 5940 O O . ALA D 1 71 ? 58.875 100.785 22.644 1.00 18.18 70 ALA D O 1
ATOM 5942 N N . LEU D 1 72 ? 59.566 99.772 20.750 1.00 16.83 71 LEU D N 1
ATOM 5943 C CA . LEU D 1 72 ? 60.678 99.088 21.366 1.00 16.67 71 LEU D CA 1
ATOM 5944 C C . LEU D 1 72 ? 61.624 100.074 22.036 1.00 16.52 71 LEU D C 1
ATOM 5945 O O . LEU D 1 72 ? 61.994 99.917 23.216 1.00 16.11 71 LEU D O 1
ATOM 5950 N N . PHE D 1 73 ? 62.031 101.089 21.283 1.00 16.09 72 PHE D N 1
ATOM 5951 C CA . PHE D 1 73 ? 62.963 102.062 21.846 1.00 16.32 72 PHE D CA 1
ATOM 5952 C C . PHE D 1 73 ? 62.335 102.865 22.964 1.00 17.82 72 PHE D C 1
ATOM 5953 O O . PHE D 1 73 ? 62.986 103.087 24.007 1.00 18.33 72 PHE D O 1
ATOM 5961 N N . SER D 1 74 ? 61.074 103.274 22.829 1.00 19.08 73 SER D N 1
ATOM 5962 C CA A SER D 1 74 ? 60.453 104.043 23.903 0.70 20.88 73 SER D CA 1
ATOM 5963 C CA B SER D 1 74 ? 60.411 104.036 23.909 0.30 19.88 73 SER D CA 1
ATOM 5964 C C . SER D 1 74 ? 60.316 103.211 25.184 1.00 20.82 73 SER D C 1
ATOM 5965 O O . SER D 1 74 ? 60.630 103.682 26.270 1.00 21.25 73 SER D O 1
ATOM 5970 N N . GLN D 1 75 ? 59.910 101.963 25.047 1.00 20.69 74 GLN D N 1
ATOM 5971 C CA . GLN D 1 75 ? 59.764 101.084 26.210 1.00 21.70 74 GLN D CA 1
ATOM 5972 C C . GLN D 1 75 ? 61.115 100.746 26.838 1.00 20.39 74 GLN D C 1
ATOM 5973 O O . GLN D 1 75 ? 61.227 100.706 28.084 1.00 20.55 74 GLN D O 1
ATOM 5979 N N . ALA D 1 76 ? 62.110 100.499 25.995 1.00 18.89 75 ALA D N 1
ATOM 5980 C CA . ALA D 1 76 ? 63.449 100.191 26.493 1.00 18.46 75 ALA D CA 1
ATOM 5981 C C . ALA D 1 76 ? 63.971 101.350 27.362 1.00 18.71 75 ALA D C 1
ATOM 5982 O O . ALA D 1 76 ? 64.524 101.123 28.435 1.00 19.10 75 ALA D O 1
ATOM 5984 N N . GLU D 1 77 ? 63.769 102.569 26.891 1.00 18.75 76 GLU D N 1
ATOM 5985 C CA . GLU D 1 77 ? 64.279 103.740 27.571 1.00 19.90 76 GLU D CA 1
ATOM 5986 C C . GLU D 1 77 ? 63.479 104.078 28.822 1.00 21.13 76 GLU D C 1
ATOM 5987 O O . GLU D 1 77 ? 64.048 104.543 29.813 1.00 21.53 76 GLU D O 1
ATOM 5993 N N . GLU D 1 78 ? 62.163 103.806 28.806 1.00 21.62 77 GLU D N 1
ATOM 5994 C CA A GLU D 1 78 ? 61.367 103.956 30.030 0.80 24.17 77 GLU D CA 1
ATOM 5995 C CA B GLU D 1 78 ? 61.331 103.934 30.021 0.20 22.63 77 GLU D CA 1
ATOM 5996 C C . GLU D 1 78 ? 61.844 103.004 31.125 1.00 23.12 77 GLU D C 1
ATOM 5997 O O . GLU D 1 78 ? 61.873 103.390 32.307 1.00 23.93 77 GLU D O 1
ATOM 6008 N N . ALA D 1 79 ? 62.231 101.788 30.759 1.00 22.25 78 ALA D N 1
ATOM 6009 C CA . ALA D 1 79 ? 62.669 100.787 31.723 1.00 22.78 78 ALA D CA 1
ATOM 6010 C C . ALA D 1 79 ? 64.116 101.009 32.225 1.00 22.37 78 ALA D C 1
ATOM 6011 O O . ALA D 1 79 ? 64.359 100.972 33.406 1.00 23.33 78 ALA D O 1
ATOM 6013 N N . PHE D 1 80 ? 65.034 101.246 31.299 1.00 21.10 79 PHE D N 1
ATOM 6014 C CA . PHE D 1 80 ? 66.463 101.179 31.585 1.00 20.73 79 PHE D CA 1
ATOM 6015 C C . PHE D 1 80 ? 67.230 102.455 31.262 1.00 20.79 79 PHE D C 1
ATOM 6016 O O . PHE D 1 80 ? 68.473 102.464 31.389 1.00 22.49 79 PHE D O 1
ATOM 6024 N N . GLY D 1 81 ? 66.543 103.508 30.839 1.00 20.90 80 GLY D N 1
ATOM 6025 C CA . GLY D 1 81 ? 67.214 104.753 30.509 1.00 20.57 80 GLY D CA 1
ATOM 6026 C C . GLY D 1 81 ? 67.749 104.733 29.075 1.00 19.61 80 GLY D C 1
ATOM 6027 O O . GLY D 1 81 ? 67.489 103.788 28.310 1.00 18.34 80 GLY D O 1
ATOM 6028 N N . PRO D 1 82 ? 68.505 105.771 28.687 1.00 19.80 81 PRO D N 1
ATOM 6029 C CA . PRO D 1 82 ? 68.990 105.906 27.342 1.00 19.04 81 PRO D CA 1
ATOM 6030 C C . PRO D 1 82 ? 69.709 104.663 26.817 1.00 18.53 81 PRO D C 1
ATOM 6031 O O . PRO D 1 82 ? 70.535 104.073 27.540 1.00 18.89 81 PRO D O 1
ATOM 6035 N N . VAL D 1 83 ? 69.421 104.301 25.580 1.00 17.33 82 VAL D N 1
ATOM 6036 C CA . VAL D 1 83 ? 70.029 103.147 24.950 1.00 16.95 82 VAL D CA 1
ATOM 6037 C C . VAL D 1 83 ? 71.385 103.593 24.422 1.00 15.98 82 VAL D C 1
ATOM 6038 O O . VAL D 1 83 ? 71.475 104.405 23.519 1.00 16.88 82 VAL D O 1
ATOM 6042 N N . ASP D 1 84 ? 72.425 103.043 24.990 1.00 14.65 83 ASP D N 1
ATOM 6043 C CA . ASP D 1 84 ? 73.802 103.384 24.637 1.00 14.99 83 ASP D CA 1
ATOM 6044 C C . ASP D 1 84 ? 74.316 102.537 23.499 1.00 13.20 83 ASP D C 1
ATOM 6045 O O . ASP D 1 84 ? 75.218 102.964 22.770 1.00 12.79 83 ASP D O 1
ATOM 6050 N N . ILE D 1 85 ? 73.838 101.290 23.411 1.00 12.33 84 ILE D N 1
ATOM 6051 C CA . ILE D 1 85 ? 74.365 100.275 22.512 1.00 11.69 84 ILE D CA 1
ATOM 6052 C C . ILE D 1 85 ? 73.190 99.616 21.803 1.00 11.51 84 ILE D C 1
ATOM 6053 O O . ILE D 1 85 ? 72.261 99.137 22.460 1.00 11.79 84 ILE D O 1
ATOM 6058 N N . LEU D 1 86 ? 73.208 99.587 20.465 1.00 10.99 85 LEU D N 1
ATOM 6059 C CA . LEU D 1 86 ? 72.290 98.793 19.680 1.00 10.87 85 LEU D CA 1
ATOM 6060 C C . LEU D 1 86 ? 73.082 97.733 18.958 1.00 10.52 85 LEU D C 1
ATOM 6061 O O . LEU D 1 86 ? 74.009 98.067 18.198 1.00 9.61 85 LEU D O 1
ATOM 6066 N N . VAL D 1 87 ? 72.672 96.470 19.115 1.00 10.14 86 VAL D N 1
ATOM 6067 C CA . VAL D 1 87 ? 73.204 95.365 18.364 1.00 10.43 86 VAL D CA 1
ATOM 6068 C C . VAL D 1 87 ? 72.120 94.810 17.475 1.00 10.77 86 VAL D C 1
ATOM 6069 O O . VAL D 1 87 ? 71.128 94.248 17.950 1.00 11.72 86 VAL D O 1
ATOM 6073 N N . ASN D 1 88 ? 72.295 94.999 16.142 1.00 10.42 87 ASN D N 1
ATOM 6074 C CA . ASN D 1 88 ? 71.318 94.489 15.160 1.00 10.91 87 ASN D CA 1
ATOM 6075 C C . ASN D 1 88 ? 71.755 93.089 14.766 1.00 11.02 87 ASN D C 1
ATOM 6076 O O . ASN D 1 88 ? 72.588 92.917 13.851 1.00 11.31 87 ASN D O 1
ATOM 6081 N N . ASN D 1 89 ? 71.214 92.101 15.457 1.00 12.11 88 ASN D N 1
ATOM 6082 C CA . ASN D 1 89 ? 71.504 90.681 15.172 1.00 13.25 88 ASN D CA 1
ATOM 6083 C C . ASN D 1 89 ? 70.384 89.942 14.490 1.00 13.69 88 ASN D C 1
ATOM 6084 O O . ASN D 1 89 ? 70.657 88.915 13.873 1.00 15.14 88 ASN D O 1
ATOM 6089 N N . ALA D 1 90 ? 69.153 90.441 14.547 1.00 13.18 89 ALA D N 1
ATOM 6090 C CA . ALA D 1 90 ? 68.021 89.718 14.010 1.00 13.95 89 ALA D CA 1
ATOM 6091 C C . ALA D 1 90 ? 68.227 89.445 12.511 1.00 14.11 89 ALA D C 1
ATOM 6092 O O . ALA D 1 90 ? 68.631 90.339 11.747 1.00 13.61 89 ALA D O 1
ATOM 6094 N N . GLY D 1 91 ? 67.949 88.201 12.130 1.00 14.66 90 GLY D N 1
ATOM 6095 C CA . GLY D 1 91 ? 68.025 87.858 10.692 1.00 15.40 90 GLY D CA 1
ATOM 6096 C C . GLY D 1 91 ? 67.356 86.522 10.490 1.00 16.49 90 GLY D C 1
ATOM 6097 O O . GLY D 1 91 ? 67.272 85.715 11.422 1.00 17.94 90 GLY D O 1
ATOM 6098 N N . ILE D 1 92 ? 66.823 86.315 9.296 1.00 14.94 91 ILE D N 1
ATOM 6099 C CA . ILE D 1 92 ? 66.222 85.053 8.930 1.00 15.76 91 ILE D CA 1
ATOM 6100 C C . ILE D 1 92 ? 66.767 84.626 7.561 1.00 14.42 91 ILE D C 1
ATOM 6101 O O . ILE D 1 92 ? 67.335 85.425 6.827 1.00 13.70 91 ILE D O 1
ATOM 6106 N N . ASN D 1 93 ? 66.577 83.345 7.270 1.00 14.54 92 ASN D N 1
ATOM 6107 C CA . ASN D 1 93 ? 66.937 82.789 5.958 1.00 14.80 92 ASN D CA 1
ATOM 6108 C C . ASN D 1 93 ? 65.706 82.172 5.332 1.00 14.26 92 ASN D C 1
ATOM 6109 O O . ASN D 1 93 ? 64.868 81.530 5.990 1.00 15.23 92 ASN D O 1
ATOM 6114 N N . ARG D 1 94 ? 65.584 82.381 4.017 1.00 13.76 93 ARG D N 1
ATOM 6115 C CA . ARG D 1 94 ? 64.634 81.695 3.177 1.00 14.49 93 ARG D CA 1
ATOM 6116 C C . ARG D 1 94 ? 65.415 81.404 1.891 1.00 13.74 93 ARG D C 1
ATOM 6117 O O . ARG D 1 94 ? 65.281 82.083 0.878 1.00 13.82 93 ARG D O 1
ATOM 6125 N N . ASP D 1 95 ? 66.292 80.411 1.964 1.00 13.34 94 ASP D N 1
ATOM 6126 C CA . ASP D 1 95 ? 67.251 80.166 0.890 1.00 13.34 94 ASP D CA 1
ATOM 6127 C C . ASP D 1 95 ? 66.564 79.525 -0.310 1.00 13.02 94 ASP D C 1
ATOM 6128 O O . ASP D 1 95 ? 65.592 78.754 -0.200 1.00 13.35 94 ASP D O 1
ATOM 6133 N N . ALA D 1 96 ? 67.153 79.787 -1.481 1.00 12.47 95 ALA D N 1
ATOM 6134 C CA . ALA D 1 96 ? 66.747 79.224 -2.728 1.00 12.53 95 ALA D CA 1
ATOM 6135 C C . ALA D 1 96 ? 67.717 79.638 -3.818 1.00 12.14 95 ALA D C 1
ATOM 6136 O O . ALA D 1 96 ? 68.248 80.740 -3.729 1.00 11.19 95 ALA D O 1
ATOM 6138 N N . MET D 1 97 ? 67.874 78.781 -4.811 1.00 12.87 96 MET D N 1
ATOM 6139 C CA . MET D 1 97 ? 68.696 79.142 -6.003 1.00 13.13 96 MET D CA 1
ATOM 6140 C C . MET D 1 97 ? 68.085 80.365 -6.692 1.00 13.09 96 MET D C 1
ATOM 6141 O O . MET D 1 97 ? 66.869 80.549 -6.657 1.00 12.76 96 MET D O 1
ATOM 6146 N N . LEU D 1 98 ? 68.923 81.148 -7.372 1.00 12.49 97 LEU D N 1
ATOM 6147 C CA . LEU D 1 98 ? 68.473 82.389 -8.029 1.00 12.60 97 LEU D CA 1
ATOM 6148 C C . LEU D 1 98 ? 67.320 82.148 -8.965 1.00 13.39 97 LEU D C 1
ATOM 6149 O O . LEU D 1 98 ? 66.380 82.942 -8.988 1.00 13.52 97 LEU D O 1
ATOM 6154 N N . HIS D 1 99 ? 67.349 81.060 -9.728 1.00 13.90 98 HIS D N 1
ATOM 6155 C CA . HIS D 1 99 ? 66.318 80.763 -10.722 1.00 15.28 98 HIS D CA 1
ATOM 6156 C C . HIS D 1 99 ? 64.993 80.247 -10.135 1.00 16.10 98 HIS D C 1
ATOM 6157 O O . HIS D 1 99 ? 64.017 80.093 -10.846 1.00 16.62 98 HIS D O 1
ATOM 6164 N N . LYS D 1 100 ? 64.999 79.979 -8.818 1.00 16.29 99 LYS D N 1
ATOM 6165 C CA . LYS D 1 100 ? 63.832 79.402 -8.118 1.00 17.87 99 LYS D CA 1
ATOM 6166 C C . LYS D 1 100 ? 63.276 80.309 -7.021 1.00 16.86 99 LYS D C 1
ATOM 6167 O O . LYS D 1 100 ? 62.167 80.013 -6.581 1.00 17.51 99 LYS D O 1
ATOM 6173 N N . LEU D 1 101 ? 63.982 81.355 -6.614 1.00 14.77 100 LEU D N 1
ATOM 6174 C CA . LEU D 1 101 ? 63.609 82.143 -5.443 1.00 14.06 100 LEU D CA 1
ATOM 6175 C C . LEU D 1 101 ? 62.264 82.843 -5.657 1.00 14.39 100 LEU D C 1
ATOM 6176 O O . LEU D 1 101 ? 62.068 83.587 -6.623 1.00 14.06 100 LEU D O 1
ATOM 6181 N N . THR D 1 102 ? 61.291 82.575 -4.805 1.00 14.02 101 THR D N 1
ATOM 6182 C CA . THR D 1 102 ? 60.003 83.203 -4.948 1.00 14.42 101 THR D CA 1
ATOM 6183 C C . THR D 1 102 ? 60.071 84.644 -4.495 1.00 13.88 101 THR D C 1
ATOM 6184 O O . THR D 1 102 ? 60.887 85.064 -3.676 1.00 12.93 101 THR D O 1
ATOM 6188 N N . GLU D 1 103 ? 59.156 85.423 -5.028 1.00 14.54 102 GLU D N 1
ATOM 6189 C CA . GLU D 1 103 ? 59.057 86.802 -4.599 1.00 15.34 102 GLU D CA 1
ATOM 6190 C C . GLU D 1 103 ? 58.769 86.922 -3.092 1.00 14.81 102 GLU D C 1
ATOM 6191 O O . GLU D 1 103 ? 59.314 87.796 -2.407 1.00 14.89 102 GLU D O 1
ATOM 6197 N N . ALA D 1 104 ? 57.925 86.037 -2.557 1.00 15.17 103 ALA D N 1
ATOM 6198 C CA . ALA D 1 104 ? 57.659 86.106 -1.118 1.00 15.13 103 ALA D CA 1
ATOM 6199 C C . ALA D 1 104 ? 58.893 85.851 -0.291 1.00 14.62 103 ALA D C 1
ATOM 6200 O O . ALA D 1 104 ? 59.123 86.515 0.726 1.00 15.10 103 ALA D O 1
ATOM 6202 N N . ASP D 1 105 ? 59.711 84.871 -0.706 1.00 14.01 104 ASP D N 1
ATOM 6203 C CA . ASP D 1 105 ? 60.913 84.551 0.050 1.00 13.95 104 ASP D CA 1
ATOM 6204 C C . ASP D 1 105 ? 61.978 85.668 -0.058 1.00 12.71 104 ASP D C 1
ATOM 6205 O O . ASP D 1 105 ? 62.741 85.939 0.874 1.00 11.73 104 ASP D O 1
ATOM 6210 N N . TRP D 1 106 ? 62.047 86.322 -1.225 1.00 12.62 105 TRP D N 1
ATOM 6211 C CA . TRP D 1 106 ? 62.826 87.528 -1.397 1.00 12.52 105 TRP D CA 1
ATOM 6212 C C . TRP D 1 106 ? 62.366 88.598 -0.408 1.00 12.52 105 TRP D C 1
ATOM 6213 O O . TRP D 1 106 ? 63.149 89.150 0.390 1.00 12.03 105 TRP D O 1
ATOM 6224 N N . ASP D 1 107 ? 61.080 88.898 -0.481 1.00 13.42 106 ASP D N 1
ATOM 6225 C CA . ASP D 1 107 ? 60.537 90.011 0.266 1.00 14.08 106 ASP D CA 1
ATOM 6226 C C . ASP D 1 107 ? 60.719 89.831 1.764 1.00 14.13 106 ASP D C 1
ATOM 6227 O O . ASP D 1 107 ? 61.113 90.790 2.467 1.00 14.45 106 ASP D O 1
ATOM 6232 N N . THR D 1 108 ? 60.467 88.633 2.278 1.00 14.48 107 THR D N 1
ATOM 6233 C CA . THR D 1 108 ? 60.562 88.378 3.702 1.00 15.41 107 THR D CA 1
ATOM 6234 C C . THR D 1 108 ? 61.958 88.626 4.260 1.00 14.79 107 THR D C 1
ATOM 6235 O O . THR D 1 108 ? 62.185 89.257 5.308 1.00 13.76 107 THR D O 1
ATOM 6239 N N . VAL D 1 109 ? 62.966 88.093 3.542 1.00 12.92 108 VAL D N 1
ATOM 6240 C CA . VAL D 1 109 ? 64.343 88.234 4.012 1.00 12.21 108 VAL D CA 1
ATOM 6241 C C . VAL D 1 109 ? 64.826 89.687 3.955 1.00 11.42 108 VAL D C 1
ATOM 6242 O O . VAL D 1 109 ? 65.497 90.164 4.883 1.00 11.66 108 VAL D O 1
ATOM 6246 N N . ILE D 1 110 ? 64.486 90.421 2.892 1.00 11.95 109 ILE D N 1
ATOM 6247 C CA . ILE D 1 110 ? 64.893 91.817 2.818 1.00 12.12 109 ILE D CA 1
ATOM 6248 C C . ILE D 1 110 ? 64.169 92.610 3.920 1.00 12.38 109 ILE D C 1
ATOM 6249 O O . ILE D 1 110 ? 64.800 93.465 4.558 1.00 12.32 109 ILE D O 1
ATOM 6254 N N . ASP D 1 111 ? 62.906 92.321 4.160 1.00 13.14 110 ASP D N 1
ATOM 6255 C CA . ASP D 1 111 ? 62.113 93.069 5.131 1.00 14.58 110 ASP D CA 1
ATOM 6256 C C . ASP D 1 111 ? 62.684 92.944 6.550 1.00 14.44 110 ASP D C 1
ATOM 6257 O O . ASP D 1 111 ? 62.859 93.958 7.272 1.00 14.18 110 ASP D O 1
ATOM 6262 N N . VAL D 1 112 ? 63.012 91.737 6.967 1.00 13.91 111 VAL D N 1
ATOM 6263 C CA . VAL D 1 112 ? 63.572 91.531 8.295 1.00 14.46 111 VAL D CA 1
ATOM 6264 C C . VAL D 1 112 ? 65.024 91.994 8.359 1.00 13.68 111 VAL D C 1
ATOM 6265 O O . VAL D 1 112 ? 65.417 92.783 9.231 1.00 14.41 111 VAL D O 1
ATOM 6269 N N . ASN D 1 113 ? 65.865 91.455 7.462 1.00 12.08 112 ASN D N 1
ATOM 6270 C CA . ASN D 1 113 ? 67.276 91.572 7.648 1.00 11.98 112 ASN D CA 1
ATOM 6271 C C . ASN D 1 113 ? 67.803 92.939 7.297 1.00 11.97 112 ASN D C 1
ATOM 6272 O O . ASN D 1 113 ? 68.784 93.389 7.881 1.00 14.00 112 ASN D O 1
ATOM 6277 N N . LEU D 1 114 ? 67.252 93.520 6.237 1.00 11.12 113 LEU D N 1
ATOM 6278 C CA . LEU D 1 114 ? 67.765 94.789 5.723 1.00 10.98 113 LEU D CA 1
ATOM 6279 C C . LEU D 1 114 ? 66.915 95.956 6.220 1.00 10.91 113 LEU D C 1
ATOM 6280 O O . LEU D 1 114 ? 67.424 96.852 6.914 1.00 10.01 113 LEU D O 1
ATOM 6285 N N . LYS D 1 115 ? 65.616 95.939 5.914 1.00 10.96 114 LYS D N 1
ATOM 6286 C CA . LYS D 1 115 ? 64.730 97.023 6.387 1.00 11.24 114 LYS D CA 1
ATOM 6287 C C . LYS D 1 115 ? 64.709 97.057 7.917 1.00 11.42 114 LYS D C 1
ATOM 6288 O O . LYS D 1 115 ? 64.751 98.145 8.506 1.00 11.64 114 LYS D O 1
ATOM 6294 N N . GLY D 1 116 ? 64.594 95.902 8.559 1.00 11.33 115 GLY D N 1
ATOM 6295 C CA . GLY D 1 116 ? 64.532 95.896 10.040 1.00 11.93 115 GLY D CA 1
ATOM 6296 C C . GLY D 1 116 ? 65.763 96.496 10.659 1.00 11.49 115 GLY D C 1
ATOM 6297 O O . GLY D 1 116 ? 65.683 97.284 11.600 1.00 11.67 115 GLY D O 1
ATOM 6298 N N . THR D 1 117 ? 66.933 96.184 10.093 1.00 11.41 116 THR D N 1
ATOM 6299 C CA . THR D 1 117 ? 68.171 96.765 10.588 1.00 11.41 116 THR D CA 1
ATOM 6300 C C . THR D 1 117 ? 68.189 98.263 10.355 1.00 11.04 116 THR D C 1
ATOM 6301 O O . THR D 1 117 ? 68.562 99.019 11.262 1.00 10.53 116 THR D O 1
ATOM 6305 N N . PHE D 1 118 ? 67.734 98.717 9.196 1.00 10.51 117 PHE D N 1
ATOM 6306 C CA . PHE D 1 118 ? 67.635 100.158 8.942 1.00 10.55 117 PHE D CA 1
ATOM 6307 C C . PHE D 1 118 ? 66.741 100.821 9.988 1.00 11.02 117 PHE D C 1
ATOM 6308 O O . PHE D 1 118 ? 67.099 101.858 10.561 1.00 10.85 117 PHE D O 1
ATOM 6316 N N . LEU D 1 119 ? 65.545 100.274 10.234 1.00 11.20 118 LEU D N 1
ATOM 6317 C CA . LEU D 1 119 ? 64.623 100.930 11.123 1.00 11.83 118 LEU D CA 1
ATOM 6318 C C . LEU D 1 119 ? 65.190 101.059 12.538 1.00 11.63 118 LEU D C 1
ATOM 6319 O O . LEU D 1 119 ? 65.014 102.118 13.192 1.00 11.94 118 LEU D O 1
ATOM 6324 N N . CYS D 1 120 ? 65.876 100.031 12.996 1.00 11.12 119 CYS D N 1
ATOM 6325 C CA . CYS D 1 120 ? 66.489 100.077 14.319 1.00 11.47 119 CYS D CA 1
ATOM 6326 C C . CYS D 1 120 ? 67.663 101.065 14.357 1.00 11.05 119 CYS D C 1
ATOM 6327 O O . CYS D 1 120 ? 67.788 101.855 15.292 1.00 11.30 119 CYS D O 1
ATOM 6330 N N . MET D 1 121 ? 68.531 101.007 13.326 1.00 10.71 120 MET D N 1
ATOM 6331 C CA . MET D 1 121 ? 69.611 101.999 13.219 1.00 10.69 120 MET D CA 1
ATOM 6332 C C . MET D 1 121 ? 69.079 103.406 13.252 1.00 10.93 120 MET D C 1
ATOM 6333 O O . MET D 1 121 ? 69.702 104.267 13.877 1.00 10.94 120 MET D O 1
ATOM 6338 N N . GLN D 1 122 ? 67.955 103.642 12.573 1.00 10.28 121 GLN D N 1
ATOM 6339 C CA . GLN D 1 122 ? 67.413 104.987 12.491 1.00 10.79 121 GLN D CA 1
ATOM 6340 C C . GLN D 1 122 ? 66.933 105.457 13.892 1.00 11.59 121 GLN D C 1
ATOM 6341 O O . GLN D 1 122 ? 67.198 106.600 14.284 1.00 11.54 121 GLN D O 1
ATOM 6347 N N . GLN D 1 123 ? 66.221 104.602 14.623 1.00 11.59 122 GLN D N 1
ATOM 6348 C CA . GLN D 1 123 ? 65.806 104.999 15.942 1.00 12.80 122 GLN D CA 1
ATOM 6349 C C . GLN D 1 123 ? 66.990 105.249 16.899 1.00 13.11 122 GLN D C 1
ATOM 6350 O O . GLN D 1 123 ? 66.934 106.131 17.756 1.00 14.01 122 GLN D O 1
ATOM 6356 N N . ALA D 1 124 ? 68.047 104.442 16.772 1.00 12.53 123 ALA D N 1
ATOM 6357 C CA . ALA D 1 124 ? 69.252 104.682 17.553 1.00 12.75 123 ALA D CA 1
ATOM 6358 C C . ALA D 1 124 ? 69.909 106.008 17.154 1.00 13.09 123 ALA D C 1
ATOM 6359 O O . ALA D 1 124 ? 70.289 106.820 18.006 1.00 13.63 123 ALA D O 1
ATOM 6361 N N . ALA D 1 125 ? 70.041 106.242 15.857 1.00 12.91 124 ALA D N 1
ATOM 6362 C CA . ALA D 1 125 ? 70.701 107.434 15.367 1.00 13.06 124 ALA D CA 1
ATOM 6363 C C . ALA D 1 125 ? 70.039 108.706 15.814 1.00 14.19 124 ALA D C 1
ATOM 6364 O O . ALA D 1 125 ? 70.724 109.679 16.170 1.00 14.86 124 ALA D O 1
ATOM 6366 N N . ILE D 1 126 ? 68.694 108.752 15.782 1.00 14.70 125 ILE D N 1
ATOM 6367 C CA . ILE D 1 126 ? 67.961 109.948 16.156 1.00 16.04 125 ILE D CA 1
ATOM 6368 C C . ILE D 1 126 ? 68.367 110.350 17.576 1.00 16.06 125 ILE D C 1
ATOM 6369 O O . ILE D 1 126 ? 68.528 111.543 17.876 1.00 16.67 125 ILE D O 1
ATOM 6374 N N . ARG D 1 127 ? 68.451 109.358 18.447 1.00 15.28 126 ARG D N 1
ATOM 6375 C CA . ARG D 1 127 ? 68.754 109.580 19.853 1.00 15.71 126 ARG D CA 1
ATOM 6376 C C . ARG D 1 127 ? 70.233 109.847 20.089 1.00 15.64 126 ARG D C 1
ATOM 6377 O O . ARG D 1 127 ? 70.589 110.813 20.811 1.00 15.91 126 ARG D O 1
ATOM 6385 N N . MET D 1 128 ? 71.066 108.987 19.541 1.00 15.01 127 MET D N 1
ATOM 6386 C CA . MET D 1 128 ? 72.503 109.043 19.828 1.00 15.59 127 MET D CA 1
ATOM 6387 C C . MET D 1 128 ? 73.128 110.321 19.302 1.00 17.22 127 MET D C 1
ATOM 6388 O O . MET D 1 128 ? 74.066 110.880 19.947 1.00 17.54 127 MET D O 1
ATOM 6393 N N . ARG D 1 129 ? 72.677 110.810 18.154 1.00 17.80 128 ARG D N 1
ATOM 6394 C CA . ARG D 1 129 ? 73.277 112.012 17.626 1.00 20.33 128 ARG D CA 1
ATOM 6395 C C . ARG D 1 129 ? 72.962 113.221 18.468 1.00 21.54 128 ARG D C 1
ATOM 6396 O O . ARG D 1 129 ? 73.752 114.135 18.507 1.00 22.19 128 ARG D O 1
ATOM 6404 N N . GLU D 1 130 ? 71.829 113.229 19.154 1.00 22.15 129 GLU D N 1
ATOM 6405 C CA . GLU D 1 130 ? 71.456 114.333 20.063 1.00 25.32 129 GLU D CA 1
ATOM 6406 C C . GLU D 1 130 ? 72.203 114.252 21.364 1.00 23.83 129 GLU D C 1
ATOM 6407 O O . GLU D 1 130 ? 72.498 115.269 21.992 1.00 24.93 129 GLU D O 1
ATOM 6413 N N . ARG D 1 131 ? 72.482 113.054 21.805 1.00 21.04 130 ARG D N 1
ATOM 6414 C CA . ARG D 1 131 ? 73.160 112.816 23.079 1.00 21.54 130 ARG D CA 1
ATOM 6415 C C . ARG D 1 131 ? 74.670 112.896 22.968 1.00 20.99 130 ARG D C 1
ATOM 6416 O O . ARG D 1 131 ? 75.336 113.057 23.977 1.00 21.98 130 ARG D O 1
ATOM 6424 N N . GLY D 1 132 ? 75.212 112.779 21.756 1.00 19.37 131 GLY D N 1
ATOM 6425 C CA . GLY D 1 132 ? 76.664 112.893 21.588 1.00 19.38 131 GLY D CA 1
ATOM 6426 C C . GLY D 1 132 ? 77.477 111.667 21.933 1.00 18.48 131 GLY D C 1
ATOM 6427 O O . GLY D 1 132 ? 78.652 111.763 22.210 1.00 18.61 131 GLY D O 1
ATOM 6428 N N . ALA D 1 133 ? 76.846 110.499 21.919 1.00 17.44 132 ALA D N 1
ATOM 6429 C CA . ALA D 1 133 ? 77.537 109.260 22.246 1.00 17.24 132 ALA D CA 1
ATOM 6430 C C . ALA D 1 133 ? 76.700 108.098 21.764 1.00 16.14 132 ALA D C 1
ATOM 6431 O O . ALA D 1 133 ? 75.472 108.181 21.758 1.00 17.64 132 ALA D O 1
ATOM 6433 N N . GLY D 1 134 ? 77.350 106.990 21.408 1.00 14.36 133 GLY D N 1
ATOM 6434 C CA . GLY D 1 134 ? 76.593 105.787 21.119 1.00 13.12 133 GLY D CA 1
ATOM 6435 C C . GLY D 1 134 ? 77.431 104.726 20.410 1.00 11.90 133 GLY D C 1
ATOM 6436 O O . GLY D 1 134 ? 78.541 104.992 19.940 1.00 11.30 133 GLY D O 1
ATOM 6437 N N . ARG D 1 135 ? 76.861 103.535 20.359 1.00 11.17 134 ARG D N 1
ATOM 6438 C CA . ARG D 1 135 ? 77.453 102.390 19.685 1.00 11.13 134 ARG D CA 1
ATOM 6439 C C . ARG D 1 135 ? 76.394 101.658 18.914 1.00 11.03 134 ARG D C 1
ATOM 6440 O O . ARG D 1 135 ? 75.361 101.301 19.474 1.00 11.46 134 ARG D O 1
ATOM 6448 N N . ILE D 1 136 ? 76.606 101.440 17.619 1.00 10.86 135 ILE D N 1
ATOM 6449 C CA . ILE D 1 136 ? 75.746 100.591 16.810 1.00 10.84 135 ILE D CA 1
ATOM 6450 C C . ILE D 1 136 ? 76.632 99.499 16.235 1.00 10.46 135 ILE D C 1
ATOM 6451 O O . ILE D 1 136 ? 77.647 99.790 15.595 1.00 10.37 135 ILE D O 1
ATOM 6456 N N . ILE D 1 137 ? 76.258 98.256 16.478 1.00 10.50 136 ILE D N 1
ATOM 6457 C CA . ILE D 1 137 ? 77.022 97.099 16.015 1.00 10.60 136 ILE D CA 1
ATOM 6458 C C . ILE D 1 137 ? 76.066 96.221 15.238 1.00 10.22 136 ILE D C 1
ATOM 6459 O O . ILE D 1 137 ? 75.094 95.686 15.777 1.00 9.96 136 ILE D O 1
ATOM 6464 N N . ASN D 1 138 ? 76.347 96.086 13.957 1.00 9.76 137 ASN D N 1
ATOM 6465 C CA . ASN D 1 138 ? 75.518 95.278 13.070 1.00 9.71 137 ASN D CA 1
ATOM 6466 C C . ASN D 1 138 ? 76.121 93.917 12.872 1.00 9.90 137 ASN D C 1
ATOM 6467 O O . ASN D 1 138 ? 77.303 93.815 12.536 1.00 10.41 137 ASN D O 1
ATOM 6472 N N . ILE D 1 139 ? 75.324 92.875 13.016 1.00 10.11 138 ILE D N 1
ATOM 6473 C CA . ILE D 1 139 ? 75.812 91.533 12.725 1.00 10.76 138 ILE D CA 1
ATOM 6474 C C . ILE D 1 139 ? 75.466 91.230 11.287 1.00 10.96 138 ILE D C 1
ATOM 6475 O O . ILE D 1 139 ? 74.261 91.079 10.960 1.00 12.01 138 ILE D O 1
ATOM 6480 N N . ALA D 1 140 ? 76.455 91.115 10.419 1.00 11.10 139 ALA D N 1
ATOM 6481 C CA . ALA D 1 140 ? 76.249 90.848 9.013 1.00 11.53 139 ALA D CA 1
ATOM 6482 C C . ALA D 1 140 ? 76.388 89.319 8.850 1.00 12.85 139 ALA D C 1
ATOM 6483 O O . ALA D 1 140 ? 75.699 88.584 9.557 1.00 13.60 139 ALA D O 1
ATOM 6485 N N . SER D 1 141 ? 77.250 88.852 7.956 1.00 12.25 140 SER D N 1
ATOM 6486 C CA . SER D 1 141 ? 77.374 87.402 7.731 1.00 11.74 140 SER D CA 1
ATOM 6487 C C . SER D 1 141 ? 78.561 87.206 6.814 1.00 12.18 140 SER D C 1
ATOM 6488 O O . SER D 1 141 ? 78.807 88.051 5.963 1.00 11.73 140 SER D O 1
ATOM 6491 N N . ALA D 1 142 ? 79.201 86.050 6.919 1.00 12.28 141 ALA D N 1
ATOM 6492 C CA . ALA D 1 142 ? 80.198 85.682 5.926 1.00 12.68 141 ALA D CA 1
ATOM 6493 C C . ALA D 1 142 ? 79.617 85.633 4.490 1.00 12.79 141 ALA D C 1
ATOM 6494 O O . ALA D 1 142 ? 80.361 85.786 3.524 1.00 13.39 141 ALA D O 1
ATOM 6496 N N . SER D 1 143 ? 78.305 85.435 4.391 1.00 12.22 142 SER D N 1
ATOM 6497 C CA . SER D 1 143 ? 77.606 85.395 3.087 1.00 11.74 142 SER D CA 1
ATOM 6498 C C . SER D 1 143 ? 77.492 86.720 2.369 1.00 11.25 142 SER D C 1
ATOM 6499 O O . SER D 1 143 ? 77.002 86.721 1.235 1.00 11.25 142 SER D O 1
ATOM 6502 N N . TRP D 1 144 ? 77.924 87.827 2.960 1.00 10.64 143 TRP D N 1
ATOM 6503 C CA . TRP D 1 144 ? 77.761 89.123 2.310 1.00 11.17 143 TRP D CA 1
ATOM 6504 C C . TRP D 1 144 ? 78.540 89.207 1.011 1.00 11.45 143 TRP D C 1
ATOM 6505 O O . TRP D 1 144 ? 78.178 90.037 0.150 1.00 12.98 143 TRP D O 1
ATOM 6516 N N . LEU D 1 145 ? 79.595 88.406 0.849 1.00 10.64 144 LEU D N 1
ATOM 6517 C CA . LEU D 1 145 ? 80.373 88.329 -0.399 1.00 10.97 144 LEU D CA 1
ATOM 6518 C C . LEU D 1 145 ? 80.063 87.116 -1.256 1.00 10.54 144 LEU D C 1
ATOM 6519 O O . LEU D 1 145 ? 80.887 86.659 -2.055 1.00 10.63 144 LEU D O 1
ATOM 6524 N N . GLY D 1 146 ? 78.845 86.596 -1.063 1.00 10.27 145 GLY D N 1
ATOM 6525 C CA . GLY D 1 146 ? 78.289 85.560 -1.916 1.00 10.89 145 GLY D CA 1
ATOM 6526 C C . GLY D 1 146 ? 78.201 84.212 -1.191 1.00 11.25 145 GLY D C 1
ATOM 6527 O O . GLY D 1 146 ? 79.110 83.811 -0.465 1.00 11.27 145 GLY D O 1
ATOM 6528 N N . ASN D 1 147 ? 77.149 83.438 -1.507 1.00 11.20 146 ASN D N 1
ATOM 6529 C CA . ASN D 1 147 ? 77.058 82.061 -1.061 1.00 11.15 146 ASN D CA 1
ATOM 6530 C C . ASN D 1 147 ? 75.933 81.412 -1.858 1.00 11.07 146 ASN D C 1
ATOM 6531 O O . ASN D 1 147 ? 74.867 81.995 -1.981 1.00 10.83 146 ASN D O 1
ATOM 6536 N N . VAL D 1 148 ? 76.164 80.211 -2.378 1.00 11.59 147 VAL D N 1
ATOM 6537 C CA . VAL D 1 148 ? 75.174 79.476 -3.142 1.00 12.23 147 VAL D CA 1
ATOM 6538 C C . VAL D 1 148 ? 73.854 79.389 -2.361 1.00 12.17 147 VAL D C 1
ATOM 6539 O O . VAL D 1 148 ? 73.838 79.077 -1.173 1.00 12.60 147 VAL D O 1
ATOM 6543 N N . GLY D 1 149 ? 72.744 79.632 -3.056 1.00 11.90 148 GLY D N 1
ATOM 6544 C CA . GLY D 1 149 ? 71.413 79.531 -2.459 1.00 12.03 148 GLY D CA 1
ATOM 6545 C C . GLY D 1 149 ? 70.960 80.720 -1.693 1.00 11.35 148 GLY D C 1
ATOM 6546 O O . GLY D 1 149 ? 69.898 80.693 -1.098 1.00 11.56 148 GLY D O 1
ATOM 6547 N N . GLN D 1 150 ? 71.737 81.819 -1.676 1.00 10.91 149 GLN D N 1
ATOM 6548 C CA . GLN D 1 150 ? 71.508 82.934 -0.778 1.00 10.99 149 GLN D CA 1
ATOM 6549 C C . GLN D 1 150 ? 71.476 84.259 -1.494 1.00 10.64 149 GLN D C 1
ATOM 6550 O O . GLN D 1 150 ? 71.918 85.259 -0.951 1.00 9.99 149 GLN D O 1
ATOM 6556 N N . THR D 1 151 ? 70.854 84.289 -2.675 1.00 10.28 150 THR D N 1
ATOM 6557 C CA . THR D 1 151 ? 70.621 85.604 -3.343 1.00 10.19 150 THR D CA 1
ATOM 6558 C C . THR D 1 151 ? 70.017 86.632 -2.394 1.00 9.93 150 THR D C 1
ATOM 6559 O O . THR D 1 151 ? 70.538 87.765 -2.263 1.00 8.96 150 THR D O 1
ATOM 6563 N N . ASN D 1 152 ? 68.901 86.272 -1.757 1.00 10.00 151 ASN D N 1
ATOM 6564 C CA . ASN D 1 152 ? 68.223 87.218 -0.840 1.00 9.80 151 ASN D CA 1
ATOM 6565 C C . ASN D 1 152 ? 69.050 87.524 0.426 1.00 9.62 151 ASN D C 1
ATOM 6566 O O . ASN D 1 152 ? 69.188 88.668 0.837 1.00 9.82 151 ASN D O 1
ATOM 6571 N N . TYR D 1 153 ? 69.620 86.471 1.024 1.00 9.46 152 TYR D N 1
ATOM 6572 C CA . TYR D 1 153 ? 70.342 86.641 2.290 1.00 9.56 152 TYR D CA 1
ATOM 6573 C C . TYR D 1 153 ? 71.621 87.433 2.070 1.00 9.51 152 TYR D C 1
ATOM 6574 O O . TYR D 1 153 ? 71.912 88.398 2.811 1.00 9.31 152 TYR D O 1
ATOM 6583 N N . SER D 1 154 ? 72.360 87.095 1.015 1.00 9.29 153 SER D N 1
ATOM 6584 C CA . SER D 1 154 ? 73.570 87.868 0.676 1.00 9.20 153 SER D CA 1
ATOM 6585 C C . SER D 1 154 ? 73.270 89.317 0.319 1.00 9.26 153 SER D C 1
ATOM 6586 O O . SER D 1 154 ? 73.976 90.210 0.744 1.00 9.29 153 SER D O 1
ATOM 6589 N N . ALA D 1 155 ? 72.189 89.534 -0.420 1.00 9.27 154 ALA D N 1
ATOM 6590 C CA . ALA D 1 155 ? 71.766 90.921 -0.692 1.00 9.28 154 ALA D CA 1
ATOM 6591 C C . ALA D 1 155 ? 71.551 91.670 0.618 1.00 9.08 154 ALA D C 1
ATOM 6592 O O . ALA D 1 155 ? 71.982 92.810 0.772 1.00 9.21 154 ALA D O 1
ATOM 6594 N N . SER D 1 156 ? 70.814 91.033 1.518 1.00 9.11 155 SER D N 1
ATOM 6595 C CA . SER D 1 156 ? 70.433 91.690 2.746 1.00 9.53 155 SER D CA 1
ATOM 6596 C C . SER D 1 156 ? 71.662 92.019 3.620 1.00 9.38 155 SER D C 1
ATOM 6597 O O . SER D 1 156 ? 71.778 93.115 4.179 1.00 9.80 155 SER D O 1
ATOM 6600 N N . LYS D 1 157 ? 72.596 91.087 3.698 1.00 9.60 156 LYS D N 1
ATOM 6601 C CA . LYS D 1 157 ? 73.736 91.285 4.599 1.00 9.40 156 LYS D CA 1
ATOM 6602 C C . LYS D 1 157 ? 74.788 92.185 4.013 1.00 9.11 156 LYS D C 1
ATOM 6603 O O . LYS D 1 157 ? 75.422 92.968 4.721 1.00 8.81 156 LYS D O 1
ATOM 6609 N N . ALA D 1 158 ? 74.996 92.135 2.684 1.00 8.90 157 ALA D N 1
ATOM 6610 C CA . ALA D 1 158 ? 75.830 93.135 2.027 1.00 8.48 157 ALA D CA 1
ATOM 6611 C C . ALA D 1 158 ? 75.196 94.514 2.187 1.00 8.80 157 ALA D C 1
ATOM 6612 O O . ALA D 1 158 ? 75.913 95.486 2.445 1.00 8.65 157 ALA D O 1
ATOM 6614 N N . GLY D 1 159 ? 73.893 94.617 2.061 1.00 8.45 158 GLY D N 1
ATOM 6615 C CA . GLY D 1 159 ? 73.234 95.881 2.251 1.00 9.00 158 GLY D CA 1
ATOM 6616 C C . GLY D 1 159 ? 73.458 96.444 3.648 1.00 9.10 158 GLY D C 1
ATOM 6617 O O . GLY D 1 159 ? 73.672 97.675 3.803 1.00 9.13 158 GLY D O 1
ATOM 6618 N N . VAL D 1 160 ? 73.464 95.571 4.653 1.00 9.28 159 VAL D N 1
ATOM 6619 C CA . VAL D 1 160 ? 73.787 95.992 6.035 1.00 9.56 159 VAL D CA 1
ATOM 6620 C C . VAL D 1 160 ? 75.193 96.587 6.101 1.00 9.87 159 VAL D C 1
ATOM 6621 O O . VAL D 1 160 ? 75.416 97.590 6.779 1.00 9.84 159 VAL D O 1
ATOM 6625 N N . VAL D 1 161 ? 76.160 95.999 5.442 1.00 9.15 160 VAL D N 1
ATOM 6626 C CA . VAL D 1 161 ? 77.498 96.562 5.390 1.00 10.17 160 VAL D CA 1
ATOM 6627 C C . VAL D 1 161 ? 77.521 97.941 4.779 1.00 9.80 160 VAL D C 1
ATOM 6628 O O . VAL D 1 161 ? 78.114 98.869 5.321 1.00 9.86 160 VAL D O 1
ATOM 6632 N N . GLY D 1 162 ? 76.818 98.130 3.645 1.00 9.35 161 GLY D N 1
ATOM 6633 C CA . GLY D 1 162 ? 76.766 99.463 3.050 1.00 9.59 161 GLY D CA 1
ATOM 6634 C C . GLY D 1 162 ? 76.166 100.481 4.028 1.00 9.91 161 GLY D C 1
ATOM 6635 O O . GLY D 1 162 ? 76.663 101.609 4.140 1.00 10.53 161 GLY D O 1
ATOM 6636 N N . MET D 1 163 ? 75.111 100.114 4.731 1.00 9.46 162 MET D N 1
ATOM 6637 C CA . MET D 1 163 ? 74.483 101.054 5.666 1.00 10.63 162 MET D CA 1
ATOM 6638 C C . MET D 1 163 ? 75.415 101.356 6.835 1.00 10.08 162 MET D C 1
ATOM 6639 O O . MET D 1 163 ? 75.407 102.460 7.375 1.00 10.70 162 MET D O 1
ATOM 6644 N N . THR D 1 164 ? 76.149 100.335 7.297 1.00 9.83 163 THR D N 1
ATOM 6645 C CA . THR D 1 164 ? 77.108 100.502 8.388 1.00 9.34 163 THR D CA 1
ATOM 6646 C C . THR D 1 164 ? 78.090 101.598 8.045 1.00 9.98 163 THR D C 1
ATOM 6647 O O . THR D 1 164 ? 78.415 102.495 8.842 1.00 10.09 163 THR D O 1
ATOM 6651 N N . LYS D 1 165 ? 78.620 101.515 6.823 1.00 9.97 164 LYS D N 1
ATOM 6652 C CA . LYS D 1 165 ? 79.624 102.445 6.395 1.00 10.60 164 LYS D CA 1
ATOM 6653 C C . LYS D 1 165 ? 79.064 103.855 6.208 1.00 10.21 164 LYS D C 1
ATOM 6654 O O . LYS D 1 165 ? 79.685 104.855 6.618 1.00 11.15 164 LYS D O 1
ATOM 6660 N N . THR D 1 166 ? 77.871 103.963 5.601 1.00 9.56 165 THR D N 1
ATOM 6661 C CA . THR D 1 166 ? 77.197 105.240 5.514 1.00 9.88 165 THR D CA 1
ATOM 6662 C C . THR D 1 166 ? 76.973 105.868 6.896 1.00 9.57 165 THR D C 1
ATOM 6663 O O . THR D 1 166 ? 77.190 107.064 7.091 1.00 10.00 165 THR D O 1
ATOM 6667 N N . ALA D 1 167 ? 76.483 105.055 7.807 1.00 9.87 166 ALA D N 1
ATOM 6668 C CA . ALA D 1 167 ? 76.169 105.557 9.132 1.00 10.08 166 ALA D CA 1
ATOM 6669 C C . ALA D 1 167 ? 77.378 106.047 9.890 1.00 10.79 166 ALA D C 1
ATOM 6670 O O . ALA D 1 167 ? 77.345 107.067 10.579 1.00 10.99 166 ALA D O 1
ATOM 6672 N N . CYS D 1 168 ? 78.505 105.335 9.737 1.00 10.06 167 CYS D N 1
ATOM 6673 C CA . CYS D 1 168 ? 79.779 105.846 10.266 1.00 10.66 167 CYS D CA 1
ATOM 6674 C C . CYS D 1 168 ? 80.081 107.225 9.743 1.00 10.93 167 CYS D C 1
ATOM 6675 O O . CYS D 1 168 ? 80.367 108.176 10.499 1.00 11.16 167 CYS D O 1
ATOM 6678 N N . ARG D 1 169 ? 79.962 107.420 8.398 1.00 10.54 168 ARG D N 1
ATOM 6679 C CA . ARG D 1 169 ? 80.262 108.749 7.855 1.00 11.50 168 ARG D CA 1
ATOM 6680 C C . ARG D 1 169 ? 79.350 109.833 8.404 1.00 11.72 168 ARG D C 1
ATOM 6681 O O . ARG D 1 169 ? 79.826 110.977 8.580 1.00 12.79 168 ARG D O 1
ATOM 6689 N N . GLU D 1 170 ? 78.091 109.517 8.677 1.00 11.27 169 GLU D N 1
ATOM 6690 C CA . GLU D 1 170 ? 77.154 110.522 9.191 1.00 12.17 169 GLU D CA 1
ATOM 6691 C C . GLU D 1 170 ? 77.261 110.745 10.681 1.00 12.40 169 GLU D C 1
ATOM 6692 O O . GLU D 1 170 ? 77.033 111.886 11.125 1.00 13.12 169 GLU D O 1
ATOM 6698 N N . LEU D 1 171 ? 77.584 109.717 11.441 1.00 12.08 170 LEU D N 1
ATOM 6699 C CA . LEU D 1 171 ? 77.426 109.759 12.901 1.00 12.35 170 LEU D CA 1
ATOM 6700 C C . LEU D 1 171 ? 78.750 109.873 13.690 1.00 12.27 170 LEU D C 1
ATOM 6701 O O . LEU D 1 171 ? 78.736 110.224 14.865 1.00 11.93 170 LEU D O 1
ATOM 6706 N N . ALA D 1 172 ? 79.879 109.612 13.030 1.00 11.75 171 ALA D N 1
ATOM 6707 C CA . ALA D 1 172 ? 81.148 109.630 13.741 1.00 12.05 171 ALA D CA 1
ATOM 6708 C C . ALA D 1 172 ? 81.451 110.968 14.434 1.00 13.57 171 ALA D C 1
ATOM 6709 O O . ALA D 1 172 ? 81.950 110.987 15.567 1.00 13.83 171 ALA D O 1
ATOM 6711 N N . LYS D 1 173 ? 81.123 112.068 13.770 1.00 14.79 172 LYS D N 1
ATOM 6712 C CA . LYS D 1 173 ? 81.375 113.374 14.329 1.00 16.98 172 LYS D CA 1
ATOM 6713 C C . LYS D 1 173 ? 80.484 113.692 15.524 1.00 17.41 172 LYS D C 1
ATOM 6714 O O . LYS D 1 173 ? 80.756 114.638 16.245 1.00 17.35 172 LYS D O 1
ATOM 6720 N N . LYS D 1 174 ? 79.436 112.903 15.706 1.00 17.12 173 LYS D N 1
ATOM 6721 C CA . LYS D 1 174 ? 78.534 113.041 16.862 1.00 18.44 173 LYS D CA 1
ATOM 6722 C C . LYS D 1 174 ? 78.925 112.130 18.012 1.00 18.57 173 LYS D C 1
ATOM 6723 O O . LYS D 1 174 ? 78.117 111.957 18.938 1.00 19.37 173 LYS D O 1
ATOM 6729 N N . GLY D 1 175 ? 80.073 111.465 17.942 1.00 17.11 174 GLY D N 1
ATOM 6730 C CA . GLY D 1 175 ? 80.522 110.588 18.999 1.00 16.57 174 GLY D CA 1
ATOM 6731 C C . GLY D 1 175 ? 79.965 109.181 18.965 1.00 15.66 174 GLY D C 1
ATOM 6732 O O . GLY D 1 175 ? 80.056 108.475 19.969 1.00 16.05 174 GLY D O 1
ATOM 6733 N N . VAL D 1 176 ? 79.451 108.757 17.832 1.00 14.00 175 VAL D N 1
ATOM 6734 C CA . VAL D 1 176 ? 78.911 107.440 17.679 1.00 13.17 175 VAL D CA 1
ATOM 6735 C C . VAL D 1 176 ? 79.817 106.591 16.816 1.00 12.70 175 VAL D C 1
ATOM 6736 O O . VAL D 1 176 ? 80.338 107.100 15.816 1.00 13.97 175 VAL D O 1
ATOM 6740 N N . THR D 1 177 ? 80.015 105.326 17.138 1.00 11.46 176 THR D N 1
ATOM 6741 C CA . THR D 1 177 ? 80.637 104.406 16.203 1.00 10.69 176 THR D CA 1
ATOM 6742 C C . THR D 1 177 ? 79.651 103.413 15.674 1.00 10.28 176 THR D C 1
ATOM 6743 O O . THR D 1 177 ? 78.700 103.038 16.379 1.00 9.89 176 THR D O 1
ATOM 6747 N N . VAL D 1 178 ? 79.826 103.039 14.407 1.00 9.67 177 VAL D N 1
ATOM 6748 C CA . VAL D 1 178 ? 78.982 102.094 13.709 1.00 9.74 177 VAL D CA 1
ATOM 6749 C C . VAL D 1 178 ? 79.898 101.120 13.048 1.00 9.41 177 VAL D C 1
ATOM 6750 O O . VAL D 1 178 ? 80.693 101.495 12.177 1.00 9.57 177 VAL D O 1
ATOM 6754 N N . ASN D 1 179 ? 79.774 99.847 13.398 1.00 8.85 178 ASN D N 1
ATOM 6755 C CA . ASN D 1 179 ? 80.666 98.792 12.908 1.00 9.04 178 ASN D CA 1
ATOM 6756 C C . ASN D 1 179 ? 79.877 97.547 12.650 1.00 9.41 178 ASN D C 1
ATOM 6757 O O . ASN D 1 179 ? 78.743 97.392 13.176 1.00 9.79 178 ASN D O 1
ATOM 6762 N N . ALA D 1 180 ? 80.418 96.642 11.831 1.00 9.67 179 ALA D N 1
ATOM 6763 C CA . ALA D 1 180 ? 79.747 95.382 11.529 1.00 9.49 179 ALA D CA 1
ATOM 6764 C C . ALA D 1 180 ? 80.676 94.237 11.923 1.00 10.88 179 ALA D C 1
ATOM 6765 O O . ALA D 1 180 ? 81.936 94.335 11.809 1.00 11.10 179 ALA D O 1
ATOM 6767 N N . ILE D 1 181 ? 80.086 93.132 12.334 1.00 9.87 180 ILE D N 1
ATOM 6768 C CA . ILE D 1 181 ? 80.800 91.887 12.557 1.00 11.13 180 ILE D CA 1
ATOM 6769 C C . ILE D 1 181 ? 80.224 90.856 11.599 1.00 11.37 180 ILE D C 1
ATOM 6770 O O . ILE D 1 181 ? 79.004 90.748 11.482 1.00 11.03 180 ILE D O 1
ATOM 6775 N N . CYS D 1 182 ? 81.096 90.049 10.944 1.00 11.98 181 CYS D N 1
ATOM 6776 C CA . CYS D 1 182 ? 80.676 88.881 10.112 1.00 12.20 181 CYS D CA 1
ATOM 6777 C C . CYS D 1 182 ? 81.088 87.613 10.836 1.00 11.76 181 CYS D C 1
ATOM 6778 O O . CYS D 1 182 ? 82.258 87.210 10.786 1.00 11.96 181 CYS D O 1
ATOM 6781 N N . PRO D 1 183 ? 80.146 86.955 11.519 1.00 10.86 182 PRO D N 1
ATOM 6782 C CA . PRO D 1 183 ? 80.494 85.648 12.087 1.00 11.37 182 PRO D CA 1
ATOM 6783 C C . PRO D 1 183 ? 80.873 84.667 10.964 1.00 12.19 182 PRO D C 1
ATOM 6784 O O . PRO D 1 183 ? 80.300 84.776 9.867 1.00 12.64 182 PRO D O 1
ATOM 6788 N N . GLY D 1 184 ? 81.739 83.728 11.292 1.00 12.69 183 GLY D N 1
ATOM 6789 C CA . GLY D 1 184 ? 82.062 82.598 10.429 1.00 13.19 183 GLY D CA 1
ATOM 6790 C C . GLY D 1 184 ? 81.099 81.463 10.700 1.00 14.07 183 GLY D C 1
ATOM 6791 O O . GLY D 1 184 ? 79.881 81.709 10.794 1.00 16.05 183 GLY D O 1
ATOM 6792 N N . PHE D 1 185 ? 81.607 80.274 10.853 1.00 13.47 184 PHE D N 1
ATOM 6793 C CA . PHE D 1 185 ? 80.801 79.117 11.205 1.00 14.48 184 PHE D CA 1
ATOM 6794 C C . PHE D 1 185 ? 80.762 78.982 12.726 1.00 14.28 184 PHE D C 1
ATOM 6795 O O . PHE D 1 185 ? 81.773 78.604 13.316 1.00 14.20 184 PHE D O 1
ATOM 6803 N N . ILE D 1 186 ? 79.602 79.299 13.321 1.00 13.81 185 ILE D N 1
ATOM 6804 C CA . ILE D 1 186 ? 79.428 79.311 14.779 1.00 14.20 185 ILE D CA 1
ATOM 6805 C C . ILE D 1 186 ? 78.447 78.198 15.178 1.00 15.17 185 ILE D C 1
ATOM 6806 O O . ILE D 1 186 ? 77.347 78.135 14.575 1.00 15.40 185 ILE D O 1
ATOM 6811 N N . ASP D 1 187 ? 78.865 77.356 16.113 1.00 16.00 186 ASP D N 1
ATOM 6812 C CA . ASP D 1 187 ? 77.999 76.265 16.601 1.00 17.89 186 ASP D CA 1
ATOM 6813 C C . ASP D 1 187 ? 77.135 76.798 17.731 1.00 18.58 186 ASP D C 1
ATOM 6814 O O . ASP D 1 187 ? 77.699 77.236 18.725 1.00 18.59 186 ASP D O 1
ATOM 6819 N N . THR D 1 188 ? 75.788 76.810 17.588 1.00 19.32 187 THR D N 1
ATOM 6820 C CA . THR D 1 188 ? 74.931 77.308 18.634 1.00 19.39 187 THR D CA 1
ATOM 6821 C C . THR D 1 188 ? 73.727 76.420 18.851 1.00 20.42 187 THR D C 1
ATOM 6822 O O . THR D 1 188 ? 73.586 75.441 18.170 1.00 19.76 187 THR D O 1
ATOM 6826 N N . ASP D 1 189 ? 72.832 76.799 19.753 1.00 20.17 188 ASP D N 1
ATOM 6827 C CA . ASP D 1 189 ? 71.576 76.084 19.898 1.00 22.11 188 ASP D CA 1
ATOM 6828 C C . ASP D 1 189 ? 70.703 76.116 18.653 1.00 23.06 188 ASP D C 1
ATOM 6829 O O . ASP D 1 189 ? 69.740 75.335 18.583 1.00 25.17 188 ASP D O 1
ATOM 6834 N N . MET D 1 190 ? 70.955 77.026 17.702 1.00 22.64 189 MET D N 1
ATOM 6835 C CA A MET D 1 190 ? 70.214 77.098 16.434 0.50 23.50 189 MET D CA 1
ATOM 6836 C CA B MET D 1 190 ? 70.236 77.130 16.431 0.50 23.50 189 MET D CA 1
ATOM 6837 C C . MET D 1 190 ? 70.870 76.306 15.300 1.00 24.09 189 MET D C 1
ATOM 6838 O O . MET D 1 190 ? 70.374 76.293 14.192 1.00 24.44 189 MET D O 1
ATOM 6847 N N . THR D 1 191 ? 71.985 75.603 15.530 1.00 24.32 190 THR D N 1
ATOM 6848 C CA . THR D 1 191 ? 72.630 74.808 14.468 1.00 24.34 190 THR D CA 1
ATOM 6849 C C . THR D 1 191 ? 72.702 73.349 14.897 1.00 26.45 190 THR D C 1
ATOM 6850 O O . THR D 1 191 ? 73.575 72.599 14.441 1.00 28.73 190 THR D O 1
ATOM 6854 N N . ARG D 1 192 ? 71.795 72.898 15.767 1.00 26.78 191 ARG D N 1
ATOM 6855 C CA . ARG D 1 192 ? 71.890 71.516 16.265 1.00 29.12 191 ARG D CA 1
ATOM 6856 C C . ARG D 1 192 ? 71.422 70.512 15.199 1.00 29.00 191 ARG D C 1
ATOM 6857 O O . ARG D 1 192 ? 71.591 69.316 15.373 1.00 29.70 191 ARG D O 1
ATOM 6865 N N . GLY D 1 193 ? 70.815 70.990 14.137 1.00 28.00 192 GLY D N 1
ATOM 6866 C CA . GLY D 1 193 ? 70.312 70.118 13.077 1.00 30.11 192 GLY D CA 1
ATOM 6867 C C . GLY D 1 193 ? 71.165 70.150 11.840 1.00 30.48 192 GLY D C 1
ATOM 6868 O O . GLY D 1 193 ? 70.693 69.764 10.727 1.00 30.40 192 GLY D O 1
ATOM 6869 N N . VAL D 1 194 ? 72.422 70.589 11.942 1.00 29.88 193 VAL D N 1
ATOM 6870 C CA . VAL D 1 194 ? 73.275 70.571 10.713 1.00 30.00 193 VAL D CA 1
ATOM 6871 C C . VAL D 1 194 ? 73.807 69.149 10.600 1.00 29.99 193 VAL D C 1
ATOM 6872 O O . VAL D 1 194 ? 74.342 68.653 11.589 1.00 30.62 193 VAL D O 1
ATOM 6876 N N . PRO D 1 195 ? 73.676 68.465 9.419 1.00 30.66 194 PRO D N 1
ATOM 6877 C CA . PRO D 1 195 ? 74.158 67.105 9.354 1.00 31.64 194 PRO D CA 1
ATOM 6878 C C . PRO D 1 195 ? 75.684 66.998 9.557 1.00 32.03 194 PRO D C 1
ATOM 6879 O O . PRO D 1 195 ? 76.448 67.951 9.224 1.00 31.68 194 PRO D O 1
ATOM 6883 N N . GLU D 1 196 ? 76.110 65.876 10.098 1.00 34.00 195 GLU D N 1
ATOM 6884 C CA . GLU D 1 196 ? 77.523 65.613 10.319 1.00 35.34 195 GLU D CA 1
ATOM 6885 C C . GLU D 1 196 ? 78.407 65.875 9.064 1.00 34.40 195 GLU D C 1
ATOM 6886 O O . GLU D 1 196 ? 79.468 66.528 9.171 1.00 33.97 195 GLU D O 1
ATOM 6892 N N . ASN D 1 197 ? 77.975 65.371 7.898 1.00 32.36 196 ASN D N 1
ATOM 6893 C CA . ASN D 1 197 ? 78.766 65.548 6.653 1.00 31.14 196 ASN D CA 1
ATOM 6894 C C . ASN D 1 197 ? 78.952 67.020 6.285 1.00 29.03 196 ASN D C 1
ATOM 6895 O O . ASN D 1 197 ? 80.003 67.429 5.793 1.00 29.75 196 ASN D O 1
ATOM 6900 N N . VAL D 1 198 ? 77.919 67.817 6.520 1.00 28.51 197 VAL D N 1
ATOM 6901 C CA . VAL D 1 198 ? 77.943 69.242 6.238 1.00 26.96 197 VAL D CA 1
ATOM 6902 C C . VAL D 1 198 ? 78.904 69.982 7.230 1.00 26.17 197 VAL D C 1
ATOM 6903 O O . VAL D 1 198 ? 79.668 70.869 6.823 1.00 23.41 197 VAL D O 1
ATOM 6907 N N . TRP D 1 199 ? 78.854 69.589 8.518 1.00 26.60 198 TRP D N 1
ATOM 6908 C CA . TRP D 1 199 ? 79.813 70.118 9.492 1.00 26.98 198 TRP D CA 1
ATOM 6909 C C . TRP D 1 199 ? 81.240 69.823 9.083 1.00 27.28 198 TRP D C 1
ATOM 6910 O O . TRP D 1 199 ? 82.067 70.688 9.206 1.00 26.12 198 TRP D O 1
ATOM 6921 N N . GLN D 1 200 ? 81.542 68.629 8.603 1.00 27.28 199 GLN D N 1
ATOM 6922 C CA . GLN D 1 200 ? 82.898 68.265 8.177 1.00 28.49 199 GLN D CA 1
ATOM 6923 C C . GLN D 1 200 ? 83.377 69.152 7.057 1.00 26.49 199 GLN D C 1
ATOM 6924 O O . GLN D 1 200 ? 84.512 69.620 7.098 1.00 26.07 199 GLN D O 1
ATOM 6930 N N . ILE D 1 201 ? 82.528 69.421 6.094 1.00 25.59 200 ILE D N 1
ATOM 6931 C CA . ILE D 1 201 ? 82.895 70.297 4.984 1.00 25.09 200 ILE D CA 1
ATOM 6932 C C . ILE D 1 201 ? 83.169 71.728 5.533 1.00 23.78 200 ILE D C 1
ATOM 6933 O O . ILE D 1 201 ? 84.186 72.356 5.184 1.00 22.77 200 ILE D O 1
ATOM 6938 N N . MET D 1 202 ? 82.254 72.223 6.379 1.00 22.99 201 MET D N 1
ATOM 6939 C CA . MET D 1 202 ? 82.459 73.532 6.981 1.00 22.04 201 MET D CA 1
ATOM 6940 C C . MET D 1 202 ? 83.802 73.637 7.756 1.00 20.53 201 MET D C 1
ATOM 6941 O O . MET D 1 202 ? 84.570 74.591 7.584 1.00 18.17 201 MET D O 1
ATOM 6946 N N . ILE D 1 203 ? 84.063 72.662 8.595 1.00 19.97 202 ILE D N 1
ATOM 6947 C CA . ILE D 1 203 ? 85.260 72.658 9.435 1.00 21.30 202 ILE D CA 1
ATOM 6948 C C . ILE D 1 203 ? 86.509 72.622 8.558 1.00 21.06 202 ILE D C 1
ATOM 6949 O O . ILE D 1 203 ? 87.510 73.288 8.902 1.00 20.02 202 ILE D O 1
ATOM 6954 N N . SER D 1 204 ? 86.447 71.933 7.415 1.00 21.05 203 SER D N 1
ATOM 6955 C CA . SER D 1 204 ? 87.594 71.893 6.488 1.00 20.98 203 SER D CA 1
ATOM 6956 C C . SER D 1 204 ? 87.955 73.262 5.936 1.00 20.15 203 SER D C 1
ATOM 6957 O O . SER D 1 204 ? 89.095 73.428 5.475 1.00 21.14 203 SER D O 1
ATOM 6960 N N . LYS D 1 205 ? 87.059 74.242 5.988 1.00 18.26 204 LYS D N 1
ATOM 6961 C CA . LYS D 1 205 ? 87.306 75.583 5.467 1.00 17.41 204 LYS D CA 1
ATOM 6962 C C . LYS D 1 205 ? 87.846 76.547 6.571 1.00 15.71 204 LYS D C 1
ATOM 6963 O O . LYS D 1 205 ? 88.096 77.703 6.294 1.00 15.55 204 LYS D O 1
ATOM 6969 N N . ILE D 1 206 ? 87.949 76.052 7.807 1.00 15.22 205 ILE D N 1
ATOM 6970 C CA . ILE D 1 206 ? 88.314 76.915 8.950 1.00 14.02 205 ILE D CA 1
ATOM 6971 C C . ILE D 1 206 ? 89.760 76.615 9.386 1.00 14.16 205 ILE D C 1
ATOM 6972 O O . ILE D 1 206 ? 90.064 75.552 9.935 1.00 14.89 205 ILE D O 1
ATOM 6977 N N . PRO D 1 207 ? 90.673 77.583 9.189 1.00 13.68 206 PRO D N 1
ATOM 6978 C CA . PRO D 1 207 ? 92.041 77.320 9.621 1.00 14.13 206 PRO D CA 1
ATOM 6979 C C . PRO D 1 207 ? 92.191 76.922 11.104 1.00 14.35 206 PRO D C 1
ATOM 6980 O O . PRO D 1 207 ? 92.980 76.021 11.396 1.00 15.09 206 PRO D O 1
ATOM 6984 N N . ALA D 1 208 ? 91.412 77.559 11.971 1.00 13.63 207 ALA D N 1
ATOM 6985 C CA . ALA D 1 208 ? 91.436 77.203 13.388 1.00 13.95 207 ALA D CA 1
ATOM 6986 C C . ALA D 1 208 ? 91.053 75.760 13.684 1.00 14.93 207 ALA D C 1
ATOM 6987 O O . ALA D 1 208 ? 91.475 75.214 14.666 1.00 15.99 207 ALA D O 1
ATOM 6989 N N . GLY D 1 209 ? 90.265 75.157 12.783 1.00 15.12 208 GLY D N 1
ATOM 6990 C CA . GLY D 1 209 ? 89.935 73.730 12.868 1.00 16.29 208 GLY D CA 1
ATOM 6991 C C . GLY D 1 209 ? 88.743 73.412 13.741 1.00 16.70 208 GLY D C 1
ATOM 6992 O O . GLY D 1 209 ? 88.555 72.225 14.047 1.00 17.60 208 GLY D O 1
ATOM 6993 N N . TYR D 1 210 ? 87.991 74.429 14.161 1.00 16.48 209 TYR D N 1
ATOM 6994 C CA . TYR D 1 210 ? 86.783 74.224 14.988 1.00 16.98 209 TYR D CA 1
ATOM 6995 C C . TYR D 1 210 ? 85.823 75.316 14.730 1.00 16.15 209 TYR D C 1
ATOM 6996 O O . TYR D 1 210 ? 86.189 76.399 14.314 1.00 14.86 209 TYR D O 1
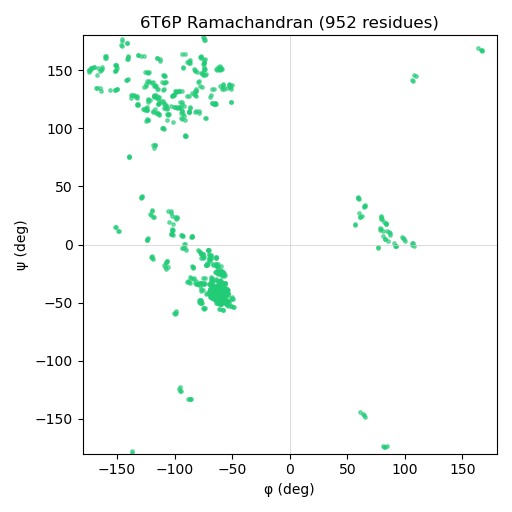ATOM 7005 N N . ALA D 1 211 ? 84.531 75.030 14.948 1.00 15.75 210 ALA D N 1
ATOM 7006 C CA . ALA D 1 211 ? 83.475 76.014 14.850 1.00 15.00 210 ALA D CA 1
ATOM 7007 C C . ALA D 1 211 ? 83.466 76.855 16.130 1.00 14.77 210 ALA D C 1
ATOM 7008 O O . ALA D 1 211 ? 83.627 76.319 17.222 1.00 15.60 210 ALA D O 1
ATOM 7010 N N . GLY D 1 212 ? 83.249 78.125 15.979 1.00 14.14 211 GLY D N 1
ATOM 7011 C CA . GLY D 1 212 ? 83.225 79.056 17.099 1.00 14.56 211 GLY D CA 1
ATOM 7012 C C . GLY D 1 212 ? 81.926 78.930 17.939 1.00 15.43 211 GLY D C 1
ATOM 7013 O O . GLY D 1 212 ? 81.065 78.093 17.638 1.00 15.43 211 GLY D O 1
ATOM 7014 N N . GLU D 1 213 ? 81.852 79.684 19.017 1.00 15.78 212 GLU D N 1
ATOM 7015 C CA . GLU D 1 213 ? 80.676 79.708 19.908 1.00 16.92 212 GLU D CA 1
ATOM 7016 C C . GLU D 1 213 ? 80.051 81.104 19.834 1.00 14.97 212 GLU D C 1
ATOM 7017 O O . GLU D 1 213 ? 80.668 82.069 19.446 1.00 14.10 212 GLU D O 1
ATOM 7023 N N . ALA D 1 214 ? 78.788 81.206 20.239 1.00 14.24 213 ALA D N 1
ATOM 7024 C CA . ALA D 1 214 ? 78.120 82.488 20.189 1.00 13.50 213 ALA D CA 1
ATOM 7025 C C . ALA D 1 214 ? 78.863 83.538 21.018 1.00 13.48 213 ALA D C 1
ATOM 7026 O O . ALA D 1 214 ? 78.931 84.688 20.603 1.00 12.52 213 ALA D O 1
ATOM 7028 N N . LYS D 1 215 ? 79.419 83.112 22.147 1.00 14.60 214 LYS D N 1
ATOM 7029 C CA . LYS D 1 215 ? 80.202 84.047 22.962 1.00 15.59 214 LYS D CA 1
ATOM 7030 C C . LYS D 1 215 ? 81.438 84.619 22.271 1.00 14.48 214 LYS D C 1
ATOM 7031 O O . LYS D 1 215 ? 81.869 85.712 22.617 1.00 13.08 214 LYS D O 1
ATOM 7037 N N . ASP D 1 216 ? 81.967 83.936 21.246 1.00 13.76 215 ASP D N 1
ATOM 7038 C CA . ASP D 1 216 ? 83.090 84.535 20.495 1.00 13.30 215 ASP D CA 1
ATOM 7039 C C . ASP D 1 216 ? 82.644 85.797 19.793 1.00 12.10 215 ASP D C 1
ATOM 7040 O O . ASP D 1 216 ? 83.347 86.819 19.765 1.00 12.05 215 ASP D O 1
ATOM 7045 N N . VAL D 1 217 ? 81.451 85.752 19.191 1.00 11.37 216 VAL D N 1
ATOM 7046 C CA . VAL D 1 217 ? 80.881 86.926 18.587 1.00 11.37 216 VAL D CA 1
ATOM 7047 C C . VAL D 1 217 ? 80.655 87.999 19.672 1.00 11.16 216 VAL D C 1
ATOM 7048 O O . VAL D 1 217 ? 80.928 89.176 19.483 1.00 10.29 216 VAL D O 1
ATOM 7052 N N . GLY D 1 218 ? 80.105 87.565 20.797 1.00 10.96 217 GLY D N 1
ATOM 7053 C CA . GLY D 1 218 ? 79.821 88.469 21.892 1.00 11.16 217 GLY D CA 1
ATOM 7054 C C . GLY D 1 218 ? 81.044 89.209 22.405 1.00 11.51 217 GLY D C 1
ATOM 7055 O O . GLY D 1 218 ? 80.936 90.388 22.768 1.00 11.15 217 GLY D O 1
ATOM 7056 N N . GLU D 1 219 ? 82.188 88.535 22.500 1.00 11.54 218 GLU D N 1
ATOM 7057 C CA . GLU D 1 219 ? 83.409 89.230 22.938 1.00 12.18 218 GLU D CA 1
ATOM 7058 C C . GLU D 1 219 ? 83.758 90.377 22.027 1.00 11.43 218 GLU D C 1
ATOM 7059 O O . GLU D 1 219 ? 84.182 91.450 22.508 1.00 10.52 218 GLU D O 1
ATOM 7065 N N . CYS D 1 220 ? 83.658 90.172 20.718 1.00 10.95 219 CYS D N 1
ATOM 7066 C CA . CYS D 1 220 ? 83.941 91.269 19.788 1.00 11.49 219 CYS D CA 1
ATOM 7067 C C . CYS D 1 220 ? 82.936 92.391 19.895 1.00 11.14 219 CYS D C 1
ATOM 7068 O O . CYS D 1 220 ? 83.288 93.578 19.883 1.00 11.33 219 CYS D O 1
ATOM 7071 N N . VAL D 1 221 ? 81.667 92.033 20.056 1.00 10.91 220 VAL D N 1
ATOM 7072 C CA . VAL D 1 221 ? 80.645 93.077 20.280 1.00 10.68 220 VAL D CA 1
ATOM 7073 C C . VAL D 1 221 ? 80.996 93.913 21.517 1.00 10.95 220 VAL D C 1
ATOM 7074 O O . VAL D 1 221 ? 80.920 95.157 21.477 1.00 10.90 220 VAL D O 1
ATOM 7078 N N . ALA D 1 222 ? 81.329 93.242 22.604 1.00 11.33 221 ALA D N 1
ATOM 7079 C CA . ALA D 1 222 ? 81.591 93.927 23.866 1.00 11.70 221 ALA D CA 1
ATOM 7080 C C . ALA D 1 222 ? 82.798 94.858 23.751 1.00 12.18 221 ALA D C 1
ATOM 7081 O O . ALA D 1 222 ? 82.780 95.975 24.276 1.00 12.77 221 ALA D O 1
ATOM 7083 N N . PHE D 1 223 ? 83.836 94.429 23.020 1.00 11.26 222 PHE D N 1
ATOM 7084 C CA . PHE D 1 223 ? 84.950 95.342 22.781 1.00 11.65 222 PHE D CA 1
ATOM 7085 C C . PHE D 1 223 ? 84.522 96.534 21.975 1.00 11.01 222 PHE D C 1
ATOM 7086 O O . PHE D 1 223 ? 84.820 97.673 22.352 1.00 11.82 222 PHE D O 1
ATOM 7094 N N . LEU D 1 224 ? 83.849 96.323 20.860 1.00 10.72 223 LEU D N 1
ATOM 7095 C CA . LEU D 1 224 ? 83.410 97.466 20.041 1.00 10.15 223 LEU D CA 1
ATOM 7096 C C . LEU D 1 224 ? 82.511 98.441 20.831 1.00 10.75 223 LEU D C 1
ATOM 7097 O O . LEU D 1 224 ? 82.565 99.647 20.642 1.00 11.27 223 LEU D O 1
ATOM 7102 N N . ALA D 1 225 ? 81.704 97.882 21.750 1.00 10.41 224 ALA D N 1
ATOM 7103 C CA . ALA D 1 225 ? 80.809 98.710 22.573 1.00 10.99 224 ALA D CA 1
ATOM 7104 C C . ALA D 1 225 ? 81.496 99.521 23.631 1.00 11.74 224 ALA D C 1
ATOM 7105 O O . ALA D 1 225 ? 80.896 100.417 24.230 1.00 12.15 224 ALA D O 1
ATOM 7107 N N . SER D 1 226 ? 82.739 99.143 23.946 1.00 11.95 225 SER D N 1
ATOM 7108 C CA . SER D 1 226 ? 83.492 99.769 25.017 1.00 12.92 225 SER D CA 1
ATOM 7109 C C . SER D 1 226 ? 84.061 101.136 24.641 1.00 13.32 225 SER D C 1
ATOM 7110 O O . SER D 1 226 ? 84.231 101.464 23.457 1.00 12.52 225 SER D O 1
ATOM 7113 N N . ASP D 1 227 ? 84.401 101.906 25.667 1.00 15.13 226 ASP D N 1
ATOM 7114 C CA . ASP D 1 227 ? 85.008 103.228 25.423 1.00 16.91 226 ASP D CA 1
ATOM 7115 C C . ASP D 1 227 ? 86.349 103.117 24.741 1.00 16.32 226 ASP D C 1
ATOM 7116 O O . ASP D 1 227 ? 86.729 104.014 23.938 1.00 16.46 226 ASP D O 1
ATOM 7121 N N . GLY D 1 228 ? 87.070 102.029 24.987 1.00 15.75 227 GLY D N 1
ATOM 7122 C CA . GLY D 1 228 ? 88.334 101.755 24.327 1.00 15.68 227 GLY D CA 1
ATOM 7123 C C . GLY D 1 228 ? 88.341 101.649 22.820 1.00 15.33 227 GLY D C 1
ATOM 7124 O O . GLY D 1 228 ? 89.384 101.848 22.191 1.00 16.83 227 GLY D O 1
ATOM 7125 N N . ALA D 1 229 ? 87.184 101.336 22.244 1.00 12.79 228 ALA D N 1
ATOM 7126 C CA . ALA D 1 229 ? 87.015 101.210 20.821 1.00 12.14 228 ALA D CA 1
ATOM 7127 C C . ALA D 1 229 ? 86.430 102.454 20.168 1.00 11.73 228 ALA D C 1
ATOM 7128 O O . ALA D 1 229 ? 85.901 102.384 19.074 1.00 11.09 228 ALA D O 1
ATOM 7130 N N . ARG D 1 230 ? 86.579 103.600 20.810 1.00 12.26 229 ARG D N 1
ATOM 7131 C CA . ARG D 1 230 ? 86.011 104.859 20.300 1.00 13.04 229 ARG D CA 1
ATOM 7132 C C . ARG D 1 230 ? 86.484 105.257 18.888 1.00 12.64 229 ARG D C 1
ATOM 7133 O O . ARG D 1 230 ? 85.766 105.957 18.200 1.00 12.57 229 ARG D O 1
ATOM 7141 N N . TYR D 1 231 ? 87.673 104.799 18.510 1.00 11.68 230 TYR D N 1
ATOM 7142 C CA . TYR D 1 231 ? 88.291 105.194 17.238 1.00 11.40 230 TYR D CA 1
ATOM 7143 C C . TYR D 1 231 ? 88.184 104.110 16.187 1.00 11.33 230 TYR D C 1
ATOM 7144 O O . TYR D 1 231 ? 88.823 104.242 15.121 1.00 12.28 230 TYR D O 1
ATOM 7153 N N . ILE D 1 232 ? 87.405 103.038 16.437 1.00 10.73 231 ILE D N 1
ATOM 7154 C CA . ILE D 1 232 ? 87.115 102.046 15.416 1.00 10.82 231 ILE D CA 1
ATOM 7155 C C . ILE D 1 232 ? 85.751 102.367 14.861 1.00 10.24 231 ILE D C 1
ATOM 7156 O O . ILE D 1 232 ? 84.755 102.368 15.617 1.00 10.25 231 ILE D O 1
ATOM 7161 N N . ASN D 1 233 ? 85.642 102.668 13.569 1.00 9.64 232 ASN D N 1
ATOM 7162 C CA . ASN D 1 233 ? 84.397 103.127 13.006 1.00 9.97 232 ASN D CA 1
ATOM 7163 C C . ASN D 1 233 ? 84.315 102.751 11.552 1.00 10.09 232 ASN D C 1
ATOM 7164 O O . ASN D 1 233 ? 85.321 102.928 10.811 1.00 10.57 232 ASN D O 1
ATOM 7169 N N . GLY D 1 234 ? 83.182 102.192 11.134 1.00 9.63 233 GLY D N 1
ATOM 7170 C CA . GLY D 1 234 ? 82.956 101.798 9.768 1.00 9.89 233 GLY D CA 1
ATOM 7171 C C . GLY D 1 234 ? 83.598 100.466 9.377 1.00 9.81 233 GLY D C 1
ATOM 7172 O O . GLY D 1 234 ? 83.707 100.183 8.174 1.00 11.08 233 GLY D O 1
ATOM 7173 N N . GLU D 1 235 ? 84.044 99.692 10.365 1.00 10.38 234 GLU D N 1
ATOM 7174 C CA . GLU D 1 235 ? 84.773 98.464 10.087 1.00 11.00 234 GLU D CA 1
ATOM 7175 C C . GLU D 1 235 ? 83.844 97.256 9.933 1.00 11.23 234 GLU D C 1
ATOM 7176 O O . GLU D 1 235 ? 82.728 97.252 10.418 1.00 11.03 234 GLU D O 1
ATOM 7182 N N . VAL D 1 236 ? 84.352 96.252 9.231 1.00 11.53 235 VAL D N 1
ATOM 7183 C CA . VAL D 1 236 ? 83.697 94.981 9.063 1.00 11.77 235 VAL D CA 1
ATOM 7184 C C . VAL D 1 236 ? 84.663 93.931 9.578 1.00 12.27 235 VAL D C 1
ATOM 7185 O O . VAL D 1 236 ? 85.732 93.742 8.970 1.00 15.91 235 VAL D O 1
ATOM 7189 N N . ILE D 1 237 ? 84.399 93.354 10.728 1.00 11.62 236 ILE D N 1
ATOM 7190 C CA . ILE D 1 237 ? 85.346 92.453 11.392 1.00 11.38 236 ILE D CA 1
ATOM 7191 C C . ILE D 1 237 ? 84.823 91.016 11.322 1.00 11.39 236 ILE D C 1
ATOM 7192 O O . ILE D 1 237 ? 83.703 90.760 11.777 1.00 11.36 236 ILE D O 1
ATOM 7197 N N . ASN D 1 238 ? 85.590 90.121 10.713 1.00 10.80 237 ASN D N 1
ATOM 7198 C CA . ASN D 1 238 ? 85.198 88.698 10.681 1.00 10.82 237 ASN D CA 1
ATOM 7199 C C . ASN D 1 238 ? 85.581 88.037 11.994 1.00 10.49 237 ASN D C 1
ATOM 7200 O O . ASN D 1 238 ? 86.700 88.194 12.508 1.00 10.64 237 ASN D O 1
ATOM 7205 N N . VAL D 1 239 ? 84.649 87.280 12.547 1.00 9.72 238 VAL D N 1
ATOM 7206 C CA . VAL D 1 239 ? 84.894 86.427 13.720 1.00 10.09 238 VAL D CA 1
ATOM 7207 C C . VAL D 1 239 ? 84.633 84.999 13.274 1.00 10.27 238 VAL D C 1
ATOM 7208 O O . VAL D 1 239 ? 83.551 84.465 13.375 1.00 10.60 238 VAL D O 1
ATOM 7212 N N . GLY D 1 240 ? 85.675 84.405 12.713 1.00 9.61 239 GLY D N 1
ATOM 7213 C CA . GLY D 1 240 ? 85.550 83.127 12.006 1.00 9.82 239 GLY D CA 1
ATOM 7214 C C . GLY D 1 240 ? 86.725 82.225 11.979 1.00 10.39 239 GLY D C 1
ATOM 7215 O O . GLY D 1 240 ? 86.769 81.291 11.155 1.00 10.80 239 GLY D O 1
ATOM 7216 N N . GLY D 1 241 ? 87.738 82.411 12.810 1.00 10.29 240 GLY D N 1
ATOM 7217 C CA . GLY D 1 241 ? 88.859 81.523 12.855 1.00 11.10 240 GLY D CA 1
ATOM 7218 C C . GLY D 1 241 ? 89.650 81.403 11.542 1.00 11.22 240 GLY D C 1
ATOM 7219 O O . GLY D 1 241 ? 90.328 80.392 11.354 1.00 11.73 240 GLY D O 1
ATOM 7220 N N . GLY D 1 242 ? 89.577 82.478 10.758 1.00 11.28 241 GLY D N 1
ATOM 7221 C CA . GLY D 1 242 ? 90.278 82.482 9.478 1.00 11.79 241 GLY D CA 1
ATOM 7222 C C . GLY D 1 242 ? 89.456 82.005 8.282 1.00 12.74 241 GLY D C 1
ATOM 7223 O O . GLY D 1 242 ? 89.995 81.948 7.177 1.00 12.90 241 GLY D O 1
ATOM 7224 N N . MET D 1 243 ? 88.211 81.612 8.513 1.00 12.39 242 MET D N 1
ATOM 7225 C CA . MET D 1 243 ? 87.431 80.962 7.446 1.00 13.04 242 MET D CA 1
ATOM 7226 C C . MET D 1 243 ? 87.120 81.930 6.309 1.00 13.36 242 MET D C 1
ATOM 7227 O O . MET D 1 243 ? 86.682 83.078 6.534 1.00 12.29 242 MET D O 1
ATOM 7232 N N . VAL D 1 244 ? 87.343 81.431 5.082 1.00 14.35 243 VAL D N 1
ATOM 7233 C CA . VAL D 1 244 ? 86.923 82.198 3.869 1.00 15.68 243 VAL D CA 1
ATOM 7234 C C . VAL D 1 244 ? 85.812 81.380 3.188 1.00 15.06 243 VAL D C 1
ATOM 7235 O O . VAL D 1 244 ? 85.967 80.190 2.954 1.00 14.98 243 VAL D O 1
ATOM 7239 N N . LEU D 1 245 ? 84.663 81.998 3.033 1.00 15.06 244 LEU D N 1
ATOM 7240 C CA . LEU D 1 245 ? 83.473 81.281 2.582 1.00 15.87 244 LEU D CA 1
ATOM 7241 C C . LEU D 1 245 ? 83.531 81.159 1.068 1.00 17.39 244 LEU D C 1
ATOM 7242 O O . LEU D 1 245 ? 83.916 82.147 0.366 1.00 17.20 244 LEU D O 1
#

Organism: NCBI:txid1420013

Nearest PDB structures (foldseek):
  6t6n-assembly1_A  TM=9.973E-01  e=2.497E-45  Klebsiella pneumoniae 30684/NJST258_2
  7tzp-assembly3_G  TM=9.945E-01  e=1.768E-45  Klebsiella pneumoniae subsp. pneumoniae NTUH-K2044
  7pcs-assembly1_D  TM=9.726E-01  e=3.329E-27  Thauera aromatica
  3sj7-assembly1_B-2  TM=9.660E-01  e=1.972E-25  Staphylococcus aureus subsp. aureus NCTC 8325
  1uls-assembly2_F  TM=9.565E-01  e=3.307E-25  Thermus thermophilus